Protein AF-0000000077360567 (afdb_homodimer)

Sequence (910 aa):
MQTQSWMMILAAVCAALVHFCSSAVESHSAQADQISSLPGQPRVSFQQFSGYITIDEKQDRSFFYYFVEAENDTTALKPLVVWFSGGPGCSSVGGGAFAQHGPFRPSGDILLTNKYSWNREANMLYPESPAGTGFSYSANTSFYTNLNDEITARDNLVFLKNWFIKFPQYKNSELFIAGESYAGHFVPQLAQLILESRVKFNLKGILMGDPLMDFDTNYNSVPHFYWSHGLISDSTYNLFSSKCNYSRMNREQTSGSLSPACLAVRSQYSQEVGDSVDRFDVTLNSCLPSVDPQPQVTENVDVCIGDEVNKYLNREDVQKSLHARLVGVANWSMCSGALRYNIKDKEITMIPVMGSLVKSGIRTFVYSGDQDSVIPLFGTRTLVDGLAKELRLNTTVPYRNWFEGEQVGGWTQVYGDILSFATVRGGSHTVPGTQPARALVLFTAFLKGQPPPAEMQTQSWMMILAAVCAALVHFCSSAVESHSAQADQISSLPGQPRVSFQQFSGYITIDEKQDRSFFYYFVEAENDTTALKPLVVWFSGGPGCSSVGGGAFAQHGPFRPSGDILLTNKYSWNREANMLYPESPAGTGFSYSANTSFYTNLNDEITARDNLVFLKNWFIKFPQYKNSELFIAGESYAGHFVPQLAQLILESRVKFNLKGILMGDPLMDFDTNYNSVPHFYWSHGLISDSTYNLFSSKCNYSRMNREQTSGSLSPACLAVRSQYSQEVGDSVDRFDVTLNSCLPSVDPQPQVTENVDVCIGDEVNKYLNREDVQKSLHARLVGVANWSMCSGALRYNIKDKEITMIPVMGSLVKSGIRTFVYSGDQDSVIPLFGTRTLVDGLAKELRLNTTVPYRNWFEGEQVGGWTQVYGDILSFATVRGGSHTVPGTQPARALVLFTAFLKGQPPPAE

Foldseek 3Di:
DVVVVVVVVVVVVVVVVVVVVLVVVLQVLFVVQWQPDFFQEDDADWTKGWDWFALDPVQRFIKIKIKTFARDPVRLAAAEEEEDEAQVQFFCVLQPQAQFANQWHFDPRHTDGDPLHLSNRHTYMTIRPDAQRFQTHTPPLVCQQEAELLVRLSSVLSRVVRVCSSVVSNQAGAYEYEYAAQCLSNRLSNVLCCVVDPRDGNYAAYEYELYLFALPLQQLCLLVLCDVVVQADPVLSVLLVPFNNRSRLVVQVVVPHDDPSSVVSVVRSCVRNDDQADQQFRVDHADDDDPDSDQPPPDPARNCSQVSSQVSSFDPSSCVSSVGDHDPDDGGHRGGPSHPYPPCNSNDGCLVSVLVCLVVNHAYEYEYECRESNGHVVSVVVSLVVSLVVSVWAWPDPWDFADLPPHTQFIKTDTNLRGIYTYGYQATSSRSRRPVSSVSQCSNCVSVSHDRHDD/DVVVVVVVVVVVVVVVVVVVVLVVVLQVLFVVQWQPDFFQEDDAQWTKGWDWFALDPVQRWIKIKIKTFARDPVRLAAAEEEEDEPQVQFFCVLQPQAQFANQWHFDPRHTDGDPLHLSNRHTYMTIRPDAQRFQTHTPPLVCQAEAELVVRLSSVLSRVVRVCSSVVSNQAGAYEYEYAAQCLSNRLSNVLVCVVDPRDGNYAAYEYELYLFALPLQQLCLLVLCDVVVQADPVLSVLLVPQNNRSRLVVQVVVPHDDPSSVVSVVRSCVRNDDQADQQFRVDHADDDDPDSDQPPPDPARNCSQVSSQVSSFDPSSCVSSVGDHDPDDGGHRGGPSHPYPPCNSNDGCLVSVLVCLVVNHAYEYEYECRESNGHVVSVVVSLVVSLVVSVWAWPAPWDFADLPPHTQFIKTDTNLRGIYTYGYQATSRRSRRPVSSVSQCSNCVSVSHDRHDD

Nearest PDB structures (foldseek):
  4cia-assembly1_A-2  TM=8.629E-01  e=2.598E-39  Homo sapiens
  4cib-assembly1_A-2  TM=8.598E-01  e=2.920E-39  Homo sapiens
  4ci9-assembly1_A-2  TM=8.607E-01  e=1.120E-38  Homo sapiens
  1ysc-assembly1_A  TM=8.033E-01  e=8.171E-28  Saccharomyces cerevisiae
  1cpy-assembly1_A  TM=8.130E-01  e=3.734E-27  Saccharomyces cerevisiae

Organism: Vitis vinifera (NCBI:txid29760)

Solvent-accessible surface area (backbone atoms only — not comparable to full-atom values): 45366 Å² total; per-residue (Å²): 122,70,70,64,52,52,54,52,49,49,51,49,50,51,48,47,49,47,51,53,48,52,54,47,56,29,49,51,56,44,58,72,23,48,37,89,60,56,74,46,51,70,93,72,85,45,57,38,32,22,32,74,41,68,60,34,76,92,48,51,23,27,33,26,36,41,36,36,45,21,55,56,95,52,43,83,73,32,34,38,34,39,39,33,37,18,69,79,26,17,11,7,44,46,56,36,29,39,49,32,34,25,61,38,31,55,55,79,78,31,31,41,80,36,94,43,22,50,28,72,69,19,25,38,35,19,44,14,49,42,65,52,4,43,59,8,26,45,71,48,63,72,58,35,67,70,34,38,67,67,59,41,27,52,46,51,50,41,38,53,55,48,46,33,60,39,42,55,88,54,48,80,27,48,30,33,38,28,23,25,30,45,13,28,48,51,39,50,47,34,52,50,48,47,70,72,38,92,59,80,68,44,69,49,31,39,39,31,34,27,41,49,42,35,37,56,56,29,37,50,28,28,56,55,52,34,32,61,52,47,43,38,48,74,67,54,46,47,36,34,73,75,63,32,37,53,38,56,40,51,53,29,49,75,71,71,52,62,54,75,55,32,44,54,45,51,52,54,48,50,59,20,48,54,85,62,58,29,60,44,24,64,64,45,69,53,63,63,87,65,89,62,86,65,78,75,73,73,45,86,45,71,61,48,38,68,58,31,41,40,57,44,63,56,32,67,69,40,24,58,43,41,60,48,58,72,67,97,49,93,66,57,44,56,54,37,84,76,58,43,59,48,68,69,56,58,63,57,60,33,60,69,56,46,51,52,39,46,75,71,64,30,29,37,38,39,34,22,14,46,39,12,53,65,40,24,35,57,29,49,48,52,51,53,54,49,49,35,58,75,68,68,45,51,73,70,37,69,66,26,53,21,36,46,84,91,34,65,30,28,24,33,37,29,30,62,85,38,39,35,41,33,40,29,55,55,6,21,50,51,30,38,48,55,30,30,66,50,39,40,49,50,50,51,19,55,77,68,73,44,76,59,46,60,133,122,69,69,62,52,53,54,51,49,51,51,50,51,51,49,50,49,48,51,53,46,49,52,47,57,30,48,52,55,42,57,72,22,46,36,90,61,56,73,46,52,70,93,72,86,45,56,37,33,21,33,75,42,68,59,34,78,91,49,52,22,28,32,26,35,42,34,36,42,20,53,55,94,54,42,83,74,33,35,37,34,38,39,34,38,19,70,78,26,17,12,8,45,46,56,35,30,39,48,33,33,24,60,38,30,54,55,79,80,32,32,42,78,36,94,44,22,50,28,73,69,19,25,37,35,19,44,15,48,42,64,51,5,44,58,8,27,44,71,49,62,71,57,35,66,70,34,40,68,68,57,41,28,52,48,50,51,41,38,53,55,49,46,33,59,40,43,55,89,54,49,81,26,48,29,32,37,29,25,25,30,46,12,30,48,50,39,50,49,35,52,51,48,46,71,71,40,92,60,81,67,43,69,48,32,38,38,32,33,26,41,48,42,35,36,56,54,29,38,49,29,29,57,56,52,35,31,62,54,49,43,37,48,72,66,54,44,47,37,34,73,74,62,33,37,52,37,56,40,50,54,28,48,75,70,72,52,62,54,74,54,32,43,53,46,50,53,54,49,49,60,18,50,54,87,61,58,30,61,44,24,64,64,46,68,52,63,64,88,64,90,62,86,65,80,75,73,71,46,86,47,71,64,47,37,68,59,32,41,41,57,44,64,55,32,66,69,40,24,57,44,42,59,49,57,73,67,97,48,94,66,57,44,56,54,37,82,75,58,42,58,48,69,70,56,56,62,56,60,34,59,67,57,47,50,51,39,46,75,70,64,29,31,37,39,38,34,21,14,47,37,12,52,65,41,23,36,58,28,50,50,52,51,53,54,49,50,35,57,75,67,67,45,51,73,70,36,70,66,24,53,22,38,48,86,90,36,66,30,29,23,33,35,27,29,62,85,38,39,35,41,34,40,30,54,56,5,20,50,50,29,38,45,57,30,30,66,49,39,40,48,50,52,52,18,55,78,70,73,43,76,59,46,60,134

Structure (mmCIF, N/CA/C/O backbone):
data_AF-0000000077360567-model_v1
#
loop_
_entity.id
_entity.type
_entity.pdbx_description
1 polymer 'Uncharacterized protein'
#
loop_
_atom_site.group_PDB
_atom_site.id
_atom_site.type_symbol
_atom_site.label_atom_id
_atom_site.label_alt_id
_atom_site.label_comp_id
_atom_site.label_asym_id
_atom_site.label_entity_id
_atom_site.label_seq_id
_atom_site.pdbx_PDB_ins_code
_atom_site.Cartn_x
_atom_site.Cartn_y
_atom_site.Cartn_z
_atom_site.occupancy
_atom_site.B_iso_or_equiv
_atom_site.auth_seq_id
_atom_site.auth_comp_id
_atom_site.auth_asym_id
_atom_site.auth_atom_id
_atom_site.pdbx_PDB_model_num
ATOM 1 N N . MET A 1 1 ? 23.141 -63.875 -49.406 1 43.59 1 MET A N 1
ATOM 2 C CA . MET A 1 1 ? 23.594 -62.75 -48.625 1 43.59 1 MET A CA 1
ATOM 3 C C . MET A 1 1 ? 22.844 -61.469 -49.031 1 43.59 1 MET A C 1
ATOM 5 O O . MET A 1 1 ? 22.75 -60.531 -48.281 1 43.59 1 MET A O 1
ATOM 9 N N . GLN A 1 2 ? 22.406 -61.438 -50.281 1 56.59 2 GLN A N 1
ATOM 10 C CA . GLN A 1 2 ? 21.844 -60.219 -50.875 1 56.59 2 GLN A CA 1
ATOM 11 C C . GLN A 1 2 ? 20.375 -60.031 -50.438 1 56.59 2 GLN A C 1
ATOM 13 O O . GLN A 1 2 ? 19.891 -58.906 -50.344 1 56.59 2 GLN A O 1
ATOM 18 N N . THR A 1 3 ? 19.703 -61.094 -50.188 1 60.62 3 THR A N 1
ATOM 19 C CA . THR A 1 3 ? 18.281 -61.031 -49.906 1 60.62 3 THR A CA 1
ATOM 20 C C . THR A 1 3 ? 18.031 -60.469 -48.5 1 60.62 3 THR A C 1
ATOM 22 O O . THR A 1 3 ? 17.016 -59.812 -48.25 1 60.62 3 THR A O 1
ATOM 25 N N . GLN A 1 4 ? 19.016 -60.625 -47.594 1 63.62 4 GLN A N 1
ATOM 26 C CA . GLN A 1 4 ? 18.844 -60.188 -46.219 1 63.62 4 GLN A CA 1
ATOM 27 C C . GLN A 1 4 ? 19.016 -58.656 -46.125 1 63.62 4 GLN A C 1
ATOM 29 O O . GLN A 1 4 ? 18.375 -58.031 -45.281 1 63.62 4 GLN A O 1
ATOM 34 N N . SER A 1 5 ? 19.719 -58.156 -47.156 1 66.38 5 SER A N 1
ATOM 35 C CA . SER A 1 5 ? 20 -56.719 -47.094 1 66.38 5 SER A CA 1
ATOM 36 C C . SER A 1 5 ? 18.766 -55.906 -47.5 1 66.38 5 SER A C 1
ATOM 38 O O . SER A 1 5 ? 18.484 -54.844 -46.906 1 66.38 5 SER A O 1
ATOM 40 N N . TRP A 1 6 ? 18.016 -56.5 -48.406 1 65.25 6 TRP A N 1
ATOM 41 C CA . TRP A 1 6 ? 16.875 -55.75 -48.875 1 65.25 6 TRP A CA 1
ATOM 42 C C . TRP A 1 6 ? 15.766 -55.688 -47.844 1 65.25 6 TRP A C 1
ATOM 44 O O . TRP A 1 6 ? 15.07 -54.688 -47.719 1 65.25 6 TRP A O 1
ATOM 54 N N . MET A 1 7 ? 15.695 -56.75 -47.031 1 66 7 MET A N 1
ATOM 55 C CA . MET A 1 7 ? 14.656 -56.781 -46 1 66 7 MET A CA 1
ATOM 56 C C . MET A 1 7 ? 14.977 -55.812 -44.875 1 66 7 MET A C 1
ATOM 58 O O . MET A 1 7 ? 14.078 -55.188 -44.312 1 66 7 MET A O 1
ATOM 62 N N . MET A 1 8 ? 16.281 -55.594 -44.75 1 67.5 8 MET A N 1
ATOM 63 C CA . MET A 1 8 ? 16.688 -54.656 -43.688 1 67.5 8 MET A CA 1
ATOM 64 C C . MET A 1 8 ? 16.453 -53.219 -44.125 1 67.5 8 MET A C 1
ATOM 66 O O . MET A 1 8 ? 16.031 -52.375 -43.344 1 67.5 8 MET A O 1
ATOM 70 N N . ILE A 1 9 ? 16.641 -53.062 -45.438 1 68 9 ILE A N 1
ATOM 71 C CA . ILE A 1 9 ? 16.422 -51.719 -45.969 1 68 9 ILE A CA 1
ATOM 72 C C . ILE A 1 9 ? 14.93 -51.406 -45.969 1 68 9 ILE A C 1
ATOM 74 O O . ILE A 1 9 ? 14.516 -50.312 -45.594 1 68 9 ILE A O 1
ATOM 78 N N . LEU A 1 10 ? 14.133 -52.438 -46.344 1 63.41 10 LEU A N 1
ATOM 79 C CA . LEU A 1 10 ? 12.688 -52.219 -46.375 1 63.41 10 LEU A CA 1
ATOM 80 C C . LEU A 1 10 ? 12.141 -52 -44.969 1 63.41 10 LEU A C 1
ATOM 82 O O . LEU A 1 10 ? 11.266 -51.156 -44.781 1 63.41 10 LEU A O 1
ATOM 86 N N . ALA A 1 11 ? 12.703 -52.656 -44.062 1 67.69 11 ALA A N 1
ATOM 87 C CA . ALA A 1 11 ? 12.289 -52.469 -42.656 1 67.69 11 ALA A CA 1
ATOM 88 C C . ALA A 1 11 ? 12.703 -51.125 -42.125 1 67.69 11 ALA A C 1
ATOM 90 O O . ALA A 1 11 ? 11.945 -50.469 -41.375 1 67.69 11 ALA A O 1
ATOM 91 N N . ALA A 1 12 ? 13.812 -50.625 -42.625 1 66.5 12 ALA A N 1
ATOM 92 C CA . ALA A 1 12 ? 14.289 -49.312 -42.219 1 66.5 12 ALA A CA 1
ATOM 93 C C . ALA A 1 12 ? 13.445 -48.188 -42.844 1 66.5 12 ALA A C 1
ATOM 95 O O . ALA A 1 12 ? 13.117 -47.219 -42.188 1 66.5 12 ALA A O 1
ATOM 96 N N . VAL A 1 13 ? 13.047 -48.438 -44.125 1 64.56 13 VAL A N 1
ATOM 97 C CA . VAL A 1 13 ? 12.203 -47.469 -44.812 1 64.56 13 VAL A CA 1
ATOM 98 C C . VAL A 1 13 ? 10.805 -47.438 -44.188 1 64.56 13 VAL A C 1
ATOM 100 O O . VAL A 1 13 ? 10.211 -46.375 -44 1 64.56 13 VAL A O 1
ATOM 103 N N . CYS A 1 14 ? 10.32 -48.625 -43.875 1 59.28 14 CYS A N 1
ATOM 104 C CA . CYS A 1 14 ? 9 -48.719 -43.281 1 59.28 14 CYS A CA 1
ATOM 105 C C . CYS A 1 14 ? 9.016 -48.094 -41.875 1 59.28 14 CYS A C 1
ATOM 107 O O . CYS A 1 14 ? 8.07 -47.375 -41.5 1 59.28 14 CYS A O 1
ATOM 109 N N . ALA A 1 15 ? 10.125 -48.281 -41.156 1 60.22 15 ALA A N 1
ATOM 110 C CA . ALA A 1 15 ? 10.25 -47.688 -39.844 1 60.22 15 ALA A CA 1
ATOM 111 C C . ALA A 1 15 ? 10.359 -46.156 -39.938 1 60.22 15 ALA A C 1
ATOM 113 O O . ALA A 1 15 ? 9.789 -45.438 -39.125 1 60.22 15 ALA A O 1
ATOM 114 N N . ALA A 1 16 ? 11.016 -45.719 -40.875 1 60.5 16 ALA A N 1
ATOM 115 C CA . ALA A 1 16 ? 11.125 -44.281 -41.125 1 60.5 16 ALA A CA 1
ATOM 116 C C . ALA A 1 16 ? 9.781 -43.719 -41.562 1 60.5 16 ALA A C 1
ATOM 118 O O . ALA A 1 16 ? 9.414 -42.594 -41.156 1 60.5 16 ALA A O 1
ATOM 119 N N . LEU A 1 17 ? 9.156 -44.5 -42.375 1 54.12 17 LEU A N 1
ATOM 120 C CA . LEU A 1 17 ? 7.844 -44.062 -42.844 1 54.12 17 LEU A CA 1
ATOM 121 C C . LEU A 1 17 ? 6.836 -44.031 -41.688 1 54.12 17 LEU A C 1
ATOM 123 O O . LEU A 1 17 ? 6.008 -43.125 -41.594 1 54.12 17 LEU A O 1
ATOM 127 N N . VAL A 1 18 ? 6.941 -44.906 -40.75 1 53.12 18 VAL A N 1
ATOM 128 C CA . VAL A 1 18 ? 6.062 -44.938 -39.594 1 53.12 18 VAL A CA 1
ATOM 129 C C . VAL A 1 18 ? 6.426 -43.812 -38.625 1 53.12 18 VAL A C 1
ATOM 131 O O . VAL A 1 18 ? 5.543 -43.188 -38.062 1 53.12 18 VAL A O 1
ATOM 134 N N . HIS A 1 19 ? 7.676 -43.625 -38.469 1 53.12 19 HIS A N 1
ATOM 135 C CA . HIS A 1 19 ? 8.094 -42.5 -37.625 1 53.12 19 HIS A CA 1
ATOM 136 C C . HIS A 1 19 ? 7.668 -41.188 -38.25 1 53.12 19 HIS A C 1
ATOM 138 O O . HIS A 1 19 ? 7.238 -40.281 -37.562 1 53.12 19 HIS A O 1
ATOM 144 N N . PHE A 1 20 ? 7.867 -41.094 -39.531 1 51 20 PHE A N 1
ATOM 145 C CA . PHE A 1 20 ? 7.449 -39.875 -40.25 1 51 20 PHE A CA 1
ATOM 146 C C . PHE A 1 20 ? 5.93 -39.75 -40.219 1 51 20 PHE A C 1
ATOM 148 O O . PHE A 1 20 ? 5.402 -38.625 -40.094 1 51 20 PHE A O 1
ATOM 155 N N . CYS A 1 21 ? 5.227 -40.812 -40.312 1 48.62 21 CYS A N 1
ATOM 156 C CA . CYS A 1 21 ? 3.768 -40.781 -40.312 1 48.62 21 CYS A CA 1
ATOM 157 C C . CYS A 1 21 ? 3.244 -40.469 -38.906 1 48.62 21 CYS A C 1
ATOM 159 O O . CYS A 1 21 ? 2.244 -39.781 -38.75 1 48.62 21 CYS A O 1
ATOM 161 N N . SER A 1 22 ? 3.836 -40.969 -37.875 1 46.94 22 SER A N 1
ATOM 162 C CA . SER A 1 22 ? 3.418 -40.688 -36.5 1 46.94 22 SER A CA 1
ATOM 163 C C . SER A 1 22 ? 3.703 -39.25 -36.156 1 46.94 22 SER A C 1
ATOM 165 O O . SER A 1 22 ? 2.889 -38.594 -35.469 1 46.94 22 SER A O 1
ATOM 167 N N . SER A 1 23 ? 4.801 -38.812 -36.531 1 49 23 SER A N 1
ATOM 168 C CA . SER A 1 23 ? 5.105 -37.406 -36.281 1 49 23 SER A CA 1
ATOM 169 C C . SER A 1 23 ? 4.164 -36.5 -37.062 1 49 23 SER A C 1
ATOM 171 O O . SER A 1 23 ? 3.807 -35.406 -36.594 1 49 23 SER A O 1
ATOM 173 N N . ALA A 1 24 ? 3.736 -36.906 -38.156 1 52.41 24 ALA A N 1
ATOM 174 C CA . ALA A 1 24 ? 2.842 -36.125 -39.031 1 52.41 24 ALA A CA 1
ATOM 175 C C . ALA A 1 24 ? 1.424 -36.094 -38.469 1 52.41 24 ALA A C 1
ATOM 177 O O . ALA A 1 24 ? 0.76 -35.062 -38.5 1 52.41 24 ALA A O 1
ATOM 178 N N . VAL A 1 25 ? 0.856 -37.281 -37.969 1 47.75 25 VAL A N 1
ATOM 179 C CA . VAL A 1 25 ? -0.48 -37.344 -37.406 1 47.75 25 VAL A CA 1
ATOM 180 C C . VAL A 1 25 ? -0.531 -36.531 -36.094 1 47.75 25 VAL A C 1
ATOM 182 O O . VAL A 1 25 ? -1.503 -35.812 -35.875 1 47.75 25 VAL A O 1
ATOM 185 N N . GLU A 1 26 ? 0.528 -36.5 -35.312 1 54.5 26 GLU A N 1
ATOM 186 C CA . GLU A 1 26 ? 0.593 -35.75 -34.062 1 54.5 26 GLU A CA 1
ATOM 187 C C . GLU A 1 26 ? 0.698 -34.25 -34.344 1 54.5 26 GLU A C 1
ATOM 189 O O . GLU A 1 26 ? 0.058 -33.438 -33.688 1 54.5 26 GLU A O 1
ATOM 194 N N . SER A 1 27 ? 1.512 -33.938 -35.344 1 56.12 27 SER A N 1
ATOM 195 C CA . SER A 1 27 ? 1.618 -32.531 -35.75 1 56.12 27 SER A CA 1
ATOM 196 C C . SER A 1 27 ? 0.287 -32 -36.281 1 56.12 27 SER A C 1
ATOM 198 O O . SER A 1 27 ? -0.061 -30.844 -36.062 1 56.12 27 SER A O 1
ATOM 200 N N . HIS A 1 28 ? -0.445 -32.875 -36.875 1 59.72 28 HIS A N 1
ATOM 201 C CA . HIS A 1 28 ? -1.746 -32.5 -37.406 1 59.72 28 HIS A CA 1
ATOM 202 C C . HIS A 1 28 ? -2.734 -32.188 -36.312 1 59.72 28 HIS A C 1
ATOM 204 O O . HIS A 1 28 ? -3.553 -31.266 -36.406 1 59.72 28 HIS A O 1
ATOM 210 N N . SER A 1 29 ? -2.529 -32.781 -35.188 1 73.5 29 SER A N 1
ATOM 211 C CA . SER A 1 29 ? -3.432 -32.594 -34.062 1 73.5 29 SER A CA 1
ATOM 212 C C . SER A 1 29 ? -3.168 -31.25 -33.375 1 73.5 29 SER A C 1
ATOM 214 O O . SER A 1 29 ? -4.105 -30.547 -32.969 1 73.5 29 SER A O 1
ATOM 216 N N . ALA A 1 30 ? -1.953 -30.797 -33.438 1 85.31 30 ALA A N 1
ATOM 217 C CA . ALA A 1 30 ? -1.637 -29.516 -32.844 1 85.31 30 ALA A CA 1
ATOM 218 C C . ALA A 1 30 ? -2.154 -28.359 -33.688 1 85.31 30 ALA A C 1
ATOM 220 O O . ALA A 1 30 ? -2.598 -27.344 -33.188 1 85.31 30 ALA A O 1
ATOM 221 N N . GLN A 1 31 ? -2.17 -28.562 -34.906 1 88.25 31 GLN A N 1
ATOM 222 C CA . GLN A 1 31 ? -2.607 -27.516 -35.812 1 88.25 31 GLN A CA 1
ATOM 223 C C . GLN A 1 31 ? -4.105 -27.266 -35.688 1 88.25 31 GLN A C 1
ATOM 225 O O . GLN A 1 31 ? -4.559 -26.125 -35.844 1 88.25 31 GLN A O 1
ATOM 230 N N . ALA A 1 32 ? -4.754 -28.25 -35.344 1 92.69 32 ALA A N 1
ATOM 231 C CA . ALA A 1 32 ? -6.195 -28.094 -35.156 1 92.69 32 ALA A CA 1
ATOM 232 C C . ALA A 1 32 ? -6.496 -27.203 -33.938 1 92.69 32 ALA A C 1
ATOM 234 O O . ALA A 1 32 ? -7.586 -26.625 -33.844 1 92.69 32 ALA A O 1
ATOM 235 N N . ASP A 1 33 ? -5.531 -27.047 -33.094 1 97.31 33 ASP A N 1
ATOM 236 C CA . ASP A 1 33 ? -5.719 -26.266 -31.875 1 97.31 33 ASP A CA 1
ATOM 237 C C . ASP A 1 33 ? -5.281 -24.812 -32.094 1 97.31 33 ASP A C 1
ATOM 239 O O . ASP A 1 33 ? -5.426 -23.969 -31.188 1 97.31 33 ASP A O 1
ATOM 243 N N . GLN A 1 34 ? -4.781 -24.516 -33.25 1 97.62 34 GLN A N 1
ATOM 244 C CA . GLN A 1 34 ? -4.285 -23.156 -33.5 1 97.62 34 GLN A CA 1
ATOM 245 C C . GLN A 1 34 ? -5.422 -22.141 -33.469 1 97.62 34 GLN A C 1
ATOM 247 O O . GLN A 1 34 ? -6.488 -22.375 -34.031 1 97.62 34 GLN A O 1
ATOM 252 N N . ILE A 1 35 ? -5.191 -21.109 -32.75 1 97.94 35 ILE A N 1
ATOM 253 C CA . ILE A 1 35 ? -6.129 -19.984 -32.719 1 97.94 35 ILE A CA 1
ATOM 254 C C . ILE A 1 35 ? -5.781 -18.984 -33.812 1 97.94 35 ILE A C 1
ATOM 256 O O . ILE A 1 35 ? -4.699 -18.406 -33.812 1 97.94 35 ILE A O 1
ATOM 260 N N . SER A 1 36 ? -6.684 -18.859 -34.719 1 95.5 36 SER A N 1
ATOM 261 C CA . SER A 1 36 ? -6.434 -17.891 -35.781 1 95.5 36 SER A CA 1
ATOM 262 C C . SER A 1 36 ? -6.406 -16.469 -35.25 1 95.5 36 SER A C 1
ATOM 264 O O . SER A 1 36 ? -5.48 -15.703 -35.531 1 95.5 36 SER A O 1
ATOM 266 N N . SER A 1 37 ? -7.473 -16.141 -34.531 1 96.31 37 SER A N 1
ATOM 267 C CA . SER A 1 37 ? -7.562 -14.852 -33.844 1 96.31 37 SER A CA 1
ATOM 268 C C . SER A 1 37 ? -8.648 -14.883 -32.75 1 96.31 37 SER A C 1
ATOM 270 O O . SER A 1 37 ? -9.719 -15.453 -32.969 1 96.31 37 SER A O 1
ATOM 272 N N . LEU A 1 38 ? -8.328 -14.281 -31.703 1 98.25 38 LEU A N 1
ATOM 273 C CA . LEU A 1 38 ? -9.359 -14.094 -30.688 1 98.25 38 LEU A CA 1
ATOM 274 C C . LEU A 1 38 ? -10.195 -12.852 -30.984 1 98.25 38 LEU A C 1
ATOM 276 O O . LEU A 1 38 ? -9.672 -11.844 -31.469 1 98.25 38 LEU A O 1
ATOM 280 N N . PRO A 1 39 ? -11.453 -12.93 -30.688 1 98.19 39 PRO A N 1
ATOM 281 C CA . PRO A 1 39 ? -12.273 -11.734 -30.906 1 98.19 39 PRO A CA 1
ATOM 282 C C . PRO A 1 39 ? -11.719 -10.5 -30.203 1 98.19 39 PRO A C 1
ATOM 284 O O . PRO A 1 39 ? -11.492 -10.531 -28.984 1 98.19 39 PRO A O 1
ATOM 287 N N . GLY A 1 40 ? -11.43 -9.453 -31.016 1 98.06 40 GLY A N 1
ATOM 288 C CA . GLY A 1 40 ? -10.984 -8.18 -30.469 1 98.06 40 GLY A CA 1
ATOM 289 C C . GLY A 1 40 ? -9.484 -8.109 -30.25 1 98.06 40 GLY A C 1
ATOM 290 O O . GLY A 1 40 ? -8.961 -7.105 -29.766 1 98.06 40 GLY A O 1
ATOM 291 N N . GLN A 1 41 ? -8.742 -9.109 -30.609 1 97.31 41 GLN A N 1
ATOM 292 C CA . GLN A 1 41 ? -7.305 -9.141 -30.344 1 97.31 41 GLN A CA 1
ATOM 293 C C . GLN A 1 41 ? -6.543 -8.227 -31.297 1 97.31 41 GLN A C 1
ATOM 295 O O . GLN A 1 41 ? -6.914 -8.102 -32.469 1 97.31 41 GLN A O 1
ATOM 300 N N . PRO A 1 42 ? -5.488 -7.59 -30.844 1 97 42 PRO A N 1
ATOM 301 C CA . PRO A 1 42 ? -4.586 -6.891 -31.766 1 97 42 PRO A CA 1
ATOM 302 C C . PRO A 1 42 ? -3.746 -7.848 -32.594 1 97 42 PRO A C 1
ATOM 304 O O . PRO A 1 42 ? -3.752 -9.055 -32.375 1 97 42 PRO A O 1
ATOM 307 N N . ARG A 1 43 ? -3.064 -7.297 -33.656 1 94.06 43 ARG A N 1
ATOM 308 C CA . ARG A 1 43 ? -2.156 -8.109 -34.438 1 94.06 43 ARG A CA 1
ATOM 309 C C . ARG A 1 43 ? -0.923 -8.508 -33.656 1 94.06 43 ARG A C 1
ATOM 311 O O . ARG A 1 43 ? -0.369 -7.699 -32.906 1 94.06 43 ARG A O 1
ATOM 318 N N . VAL A 1 44 ? -0.633 -9.797 -33.719 1 94.25 44 VAL A N 1
ATOM 319 C CA . VAL A 1 44 ? 0.563 -10.289 -33.062 1 94.25 44 VAL A CA 1
ATOM 320 C C . VAL A 1 44 ? 1.371 -11.172 -34 1 94.25 44 VAL A C 1
ATOM 322 O O . VAL A 1 44 ? 0.867 -11.602 -35.031 1 94.25 44 VAL A O 1
ATOM 325 N N . SER A 1 45 ? 2.672 -11.406 -33.656 1 90.69 45 SER A N 1
ATOM 326 C CA . SER A 1 45 ? 3.562 -12.18 -34.531 1 90.69 45 SER A CA 1
ATOM 327 C C . SER A 1 45 ? 3.781 -13.586 -33.969 1 90.69 45 SER A C 1
ATOM 329 O O . SER A 1 45 ? 4.523 -14.383 -34.562 1 90.69 45 SER A O 1
ATOM 331 N N . PHE A 1 46 ? 3.203 -13.859 -32.844 1 94 46 PHE A N 1
ATOM 332 C CA . PHE A 1 46 ? 3.363 -15.18 -32.219 1 94 46 PHE A CA 1
ATOM 333 C C . PHE A 1 46 ? 2.119 -16.031 -32.469 1 94 46 PHE A C 1
ATOM 335 O O . PHE A 1 46 ? 1.049 -15.508 -32.781 1 94 46 PHE A O 1
ATOM 342 N N . GLN A 1 47 ? 2.256 -17.328 -32.25 1 94.06 47 GLN A N 1
ATOM 343 C CA . GLN A 1 47 ? 1.135 -18.25 -32.406 1 94.06 47 GLN A CA 1
ATOM 344 C C . GLN A 1 47 ? 0.505 -18.594 -31.062 1 94.06 47 GLN A C 1
ATOM 346 O O . GLN A 1 47 ? 1.15 -18.469 -30.016 1 94.06 47 GLN A O 1
ATOM 351 N N . GLN A 1 48 ? -0.732 -18.953 -31.156 1 96.75 48 GLN A N 1
ATOM 352 C CA . GLN A 1 48 ? -1.508 -19.375 -30 1 96.75 48 GLN A CA 1
ATOM 353 C C . GLN A 1 48 ? -2.268 -20.672 -30.281 1 96.75 48 GLN A C 1
ATOM 355 O O . GLN A 1 48 ? -2.693 -20.906 -31.422 1 96.75 48 GLN A O 1
ATOM 360 N N . PHE A 1 49 ? -2.34 -21.422 -29.281 1 98.19 49 PHE A N 1
ATOM 361 C CA . PHE A 1 49 ? -3.059 -22.688 -29.406 1 98.19 49 PHE A CA 1
ATOM 362 C C . PHE A 1 49 ? -3.961 -22.922 -28.203 1 98.19 49 PHE A C 1
ATOM 364 O O . PHE A 1 49 ? -3.633 -22.5 -27.078 1 98.19 49 PHE A O 1
ATOM 371 N N . SER A 1 50 ? -5.09 -23.531 -28.391 1 98.75 50 SER A N 1
ATOM 372 C CA . SER A 1 50 ? -5.941 -23.984 -27.312 1 98.75 50 SER A CA 1
ATOM 373 C C . SER A 1 50 ? -6.738 -25.219 -27.703 1 98.75 50 SER A C 1
ATOM 375 O O . SER A 1 50 ? -7.031 -25.422 -28.891 1 98.75 50 SER A O 1
ATOM 377 N N . GLY A 1 51 ? -7.012 -25.969 -26.75 1 98.38 51 GLY A N 1
ATOM 378 C CA . GLY A 1 51 ? -7.73 -27.203 -26.969 1 98.38 51 GLY A CA 1
ATOM 379 C C . GLY A 1 51 ? -7.734 -28.109 -25.75 1 98.38 51 GLY A C 1
ATOM 380 O O . GLY A 1 51 ? -7.73 -27.625 -24.609 1 98.38 51 GLY A O 1
ATOM 381 N N . TYR A 1 52 ? -7.863 -29.391 -25.984 1 98.44 52 TYR A N 1
ATOM 382 C CA . TYR A 1 52 ? -8.016 -30.344 -24.875 1 98.44 52 TYR A CA 1
ATOM 383 C C . TYR A 1 52 ? -6.93 -31.406 -24.922 1 98.44 52 TYR A C 1
ATOM 385 O O . TYR A 1 52 ? -6.523 -31.844 -26 1 98.44 52 TYR A O 1
ATOM 393 N N . ILE A 1 53 ? -6.461 -31.75 -23.812 1 98.62 53 ILE A N 1
ATOM 394 C CA . ILE A 1 53 ? -5.59 -32.906 -23.609 1 98.62 53 ILE A CA 1
ATOM 395 C C . ILE A 1 53 ? -6.301 -33.938 -22.75 1 98.62 53 ILE A C 1
ATOM 397 O O . ILE A 1 53 ? -6.766 -33.625 -21.656 1 98.62 53 ILE A O 1
ATOM 401 N N . THR A 1 54 ? -6.344 -35.156 -23.234 1 98.12 54 THR A N 1
ATOM 402 C CA . THR A 1 54 ? -7.023 -36.219 -22.516 1 98.12 54 THR A CA 1
ATOM 403 C C . THR A 1 54 ? -6.199 -36.688 -21.328 1 98.12 54 THR A C 1
ATOM 405 O O . THR A 1 54 ? -5.004 -36.969 -21.453 1 98.12 54 THR A O 1
ATOM 408 N N . ILE A 1 55 ? -6.859 -36.781 -20.188 1 98.38 55 ILE A N 1
ATOM 409 C CA . ILE A 1 55 ? -6.227 -37.219 -18.953 1 98.38 55 ILE A CA 1
ATOM 410 C C . ILE A 1 55 ? -6.586 -38.688 -18.672 1 98.38 55 ILE A C 1
ATOM 412 O O . ILE A 1 55 ? -5.73 -39.469 -18.266 1 98.38 55 ILE A O 1
ATOM 416 N N . ASP A 1 56 ? -7.809 -38.969 -18.859 1 97.44 56 ASP A N 1
ATOM 417 C CA . ASP A 1 56 ? -8.367 -40.312 -18.688 1 97.44 56 ASP A CA 1
ATOM 418 C C . ASP A 1 56 ? -9.422 -40.625 -19.75 1 97.44 56 ASP A C 1
ATOM 420 O O . ASP A 1 56 ? -10.547 -40.094 -19.672 1 97.44 56 ASP A O 1
ATOM 424 N N . GLU A 1 57 ? -9.062 -41.469 -20.625 1 96.06 57 GLU A N 1
ATOM 425 C CA . GLU A 1 57 ? -9.938 -41.781 -21.75 1 96.06 57 GLU A CA 1
ATOM 426 C C . GLU A 1 57 ? -11.219 -42.469 -21.297 1 96.06 57 GLU A C 1
ATOM 428 O O . GLU A 1 57 ? -12.312 -42.156 -21.766 1 96.06 57 GLU A O 1
ATOM 433 N N . LYS A 1 58 ? -11.102 -43.406 -20.391 1 94.88 58 LYS A N 1
ATOM 434 C CA . LYS A 1 58 ? -12.25 -44.156 -19.906 1 94.88 58 LYS A CA 1
ATOM 435 C C . LYS A 1 58 ? -13.266 -43.281 -19.219 1 94.88 58 LYS A C 1
ATOM 437 O O . LYS A 1 58 ? -14.477 -43.469 -19.344 1 94.88 58 LYS A O 1
ATOM 442 N N . GLN A 1 59 ? -12.766 -42.344 -18.547 1 93.44 59 GLN A N 1
ATOM 443 C CA . GLN A 1 59 ? -13.641 -41.438 -17.781 1 93.44 59 GLN A CA 1
ATOM 444 C C . GLN A 1 59 ? -13.969 -40.188 -18.562 1 93.44 59 GLN A C 1
ATOM 446 O O . GLN A 1 59 ? -14.641 -39.281 -18.047 1 93.44 59 GLN A O 1
ATOM 451 N N . ASP A 1 60 ? -13.461 -40.094 -19.75 1 95.25 60 ASP A N 1
ATOM 452 C CA . ASP A 1 60 ? -13.625 -38.906 -20.578 1 95.25 60 ASP A CA 1
ATOM 453 C C . ASP A 1 60 ? -13.273 -37.656 -19.797 1 95.25 60 ASP A C 1
ATOM 455 O O . ASP A 1 60 ? -14.086 -36.719 -19.672 1 95.25 60 ASP A O 1
ATOM 459 N N . ARG A 1 61 ? -12.148 -37.625 -19.203 1 97.5 61 ARG A N 1
ATOM 460 C CA . ARG A 1 61 ? -11.594 -36.5 -18.453 1 97.5 61 ARG A CA 1
ATOM 461 C C . ARG A 1 61 ? -10.508 -35.781 -19.266 1 97.5 61 ARG A C 1
ATOM 463 O O . ARG A 1 61 ? -9.586 -36.438 -19.781 1 97.5 61 ARG A O 1
ATOM 470 N N . SER A 1 62 ? -10.648 -34.469 -19.438 1 98.06 62 SER A N 1
ATOM 471 C CA . SER A 1 62 ? -9.703 -33.688 -20.25 1 98.06 62 SER A CA 1
ATOM 472 C C . SER A 1 62 ? -9.414 -32.344 -19.625 1 98.06 62 SER A C 1
ATOM 474 O O . SER A 1 62 ? -10.281 -31.734 -18.984 1 98.06 62 SER A O 1
ATOM 476 N N . PHE A 1 63 ? -8.195 -31.938 -19.719 1 98.69 63 PHE A N 1
ATOM 477 C CA . PHE A 1 63 ? -7.836 -30.562 -19.391 1 98.69 63 PHE A CA 1
ATOM 478 C C . PHE A 1 63 ? -7.922 -29.656 -20.609 1 98.69 63 PHE A C 1
ATOM 480 O O . PHE A 1 63 ? -7.508 -30.062 -21.703 1 98.69 63 PHE A O 1
ATOM 487 N N . PHE A 1 64 ? -8.555 -28.531 -20.453 1 98.75 64 PHE A N 1
ATOM 488 C CA . PHE A 1 64 ? -8.398 -27.438 -21.406 1 98.75 64 PHE A CA 1
ATOM 489 C C . PHE A 1 64 ? -7.09 -26.703 -21.188 1 98.75 64 PHE A C 1
ATOM 491 O O . PHE A 1 64 ? -6.621 -26.578 -20.047 1 98.75 64 PHE A O 1
ATOM 498 N N . TYR A 1 65 ? -6.461 -26.266 -22.281 1 98.88 65 TYR A N 1
ATOM 499 C CA . TYR A 1 65 ? -5.234 -25.484 -22.141 1 98.88 65 TYR A CA 1
ATOM 500 C C . TYR A 1 65 ? -5.23 -24.297 -23.109 1 98.88 65 TYR A C 1
ATOM 502 O O . TYR A 1 65 ? -5.941 -24.312 -24.109 1 98.88 65 TYR A O 1
ATOM 510 N N . TYR A 1 66 ? -4.574 -23.266 -22.719 1 98.88 66 TYR A N 1
ATOM 511 C CA . TYR A 1 66 ? -4.176 -22.141 -23.562 1 98.88 66 TYR A CA 1
ATOM 512 C C . TYR A 1 66 ? -2.656 -22.031 -23.641 1 98.88 66 TYR A C 1
ATOM 514 O O . TYR A 1 66 ? -1.978 -22.031 -22.609 1 98.88 66 TYR A O 1
ATOM 522 N N . PHE A 1 67 ? -2.088 -22.094 -24.859 1 98.38 67 PHE A N 1
ATOM 523 C CA . PHE A 1 67 ? -0.649 -22.047 -25.094 1 98.38 67 PHE A CA 1
ATOM 524 C C . PHE A 1 67 ? -0.288 -20.859 -25.984 1 98.38 67 PHE A C 1
ATOM 526 O O . PHE A 1 67 ? -0.875 -20.672 -27.047 1 98.38 67 PHE A O 1
ATOM 533 N N . VAL A 1 68 ? 0.648 -20.078 -25.438 1 97.19 68 VAL A N 1
ATOM 534 C CA . VAL A 1 68 ? 1.121 -18.922 -26.172 1 97.19 68 VAL A CA 1
ATOM 535 C C . VAL A 1 68 ? 2.621 -19.047 -26.438 1 97.19 68 VAL A C 1
ATOM 537 O O . VAL A 1 68 ? 3.412 -19.156 -25.5 1 97.19 68 VAL A O 1
ATOM 540 N N . GLU A 1 69 ? 2.973 -19 -27.703 1 96.06 69 GLU A N 1
ATOM 541 C CA . GLU A 1 69 ? 4.391 -19.047 -28.047 1 96.06 69 GLU A CA 1
ATOM 542 C C . GLU A 1 69 ? 5.098 -17.75 -27.672 1 96.06 69 GLU A C 1
ATOM 544 O O . GLU A 1 69 ? 4.469 -16.688 -27.594 1 96.06 69 GLU A O 1
ATOM 549 N N . ALA A 1 70 ? 6.348 -17.844 -27.516 1 96.12 70 ALA A N 1
ATOM 550 C CA . ALA A 1 70 ? 7.16 -16.656 -27.234 1 96.12 70 ALA A CA 1
ATOM 551 C C . ALA A 1 70 ? 7.145 -15.695 -28.422 1 96.12 70 ALA A C 1
ATOM 553 O O . ALA A 1 70 ? 6.988 -16.109 -29.562 1 96.12 70 ALA A O 1
ATOM 554 N N . GLU A 1 71 ? 7.066 -14.297 -28.328 1 89.69 71 GLU A N 1
ATOM 555 C CA . GLU A 1 71 ? 6.992 -13.25 -29.344 1 89.69 71 GLU A CA 1
ATOM 556 C C . GLU A 1 71 ? 8.156 -13.352 -30.328 1 89.69 71 GLU A C 1
ATOM 558 O O . GLU A 1 71 ? 7.992 -13.117 -31.516 1 89.69 71 GLU A O 1
ATOM 563 N N . ASN A 1 72 ? 9.359 -13.531 -30.047 1 73.19 72 ASN A N 1
ATOM 564 C CA . ASN A 1 72 ? 10.461 -13.422 -31 1 73.19 72 ASN A CA 1
ATOM 565 C C . ASN A 1 72 ? 10.867 -14.797 -31.547 1 73.19 72 ASN A C 1
ATOM 567 O O . ASN A 1 72 ? 10.594 -15.82 -30.922 1 73.19 72 ASN A O 1
ATOM 571 N N . ASP A 1 73 ? 11.164 -14.844 -32.938 1 59.28 73 ASP A N 1
ATOM 572 C CA . ASP A 1 73 ? 11.406 -15.938 -33.875 1 59.28 73 ASP A CA 1
ATOM 573 C C . ASP A 1 73 ? 12.266 -17.031 -33.25 1 59.28 73 ASP A C 1
ATOM 575 O O . ASP A 1 73 ? 12.68 -17.969 -33.906 1 59.28 73 ASP A O 1
ATOM 579 N N . THR A 1 74 ? 12.656 -16.75 -32.094 1 61.66 74 THR A N 1
ATOM 580 C CA . THR A 1 74 ? 13.516 -17.812 -31.562 1 61.66 74 THR A CA 1
ATOM 581 C C . THR A 1 74 ? 12.758 -18.656 -30.547 1 61.66 74 THR A C 1
ATOM 583 O O . THR A 1 74 ? 13.305 -19.031 -29.5 1 61.66 74 THR A O 1
ATOM 586 N N . THR A 1 75 ? 11.5 -18.969 -30.953 1 59.47 75 THR A N 1
ATOM 587 C CA . THR A 1 75 ? 10.555 -19.656 -30.078 1 59.47 75 THR A CA 1
ATOM 588 C C . THR A 1 75 ? 11.133 -20.984 -29.594 1 59.47 75 THR A C 1
ATOM 590 O O . THR A 1 75 ? 11.039 -21.312 -28.406 1 59.47 75 THR A O 1
ATOM 593 N N . ALA A 1 76 ? 11.82 -21.562 -30.5 1 63.31 76 ALA A N 1
ATOM 594 C CA . ALA A 1 76 ? 12.305 -22.906 -30.156 1 63.31 76 ALA A CA 1
ATOM 595 C C . ALA A 1 76 ? 13.453 -22.828 -29.141 1 63.31 76 ALA A C 1
ATOM 597 O O . ALA A 1 76 ? 13.742 -23.812 -28.469 1 63.31 76 ALA A O 1
ATOM 598 N N . LEU A 1 77 ? 13.875 -21.656 -28.969 1 77 77 LEU A N 1
ATOM 599 C CA . LEU A 1 77 ? 15.023 -21.531 -28.078 1 77 77 LEU A CA 1
ATOM 600 C C . LEU A 1 77 ? 14.602 -21.016 -26.703 1 77 77 LEU A C 1
ATOM 602 O O . LEU A 1 77 ? 15.359 -21.125 -25.734 1 77 77 LEU A O 1
ATOM 606 N N . LYS A 1 78 ? 13.352 -20.672 -26.594 1 91.75 78 LYS A N 1
ATOM 607 C CA . LYS A 1 78 ? 12.898 -20.156 -25.297 1 91.75 78 LYS A CA 1
ATOM 608 C C . LYS A 1 78 ? 12.367 -21.266 -24.406 1 91.75 78 LYS A C 1
ATOM 610 O O . LYS A 1 78 ? 11.867 -22.281 -24.906 1 91.75 78 LYS A O 1
ATOM 615 N N . PRO A 1 79 ? 12.516 -21.031 -23.172 1 96.56 79 PRO A N 1
ATOM 616 C CA . PRO A 1 79 ? 12 -22.047 -22.25 1 96.56 79 PRO A CA 1
ATOM 617 C C . PRO A 1 79 ? 10.477 -22.188 -22.312 1 96.56 79 PRO A C 1
ATOM 619 O O . PRO A 1 79 ? 9.805 -21.312 -22.859 1 96.56 79 PRO A O 1
ATOM 622 N N . LEU A 1 80 ? 10.008 -23.344 -21.859 1 97.81 80 LEU A N 1
ATOM 623 C CA . LEU A 1 80 ? 8.578 -23.578 -21.641 1 97.81 80 LEU A CA 1
ATOM 624 C C . LEU A 1 80 ? 8.219 -23.422 -20.172 1 97.81 80 LEU A C 1
ATOM 626 O O . LEU A 1 80 ? 8.867 -24.016 -19.297 1 97.81 80 LEU A O 1
ATOM 630 N N . VAL A 1 81 ? 7.242 -22.609 -19.875 1 98.75 81 VAL A N 1
ATOM 631 C CA . VAL A 1 81 ? 6.781 -22.422 -18.5 1 98.75 81 VAL A CA 1
ATOM 632 C C . VAL A 1 81 ? 5.316 -22.844 -18.391 1 98.75 81 VAL A C 1
ATOM 634 O O . VAL A 1 81 ? 4.469 -22.359 -19.141 1 98.75 81 VAL A O 1
ATOM 637 N N . VAL A 1 82 ? 5.035 -23.688 -17.484 1 98.88 82 VAL A N 1
ATOM 638 C CA . VAL A 1 82 ? 3.666 -24.062 -17.141 1 98.88 82 VAL A CA 1
ATOM 639 C C . VAL A 1 82 ? 3.195 -23.281 -15.93 1 98.88 82 VAL A C 1
ATOM 641 O O . VAL A 1 82 ? 3.875 -23.25 -14.906 1 98.88 82 VAL A O 1
ATOM 644 N N . TRP A 1 83 ? 2.049 -22.672 -16.031 1 98.94 83 TRP A N 1
ATOM 645 C CA . TRP A 1 83 ? 1.529 -21.844 -14.961 1 98.94 83 TRP A CA 1
ATOM 646 C C . TRP A 1 83 ? 0.281 -22.469 -14.344 1 98.94 83 TRP A C 1
ATOM 648 O O . TRP A 1 83 ? -0.65 -22.844 -15.055 1 98.94 83 TRP A O 1
ATOM 658 N N . PHE A 1 84 ? 0.243 -22.469 -12.992 1 98.81 84 PHE A N 1
ATOM 659 C CA . PHE A 1 84 ? -0.926 -22.922 -12.25 1 98.81 84 PHE A CA 1
ATOM 660 C C . PHE A 1 84 ? -1.446 -21.828 -11.328 1 98.81 84 PHE A C 1
ATOM 662 O O . PHE A 1 84 ? -0.73 -21.375 -10.438 1 98.81 84 PHE A O 1
ATOM 669 N N . SER A 1 85 ? -2.682 -21.5 -11.57 1 98 85 SER A N 1
ATOM 670 C CA . SER A 1 85 ? -3.361 -20.656 -10.594 1 98 85 SER A CA 1
ATOM 671 C C . SER A 1 85 ? -3.754 -21.453 -9.352 1 98 85 SER A C 1
ATOM 673 O O . SER A 1 85 ? -3.871 -22.688 -9.406 1 98 85 SER A O 1
ATOM 675 N N . GLY A 1 86 ? -3.936 -20.734 -8.305 1 96.5 86 GLY A N 1
ATOM 676 C CA . GLY A 1 86 ? -4.289 -21.406 -7.062 1 96.5 86 GLY A CA 1
ATOM 677 C C . GLY A 1 86 ? -5.766 -21.75 -6.969 1 96.5 86 GLY A C 1
ATOM 678 O O . GLY A 1 86 ? -6.348 -22.297 -7.906 1 96.5 86 GLY A O 1
ATOM 679 N N . GLY A 1 87 ? -6.277 -21.594 -5.977 1 93.12 87 GLY A N 1
ATOM 680 C CA . GLY A 1 87 ? -7.648 -21.938 -5.641 1 93.12 87 GLY A CA 1
ATOM 681 C C . GLY A 1 87 ? -7.758 -22.812 -4.402 1 93.12 87 GLY A C 1
ATOM 682 O O . GLY A 1 87 ? -7.605 -22.312 -3.281 1 93.12 87 GLY A O 1
ATOM 683 N N . PRO A 1 88 ? -7.789 -23.938 -4.562 1 93.69 88 PRO A N 1
ATOM 684 C CA . PRO A 1 88 ? -7.766 -24.766 -5.773 1 93.69 88 PRO A CA 1
ATOM 685 C C . PRO A 1 88 ? -9.008 -24.578 -6.637 1 93.69 88 PRO A C 1
ATOM 687 O O . PRO A 1 88 ? -10.062 -24.188 -6.129 1 93.69 88 PRO A O 1
ATOM 690 N N . GLY A 1 89 ? -8.797 -24.828 -7.895 1 95.25 89 GLY A N 1
ATOM 691 C CA . GLY A 1 89 ? -9.906 -24.828 -8.836 1 95.25 89 GLY A CA 1
ATOM 692 C C . GLY A 1 89 ? -10.094 -23.5 -9.547 1 95.25 89 GLY A C 1
ATOM 693 O O . GLY A 1 89 ? -11.172 -23.219 -10.055 1 95.25 89 GLY A O 1
ATOM 694 N N . CYS A 1 90 ? -9.047 -22.688 -9.461 1 97.38 90 CYS A N 1
ATOM 695 C CA . CYS A 1 90 ? -9.133 -21.438 -10.211 1 97.38 90 CYS A CA 1
ATOM 696 C C . CYS A 1 90 ? -8.375 -21.547 -11.531 1 97.38 90 CYS A C 1
ATOM 698 O O . CYS A 1 90 ? -7.328 -22.188 -11.602 1 97.38 90 CYS A O 1
ATOM 700 N N . SER A 1 91 ? -8.836 -20.875 -12.508 1 98.38 91 SER A N 1
ATOM 701 C CA . SER A 1 91 ? -8.438 -21.031 -13.898 1 98.38 91 SER A CA 1
ATOM 702 C C . SER A 1 91 ? -7.102 -20.359 -14.172 1 98.38 91 SER A C 1
ATOM 704 O O . SER A 1 91 ? -6.938 -19.156 -13.922 1 98.38 91 SER A O 1
ATOM 706 N N . SER A 1 92 ? -6.188 -21.062 -14.734 1 98.69 92 SER A N 1
ATOM 707 C CA . SER A 1 92 ? -4.934 -20.484 -15.195 1 98.69 92 SER A CA 1
ATOM 708 C C . SER A 1 92 ? -5.152 -19.641 -16.453 1 98.69 92 SER A C 1
ATOM 710 O O . SER A 1 92 ? -4.418 -18.672 -16.688 1 98.69 92 SER A O 1
ATOM 712 N N . VAL A 1 93 ? -6.121 -20.016 -17.25 1 98.81 93 VAL A N 1
ATOM 713 C CA . VAL A 1 93 ? -6.441 -19.266 -18.469 1 98.81 93 VAL A CA 1
ATOM 714 C C . VAL A 1 93 ? -7.02 -17.906 -18.094 1 98.81 93 VAL A C 1
ATOM 716 O O . VAL A 1 93 ? -6.543 -16.875 -18.562 1 98.81 93 VAL A O 1
ATOM 719 N N . GLY A 1 94 ? -7.973 -17.953 -17.234 1 98.56 94 GLY A N 1
ATOM 720 C CA . GLY A 1 94 ? -8.586 -16.703 -16.797 1 98.56 94 GLY A CA 1
ATOM 721 C C . GLY A 1 94 ? -7.707 -15.906 -15.867 1 98.56 94 GLY A C 1
ATOM 722 O O . GLY A 1 94 ? -7.387 -14.75 -16.141 1 98.56 94 GLY A O 1
ATOM 723 N N . GLY A 1 95 ? -7.324 -16.531 -14.758 1 97.69 95 GLY A N 1
ATOM 724 C CA . GLY A 1 95 ? -6.602 -15.867 -13.688 1 97.69 95 GLY A CA 1
ATOM 725 C C . GLY A 1 95 ? -5.156 -15.57 -14.039 1 97.69 95 GLY A C 1
ATOM 726 O O . GLY A 1 95 ? -4.629 -14.516 -13.68 1 97.69 95 GLY A O 1
ATOM 727 N N . GLY A 1 96 ? -4.508 -16.422 -14.742 1 98.5 96 GLY A N 1
ATOM 728 C CA . GLY A 1 96 ? -3.119 -16.234 -15.133 1 98.5 96 GLY A CA 1
ATOM 729 C C . GLY A 1 96 ? -2.963 -15.477 -16.438 1 98.5 96 GLY A C 1
ATOM 730 O O . GLY A 1 96 ? -2.512 -14.328 -16.438 1 98.5 96 GLY A O 1
ATOM 731 N N . ALA A 1 97 ? -3.488 -15.977 -17.516 1 98.81 97 ALA A N 1
ATOM 732 C CA . ALA A 1 97 ? -3.246 -15.438 -18.844 1 98.81 97 ALA A CA 1
ATOM 733 C C . ALA A 1 97 ? -4.004 -14.133 -19.062 1 98.81 97 ALA A C 1
ATOM 735 O O . ALA A 1 97 ? -3.408 -13.109 -19.391 1 98.81 97 ALA A O 1
ATOM 736 N N . PHE A 1 98 ? -5.262 -14.156 -18.781 1 98.69 98 PHE A N 1
ATOM 737 C CA . PHE A 1 98 ? -6.07 -13.016 -19.219 1 98.69 98 PHE A CA 1
ATOM 738 C C . PHE A 1 98 ? -6.129 -11.953 -18.125 1 98.69 98 PHE A C 1
ATOM 740 O O . PHE A 1 98 ? -6.309 -10.773 -18.406 1 98.69 98 PHE A O 1
ATOM 747 N N . ALA A 1 99 ? -5.879 -12.312 -16.891 1 98 99 ALA A N 1
ATOM 748 C CA . ALA A 1 99 ? -5.996 -11.336 -15.805 1 98 99 ALA A CA 1
ATOM 749 C C . ALA A 1 99 ? -4.625 -10.805 -15.398 1 98 99 ALA A C 1
ATOM 751 O O . ALA A 1 99 ? -4.52 -9.719 -14.836 1 98 99 ALA A O 1
ATOM 752 N N . GLN A 1 100 ? -3.58 -11.578 -15.672 1 98.31 100 GLN A N 1
ATOM 753 C CA . GLN A 1 100 ? -2.326 -11.188 -15.031 1 98.31 100 GLN A CA 1
ATOM 754 C C . GLN A 1 100 ? -1.212 -11.023 -16.062 1 98.31 100 GLN A C 1
ATOM 756 O O . GLN A 1 100 ? -0.78 -9.906 -16.344 1 98.31 100 GLN A O 1
ATOM 761 N N . HIS A 1 101 ? -0.744 -12.07 -16.688 1 98.75 101 HIS A N 1
ATOM 762 C CA . HIS A 1 101 ? 0.56 -11.898 -17.328 1 98.75 101 HIS A CA 1
ATOM 763 C C . HIS A 1 101 ? 0.586 -12.523 -18.719 1 98.75 101 HIS A C 1
ATOM 765 O O . HIS A 1 101 ? 1.659 -12.719 -19.297 1 98.75 101 HIS A O 1
ATOM 771 N N . GLY A 1 102 ? -0.587 -12.891 -19.281 1 98.56 102 GLY A N 1
ATOM 772 C CA . GLY A 1 102 ? -0.661 -13.273 -20.688 1 98.56 102 GLY A CA 1
ATOM 773 C C . GLY A 1 102 ? -0.551 -12.094 -21.641 1 98.56 102 GLY A C 1
ATOM 774 O O . GLY A 1 102 ? -0.371 -10.953 -21.203 1 98.56 102 GLY A O 1
ATOM 775 N N . PRO A 1 103 ? -0.691 -12.359 -22.906 1 97.81 103 PRO A N 1
ATOM 776 C CA . PRO A 1 103 ? -0.423 -11.312 -23.891 1 97.81 103 PRO A CA 1
ATOM 777 C C . PRO A 1 103 ? -1.546 -10.281 -23.969 1 97.81 103 PRO A C 1
ATOM 779 O O . PRO A 1 103 ? -1.329 -9.164 -24.453 1 97.81 103 PRO A O 1
ATOM 782 N N . PHE A 1 104 ? -2.779 -10.711 -23.453 1 98.12 104 PHE A N 1
ATOM 783 C CA . PHE A 1 104 ? -3.926 -9.836 -23.641 1 98.12 104 PHE A CA 1
ATOM 784 C C . PHE A 1 104 ? -4.676 -9.633 -22.328 1 98.12 104 PHE A C 1
ATOM 786 O O . PHE A 1 104 ? -4.645 -10.5 -21.453 1 98.12 104 PHE A O 1
ATOM 793 N N . ARG A 1 105 ? -5.355 -8.492 -22.266 1 96.38 105 ARG A N 1
ATOM 794 C CA . ARG A 1 105 ? -6.281 -8.188 -21.172 1 96.38 105 ARG A CA 1
ATOM 795 C C . ARG A 1 105 ? -7.645 -7.77 -21.719 1 96.38 105 ARG A C 1
ATOM 797 O O . ARG A 1 105 ? -7.738 -6.844 -22.531 1 96.38 105 ARG A O 1
ATOM 804 N N . PRO A 1 106 ? -8.594 -8.414 -21.234 1 97.19 106 PRO A N 1
ATOM 805 C CA . PRO A 1 106 ? -9.922 -8.031 -21.703 1 97.19 106 PRO A CA 1
ATOM 806 C C . PRO A 1 106 ? -10.336 -6.637 -21.234 1 97.19 106 PRO A C 1
ATOM 808 O O . PRO A 1 106 ? -10.062 -6.266 -20.094 1 97.19 106 PRO A O 1
ATOM 811 N N . SER A 1 107 ? -10.914 -5.883 -22.062 1 94.06 107 SER A N 1
ATOM 812 C CA . SER A 1 107 ? -11.484 -4.562 -21.812 1 94.06 107 SER A CA 1
ATOM 813 C C . SER A 1 107 ? -12.75 -4.352 -22.641 1 94.06 107 SER A C 1
ATOM 815 O O . SER A 1 107 ? -12.695 -3.832 -23.75 1 94.06 107 SER A O 1
ATOM 817 N N . GLY A 1 108 ? -13.828 -4.648 -22.031 1 90.88 108 GLY A N 1
ATOM 818 C CA . GLY A 1 108 ? -15.055 -4.66 -22.812 1 90.88 108 GLY A CA 1
ATOM 819 C C . GLY A 1 108 ? -15.055 -5.711 -23.906 1 90.88 108 GLY A C 1
ATOM 820 O O . GLY A 1 108 ? -14.844 -6.895 -23.641 1 90.88 108 GLY A O 1
ATOM 821 N N . ASP A 1 109 ? -15.156 -5.219 -25.172 1 91.06 109 ASP A N 1
ATOM 822 C CA . ASP A 1 109 ? -15.281 -6.152 -26.297 1 91.06 109 ASP A CA 1
ATOM 823 C C . ASP A 1 109 ? -13.938 -6.367 -26.984 1 91.06 109 ASP A C 1
ATOM 825 O O . ASP A 1 109 ? -13.844 -7.129 -27.938 1 91.06 109 ASP A O 1
ATOM 829 N N . ILE A 1 110 ? -12.938 -5.762 -26.391 1 95.5 110 ILE A N 1
ATOM 830 C CA . ILE A 1 110 ? -11.648 -5.887 -27.062 1 95.5 110 ILE A CA 1
ATOM 831 C C . ILE A 1 110 ? -10.617 -6.449 -26.094 1 95.5 110 ILE A C 1
ATOM 833 O O . ILE A 1 110 ? -10.891 -6.602 -24.906 1 95.5 110 ILE A O 1
ATOM 837 N N . LEU A 1 111 ? -9.508 -6.832 -26.656 1 97.88 111 LEU A N 1
ATOM 838 C CA . LEU A 1 111 ? -8.328 -7.238 -25.891 1 97.88 111 LEU A CA 1
ATOM 839 C C . LEU A 1 111 ? -7.215 -6.203 -26.016 1 97.88 111 LEU A C 1
ATOM 841 O O . LEU A 1 111 ? -6.832 -5.832 -27.125 1 97.88 111 LEU A O 1
ATOM 845 N N . LEU A 1 112 ? -6.781 -5.734 -24.938 1 96.56 112 LEU A N 1
ATOM 846 C CA . LEU A 1 112 ? -5.633 -4.832 -24.922 1 96.56 112 LEU A CA 1
ATOM 847 C C . LEU A 1 112 ? -4.328 -5.617 -24.844 1 96.56 112 LEU A C 1
ATOM 849 O O . LEU A 1 112 ? -4.246 -6.621 -24.125 1 96.56 112 LEU A O 1
ATOM 853 N N . THR A 1 113 ? -3.328 -5.121 -25.547 1 97 113 THR A N 1
ATOM 854 C CA . THR A 1 113 ? -2.006 -5.73 -25.438 1 97 113 THR A CA 1
ATOM 855 C C . THR A 1 113 ? -1.42 -5.531 -24.047 1 97 113 THR A C 1
ATOM 857 O O . THR A 1 113 ? -1.492 -4.434 -23.484 1 97 113 THR A O 1
ATOM 860 N N . ASN A 1 114 ? -0.906 -6.566 -23.516 1 96.81 114 ASN A N 1
ATOM 861 C CA . ASN A 1 114 ? -0.126 -6.488 -22.281 1 96.81 114 ASN A CA 1
ATOM 862 C C . ASN A 1 114 ? 1.362 -6.32 -22.578 1 96.81 114 ASN A C 1
ATOM 864 O O . ASN A 1 114 ? 2.043 -7.285 -22.938 1 96.81 114 ASN A O 1
ATOM 868 N N . LYS A 1 115 ? 1.873 -5.184 -22.328 1 95.62 115 LYS A N 1
ATOM 869 C CA . LYS A 1 115 ? 3.256 -4.883 -22.688 1 95.62 115 LYS A CA 1
ATOM 870 C C . LYS A 1 115 ? 4.23 -5.605 -21.766 1 95.62 115 LYS A C 1
ATOM 872 O O . LYS A 1 115 ? 5.426 -5.688 -22.047 1 95.62 115 LYS A O 1
A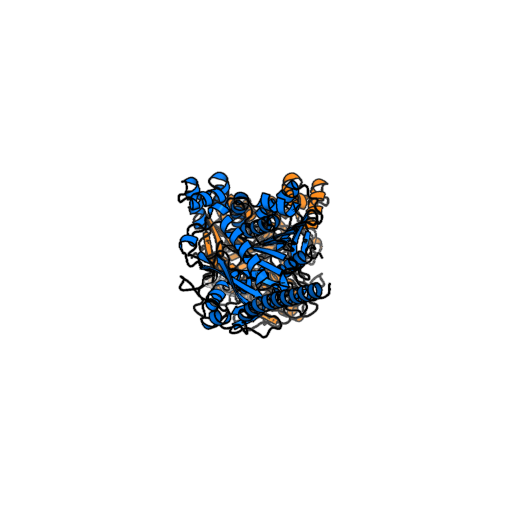TOM 877 N N . TYR A 1 116 ? 3.691 -6.16 -20.703 1 97.44 116 TYR A N 1
ATOM 878 C CA . TYR A 1 116 ? 4.543 -6.871 -19.75 1 97.44 116 TYR A CA 1
ATOM 879 C C . TYR A 1 116 ? 4.18 -8.352 -19.703 1 97.44 116 TYR A C 1
ATOM 881 O O . TYR A 1 116 ? 4.254 -8.969 -18.641 1 97.44 116 TYR A O 1
ATOM 889 N N . SER A 1 117 ? 3.773 -8.898 -20.766 1 97.75 117 SER A N 1
ATOM 890 C CA . SER A 1 117 ? 3.391 -10.305 -20.844 1 97.75 117 SER A CA 1
ATOM 891 C C . SER A 1 117 ? 4.602 -11.219 -20.688 1 97.75 117 SER A C 1
ATOM 893 O O . SER A 1 117 ? 5.707 -10.883 -21.109 1 97.75 117 SER A O 1
ATOM 895 N N . TRP A 1 118 ? 4.387 -12.344 -20.109 1 98.5 118 TRP A N 1
ATOM 896 C CA . TRP A 1 118 ? 5.48 -13.266 -19.812 1 98.5 118 TRP A CA 1
ATOM 897 C C . TRP A 1 118 ? 5.922 -14.016 -21.062 1 98.5 118 TRP A C 1
ATOM 899 O O . TRP A 1 118 ? 7.043 -14.531 -21.125 1 98.5 118 TRP A O 1
ATOM 909 N N . ASN A 1 119 ? 5.102 -14.039 -22.172 1 97.38 119 ASN A N 1
ATOM 910 C CA . ASN A 1 119 ? 5.523 -14.711 -23.406 1 97.38 119 ASN A CA 1
ATOM 911 C C . ASN A 1 119 ? 6.578 -13.906 -24.156 1 97.38 119 ASN A C 1
ATOM 913 O O . ASN A 1 119 ? 7.109 -14.359 -25.172 1 97.38 119 ASN A O 1
ATOM 917 N N . ARG A 1 120 ? 6.887 -12.797 -23.594 1 95.31 120 ARG A N 1
ATOM 918 C CA . ARG A 1 120 ? 8.055 -12.086 -24.094 1 95.31 120 ARG A CA 1
ATOM 919 C C . ARG A 1 120 ? 9.336 -12.852 -23.781 1 95.31 120 ARG A C 1
ATOM 921 O O . ARG A 1 120 ? 10.336 -12.711 -24.5 1 95.31 120 ARG A O 1
ATOM 928 N N . GLU A 1 121 ? 9.273 -13.703 -22.766 1 95.94 121 GLU A N 1
ATOM 929 C CA . GLU A 1 121 ? 10.5 -14.328 -22.281 1 95.94 121 GLU A CA 1
ATOM 930 C C . GLU A 1 121 ? 10.414 -15.852 -22.359 1 95.94 121 GLU A C 1
ATOM 932 O O . GLU A 1 121 ? 11.43 -16.531 -22.266 1 95.94 121 GLU A O 1
ATOM 937 N N . ALA A 1 122 ? 9.234 -16.359 -22.594 1 97.5 122 ALA A N 1
ATOM 938 C CA . ALA A 1 122 ? 9.07 -17.812 -22.562 1 97.5 122 ALA A CA 1
ATOM 939 C C . ALA A 1 122 ? 7.84 -18.25 -23.344 1 97.5 122 ALA A C 1
ATOM 941 O O . ALA A 1 122 ? 7.004 -17.422 -23.719 1 97.5 122 ALA A O 1
ATOM 942 N N . ASN A 1 123 ? 7.832 -19.516 -23.812 1 97.19 123 ASN A N 1
ATOM 943 C CA . ASN A 1 123 ? 6.586 -20.172 -24.172 1 97.19 123 ASN A CA 1
ATOM 944 C C . ASN A 1 123 ? 5.719 -20.469 -22.953 1 97.19 123 ASN A C 1
ATOM 946 O O . ASN A 1 123 ? 6.164 -21.141 -22.016 1 97.19 123 ASN A O 1
ATOM 950 N N . MET A 1 124 ? 4.5 -19.969 -22.984 1 98.38 124 MET A N 1
ATOM 951 C CA . MET A 1 124 ? 3.67 -20.047 -21.781 1 98.38 124 MET A CA 1
ATOM 952 C C . MET A 1 124 ? 2.521 -21.031 -21.969 1 98.38 124 MET A C 1
ATOM 954 O O . MET A 1 124 ? 1.759 -20.922 -22.938 1 98.38 124 MET A O 1
ATOM 958 N N . LEU A 1 125 ? 2.396 -21.953 -21.094 1 98.81 125 LEU A N 1
ATOM 959 C CA . LEU A 1 125 ? 1.349 -22.969 -21.109 1 98.81 125 LEU A CA 1
ATOM 960 C C . LEU A 1 125 ? 0.439 -22.828 -19.891 1 98.81 125 LEU A C 1
ATOM 962 O O . LEU A 1 125 ? 0.911 -22.844 -18.75 1 98.81 125 LEU A O 1
ATOM 966 N N . TYR A 1 126 ? -0.882 -22.703 -20.141 1 98.94 126 TYR A N 1
ATOM 967 C CA . TYR A 1 126 ? -1.874 -22.484 -19.094 1 98.94 126 TYR A CA 1
ATOM 968 C C . TYR A 1 126 ? -2.9 -23.609 -19.094 1 98.94 126 TYR A C 1
ATOM 970 O O . TYR A 1 126 ? -3.961 -23.5 -19.703 1 98.94 126 TYR A O 1
ATOM 978 N N . PRO A 1 127 ? -2.676 -24.641 -18.375 1 98.88 127 PRO A N 1
ATOM 979 C CA . PRO A 1 127 ? -3.711 -25.656 -18.219 1 98.88 127 PRO A CA 1
ATOM 980 C C . PRO A 1 127 ? -4.75 -25.297 -17.156 1 98.88 127 PRO A C 1
ATOM 982 O O . PRO A 1 127 ? -4.41 -24.688 -16.141 1 98.88 127 PRO A O 1
ATOM 985 N N . GLU A 1 128 ? -5.941 -25.609 -17.406 1 98.38 128 GLU A N 1
ATOM 986 C CA . GLU A 1 128 ? -6.961 -25.5 -16.375 1 98.38 128 GLU A CA 1
ATOM 987 C C . GLU A 1 128 ? -7.066 -26.781 -15.547 1 98.38 128 GLU A C 1
ATOM 989 O O . GLU A 1 128 ? -7.801 -27.703 -15.914 1 98.38 128 GLU A O 1
ATOM 994 N N . SER A 1 129 ? -6.387 -26.75 -14.508 1 97.44 129 SER A N 1
ATOM 995 C CA . SER A 1 129 ? -6.254 -27.875 -13.594 1 97.44 129 SER A CA 1
ATOM 996 C C . SER A 1 129 ? -6.848 -27.562 -12.227 1 97.44 129 SER A C 1
ATOM 998 O O . SER A 1 129 ? -6.684 -26.438 -11.727 1 97.44 129 SER A O 1
ATOM 1000 N N . PRO A 1 130 ? -7.523 -28.625 -11.586 1 96.88 130 PRO A N 1
ATOM 1001 C CA . PRO A 1 130 ? -7.898 -29.969 -12.031 1 96.88 130 PRO A CA 1
ATOM 1002 C C . PRO A 1 130 ? -9.125 -29.969 -12.938 1 96.88 130 PRO A C 1
ATOM 1004 O O . PRO A 1 130 ? -9.641 -28.906 -13.281 1 96.88 130 PRO A O 1
ATOM 1007 N N . ALA A 1 131 ? -9.477 -31.172 -13.422 1 96.69 131 ALA A N 1
ATOM 1008 C CA . ALA A 1 131 ? -10.727 -31.266 -14.164 1 96.69 131 ALA A CA 1
ATOM 1009 C C . ALA A 1 131 ? -11.883 -30.641 -13.383 1 96.69 131 ALA A C 1
ATOM 1011 O O . ALA A 1 131 ? -11.992 -30.844 -12.172 1 96.69 131 ALA A O 1
ATOM 1012 N N . GLY A 1 132 ? -12.703 -29.859 -14.086 1 95.38 132 GLY A N 1
ATOM 1013 C CA . GLY A 1 132 ? -13.758 -29.078 -13.453 1 95.38 132 GLY A CA 1
ATOM 1014 C C . GLY A 1 132 ? -13.43 -27.609 -13.344 1 95.38 132 GLY A C 1
ATOM 1015 O O . GLY A 1 132 ? -14.305 -26.797 -13.078 1 95.38 132 GLY A O 1
ATOM 1016 N N . THR A 1 133 ? -12.172 -27.266 -13.578 1 97.06 133 THR A N 1
ATOM 1017 C CA . THR A 1 133 ? -11.727 -25.875 -13.586 1 97.06 133 THR A CA 1
ATOM 1018 C C . THR A 1 133 ? -11.883 -25.266 -14.977 1 97.06 133 THR A C 1
ATOM 1020 O O . THR A 1 133 ? -11.398 -25.812 -15.961 1 97.06 133 THR A O 1
ATOM 1023 N N . GLY A 1 134 ? -12.562 -24.094 -15.008 1 97.38 134 GLY A N 1
ATOM 1024 C CA . GLY A 1 134 ? -12.773 -23.453 -16.297 1 97.38 134 GLY A CA 1
ATOM 1025 C C . GLY A 1 134 ? -13.477 -24.344 -17.297 1 97.38 134 GLY A C 1
ATOM 1026 O O . GLY A 1 134 ? -14.555 -24.859 -17.031 1 97.38 134 GLY A O 1
ATOM 1027 N N . PHE A 1 135 ? -12.758 -24.578 -18.438 1 98.06 135 PHE A N 1
ATOM 1028 C CA . PHE A 1 135 ? -13.344 -25.375 -19.516 1 98.06 135 PHE A CA 1
ATOM 1029 C C . PHE A 1 135 ? -12.977 -26.844 -19.375 1 98.06 135 PHE A C 1
ATOM 1031 O O . PHE A 1 135 ? -13.461 -27.688 -20.125 1 98.06 135 PHE A O 1
ATOM 1038 N N . SER A 1 136 ? -12.109 -27.188 -18.453 1 97.75 136 SER A N 1
ATOM 1039 C CA . SER A 1 136 ? -11.758 -28.594 -18.219 1 97.75 136 SER A CA 1
ATOM 1040 C C . SER A 1 136 ? -12.93 -29.359 -17.609 1 97.75 136 SER A C 1
ATOM 1042 O O . SER A 1 136 ? -13.766 -28.781 -16.922 1 97.75 136 SER A O 1
ATOM 1044 N N . TYR A 1 137 ? -12.906 -30.734 -17.875 1 96.44 137 TYR A N 1
ATOM 1045 C CA . TYR A 1 137 ? -14.086 -31.453 -17.406 1 96.44 137 TYR A CA 1
ATOM 1046 C C . TYR A 1 137 ? -13.773 -32.938 -17.219 1 96.44 137 TYR A C 1
ATOM 1048 O O . TYR A 1 137 ? -12.75 -33.438 -17.703 1 96.44 137 TYR A O 1
ATOM 1056 N N . SER A 1 138 ? -14.594 -33.531 -16.453 1 95.12 138 SER A N 1
ATOM 1057 C CA . SER A 1 138 ? -14.773 -34.969 -16.391 1 95.12 138 SER A CA 1
ATOM 1058 C C . SER A 1 138 ? -16.219 -35.375 -16.641 1 95.12 138 SER A C 1
ATOM 1060 O O . SER A 1 138 ? -17.125 -34.844 -16 1 95.12 138 SER A O 1
ATOM 1062 N N . ALA A 1 139 ? -16.375 -36.281 -17.578 1 91.94 139 ALA A N 1
ATOM 1063 C CA . ALA A 1 139 ? -17.734 -36.719 -17.844 1 91.94 139 ALA A CA 1
ATOM 1064 C C . ALA A 1 139 ? -18.344 -37.438 -16.641 1 91.94 139 ALA A C 1
ATOM 1066 O O . ALA A 1 139 ? -19.547 -37.312 -16.375 1 91.94 139 ALA A O 1
ATOM 1067 N N . ASN A 1 140 ? -17.484 -38.156 -15.961 1 91.44 140 ASN A N 1
ATOM 1068 C CA . ASN A 1 140 ? -17.891 -38.75 -14.695 1 91.44 140 ASN A CA 1
ATOM 1069 C C . ASN A 1 140 ? -17.859 -37.75 -13.555 1 91.44 140 ASN A C 1
ATOM 1071 O O . ASN A 1 140 ? -16.797 -37.5 -12.969 1 91.44 140 ASN A O 1
ATOM 1075 N N . THR A 1 141 ? -18.938 -37.375 -13.094 1 89.5 141 THR A N 1
ATOM 1076 C CA . THR A 1 141 ? -19.062 -36.25 -12.156 1 89.5 141 THR A CA 1
ATOM 1077 C C . THR A 1 141 ? -18.656 -36.688 -10.75 1 89.5 141 THR A C 1
ATOM 1079 O O . THR A 1 141 ? -18.406 -35.844 -9.883 1 89.5 141 THR A O 1
ATOM 1082 N N . SER A 1 142 ? -18.594 -37.969 -10.484 1 90.38 142 SER A N 1
ATOM 1083 C CA . SER A 1 142 ? -18.125 -38.438 -9.18 1 90.38 142 SER A CA 1
ATOM 1084 C C . SER A 1 142 ? -16.672 -38.062 -8.93 1 90.38 142 SER A C 1
ATOM 1086 O O . SER A 1 142 ? -16.219 -38 -7.785 1 90.38 142 SER A O 1
ATOM 1088 N N . PHE A 1 143 ? -16 -37.75 -10.047 1 91.56 143 PHE A N 1
ATOM 1089 C CA . PHE A 1 143 ? -14.617 -37.281 -9.961 1 91.56 143 PHE A CA 1
ATOM 1090 C C . PHE A 1 143 ? -14.508 -36.031 -9.109 1 91.56 143 PHE A C 1
ATOM 1092 O O . PHE A 1 143 ? -13.539 -35.875 -8.375 1 91.56 143 PHE A O 1
ATOM 1099 N N . TYR A 1 144 ? -15.539 -35.219 -9.102 1 91.75 144 TYR A N 1
ATOM 1100 C CA . TYR A 1 144 ? -15.484 -33.875 -8.484 1 91.75 144 TYR A CA 1
ATOM 1101 C C . TYR A 1 144 ? -15.633 -34 -6.973 1 91.75 144 TYR A C 1
ATOM 1103 O O . TYR A 1 144 ? -15.359 -33.031 -6.25 1 91.75 144 TYR A O 1
ATOM 1111 N N . THR A 1 145 ? -16.031 -35.125 -6.426 1 90.25 145 THR A N 1
ATOM 1112 C CA . THR A 1 145 ? -16.328 -35.25 -5.004 1 90.25 145 THR A CA 1
ATOM 1113 C C . THR A 1 145 ? -15.117 -35.781 -4.25 1 90.25 145 THR A C 1
ATOM 1115 O O . THR A 1 145 ? -15.07 -35.719 -3.02 1 90.25 145 THR A O 1
ATOM 1118 N N . ASN A 1 146 ? -14.141 -36.281 -4.973 1 85.56 146 ASN A N 1
ATOM 1119 C CA . ASN A 1 146 ? -12.992 -36.906 -4.305 1 85.56 146 ASN A CA 1
ATOM 1120 C C . ASN A 1 146 ? -11.68 -36.281 -4.781 1 85.56 146 ASN A C 1
ATOM 1122 O O . ASN A 1 146 ? -10.641 -36.938 -4.777 1 85.56 146 ASN A O 1
ATOM 1126 N N . LEU A 1 147 ? -11.727 -35.125 -5.113 1 94.12 147 LEU A N 1
ATOM 1127 C CA . LEU A 1 147 ? -10.531 -34.469 -5.645 1 94.12 147 LEU A CA 1
ATOM 1128 C C . LEU A 1 147 ? -9.609 -34.031 -4.516 1 94.12 147 LEU A C 1
ATOM 1130 O O . LEU A 1 147 ? -10.078 -33.531 -3.484 1 94.12 147 LEU A O 1
ATOM 1134 N N . ASN A 1 148 ? -8.32 -34.188 -4.648 1 96.25 148 ASN A N 1
ATOM 1135 C CA . ASN A 1 148 ? -7.301 -33.75 -3.695 1 96.25 148 ASN A CA 1
ATOM 1136 C C . ASN A 1 148 ? -5.977 -33.438 -4.387 1 96.25 148 ASN A C 1
ATOM 1138 O O . ASN A 1 148 ? -5.891 -33.469 -5.617 1 96.25 148 ASN A O 1
ATOM 1142 N N . ASP A 1 149 ? -4.988 -33.125 -3.646 1 97.62 149 ASP A N 1
ATOM 1143 C CA . ASP A 1 149 ? -3.703 -32.688 -4.195 1 97.62 149 ASP A CA 1
ATOM 1144 C C . ASP A 1 149 ? -3.006 -33.844 -4.918 1 97.62 149 ASP A C 1
ATOM 1146 O O . ASP A 1 149 ? -2.359 -33.625 -5.949 1 97.62 149 ASP A O 1
ATOM 1150 N N . GLU A 1 150 ? -3.096 -35 -4.395 1 97.19 150 GLU A N 1
ATOM 1151 C CA . GLU A 1 150 ? -2.438 -36.156 -4.992 1 97.19 150 GLU A CA 1
ATOM 1152 C C . GLU A 1 150 ? -2.979 -36.438 -6.391 1 97.19 150 GLU A C 1
ATOM 1154 O O . GLU A 1 150 ? -2.207 -36.625 -7.332 1 97.19 150 GLU A O 1
ATOM 1159 N N . ILE A 1 151 ? -4.293 -36.5 -6.484 1 97.06 151 ILE A N 1
ATOM 1160 C CA . ILE A 1 151 ? -4.945 -36.75 -7.766 1 97.06 151 ILE A CA 1
ATOM 1161 C C . ILE A 1 151 ? -4.586 -35.625 -8.742 1 97.06 151 ILE A C 1
ATOM 1163 O O . ILE A 1 151 ? -4.266 -35.906 -9.906 1 97.06 151 ILE A O 1
ATOM 1167 N N . THR A 1 152 ? -4.672 -34.406 -8.25 1 97.75 152 THR A N 1
ATOM 1168 C CA . THR A 1 152 ? -4.371 -33.25 -9.086 1 97.75 152 THR A CA 1
ATOM 1169 C C . THR A 1 152 ? -2.939 -33.312 -9.609 1 97.75 152 THR A C 1
ATOM 1171 O O . THR A 1 152 ? -2.691 -33.062 -10.797 1 97.75 152 THR A O 1
ATOM 1174 N N . ALA A 1 153 ? -1.978 -33.656 -8.781 1 98.19 153 ALA A N 1
ATOM 1175 C CA . ALA A 1 153 ? -0.581 -33.75 -9.195 1 98.19 153 ALA A CA 1
ATOM 1176 C C . ALA A 1 153 ? -0.405 -34.844 -10.258 1 98.19 153 ALA A C 1
ATOM 1178 O O . ALA A 1 153 ? 0.304 -34.656 -11.242 1 98.19 153 ALA A O 1
ATOM 1179 N N . ARG A 1 154 ? -1.021 -35.969 -10.078 1 97.75 154 ARG A N 1
ATOM 1180 C CA . ARG A 1 154 ? -0.942 -37.062 -11.031 1 97.75 154 ARG A CA 1
ATOM 1181 C C . ARG A 1 154 ? -1.545 -36.656 -12.375 1 97.75 154 ARG A C 1
ATOM 1183 O O . ARG A 1 154 ? -0.977 -36.969 -13.43 1 97.75 154 ARG A O 1
ATOM 1190 N N . ASP A 1 155 ? -2.697 -36.062 -12.242 1 98.38 155 ASP A N 1
ATOM 1191 C CA . ASP A 1 155 ? -3.352 -35.625 -13.477 1 98.38 155 ASP A CA 1
ATOM 1192 C C . ASP A 1 155 ? -2.51 -34.562 -14.203 1 98.38 155 ASP A C 1
ATOM 1194 O O . ASP A 1 155 ? -2.479 -34.562 -15.438 1 98.38 155 ASP A O 1
ATOM 1198 N N . ASN A 1 156 ? -1.872 -33.688 -13.484 1 98.69 156 ASN A N 1
ATOM 1199 C CA . ASN A 1 156 ? -0.99 -32.719 -14.094 1 98.69 156 ASN A CA 1
ATOM 1200 C C . ASN A 1 156 ? 0.183 -33.375 -14.812 1 98.69 156 ASN A C 1
ATOM 1202 O O . ASN A 1 156 ? 0.621 -32.906 -15.859 1 98.69 156 ASN A O 1
ATOM 1206 N N . LEU A 1 157 ? 0.714 -34.406 -14.234 1 98.44 157 LEU A N 1
ATOM 1207 C CA . LEU A 1 157 ? 1.791 -35.156 -14.891 1 98.44 157 LEU A CA 1
ATOM 1208 C C . LEU A 1 157 ? 1.305 -35.781 -16.188 1 98.44 157 LEU A C 1
ATOM 1210 O O . LEU A 1 157 ? 1.989 -35.719 -17.203 1 98.44 157 LEU A O 1
ATOM 1214 N N . VAL A 1 158 ? 0.131 -36.375 -16.156 1 98.19 158 VAL A N 1
ATOM 1215 C CA . VAL A 1 158 ? -0.452 -36.969 -17.359 1 98.19 158 VAL A CA 1
ATOM 1216 C C . VAL A 1 158 ? -0.668 -35.906 -18.422 1 98.19 158 VAL A C 1
ATOM 1218 O O . VAL A 1 158 ? -0.386 -36.125 -19.594 1 98.19 158 VAL A O 1
ATOM 1221 N N . PHE A 1 159 ? -1.15 -34.812 -18.016 1 98.62 159 PHE A N 1
ATOM 1222 C CA . PHE A 1 159 ? -1.364 -33.719 -18.922 1 98.62 159 PHE A CA 1
ATOM 1223 C C . PHE A 1 159 ? -0.075 -33.344 -19.656 1 98.62 159 PHE A C 1
ATOM 1225 O O . PHE A 1 159 ? -0.064 -33.219 -20.875 1 98.62 159 PHE A O 1
ATOM 1232 N N . LEU A 1 160 ? 1.03 -33.125 -18.859 1 98.38 160 LEU A N 1
ATOM 1233 C CA . LEU A 1 160 ? 2.293 -32.719 -19.453 1 98.38 160 LEU A CA 1
ATOM 1234 C C . LEU A 1 160 ? 2.809 -33.781 -20.422 1 98.38 160 LEU A C 1
ATOM 1236 O O . LEU A 1 160 ? 3.271 -33.438 -21.516 1 98.38 160 LEU A O 1
ATOM 1240 N N . LYS A 1 161 ? 2.688 -35.031 -20.078 1 97.06 161 LYS A N 1
ATOM 1241 C CA . LYS A 1 161 ? 3.115 -36.125 -20.969 1 97.06 161 LYS A CA 1
ATOM 1242 C C . LYS A 1 161 ? 2.365 -36.094 -22.297 1 97.06 161 LYS A C 1
ATOM 1244 O O . LYS A 1 161 ? 2.98 -36.125 -23.359 1 97.06 161 LYS A O 1
ATOM 1249 N N . ASN A 1 162 ? 1.092 -35.969 -22.125 1 97.81 162 ASN A N 1
ATOM 1250 C CA . ASN A 1 162 ? 0.259 -36 -23.328 1 97.81 162 ASN A CA 1
ATOM 1251 C C . ASN A 1 162 ? 0.387 -34.719 -24.141 1 97.81 162 ASN A C 1
ATOM 1253 O O . ASN A 1 162 ? 0.293 -34.75 -25.375 1 97.81 162 ASN A O 1
ATOM 1257 N N . TRP A 1 163 ? 0.588 -33.625 -23.453 1 98.06 163 TRP A N 1
ATOM 1258 C CA . TRP A 1 163 ? 0.79 -32.344 -24.188 1 98.06 163 TRP A CA 1
ATOM 1259 C C . TRP A 1 163 ? 2.061 -32.406 -25.016 1 98.06 163 TRP A C 1
ATOM 1261 O O . TRP A 1 163 ? 2.08 -31.953 -26.156 1 98.06 163 TRP A O 1
ATOM 1271 N N . PHE A 1 164 ? 3.131 -33.031 -24.531 1 96.06 164 PHE A N 1
ATOM 1272 C CA . PHE A 1 164 ? 4.391 -33.125 -25.25 1 96.06 164 PHE A CA 1
ATOM 1273 C C . PHE A 1 164 ? 4.254 -34.094 -26.438 1 96.06 164 PHE A C 1
ATOM 1275 O O . PHE A 1 164 ? 4.969 -33.938 -27.438 1 96.06 164 PHE A O 1
ATOM 1282 N N . ILE A 1 165 ? 3.371 -35.031 -26.312 1 95.69 165 ILE A N 1
ATOM 1283 C CA . ILE A 1 165 ? 3.092 -35.906 -27.469 1 95.69 165 ILE A CA 1
ATOM 1284 C C . ILE A 1 165 ? 2.436 -35.094 -28.578 1 95.69 165 ILE A C 1
ATOM 1286 O O . ILE A 1 165 ? 2.781 -35.219 -29.75 1 95.69 165 ILE A O 1
ATOM 1290 N N . LYS A 1 166 ? 1.591 -34.25 -28.172 1 96.5 166 LYS A N 1
ATOM 1291 C CA . LYS A 1 166 ? 0.875 -33.406 -29.125 1 96.5 166 LYS A CA 1
ATOM 1292 C C . LYS A 1 166 ? 1.782 -32.312 -29.703 1 96.5 166 LYS A C 1
ATOM 1294 O O . LYS A 1 166 ? 1.647 -31.938 -30.859 1 96.5 166 LYS A O 1
ATOM 1299 N N . PHE A 1 167 ? 2.674 -31.781 -28.844 1 95.19 167 PHE A N 1
ATOM 1300 C CA . PHE A 1 167 ? 3.617 -30.734 -29.234 1 95.19 167 PHE A CA 1
ATOM 1301 C C . PHE A 1 167 ? 5.055 -31.219 -29.062 1 95.19 167 PHE A C 1
ATOM 1303 O O . PHE A 1 167 ? 5.809 -30.672 -28.266 1 95.19 167 PHE A O 1
ATOM 1310 N N . PRO A 1 168 ? 5.52 -32.094 -29.891 1 93.31 168 PRO A N 1
ATOM 1311 C CA . PRO A 1 168 ? 6.816 -32.75 -29.688 1 93.31 168 PRO A CA 1
ATOM 1312 C C . PRO A 1 168 ? 7.992 -31.781 -29.859 1 93.31 168 PRO A C 1
ATOM 1314 O O . PRO A 1 168 ? 9.086 -32.031 -29.359 1 93.31 168 PRO A O 1
ATOM 1317 N N . GLN A 1 169 ? 7.836 -30.688 -30.578 1 90.88 169 GLN A N 1
ATOM 1318 C CA . GLN A 1 169 ? 8.914 -29.734 -30.828 1 90.88 169 GLN A CA 1
ATOM 1319 C C . GLN A 1 169 ? 9.367 -29.078 -29.531 1 90.88 169 GLN A C 1
ATOM 1321 O O . GLN A 1 169 ? 10.445 -28.484 -29.469 1 90.88 169 GLN A O 1
ATOM 1326 N N . TYR A 1 170 ? 8.562 -29.203 -28.453 1 93.56 170 TYR A N 1
ATOM 1327 C CA . TYR A 1 170 ? 8.914 -28.547 -27.203 1 93.56 170 TYR A CA 1
ATOM 1328 C C . TYR A 1 170 ? 9.445 -29.562 -26.188 1 93.56 170 TYR A C 1
ATOM 1330 O O . TYR A 1 170 ? 9.766 -29.219 -25.062 1 93.56 170 TYR A O 1
ATOM 1338 N N . LYS A 1 171 ? 9.602 -30.734 -26.5 1 90.25 171 LYS A N 1
ATOM 1339 C CA . LYS A 1 171 ? 9.938 -31.812 -25.594 1 90.25 171 LYS A CA 1
ATOM 1340 C C . LYS A 1 171 ? 11.305 -31.594 -24.938 1 90.25 171 LYS A C 1
ATOM 1342 O O . LYS A 1 171 ? 11.523 -31.969 -23.781 1 90.25 171 LYS A O 1
ATOM 1347 N N . ASN A 1 172 ? 12.273 -30.984 -25.672 1 90.06 172 ASN A N 1
ATOM 1348 C CA . ASN A 1 172 ? 13.633 -30.812 -25.172 1 90.06 172 ASN A CA 1
ATOM 1349 C C . ASN A 1 172 ? 13.844 -29.406 -24.625 1 90.06 172 ASN A C 1
ATOM 1351 O O . ASN A 1 172 ? 14.961 -29.047 -24.25 1 90.06 172 ASN A O 1
ATOM 1355 N N . SER A 1 173 ? 12.781 -28.656 -24.625 1 93.44 173 SER A N 1
ATOM 1356 C CA . SER A 1 173 ? 12.891 -27.312 -24.062 1 93.44 173 SER A CA 1
ATOM 1357 C C . SER A 1 173 ? 13.172 -27.359 -22.562 1 93.44 173 SER A C 1
ATOM 1359 O O . SER A 1 173 ? 12.781 -28.312 -21.875 1 93.44 173 SER A O 1
ATOM 1361 N N . GLU A 1 174 ? 13.969 -26.328 -22.094 1 96.75 174 GLU A N 1
ATOM 1362 C CA . GLU A 1 174 ? 13.992 -26.141 -20.641 1 96.75 174 GLU A CA 1
ATOM 1363 C C . GLU A 1 174 ? 12.586 -25.938 -20.094 1 96.75 174 GLU A C 1
ATOM 1365 O O . GLU A 1 174 ? 11.828 -25.109 -20.594 1 96.75 174 GLU A O 1
ATOM 1370 N N . LEU A 1 175 ? 12.25 -26.703 -19.109 1 98.25 175 LEU A N 1
ATOM 1371 C CA . LEU A 1 175 ? 10.906 -26.672 -18.531 1 98.25 175 LEU A CA 1
ATOM 1372 C C . LEU A 1 175 ? 10.922 -26.016 -17.156 1 98.25 175 LEU A C 1
ATOM 1374 O O . LEU A 1 175 ? 11.789 -26.312 -16.328 1 98.25 175 LEU A O 1
ATOM 1378 N N . PHE A 1 176 ? 10.07 -25.094 -16.922 1 98.81 176 PHE A N 1
ATOM 1379 C CA . PHE A 1 176 ? 9.82 -24.484 -15.617 1 98.81 176 PHE A CA 1
ATOM 1380 C C . PHE A 1 176 ? 8.352 -24.625 -15.227 1 98.81 176 PHE A C 1
ATOM 1382 O O . PHE A 1 176 ? 7.473 -24.609 -16.094 1 98.81 176 PHE A O 1
ATOM 1389 N N . ILE A 1 177 ? 8.094 -24.797 -13.969 1 98.94 177 ILE A N 1
ATOM 1390 C CA . ILE A 1 177 ? 6.738 -24.812 -13.438 1 98.94 177 ILE A CA 1
ATOM 1391 C C . ILE A 1 177 ? 6.535 -23.641 -12.492 1 98.94 177 ILE A C 1
ATOM 1393 O O . ILE A 1 177 ? 7.324 -23.438 -11.562 1 98.94 177 ILE A O 1
ATOM 1397 N N . ALA A 1 178 ? 5.52 -22.875 -12.75 1 98.94 178 ALA A N 1
ATOM 1398 C CA . ALA A 1 178 ? 5.246 -21.672 -11.977 1 98.94 178 ALA A CA 1
ATOM 1399 C C . ALA A 1 178 ? 3.799 -21.641 -11.5 1 98.94 178 ALA A C 1
ATOM 1401 O O . ALA A 1 178 ? 2.936 -22.312 -12.062 1 98.94 178 ALA A O 1
ATOM 1402 N N . GLY A 1 179 ? 3.562 -20.922 -10.477 1 98.88 179 GLY A N 1
ATOM 1403 C CA . GLY A 1 179 ? 2.205 -20.781 -9.977 1 98.88 179 GLY A CA 1
ATOM 1404 C C . GLY A 1 179 ? 2.078 -19.766 -8.859 1 98.88 179 GLY A C 1
ATOM 1405 O O . GLY A 1 179 ? 3.043 -19.062 -8.539 1 98.88 179 GLY A O 1
ATOM 1406 N N . GLU A 1 180 ? 0.869 -19.656 -8.352 1 98.44 180 GLU A N 1
ATOM 1407 C CA . GLU A 1 180 ? 0.53 -18.609 -7.383 1 98.44 180 GLU A CA 1
ATOM 1408 C C . GLU A 1 180 ? -0.47 -19.125 -6.352 1 98.44 180 GLU A C 1
ATOM 1410 O O . GLU A 1 180 ? -1.328 -19.953 -6.668 1 98.44 180 GLU A O 1
ATOM 1415 N N . SER A 1 181 ? -0.397 -18.609 -5.105 1 98.25 181 SER A N 1
ATOM 1416 C CA . SER A 1 181 ? -1.395 -18.922 -4.086 1 98.25 181 SER A CA 1
ATOM 1417 C C . SER A 1 181 ? -1.372 -20.391 -3.721 1 98.25 181 SER A C 1
ATOM 1419 O O . SER A 1 181 ? -0.316 -20.938 -3.395 1 98.25 181 SER A O 1
ATOM 1421 N N . TYR A 1 182 ? -2.414 -21.109 -3.879 1 98.19 182 TYR A N 1
ATOM 1422 C CA . TYR A 1 182 ? -2.471 -22.531 -3.531 1 98.19 182 TYR A CA 1
ATOM 1423 C C . TYR A 1 182 ? -1.532 -23.344 -4.414 1 98.19 182 TYR A C 1
ATOM 1425 O O . TYR A 1 182 ? -1.209 -24.5 -4.09 1 98.19 182 TYR A O 1
ATOM 1433 N N . ALA A 1 183 ? -1.046 -22.719 -5.461 1 97.75 183 ALA A N 1
ATOM 1434 C CA . ALA A 1 183 ? -0.084 -23.422 -6.316 1 97.75 183 ALA A CA 1
ATOM 1435 C C . ALA A 1 183 ? 1.235 -23.641 -5.582 1 97.75 183 ALA A C 1
ATOM 1437 O O . ALA A 1 183 ? 2.107 -24.359 -6.07 1 97.75 183 ALA A O 1
ATOM 1438 N N . GLY A 1 184 ? 1.319 -23.078 -4.414 1 98.56 184 GLY A N 1
ATOM 1439 C CA . GLY A 1 184 ? 2.379 -23.516 -3.514 1 98.56 184 GLY A CA 1
ATOM 1440 C C . GLY A 1 184 ? 2.316 -24.984 -3.174 1 98.56 184 GLY A C 1
ATOM 1441 O O . GLY A 1 184 ? 3.289 -25.547 -2.676 1 98.56 184 GLY A O 1
ATOM 1442 N N . HIS A 1 185 ? 1.22 -25.609 -3.443 1 98.56 185 HIS A N 1
ATOM 1443 C CA . HIS A 1 185 ? 1.058 -27.062 -3.336 1 98.56 185 HIS A CA 1
ATOM 1444 C C . HIS A 1 185 ? 1.219 -27.734 -4.695 1 98.56 185 HIS A C 1
ATOM 1446 O O . HIS A 1 185 ? 1.989 -28.688 -4.832 1 98.56 185 HIS A O 1
ATOM 1452 N N . PHE A 1 186 ? 0.607 -27.203 -5.707 1 98.56 186 PHE A N 1
ATOM 1453 C CA . PHE A 1 186 ? 0.569 -27.812 -7.031 1 98.56 186 PHE A CA 1
ATOM 1454 C C . PHE A 1 186 ? 1.971 -27.906 -7.625 1 98.56 186 PHE A C 1
ATOM 1456 O O . PHE A 1 186 ? 2.365 -28.969 -8.133 1 98.56 186 PHE A O 1
ATOM 1463 N N . VAL A 1 187 ? 2.691 -26.828 -7.516 1 98.88 187 VAL A N 1
ATOM 1464 C CA . VAL A 1 187 ? 3.947 -26.656 -8.242 1 98.88 187 VAL A CA 1
ATOM 1465 C C . VAL A 1 187 ? 4.996 -27.609 -7.676 1 98.88 187 VAL A C 1
ATOM 1467 O O . VAL A 1 187 ? 5.555 -28.438 -8.406 1 98.88 187 VAL A O 1
ATOM 1470 N N . PRO A 1 188 ? 5.246 -27.625 -6.391 1 98.88 188 PRO A N 1
ATOM 1471 C CA . PRO A 1 188 ? 6.262 -28.562 -5.895 1 98.88 188 PRO A CA 1
ATOM 1472 C C . PRO A 1 188 ? 5.832 -30.016 -6.027 1 98.88 188 PRO A C 1
ATOM 1474 O O . PRO A 1 188 ? 6.672 -30.891 -6.254 1 98.88 188 PRO A O 1
ATOM 1477 N N . GLN A 1 189 ? 4.582 -30.297 -5.914 1 98.69 189 GLN A N 1
ATOM 1478 C CA . GLN A 1 189 ? 4.117 -31.672 -6 1 98.69 189 GLN A CA 1
ATOM 1479 C C . GLN A 1 189 ? 4.293 -32.219 -7.414 1 98.69 189 GLN A C 1
ATOM 1481 O O . GLN A 1 189 ? 4.715 -33.375 -7.59 1 98.69 189 GLN A O 1
ATOM 1486 N N . LEU A 1 190 ? 3.924 -31.406 -8.383 1 98.75 190 LEU A N 1
ATOM 1487 C CA . LEU A 1 190 ? 4.148 -31.844 -9.758 1 98.75 190 LEU A CA 1
ATOM 1488 C C . LEU A 1 190 ? 5.637 -32 -10.039 1 98.75 190 LEU A C 1
ATOM 1490 O O . LEU A 1 190 ? 6.051 -32.969 -10.672 1 98.75 190 LEU A O 1
ATOM 1494 N N . ALA A 1 191 ? 6.445 -31.062 -9.586 1 98.62 191 ALA A N 1
ATOM 1495 C CA . ALA A 1 191 ? 7.887 -31.141 -9.797 1 98.62 191 ALA A CA 1
ATOM 1496 C C . ALA A 1 191 ? 8.461 -32.406 -9.172 1 98.62 191 ALA A C 1
ATOM 1498 O O . ALA A 1 191 ? 9.289 -33.094 -9.789 1 98.62 191 ALA A O 1
ATOM 1499 N N . GLN A 1 192 ? 8.016 -32.719 -7.992 1 98 192 GLN A N 1
ATOM 1500 C CA . GLN A 1 192 ? 8.492 -33.906 -7.309 1 98 192 GLN A CA 1
ATOM 1501 C C . GLN A 1 192 ? 8.117 -35.156 -8.086 1 98 192 GLN A C 1
ATOM 1503 O O . GLN A 1 192 ? 8.93 -36.094 -8.211 1 98 192 GLN A O 1
ATOM 1508 N N . LEU A 1 193 ? 6.918 -35.219 -8.578 1 97.94 193 LEU A N 1
ATOM 1509 C CA . LEU A 1 193 ? 6.457 -36.375 -9.336 1 97.94 193 LEU A CA 1
ATOM 1510 C C . LEU A 1 193 ? 7.273 -36.531 -10.617 1 97.94 193 LEU A C 1
ATOM 1512 O O . LEU A 1 193 ? 7.547 -37.656 -11.039 1 97.94 193 LEU A O 1
ATOM 1516 N N . ILE A 1 194 ? 7.559 -35.438 -11.242 1 97.88 194 ILE A N 1
ATOM 1517 C CA . ILE A 1 194 ? 8.367 -35.469 -12.461 1 97.88 194 ILE A CA 1
ATOM 1518 C C . ILE A 1 194 ? 9.727 -36.094 -12.148 1 97.88 194 ILE A C 1
ATOM 1520 O O . ILE A 1 194 ? 10.203 -36.969 -12.883 1 97.88 194 ILE A O 1
ATOM 1524 N N . LEU A 1 195 ? 10.352 -35.688 -11.078 1 96.25 195 LEU A N 1
ATOM 1525 C CA . LEU A 1 195 ? 11.664 -36.219 -10.703 1 96.25 195 LEU A CA 1
ATOM 1526 C C . LEU A 1 195 ? 11.586 -37.719 -10.383 1 96.25 195 LEU A C 1
ATOM 1528 O O . LEU A 1 195 ? 12.523 -38.469 -10.648 1 96.25 195 LEU A O 1
ATOM 1532 N N . GLU A 1 196 ? 10.516 -38.094 -9.852 1 95.25 196 GLU A N 1
ATOM 1533 C CA . GLU A 1 196 ? 10.352 -39.469 -9.422 1 95.25 196 GLU A CA 1
ATOM 1534 C C . GLU A 1 196 ? 9.922 -40.375 -10.578 1 95.25 196 GLU A C 1
ATOM 1536 O O . GLU A 1 196 ? 10.07 -41.594 -10.516 1 95.25 196 GLU A O 1
ATOM 1541 N N . SER A 1 197 ? 9.453 -39.688 -11.492 1 90.12 197 SER A N 1
ATOM 1542 C CA . SER A 1 197 ? 8.922 -40.438 -12.617 1 90.12 197 SER A CA 1
ATOM 1543 C C . SER A 1 197 ? 10.023 -40.812 -13.609 1 90.12 197 SER A C 1
ATOM 1545 O O . SER A 1 197 ? 11.164 -40.344 -13.477 1 90.12 197 SER A O 1
ATOM 1547 N N . ARG A 1 198 ? 9.789 -41.75 -14.562 1 80.69 198 ARG A N 1
ATOM 1548 C CA . ARG A 1 198 ? 10.703 -42.219 -15.602 1 80.69 198 ARG A CA 1
ATOM 1549 C C . ARG A 1 198 ? 10.734 -41.25 -16.781 1 80.69 198 ARG A C 1
ATOM 1551 O O . ARG A 1 198 ? 11.5 -41.438 -17.719 1 80.69 198 ARG A O 1
ATOM 1558 N N . VAL A 1 199 ? 9.891 -40.188 -16.625 1 84.12 199 VAL A N 1
ATOM 1559 C CA . VAL A 1 199 ? 9.859 -39.25 -17.734 1 84.12 199 VAL A CA 1
ATOM 1560 C C . VAL A 1 199 ? 11.07 -38.312 -17.672 1 84.12 199 VAL A C 1
ATOM 1562 O O . VAL A 1 199 ? 11.492 -37.906 -16.578 1 84.12 199 VAL A O 1
ATOM 1565 N N . LYS A 1 200 ? 11.656 -38.094 -18.812 1 86.56 200 LYS A N 1
ATOM 1566 C CA . LYS A 1 200 ? 12.852 -37.25 -18.844 1 86.56 200 LYS A CA 1
ATOM 1567 C C . LYS A 1 200 ? 12.523 -35.844 -19.344 1 86.56 200 LYS A C 1
ATOM 1569 O O . LYS A 1 200 ? 13.023 -35.406 -20.375 1 86.56 200 LYS A O 1
ATOM 1574 N N . PHE A 1 201 ? 11.711 -35.156 -18.578 1 93.88 201 PHE A N 1
ATOM 1575 C CA . PHE A 1 201 ? 11.531 -33.719 -18.859 1 93.88 201 PHE A CA 1
ATOM 1576 C C . PHE A 1 201 ? 12.758 -32.938 -18.422 1 93.88 201 PHE A C 1
ATOM 1578 O O . PHE A 1 201 ? 13.492 -33.344 -17.531 1 93.88 201 PHE A O 1
ATOM 1585 N N . ASN A 1 202 ? 13.109 -31.891 -19.141 1 95.94 202 ASN A N 1
ATOM 1586 C CA . ASN A 1 202 ? 14.227 -31.016 -18.812 1 95.94 202 ASN A CA 1
ATOM 1587 C C . ASN A 1 202 ? 13.836 -29.953 -17.781 1 95.94 202 ASN A C 1
ATOM 1589 O O . ASN A 1 202 ? 13.992 -28.766 -18.031 1 95.94 202 ASN A O 1
ATOM 1593 N N . LEU A 1 203 ? 13.344 -30.453 -16.609 1 97.88 203 LEU A N 1
ATOM 1594 C CA . LEU A 1 203 ? 12.883 -29.562 -15.547 1 97.88 203 LEU A CA 1
ATOM 1595 C C . LEU A 1 203 ? 14.047 -28.828 -14.914 1 97.88 203 LEU A C 1
ATOM 1597 O O . LEU A 1 203 ? 14.969 -29.438 -14.375 1 97.88 203 LEU A O 1
ATOM 1601 N N . LYS A 1 204 ? 13.961 -27.453 -14.953 1 98.06 204 LYS A N 1
ATOM 1602 C CA . LYS A 1 204 ? 15.094 -26.656 -14.5 1 98.06 204 LYS A CA 1
ATOM 1603 C C . LYS A 1 204 ? 14.758 -25.906 -13.211 1 98.06 204 LYS A C 1
ATOM 1605 O O . LYS A 1 204 ? 15.648 -25.594 -12.414 1 98.06 204 LYS A O 1
ATOM 1610 N N . GLY A 1 205 ? 13.492 -25.625 -12.992 1 98.69 205 GLY A N 1
ATOM 1611 C CA . GLY A 1 205 ? 13.188 -24.812 -11.82 1 98.69 205 GLY A CA 1
ATOM 1612 C C . GLY A 1 205 ? 11.695 -24.641 -11.594 1 98.69 205 GLY A C 1
ATOM 1613 O O . GLY A 1 205 ? 10.883 -24.969 -12.453 1 98.69 205 GLY A O 1
ATOM 1614 N N . ILE A 1 206 ? 11.359 -24.078 -10.375 1 98.94 206 ILE A N 1
ATOM 1615 C CA . ILE A 1 206 ? 9.977 -23.75 -10.023 1 98.94 206 ILE A CA 1
ATOM 1616 C C . ILE A 1 206 ? 9.914 -22.312 -9.516 1 98.94 206 ILE A C 1
ATOM 1618 O O . ILE A 1 206 ? 10.844 -21.828 -8.867 1 98.94 206 ILE A O 1
ATOM 1622 N N . LEU A 1 207 ? 8.844 -21.641 -9.836 1 98.94 207 LEU A N 1
ATOM 1623 C CA . LEU A 1 207 ? 8.562 -20.25 -9.445 1 98.94 207 LEU A CA 1
ATOM 1624 C C . LEU A 1 207 ? 7.203 -20.156 -8.758 1 98.94 207 LEU A C 1
ATOM 1626 O O . LEU A 1 207 ? 6.184 -20.531 -9.336 1 98.94 207 LEU A O 1
ATOM 1630 N N . MET A 1 208 ? 7.191 -19.609 -7.539 1 98.88 208 MET A N 1
ATOM 1631 C CA . MET A 1 208 ? 5.93 -19.547 -6.812 1 98.88 208 MET A CA 1
ATOM 1632 C C . MET A 1 208 ? 5.688 -18.141 -6.277 1 98.88 208 MET A C 1
ATOM 1634 O O . MET A 1 208 ? 6.492 -17.625 -5.5 1 98.88 208 MET A O 1
ATOM 1638 N N . GLY A 1 209 ? 4.578 -17.531 -6.668 1 98.88 209 GLY A N 1
ATOM 1639 C CA . GLY A 1 209 ? 4.176 -16.219 -6.191 1 98.88 209 GLY A CA 1
ATOM 1640 C C . GLY A 1 209 ? 3.143 -16.281 -5.082 1 98.88 209 GLY A C 1
ATOM 1641 O O . GLY A 1 209 ? 2.092 -16.906 -5.238 1 98.88 209 GLY A O 1
ATOM 1642 N N . ASP A 1 210 ? 3.467 -15.648 -3.988 1 98.75 210 ASP A N 1
ATOM 1643 C CA . ASP A 1 210 ? 2.539 -15.57 -2.863 1 98.75 210 ASP A CA 1
ATOM 1644 C C . ASP A 1 210 ? 1.97 -16.953 -2.523 1 98.75 210 ASP A C 1
ATOM 1646 O O . ASP A 1 210 ? 0.753 -17.109 -2.422 1 98.75 210 ASP A O 1
ATOM 1650 N N . PRO A 1 211 ? 2.82 -17.906 -2.338 1 98.81 211 PRO A N 1
ATOM 1651 C CA . PRO A 1 211 ? 2.359 -19.297 -2.24 1 98.81 211 PRO A CA 1
ATOM 1652 C C . PRO A 1 211 ? 1.899 -19.656 -0.833 1 98.81 211 PRO A C 1
ATOM 1654 O O . PRO A 1 211 ? 2.443 -19.156 0.152 1 98.81 211 PRO A O 1
ATOM 1657 N N . LEU A 1 212 ? 0.931 -20.531 -0.758 1 98.75 212 LEU A N 1
ATOM 1658 C CA . LEU A 1 212 ? 0.712 -21.297 0.467 1 98.75 212 LEU A CA 1
ATOM 1659 C C . LEU A 1 212 ? 1.704 -22.438 0.574 1 98.75 212 LEU A C 1
ATOM 1661 O O . LEU A 1 212 ? 1.702 -23.344 -0.263 1 98.75 212 LEU A O 1
ATOM 1665 N N . MET A 1 213 ? 2.578 -22.391 1.561 1 98.62 213 MET A N 1
ATOM 1666 C CA . MET A 1 213 ? 3.637 -23.391 1.694 1 98.62 213 MET A CA 1
ATOM 1667 C C . MET A 1 213 ? 3.49 -24.156 3 1 98.62 213 MET A C 1
ATOM 1669 O O . MET A 1 213 ? 3.85 -25.344 3.07 1 98.62 213 MET A O 1
ATOM 1673 N N . ASP A 1 214 ? 3.033 -23.469 3.984 1 98.75 214 ASP A N 1
ATOM 1674 C CA . ASP A 1 214 ? 2.818 -24 5.328 1 98.75 214 ASP A CA 1
ATOM 1675 C C . ASP A 1 214 ? 1.62 -23.328 5.996 1 98.75 214 ASP A C 1
ATOM 1677 O O . ASP A 1 214 ? 1.668 -22.141 6.32 1 98.75 214 ASP A O 1
ATOM 1681 N N . PHE A 1 215 ? 0.666 -24.125 6.27 1 98.19 215 PHE A N 1
ATOM 1682 C CA . PHE A 1 215 ? -0.648 -23.641 6.68 1 98.19 215 PHE A CA 1
ATOM 1683 C C . PHE A 1 215 ? -0.544 -22.781 7.93 1 98.19 215 PHE A C 1
ATOM 1685 O O . PHE A 1 215 ? -1.021 -21.656 7.949 1 98.19 215 PHE A O 1
ATOM 1692 N N . ASP A 1 216 ? 0.088 -23.234 8.93 1 98.19 216 ASP A N 1
ATOM 1693 C CA . ASP A 1 216 ? 0.124 -22.547 10.219 1 98.19 216 ASP A CA 1
ATOM 1694 C C . ASP A 1 216 ? 0.905 -21.234 10.109 1 98.19 216 ASP A C 1
ATOM 1696 O O . ASP A 1 216 ? 0.425 -20.188 10.539 1 98.19 216 ASP A O 1
ATOM 1700 N N . THR A 1 217 ? 2.09 -21.281 9.555 1 98.25 217 THR A N 1
ATOM 1701 C CA . THR A 1 217 ? 2.93 -20.094 9.461 1 98.25 217 THR A CA 1
ATOM 1702 C C . THR A 1 217 ? 2.289 -19.047 8.555 1 98.25 217 THR A C 1
ATOM 1704 O O . THR A 1 217 ? 2.234 -17.875 8.898 1 98.25 217 THR A O 1
ATOM 1707 N N . ASN A 1 218 ? 1.825 -19.469 7.398 1 98.44 218 ASN A N 1
ATOM 1708 C CA . ASN A 1 218 ? 1.223 -18.531 6.457 1 98.44 218 ASN A CA 1
ATOM 1709 C C . ASN A 1 218 ? -0.053 -17.906 7.02 1 98.44 218 ASN A C 1
ATOM 1711 O O . ASN A 1 218 ? -0.217 -16.688 7 1 98.44 218 ASN A O 1
ATOM 1715 N N . TYR A 1 219 ? -0.93 -18.734 7.574 1 97.88 219 TYR A N 1
ATOM 1716 C CA . TYR A 1 219 ? -2.217 -18.234 8.047 1 97.88 219 TYR A CA 1
ATOM 1717 C C . TYR A 1 219 ? -2.043 -17.359 9.289 1 97.88 219 TYR A C 1
ATOM 1719 O O . TYR A 1 219 ? -2.709 -16.344 9.438 1 97.88 219 TYR A O 1
ATOM 1727 N N . ASN A 1 220 ? -1.175 -17.766 10.148 1 97.94 220 ASN A N 1
ATOM 1728 C CA . ASN A 1 220 ? -1.016 -17.016 11.383 1 97.94 220 ASN A CA 1
ATOM 1729 C C . ASN A 1 220 ? -0.278 -15.695 11.141 1 97.94 220 ASN A C 1
ATOM 1731 O O . ASN A 1 220 ? -0.132 -14.883 12.055 1 97.94 220 ASN A O 1
ATOM 1735 N N . SER A 1 221 ? 0.174 -15.445 9.945 1 97.06 221 SER A N 1
ATOM 1736 C CA . SER A 1 221 ? 0.738 -14.148 9.57 1 97.06 221 SER A CA 1
ATOM 1737 C C . SER A 1 221 ? -0.359 -13.148 9.227 1 97.06 221 SER A C 1
ATOM 1739 O O . SER A 1 221 ? -0.113 -11.938 9.18 1 97.06 221 SER A O 1
ATOM 1741 N N . VAL A 1 222 ? -1.575 -13.578 9 1 97.44 222 VAL A N 1
ATOM 1742 C CA . VAL A 1 222 ? -2.664 -12.766 8.477 1 97.44 222 VAL A CA 1
ATOM 1743 C C . VAL A 1 222 ? -3.102 -11.742 9.523 1 97.44 222 VAL A C 1
ATOM 1745 O O . VAL A 1 222 ? -3.203 -10.547 9.234 1 97.44 222 VAL A O 1
ATOM 1748 N N . PRO A 1 223 ? -3.301 -12.133 10.828 1 97.06 223 PRO A N 1
ATOM 1749 C CA . PRO A 1 223 ? -3.709 -11.125 11.812 1 97.06 223 PRO A CA 1
ATOM 1750 C C . PRO A 1 223 ? -2.678 -10.016 11.984 1 97.06 223 PRO A C 1
ATOM 1752 O O . PRO A 1 223 ? -3.043 -8.859 12.227 1 97.06 223 PRO A O 1
ATOM 1755 N N . HIS A 1 224 ? -1.441 -10.43 11.867 1 95.25 224 HIS A N 1
ATOM 1756 C CA . HIS A 1 224 ? -0.398 -9.414 11.977 1 95.25 224 HIS A CA 1
ATOM 1757 C C . HIS A 1 224 ? -0.507 -8.391 10.852 1 95.25 224 HIS A C 1
ATOM 1759 O O . HIS A 1 224 ? -0.347 -7.191 11.078 1 95.25 224 HIS A O 1
ATOM 1765 N N . PHE A 1 225 ? -0.676 -8.844 9.641 1 96.38 225 PHE A N 1
ATOM 1766 C CA . PHE A 1 225 ? -0.861 -7.949 8.508 1 96.38 225 PHE A CA 1
ATOM 1767 C C . PHE A 1 225 ? -2.074 -7.051 8.719 1 96.38 225 PHE A C 1
ATOM 1769 O O . PHE A 1 225 ? -1.994 -5.836 8.531 1 96.38 225 PHE A O 1
ATOM 1776 N N . TYR A 1 226 ? -3.207 -7.629 9.094 1 96.44 226 TYR A N 1
ATOM 1777 C CA . TYR A 1 226 ? -4.438 -6.879 9.312 1 96.44 226 TYR A CA 1
ATOM 1778 C C . TYR A 1 226 ? -4.234 -5.801 10.375 1 96.44 226 TYR A C 1
ATOM 1780 O O . TYR A 1 226 ? -4.707 -4.676 10.227 1 96.44 226 TYR A O 1
ATOM 1788 N N . TRP A 1 227 ? -3.57 -6.18 11.414 1 96.38 227 TRP A N 1
ATOM 1789 C CA . TRP A 1 227 ? -3.33 -5.266 12.523 1 96.38 227 TRP A CA 1
ATOM 1790 C C . TRP A 1 227 ? -2.439 -4.105 12.094 1 96.38 227 TRP A C 1
ATOM 1792 O O . TRP A 1 227 ? -2.752 -2.943 12.359 1 96.38 227 TRP A O 1
ATOM 1802 N N . SER A 1 228 ? -1.376 -4.406 11.383 1 93.69 228 SER A N 1
ATOM 1803 C CA . SER A 1 228 ? -0.39 -3.396 11.016 1 93.69 228 SER A CA 1
ATOM 1804 C C . SER A 1 228 ? -0.919 -2.488 9.906 1 93.69 228 SER A C 1
ATOM 1806 O O . SER A 1 228 ? -0.394 -1.394 9.695 1 93.69 228 SER A O 1
ATOM 1808 N N . HIS A 1 229 ? -1.998 -2.924 9.203 1 94.06 229 HIS A N 1
ATOM 1809 C CA . HIS A 1 229 ? -2.609 -2.104 8.164 1 94.06 229 HIS A CA 1
ATOM 1810 C C . HIS A 1 229 ? -3.916 -1.484 8.641 1 94.06 229 HIS A C 1
ATOM 1812 O O . HIS A 1 229 ? -4.633 -0.851 7.863 1 94.06 229 HIS A O 1
ATOM 1818 N N . GLY A 1 230 ? -4.238 -1.713 9.867 1 95.56 230 GLY A N 1
ATOM 1819 C CA . GLY A 1 230 ? -5.32 -0.986 10.508 1 95.56 230 GLY A CA 1
ATOM 1820 C C . GLY A 1 230 ? -6.668 -1.662 10.352 1 95.56 230 GLY A C 1
ATOM 1821 O O . GLY A 1 230 ? -7.699 -1.091 10.703 1 95.56 230 GLY A O 1
ATOM 1822 N N . LEU A 1 231 ? -6.73 -2.895 9.844 1 97.31 231 LEU A N 1
ATOM 1823 C CA . LEU A 1 231 ? -8.008 -3.553 9.578 1 97.31 231 LEU A CA 1
ATOM 1824 C C . LEU A 1 231 ? -8.641 -4.047 10.875 1 97.31 231 LEU A C 1
ATOM 1826 O O . LEU A 1 231 ? -9.859 -4.238 10.945 1 97.31 231 LEU A O 1
ATOM 1830 N N . ILE A 1 232 ? -7.781 -4.301 11.867 1 97.25 232 ILE A N 1
ATOM 1831 C CA . ILE A 1 232 ? -8.305 -4.754 13.148 1 97.25 232 ILE A CA 1
ATOM 1832 C C . ILE A 1 232 ? -7.676 -3.947 14.281 1 97.25 232 ILE A C 1
ATOM 1834 O O . ILE A 1 232 ? -6.59 -3.387 14.125 1 97.25 232 ILE A O 1
ATOM 1838 N N . SER A 1 233 ? -8.328 -3.891 15.367 1 96.81 233 SER A N 1
ATOM 1839 C CA . SER A 1 233 ? -7.891 -3.154 16.547 1 96.81 233 SER A CA 1
ATOM 1840 C C . SER A 1 233 ? -6.797 -3.908 17.297 1 96.81 233 SER A C 1
ATOM 1842 O O . SER A 1 233 ? -6.539 -5.078 17.016 1 96.81 233 SER A O 1
ATOM 1844 N N . ASP A 1 234 ? -6.141 -3.188 18.219 1 95.19 234 ASP A N 1
ATOM 1845 C CA . ASP A 1 234 ? -5.176 -3.828 19.109 1 95.19 234 ASP A CA 1
ATOM 1846 C C . ASP A 1 234 ? -5.828 -4.961 19.891 1 95.19 234 ASP A C 1
ATOM 1848 O O . ASP A 1 234 ? -5.219 -6.016 20.094 1 95.19 234 ASP A O 1
ATOM 1852 N N . SER A 1 235 ? -7.031 -4.742 20.328 1 95.25 235 SER A N 1
ATOM 1853 C CA . SER A 1 235 ? -7.762 -5.742 21.109 1 95.25 235 SER A CA 1
ATOM 1854 C C . SER A 1 235 ? -7.965 -7.023 20.297 1 95.25 235 SER A C 1
ATOM 1856 O O . SER A 1 235 ? -7.699 -8.117 20.797 1 95.25 235 SER A O 1
ATOM 1858 N N . THR A 1 236 ? -8.43 -6.879 19.109 1 97.31 236 THR A N 1
ATOM 1859 C CA . THR A 1 236 ? -8.68 -8.039 18.25 1 97.31 236 THR A CA 1
ATOM 1860 C C . THR A 1 236 ? -7.375 -8.773 17.953 1 97.31 236 THR A C 1
ATOM 1862 O O . THR A 1 236 ? -7.336 -10.008 17.938 1 97.31 236 THR A O 1
ATOM 1865 N N . TYR A 1 237 ? -6.336 -8.016 17.656 1 97 237 TYR A N 1
ATOM 1866 C CA . TYR A 1 237 ? -5.031 -8.633 17.438 1 97 237 TYR A CA 1
ATOM 1867 C C . TYR A 1 237 ? -4.613 -9.477 18.641 1 97 237 TYR A C 1
ATOM 1869 O O . TYR A 1 237 ? -4.117 -10.594 18.469 1 97 237 TYR A O 1
ATOM 1877 N N . ASN A 1 238 ? -4.777 -8.969 19.812 1 96.56 238 ASN A N 1
ATOM 1878 C CA . ASN A 1 238 ? -4.434 -9.68 21.031 1 96.56 238 ASN A CA 1
ATOM 1879 C C . ASN A 1 238 ? -5.285 -10.938 21.219 1 96.56 238 ASN A C 1
ATOM 1881 O O . ASN A 1 238 ? -4.805 -11.945 21.734 1 96.56 238 ASN A O 1
ATOM 1885 N N . LEU A 1 239 ? -6.52 -10.914 20.844 1 97.56 239 LEU A N 1
ATOM 1886 C CA . LEU A 1 239 ? -7.398 -12.078 20.938 1 97.56 239 LEU A CA 1
ATOM 1887 C C . LEU A 1 239 ? -6.902 -13.203 20.047 1 97.56 239 LEU A C 1
ATOM 1889 O O . LEU A 1 239 ? -6.996 -14.383 20.406 1 97.56 239 LEU A O 1
ATOM 1893 N N . PHE A 1 240 ? -6.375 -12.852 18.859 1 98 240 PHE A N 1
ATOM 1894 C CA . PHE A 1 240 ? -5.812 -13.867 17.969 1 98 240 PHE A CA 1
ATOM 1895 C C . PHE A 1 240 ? -4.617 -14.547 18.625 1 98 240 PHE A C 1
ATOM 1897 O O . PHE A 1 240 ? -4.363 -15.734 18.375 1 98 240 PHE A O 1
ATOM 1904 N N . SER A 1 241 ? -3.932 -13.805 19.484 1 95.44 241 SER A N 1
ATOM 1905 C CA . SER A 1 241 ? -2.734 -14.344 20.125 1 95.44 241 SER A CA 1
ATOM 1906 C C . SER A 1 241 ? -3.084 -15.102 21.391 1 95.44 241 SER A C 1
ATOM 1908 O O . SER A 1 241 ? -2.426 -16.094 21.734 1 95.44 241 SER A O 1
ATOM 1910 N N . SER A 1 242 ? -4.125 -14.719 22.109 1 97.38 242 SER A N 1
ATOM 1911 C CA . SER A 1 242 ? -4.359 -15.234 23.453 1 97.38 242 SER A CA 1
ATOM 1912 C C . SER A 1 242 ? -5.504 -16.234 23.484 1 97.38 242 SER A C 1
ATOM 1914 O O . SER A 1 242 ? -5.578 -17.094 24.375 1 97.38 242 SER A O 1
ATOM 1916 N N . LYS A 1 243 ? -6.383 -16.141 22.531 1 97.88 243 LYS A N 1
ATOM 1917 C CA . LYS A 1 243 ? -7.594 -16.969 22.625 1 97.88 243 LYS A CA 1
ATOM 1918 C C . LYS A 1 243 ? -7.656 -17.984 21.5 1 97.88 243 LYS A C 1
ATOM 1920 O O . LYS A 1 243 ? -7.809 -19.172 21.734 1 97.88 243 LYS A O 1
ATOM 1925 N N . CYS A 1 244 ? -7.633 -17.547 20.266 1 98.56 244 CYS A N 1
ATOM 1926 C CA . CYS A 1 244 ? -7.754 -18.406 19.094 1 98.56 244 CYS A CA 1
ATOM 1927 C C . CYS A 1 244 ? -6.996 -17.812 17.906 1 98.56 244 CYS A C 1
ATOM 1929 O O . CYS A 1 244 ? -7.441 -16.828 17.297 1 98.56 244 CYS A O 1
ATOM 1931 N N . ASN A 1 245 ? -5.91 -18.469 17.562 1 98.25 245 ASN A N 1
ATOM 1932 C CA . ASN A 1 245 ? -5.152 -17.906 16.438 1 98.25 245 ASN A CA 1
ATOM 1933 C C . ASN A 1 245 ? -5.816 -18.219 15.102 1 98.25 245 ASN A C 1
ATOM 1935 O O . ASN A 1 245 ? -6.789 -18.969 15.039 1 98.25 245 ASN A O 1
ATOM 1939 N N . TYR A 1 246 ? -5.379 -17.609 14.07 1 98.19 246 TYR A N 1
ATOM 1940 C CA . TYR A 1 246 ? -6.055 -17.594 12.773 1 98.19 246 TYR A CA 1
ATOM 1941 C C . TYR A 1 246 ? -6.07 -18.984 12.148 1 98.19 246 TYR A C 1
ATOM 1943 O O . TYR A 1 246 ? -7.07 -19.391 11.562 1 98.19 246 TYR A O 1
ATOM 1951 N N . SER A 1 247 ? -4.961 -19.781 12.172 1 97.88 247 SER A N 1
ATOM 1952 C CA . SER A 1 247 ? -4.922 -21.125 11.609 1 97.88 247 SER A CA 1
ATOM 1953 C C . SER A 1 247 ? -5.902 -22.047 12.32 1 97.88 247 SER A C 1
ATOM 1955 O O . SER A 1 247 ? -6.613 -22.828 11.68 1 97.88 247 SER A O 1
ATOM 1957 N N . ARG A 1 248 ? -5.969 -21.922 13.648 1 98.06 248 ARG A N 1
ATOM 1958 C CA . ARG A 1 248 ? -6.93 -22.734 14.398 1 98.06 248 ARG A CA 1
ATOM 1959 C C . ARG A 1 248 ? -8.359 -22.375 14.008 1 98.06 248 ARG A C 1
ATOM 1961 O O . ARG A 1 248 ? -9.188 -23.266 13.805 1 98.06 248 ARG A O 1
ATOM 1968 N N . MET A 1 249 ? -8.609 -21.109 13.984 1 97.88 249 MET A N 1
ATOM 1969 C CA . MET A 1 249 ? -9.945 -20.672 13.594 1 97.88 249 MET A CA 1
ATOM 1970 C C . MET A 1 249 ? -10.344 -21.25 12.242 1 97.88 249 MET A C 1
ATOM 1972 O O . MET A 1 249 ? -11.461 -21.734 12.078 1 97.88 249 MET A O 1
ATOM 1976 N N . ASN A 1 250 ? -9.484 -21.219 11.258 1 96.06 250 ASN A N 1
ATOM 1977 C CA . ASN A 1 250 ? -9.75 -21.766 9.93 1 96.06 250 ASN A CA 1
ATOM 1978 C C . ASN A 1 250 ? -9.93 -23.281 9.961 1 96.06 250 ASN A C 1
ATOM 1980 O O . ASN A 1 250 ? -10.805 -23.812 9.281 1 96.06 250 ASN A O 1
ATOM 1984 N N . ARG A 1 251 ? -9.062 -23.938 10.695 1 95.88 251 ARG A N 1
ATOM 1985 C CA . ARG A 1 251 ? -9.172 -25.391 10.852 1 95.88 251 ARG A CA 1
ATOM 1986 C C . ARG A 1 251 ? -10.539 -25.781 11.422 1 95.88 251 ARG A C 1
ATOM 1988 O O . ARG A 1 251 ? -11.188 -26.688 10.914 1 95.88 251 ARG A O 1
ATOM 1995 N N . GLU A 1 252 ? -10.922 -25.047 12.477 1 96.56 252 GLU A N 1
ATOM 1996 C CA . GLU A 1 252 ? -12.211 -25.344 13.102 1 96.56 252 GLU A CA 1
ATOM 1997 C C . GLU A 1 252 ? -13.367 -25.047 12.148 1 96.56 252 GLU A C 1
ATOM 1999 O O . GLU A 1 252 ? -14.336 -25.797 12.094 1 96.56 252 GLU A O 1
ATOM 2004 N N . GLN A 1 253 ? -13.234 -24 11.445 1 92.81 253 GLN A N 1
ATOM 2005 C CA . GLN A 1 253 ? -14.266 -23.656 10.477 1 92.81 253 GLN A CA 1
ATOM 2006 C C . GLN A 1 253 ? -14.398 -24.734 9.406 1 92.81 253 GLN A C 1
ATOM 2008 O O . GLN A 1 253 ? -15.508 -25.109 9.023 1 92.81 253 GLN A O 1
ATOM 2013 N N . THR A 1 254 ? -13.305 -25.156 8.883 1 90.56 254 THR A N 1
ATOM 2014 C CA . THR A 1 254 ? -13.281 -26.203 7.859 1 90.56 254 THR A CA 1
ATOM 2015 C C . THR A 1 254 ? -13.883 -27.5 8.391 1 90.56 254 THR A C 1
ATOM 2017 O O . THR A 1 254 ? -14.5 -28.25 7.637 1 90.56 254 THR A O 1
ATOM 2020 N N . SER A 1 255 ? -13.727 -27.672 9.695 1 90.31 255 SER A N 1
ATOM 2021 C CA . SER A 1 255 ? -14.234 -28.906 10.312 1 90.31 255 SER A CA 1
ATOM 2022 C C . SER A 1 255 ? -15.727 -28.781 10.633 1 90.31 255 SER A C 1
ATOM 2024 O O . SER A 1 255 ? -16.344 -29.734 11.086 1 90.31 255 SER A O 1
ATOM 2026 N N . GLY A 1 256 ? -16.328 -27.609 10.445 1 89.38 256 GLY A N 1
ATOM 2027 C CA . GLY A 1 256 ? -17.781 -27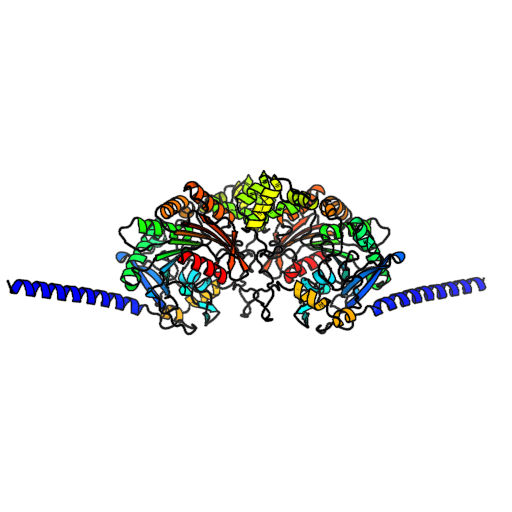.469 10.5 1 89.38 256 GLY A CA 1
ATOM 2028 C C . GLY A 1 256 ? -18.25 -26.75 11.742 1 89.38 256 GLY A C 1
ATOM 2029 O O . GLY A 1 256 ? -19.422 -26.344 11.828 1 89.38 256 GLY A O 1
ATOM 2030 N N . SER A 1 257 ? -17.406 -26.625 12.797 1 92.06 257 SER A N 1
ATOM 2031 C CA . SER A 1 257 ? -17.844 -25.922 13.984 1 92.06 257 SER A CA 1
ATOM 2032 C C . SER A 1 257 ? -16.703 -25.141 14.633 1 92.06 257 SER A C 1
ATOM 2034 O O . SER A 1 257 ? -15.57 -25.609 14.656 1 92.06 257 SER A O 1
ATOM 2036 N N . LEU A 1 258 ? -17.047 -23.969 15.172 1 96.44 258 LEU A N 1
ATOM 2037 C CA . LEU A 1 258 ? -16.078 -23.125 15.891 1 96.44 258 LEU A CA 1
ATOM 2038 C C . LEU A 1 258 ? -16.25 -23.266 17.391 1 96.44 258 LEU A C 1
ATOM 2040 O O . LEU A 1 258 ? -17.391 -23.25 17.906 1 96.44 258 LEU A O 1
ATOM 2044 N N . SER A 1 259 ? -15.172 -23.531 18.125 1 97.75 259 SER A N 1
ATOM 2045 C CA . SER A 1 259 ? -15.219 -23.438 19.578 1 97.75 259 SER A CA 1
ATOM 2046 C C . SER A 1 259 ? -15.664 -22.047 20.031 1 97.75 259 SER A C 1
ATOM 2048 O O . SER A 1 259 ? -15.594 -21.094 19.266 1 97.75 259 SER A O 1
ATOM 2050 N N . PRO A 1 260 ? -16.094 -21.938 21.297 1 97.31 260 PRO A N 1
ATOM 2051 C CA . PRO A 1 260 ? -16.516 -20.625 21.797 1 97.31 260 PRO A CA 1
ATOM 2052 C C . PRO A 1 260 ? -15.406 -19.562 21.703 1 97.31 260 PRO A C 1
ATOM 2054 O O . PRO A 1 260 ? -15.68 -18.406 21.359 1 97.31 260 PRO A O 1
ATOM 2057 N N . ALA A 1 261 ? -14.219 -19.938 21.984 1 97.75 261 ALA A N 1
ATOM 2058 C CA . ALA A 1 261 ? -13.086 -19.031 21.906 1 97.75 261 ALA A CA 1
ATOM 2059 C C . ALA A 1 261 ? -12.891 -18.516 20.484 1 97.75 261 ALA A C 1
ATOM 2061 O O . ALA A 1 261 ? -12.719 -17.328 20.25 1 97.75 261 ALA A O 1
ATOM 2062 N N . CYS A 1 262 ? -12.93 -19.391 19.531 1 98.31 262 CYS A N 1
ATOM 2063 C CA . CYS A 1 262 ? -12.703 -19.016 18.125 1 98.31 262 CYS A CA 1
ATOM 2064 C C . CYS A 1 262 ? -13.898 -18.25 17.578 1 98.31 262 CYS A C 1
ATOM 2066 O O . CYS A 1 262 ? -13.734 -17.359 16.75 1 98.31 262 CYS A O 1
ATOM 2068 N N . LEU A 1 263 ? -15.047 -18.594 18.016 1 97.88 263 LEU A N 1
ATOM 2069 C CA . LEU A 1 263 ? -16.25 -17.891 17.578 1 97.88 263 LEU A CA 1
ATOM 2070 C C . LEU A 1 263 ? -16.188 -16.422 18.031 1 97.88 263 LEU A C 1
ATOM 2072 O O . LEU A 1 263 ? -16.609 -15.531 17.281 1 97.88 263 LEU A O 1
ATOM 2076 N N . ALA A 1 264 ? -15.773 -16.203 19.25 1 97.19 264 ALA A N 1
ATOM 2077 C CA . ALA A 1 264 ? -15.656 -14.844 19.766 1 97.19 264 ALA A CA 1
ATOM 2078 C C . ALA A 1 264 ? -14.672 -14.023 18.938 1 97.19 264 ALA A C 1
ATOM 2080 O O . ALA A 1 264 ? -14.953 -12.867 18.594 1 97.19 264 ALA A O 1
ATOM 2081 N N . VAL A 1 265 ? -13.516 -14.602 18.625 1 97.94 265 VAL A N 1
ATOM 2082 C CA . VAL A 1 265 ? -12.5 -13.914 17.844 1 97.94 265 VAL A CA 1
ATOM 2083 C C . VAL A 1 265 ? -13.023 -13.656 16.438 1 97.94 265 VAL A C 1
ATOM 2085 O O . VAL A 1 265 ? -12.867 -12.562 15.891 1 97.94 265 VAL A O 1
ATOM 2088 N N . ARG A 1 266 ? -13.68 -14.664 15.812 1 97.06 266 ARG A N 1
ATOM 2089 C CA . ARG A 1 266 ? -14.234 -14.539 14.469 1 97.06 266 ARG A CA 1
ATOM 2090 C C . ARG A 1 266 ? -15.266 -13.414 14.398 1 97.06 266 ARG A C 1
ATOM 2092 O O . ARG A 1 266 ? -15.281 -12.641 13.445 1 97.06 266 ARG A O 1
ATOM 2099 N N . SER A 1 267 ? -16.109 -13.336 15.367 1 96.56 267 SER A N 1
ATOM 2100 C CA . SER A 1 267 ? -17.156 -12.328 15.391 1 96.56 267 SER A CA 1
ATOM 2101 C C . SER A 1 267 ? -16.578 -10.922 15.445 1 96.56 267 SER A C 1
ATOM 2103 O O . SER A 1 267 ? -16.969 -10.047 14.68 1 96.56 267 SER A O 1
ATOM 2105 N N . GLN A 1 268 ? -15.641 -10.727 16.281 1 96.25 268 GLN A N 1
ATOM 2106 C CA . GLN A 1 268 ? -15.039 -9.406 16.438 1 96.25 268 GLN A CA 1
ATOM 2107 C C . GLN A 1 268 ? -14.242 -9.008 15.195 1 96.25 268 GLN A C 1
ATOM 2109 O O . GLN A 1 268 ? -14.359 -7.875 14.719 1 96.25 268 GLN A O 1
ATOM 2114 N N . TYR A 1 269 ? -13.477 -9.938 14.75 1 95.56 269 TYR A N 1
ATOM 2115 C CA . TYR A 1 269 ? -12.648 -9.688 13.578 1 95.56 269 TYR A CA 1
ATOM 2116 C C . TYR A 1 269 ? -13.508 -9.375 12.359 1 95.56 269 TYR A C 1
ATOM 2118 O O . TYR A 1 269 ? -13.188 -8.477 11.578 1 95.56 269 TYR A O 1
ATOM 2126 N N . SER A 1 270 ? -14.562 -10.141 12.148 1 95.75 270 SER A N 1
ATOM 2127 C CA . SER A 1 270 ? -15.445 -9.938 11.008 1 95.75 270 SER A CA 1
ATOM 2128 C C . SER A 1 270 ? -16.141 -8.586 11.086 1 95.75 270 SER A C 1
ATOM 2130 O O . SER A 1 270 ? -16.359 -7.93 10.062 1 95.75 270 SER A O 1
ATOM 2132 N N . GLN A 1 271 ? -16.484 -8.211 12.258 1 95.88 271 GLN A N 1
ATOM 2133 C CA . GLN A 1 271 ? -17.141 -6.922 12.461 1 95.88 271 GLN A CA 1
ATOM 2134 C C . GLN A 1 271 ? -16.188 -5.77 12.133 1 95.88 271 GLN A C 1
ATOM 2136 O O . GLN A 1 271 ? -16.609 -4.766 11.547 1 95.88 271 GLN A O 1
ATOM 2141 N N . GLU A 1 272 ? -14.992 -5.891 12.469 1 97.44 272 GLU A N 1
ATOM 2142 C CA . GLU A 1 272 ? -14.016 -4.82 12.281 1 97.44 272 GLU A CA 1
ATOM 2143 C C . GLU A 1 272 ? -13.578 -4.73 10.82 1 97.44 272 GLU A C 1
ATOM 2145 O O . GLU A 1 272 ? -13.516 -3.637 10.25 1 97.44 272 GLU A O 1
ATOM 2150 N N . VAL A 1 273 ? -13.258 -5.824 10.211 1 96.25 273 VAL A N 1
ATOM 2151 C CA . VAL A 1 273 ? -12.75 -5.832 8.844 1 96.25 273 VAL A CA 1
ATOM 2152 C C . VAL A 1 273 ? -13.875 -5.488 7.875 1 96.25 273 VAL A C 1
ATOM 2154 O O . VAL A 1 273 ? -13.664 -4.746 6.914 1 96.25 273 VAL A O 1
ATOM 2157 N N . GLY A 1 274 ? -15.039 -6.027 8.094 1 92.06 274 GLY A N 1
ATOM 2158 C CA . GLY A 1 274 ? -16.172 -5.84 7.199 1 92.06 274 GLY A CA 1
ATOM 2159 C C . GLY A 1 274 ? -16.031 -6.609 5.898 1 92.06 274 GLY A C 1
ATOM 2160 O O . GLY A 1 274 ? -15.062 -7.34 5.703 1 92.06 274 GLY A O 1
ATOM 2161 N N . ASP A 1 275 ? -16.953 -6.441 4.938 1 90.5 275 ASP A N 1
ATOM 2162 C CA . ASP A 1 275 ? -17.016 -7.227 3.709 1 90.5 275 ASP A CA 1
ATOM 2163 C C . ASP A 1 275 ? -16.719 -6.363 2.486 1 90.5 275 ASP A C 1
ATOM 2165 O O . ASP A 1 275 ? -16.719 -6.855 1.354 1 90.5 275 ASP A O 1
ATOM 2169 N N . SER A 1 276 ? -16.344 -5.156 2.736 1 91.69 276 SER A N 1
ATOM 2170 C CA . SER A 1 276 ? -16.297 -4.223 1.618 1 91.69 276 SER A CA 1
ATOM 2171 C C . SER A 1 276 ? -14.859 -3.906 1.224 1 91.69 276 SER A C 1
ATOM 2173 O O . SER A 1 276 ? -14.617 -3 0.426 1 91.69 276 SER A O 1
ATOM 2175 N N . VAL A 1 277 ? -13.945 -4.598 1.778 1 93.31 277 VAL A N 1
ATOM 2176 C CA . VAL A 1 277 ? -12.539 -4.34 1.467 1 93.31 277 VAL A CA 1
ATOM 2177 C C . VAL A 1 277 ? -12 -5.445 0.56 1 93.31 277 VAL A C 1
ATOM 2179 O O . VAL A 1 277 ? -12.445 -6.594 0.637 1 93.31 277 VAL A O 1
ATOM 2182 N N . ASP A 1 278 ? -11.117 -5.059 -0.321 1 91.31 278 ASP A N 1
ATOM 2183 C CA . ASP A 1 278 ? -10.422 -6.031 -1.157 1 91.31 278 ASP A CA 1
ATOM 2184 C C . ASP A 1 278 ? -9.438 -6.859 -0.335 1 91.31 278 ASP A C 1
ATOM 2186 O O . ASP A 1 278 ? -8.469 -6.324 0.203 1 91.31 278 ASP A O 1
ATOM 2190 N N . ARG A 1 279 ? -9.562 -8.102 -0.302 1 88.62 279 ARG A N 1
ATOM 2191 C CA . ARG A 1 279 ? -8.742 -8.961 0.546 1 88.62 279 ARG A CA 1
ATOM 2192 C C . ARG A 1 279 ? -7.426 -9.312 -0.134 1 88.62 279 ARG A C 1
ATOM 2194 O O . ARG A 1 279 ? -6.496 -9.797 0.515 1 88.62 279 ARG A O 1
ATOM 2201 N N . PHE A 1 280 ? -7.336 -9.047 -1.391 1 93.44 280 PHE A N 1
ATOM 2202 C CA . PHE A 1 280 ? -6.109 -9.375 -2.107 1 93.44 280 PHE A CA 1
ATOM 2203 C C . PHE A 1 280 ? -5.082 -8.258 -1.965 1 93.44 280 PHE A C 1
ATOM 2205 O O . PHE A 1 280 ? -3.885 -8.477 -2.148 1 93.44 280 PHE A O 1
ATOM 2212 N N . ASP A 1 281 ? -5.512 -7.105 -1.759 1 94.06 281 ASP A N 1
ATOM 2213 C CA . ASP A 1 281 ? -4.727 -5.906 -1.489 1 94.06 281 ASP A CA 1
ATOM 2214 C C . ASP A 1 281 ? -5.586 -4.82 -0.849 1 94.06 281 ASP A C 1
ATOM 2216 O O . ASP A 1 281 ? -6.348 -4.137 -1.538 1 94.06 281 ASP A O 1
ATOM 2220 N N . VAL A 1 282 ? -5.371 -4.566 0.325 1 92.06 282 VAL A N 1
ATOM 2221 C CA . VAL A 1 282 ? -6.27 -3.721 1.102 1 92.06 282 VAL A CA 1
ATOM 2222 C C . VAL A 1 282 ? -6.125 -2.268 0.654 1 92.06 282 VAL A C 1
ATOM 2224 O O . VAL A 1 282 ? -6.977 -1.43 0.959 1 92.06 282 VAL A O 1
ATOM 2227 N N . THR A 1 283 ? -5.078 -1.956 -0.061 1 91.38 283 THR A N 1
ATOM 2228 C CA . THR A 1 283 ? -4.867 -0.574 -0.477 1 91.38 283 THR A CA 1
ATOM 2229 C C . THR A 1 283 ? -5.621 -0.277 -1.77 1 91.38 283 THR A C 1
ATOM 2231 O O . THR A 1 283 ? -5.719 0.879 -2.188 1 91.38 283 THR A O 1
ATOM 2234 N N . LEU A 1 284 ? -6.18 -1.293 -2.398 1 92.12 284 LEU A N 1
ATOM 2235 C CA . LEU A 1 284 ? -6.914 -1.109 -3.646 1 92.12 284 LEU A CA 1
ATOM 2236 C C . LEU A 1 284 ? -8.406 -0.93 -3.381 1 92.12 284 LEU A C 1
ATOM 2238 O O . LEU A 1 284 ? -8.93 -1.456 -2.396 1 92.12 284 LEU A O 1
ATOM 2242 N N . ASN A 1 285 ? -9.031 -0.18 -4.262 1 92.31 285 ASN A N 1
ATOM 2243 C CA . ASN A 1 285 ? -10.492 -0.099 -4.23 1 92.31 285 ASN A CA 1
ATOM 2244 C C . ASN A 1 285 ? -11.133 -1.429 -4.613 1 92.31 285 ASN A C 1
ATOM 2246 O O . ASN A 1 285 ? -10.531 -2.232 -5.328 1 92.31 285 ASN A O 1
ATOM 2250 N N . SER A 1 286 ? -12.32 -1.612 -4.086 1 92.31 286 SER A N 1
ATOM 2251 C CA . SER A 1 286 ? -13.117 -2.762 -4.512 1 92.31 286 SER A CA 1
ATOM 2252 C C . SER A 1 286 ? -13.828 -2.482 -5.828 1 92.31 286 SER A C 1
ATOM 2254 O O . SER A 1 286 ? -14.195 -1.341 -6.117 1 92.31 286 SER A O 1
ATOM 2256 N N . CYS A 1 287 ? -13.922 -3.5 -6.664 1 91.12 287 CYS A N 1
ATOM 2257 C CA . CYS A 1 287 ? -14.727 -3.363 -7.875 1 91.12 287 CYS A CA 1
ATOM 2258 C C . CYS A 1 287 ? -16.203 -3.227 -7.535 1 91.12 287 CYS A C 1
ATOM 2260 O O . CYS A 1 287 ? -16.781 -4.098 -6.883 1 91.12 287 CYS A O 1
ATOM 2262 N N . LEU A 1 288 ? -16.734 -2.1 -7.836 1 87.81 288 LEU A N 1
ATOM 2263 C CA . LEU A 1 288 ? -18.141 -1.864 -7.602 1 87.81 288 LEU A CA 1
ATOM 2264 C C . LEU A 1 288 ? -18.953 -2.088 -8.875 1 87.81 288 LEU A C 1
ATOM 2266 O O . LEU A 1 288 ? -18.469 -1.799 -9.977 1 87.81 288 LEU A O 1
ATOM 2270 N N . PRO A 1 289 ? -20.094 -2.664 -8.742 1 75.31 289 PRO A N 1
ATOM 2271 C CA . PRO A 1 289 ? -20.906 -2.871 -9.938 1 75.31 289 PRO A CA 1
ATOM 2272 C C . PRO A 1 289 ? -21.266 -1.565 -10.648 1 75.31 289 PRO A C 1
ATOM 2274 O O . PRO A 1 289 ? -21.453 -0.536 -10 1 75.31 289 PRO A O 1
ATOM 2277 N N . SER A 1 290 ? -20.531 -1.062 -11.727 1 58 290 SER A N 1
ATOM 2278 C CA . SER A 1 290 ? -20.719 0.192 -12.445 1 58 290 SER A CA 1
ATOM 2279 C C . SER A 1 290 ? -22.172 0.381 -12.859 1 58 290 SER A C 1
ATOM 2281 O O . SER A 1 290 ? -22.766 -0.499 -13.484 1 58 290 SER A O 1
ATOM 2283 N N . VAL A 1 291 ? -22.891 1.269 -12.266 1 47.5 291 VAL A N 1
ATOM 2284 C CA . VAL A 1 291 ? -24.078 1.707 -13 1 47.5 291 VAL A CA 1
ATOM 2285 C C . VAL A 1 291 ? -23.656 2.256 -14.367 1 47.5 291 VAL A C 1
ATOM 2287 O O . VAL A 1 291 ? -24.406 2.15 -15.336 1 47.5 291 VAL A O 1
ATOM 2290 N N . ASP A 1 292 ? -22.625 3.166 -14.516 1 44.06 292 ASP A N 1
ATOM 2291 C CA . ASP A 1 292 ? -22.203 3.736 -15.789 1 44.06 292 ASP A CA 1
ATOM 2292 C C . ASP A 1 292 ? -20.875 3.143 -16.25 1 44.06 292 ASP A C 1
ATOM 2294 O O . ASP A 1 292 ? -19.953 3.002 -15.453 1 44.06 292 ASP A O 1
ATOM 2298 N N . PRO A 1 293 ? -20.828 2.549 -17.453 1 41.16 293 PRO A N 1
ATOM 2299 C CA . PRO A 1 293 ? -19.719 1.84 -18.094 1 41.16 293 PRO A CA 1
ATOM 2300 C C . PRO A 1 293 ? -18.422 2.639 -18.062 1 41.16 293 PRO A C 1
ATOM 2302 O O . PRO A 1 293 ? -17.422 2.229 -18.672 1 41.16 293 PRO A O 1
ATOM 2305 N N . GLN A 1 294 ? -18.297 3.771 -17.672 1 40.03 294 GLN A N 1
ATOM 2306 C CA . GLN A 1 294 ? -17.047 4.473 -17.922 1 40.03 294 GLN A CA 1
ATOM 2307 C C . GLN A 1 294 ? -15.898 3.857 -17.109 1 40.03 294 GLN A C 1
AT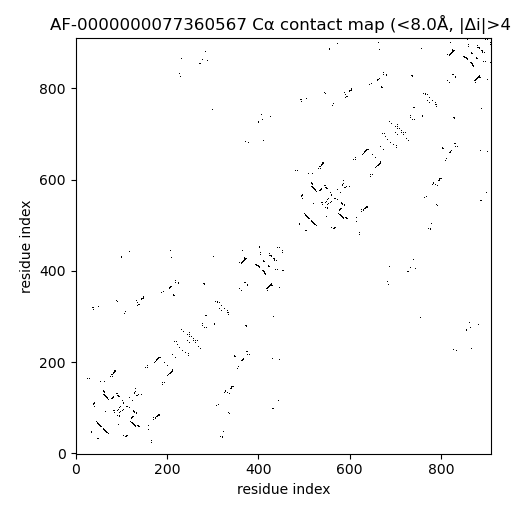OM 2309 O O . GLN A 1 294 ? -16.078 3.512 -15.938 1 40.03 294 GLN A O 1
ATOM 2314 N N . PRO A 1 295 ? -14.883 3.439 -17.906 1 42.88 295 PRO A N 1
ATOM 2315 C CA . PRO A 1 295 ? -13.695 2.854 -17.281 1 42.88 295 PRO A CA 1
ATOM 2316 C C . PRO A 1 295 ? -13.266 3.598 -16.016 1 42.88 295 PRO A C 1
ATOM 2318 O O . PRO A 1 295 ? -13.156 4.824 -16.031 1 42.88 295 PRO A O 1
ATOM 2321 N N . GLN A 1 296 ? -13.609 3.287 -14.93 1 42.72 296 GLN A N 1
ATOM 2322 C CA . GLN A 1 296 ? -13.172 3.883 -13.672 1 42.72 296 GLN A CA 1
ATOM 2323 C C . GLN A 1 296 ? -11.656 3.812 -13.523 1 42.72 296 GLN A C 1
ATOM 2325 O O . GLN A 1 296 ? -11.133 2.916 -12.859 1 42.72 296 GLN A O 1
ATOM 2330 N N . VAL A 1 297 ? -10.891 4.188 -14.547 1 40.78 297 VAL A N 1
ATOM 2331 C CA . VAL A 1 297 ? -9.438 4.035 -14.469 1 40.78 297 VAL A CA 1
ATOM 2332 C C . VAL A 1 297 ? -8.867 5.012 -13.445 1 40.78 297 VAL A C 1
ATOM 2334 O O . VAL A 1 297 ? -8.578 6.164 -13.773 1 40.78 297 VAL A O 1
ATOM 2337 N N . THR A 1 298 ? -9.391 4.996 -12.094 1 45.66 298 THR A N 1
ATOM 2338 C CA . THR A 1 298 ? -8.773 5.898 -11.133 1 45.66 298 THR A CA 1
ATOM 2339 C C . THR A 1 298 ? -7.422 5.355 -10.672 1 45.66 298 THR A C 1
ATOM 2341 O O . THR A 1 298 ? -6.637 6.07 -10.047 1 45.66 298 THR A O 1
ATOM 2344 N N . GLU A 1 299 ? -7.23 3.895 -11.023 1 56.62 299 GLU A N 1
ATOM 2345 C CA . GLU A 1 299 ? -5.969 3.33 -10.555 1 56.62 299 GLU A CA 1
ATOM 2346 C C . GLU A 1 299 ? -5.219 2.633 -11.688 1 56.62 299 GLU A C 1
ATOM 2348 O O . GLU A 1 299 ? -5.824 2.242 -12.688 1 56.62 299 GLU A O 1
ATOM 2353 N N . ASN A 1 300 ? -3.881 2.725 -11.688 1 70 300 ASN A N 1
ATOM 2354 C CA . ASN A 1 300 ? -3.055 2.006 -12.648 1 70 300 ASN A CA 1
ATOM 2355 C C . ASN A 1 300 ? -3.402 0.52 -12.688 1 70 300 ASN A C 1
ATOM 2357 O O . ASN A 1 300 ? -3.16 -0.153 -13.688 1 70 300 ASN A O 1
ATOM 2361 N N . VAL A 1 301 ? -4.207 0.09 -11.727 1 85.88 301 VAL A N 1
ATOM 2362 C CA . VAL A 1 301 ? -4.617 -1.306 -11.609 1 85.88 301 VAL A CA 1
ATOM 2363 C C . VAL A 1 301 ? -6.109 -1.434 -11.914 1 85.88 301 VAL A C 1
ATOM 2365 O O . VAL A 1 301 ? -6.926 -0.69 -11.367 1 85.88 301 VAL A O 1
ATOM 2368 N N . ASP A 1 302 ? -6.48 -2.268 -12.836 1 89.5 302 ASP A N 1
ATOM 2369 C CA . ASP A 1 302 ? -7.887 -2.564 -13.086 1 89.5 302 ASP A CA 1
ATOM 2370 C C . ASP A 1 302 ? -8.445 -3.492 -12.008 1 89.5 302 ASP A C 1
ATOM 2372 O O . ASP A 1 302 ? -8.297 -4.715 -12.094 1 89.5 302 ASP A O 1
ATOM 2376 N N . VAL A 1 303 ? -9.18 -2.93 -11.086 1 91.25 303 VAL A N 1
ATOM 2377 C CA . VAL A 1 303 ? -9.664 -3.707 -9.953 1 91.25 303 VAL A CA 1
ATOM 2378 C C . VAL A 1 303 ? -10.859 -4.555 -10.383 1 91.25 303 VAL A C 1
ATOM 2380 O O . VAL A 1 303 ? -11.297 -5.434 -9.641 1 91.25 303 VAL A O 1
ATOM 2383 N N . CYS A 1 304 ? -11.391 -4.395 -11.617 1 92.88 304 CYS A N 1
ATOM 2384 C CA . CYS A 1 304 ? -12.531 -5.16 -12.109 1 92.88 304 CYS A CA 1
ATOM 2385 C C . CYS A 1 304 ? -12.109 -6.164 -13.172 1 92.88 304 CYS A C 1
ATOM 2387 O O . CYS A 1 304 ? -12.938 -6.652 -13.938 1 92.88 304 CYS A O 1
ATOM 2389 N N . ILE A 1 305 ? -10.891 -6.449 -13.258 1 94.69 305 ILE A N 1
ATOM 2390 C CA . ILE A 1 305 ? -10.352 -7.309 -14.305 1 94.69 305 ILE A CA 1
ATOM 2391 C C . ILE A 1 305 ? -11.016 -8.68 -14.234 1 94.69 305 ILE A C 1
ATOM 2393 O O . ILE A 1 305 ? -11.242 -9.32 -15.266 1 94.69 305 ILE A O 1
ATOM 2397 N N . GLY A 1 306 ? -11.289 -9.188 -13.016 1 94.38 306 GLY A N 1
ATOM 2398 C CA . GLY A 1 306 ? -11.977 -10.461 -12.883 1 94.38 306 GLY A CA 1
ATOM 2399 C C . GLY A 1 306 ? -13.32 -10.492 -13.602 1 94.38 306 GLY A C 1
ATOM 2400 O O . GLY A 1 306 ? -13.641 -11.469 -14.273 1 94.38 306 GLY A O 1
ATOM 2401 N N . ASP A 1 307 ? -14.062 -9.406 -13.477 1 94.38 307 ASP A N 1
ATOM 2402 C CA . ASP A 1 307 ? -15.359 -9.297 -14.156 1 94.38 307 ASP A CA 1
ATOM 2403 C C . ASP A 1 307 ? -15.18 -9.242 -15.672 1 94.38 307 ASP A C 1
ATOM 2405 O O . ASP A 1 307 ? -15.961 -9.844 -16.406 1 94.38 307 ASP A O 1
ATOM 2409 N N . GLU A 1 308 ? -14.195 -8.523 -16.062 1 95.81 308 GLU A N 1
ATOM 2410 C CA . GLU A 1 308 ? -13.914 -8.406 -17.5 1 95.81 308 GLU A CA 1
ATOM 2411 C C . GLU A 1 308 ? -13.562 -9.766 -18.109 1 95.81 308 GLU A C 1
ATOM 2413 O O . GLU A 1 308 ? -14.023 -10.102 -19.203 1 95.81 308 GLU A O 1
ATOM 2418 N N . VAL A 1 309 ? -12.812 -10.492 -17.375 1 97.44 309 VAL A N 1
ATOM 2419 C CA . VAL A 1 309 ? -12.406 -11.812 -17.828 1 97.44 309 VAL A CA 1
ATOM 2420 C C . VAL A 1 309 ? -13.625 -12.727 -17.922 1 97.44 309 VAL A C 1
ATOM 2422 O O . VAL A 1 309 ? -13.812 -13.438 -18.906 1 97.44 309 VAL A O 1
ATOM 2425 N N . ASN A 1 310 ? -14.398 -12.695 -16.906 1 96.94 310 ASN A N 1
ATOM 2426 C CA . ASN A 1 310 ? -15.602 -13.523 -16.875 1 96.94 310 ASN A CA 1
ATOM 2427 C C . ASN A 1 310 ? -16.531 -13.211 -18.047 1 96.94 310 ASN A C 1
ATOM 2429 O O . ASN A 1 310 ? -17.047 -14.125 -18.688 1 96.94 310 ASN A O 1
ATOM 2433 N N . LYS A 1 311 ? -16.719 -11.945 -18.297 1 96.69 311 LYS A N 1
ATOM 2434 C CA . LYS A 1 311 ? -17.562 -11.531 -19.422 1 96.69 311 LYS A CA 1
ATOM 2435 C C . LYS A 1 311 ? -16.984 -11.992 -20.75 1 96.69 311 LYS A C 1
ATOM 2437 O O . LYS A 1 311 ? -17.703 -12.539 -21.594 1 96.69 311 LYS A O 1
ATOM 2442 N N . TYR A 1 312 ? -15.734 -11.836 -20.891 1 98.06 312 TYR A N 1
ATOM 2443 C CA . TYR A 1 312 ? -15.078 -12.148 -22.156 1 98.06 312 TYR A CA 1
ATOM 2444 C C . TYR A 1 312 ? -15.102 -13.648 -22.422 1 98.06 312 TYR A C 1
ATOM 2446 O O . TYR A 1 312 ? -15.438 -14.086 -23.531 1 98.06 312 TYR A O 1
ATOM 2454 N N . LEU A 1 313 ? -14.797 -14.492 -21.453 1 98.31 313 LEU A N 1
ATOM 2455 C CA . LEU A 1 313 ? -14.633 -15.922 -21.656 1 98.31 313 LEU A CA 1
ATOM 2456 C C . LEU A 1 313 ? -15.992 -16.625 -21.734 1 98.31 313 LEU A C 1
ATOM 2458 O O . LEU A 1 313 ? -16.078 -17.797 -22.094 1 98.31 313 LEU A O 1
ATOM 2462 N N . ASN A 1 314 ? -17.031 -15.898 -21.438 1 98.12 314 ASN A N 1
ATOM 2463 C CA . ASN A 1 314 ? -18.359 -16.484 -21.547 1 98.12 314 ASN A CA 1
ATOM 2464 C C . ASN A 1 314 ? -19.031 -16.141 -22.875 1 98.12 314 ASN A C 1
ATOM 2466 O O . ASN A 1 314 ? -20.156 -16.562 -23.141 1 98.12 314 ASN A O 1
ATOM 2470 N N . ARG A 1 315 ? -18.375 -15.391 -23.703 1 98 315 ARG A N 1
ATOM 2471 C CA . ARG A 1 315 ? -18.891 -15.102 -25.031 1 98 315 ARG A CA 1
ATOM 2472 C C . ARG A 1 315 ? -18.828 -16.344 -25.922 1 98 315 ARG A C 1
ATOM 2474 O O . ARG A 1 315 ? -17.812 -17.031 -25.953 1 98 315 ARG A O 1
ATOM 2481 N N . GLU A 1 316 ? -19.797 -16.469 -26.781 1 97.69 316 GLU A N 1
ATOM 2482 C CA . GLU A 1 316 ? -19.875 -17.625 -27.672 1 97.69 316 GLU A CA 1
ATOM 2483 C C . GLU A 1 316 ? -18.766 -17.578 -28.719 1 97.69 316 GLU A C 1
ATOM 2485 O O . GLU A 1 316 ? -18.156 -18.594 -29.047 1 97.69 316 GLU A O 1
ATOM 2490 N N . ASP A 1 317 ? -18.562 -16.453 -29.281 1 98.19 317 ASP A N 1
ATOM 2491 C CA . ASP A 1 317 ? -17.562 -16.312 -30.328 1 98.19 317 ASP A CA 1
ATOM 2492 C C . ASP A 1 317 ? -16.156 -16.547 -29.781 1 98.19 317 ASP A C 1
ATOM 2494 O O . ASP A 1 317 ? -15.281 -17.047 -30.484 1 98.19 317 ASP A O 1
ATOM 2498 N N . VAL A 1 318 ? -15.938 -16.141 -28.516 1 98.44 318 VAL A N 1
ATOM 2499 C CA . VAL A 1 318 ? -14.648 -16.359 -27.875 1 98.44 318 VAL A CA 1
ATOM 2500 C C . VAL A 1 318 ? -14.445 -17.859 -27.625 1 98.44 318 VAL A C 1
ATOM 2502 O O . VAL A 1 318 ? -13.383 -18.406 -27.938 1 98.44 318 VAL A O 1
ATOM 2505 N N . GLN A 1 319 ? -15.43 -18.562 -27.125 1 98.56 319 GLN A N 1
ATOM 2506 C CA . GLN A 1 319 ? -15.336 -20 -26.859 1 98.56 319 GLN A CA 1
ATOM 2507 C C . GLN A 1 319 ? -15.094 -20.766 -28.156 1 98.56 319 GLN A C 1
ATOM 2509 O O . GLN A 1 319 ? -14.305 -21.719 -28.188 1 98.56 319 GLN A O 1
ATOM 2514 N N . LYS A 1 320 ? -15.719 -20.328 -29.219 1 98.25 320 LYS A N 1
ATOM 2515 C CA . LYS A 1 320 ? -15.5 -20.969 -30.516 1 98.25 320 LYS A CA 1
ATOM 2516 C C . LYS A 1 320 ? -14.055 -20.781 -30.984 1 98.25 320 LYS A C 1
ATOM 2518 O O . LYS A 1 320 ? -13.414 -21.734 -31.438 1 98.25 320 LYS A O 1
ATOM 2523 N N . SER A 1 321 ? -13.555 -19.578 -30.844 1 98.25 321 SER A N 1
ATOM 2524 C CA . SER A 1 321 ? -12.195 -19.281 -31.281 1 98.25 321 SER A CA 1
ATOM 2525 C C . SER A 1 321 ? -11.172 -20.031 -30.438 1 98.25 321 SER A C 1
ATOM 2527 O O . SER A 1 321 ? -10.109 -20.406 -30.938 1 98.25 321 SER A O 1
ATOM 2529 N N . LEU A 1 322 ? -11.516 -20.344 -29.188 1 98.62 322 LEU A N 1
ATOM 2530 C CA . LEU A 1 322 ? -10.633 -21.031 -28.266 1 98.62 322 LEU A CA 1
ATOM 2531 C C . LEU A 1 322 ? -10.781 -22.547 -28.422 1 98.62 322 LEU A C 1
ATOM 2533 O O . LEU A 1 322 ? -10.055 -23.312 -27.781 1 98.62 322 LEU A O 1
ATOM 2537 N N . HIS A 1 323 ? -11.695 -22.953 -29.219 1 98.25 323 HIS A N 1
ATOM 2538 C CA . HIS A 1 323 ? -12.031 -24.375 -29.328 1 98.25 323 HIS A CA 1
ATOM 2539 C C . HIS A 1 323 ? -12.5 -24.922 -27.984 1 98.25 323 HIS A C 1
ATOM 2541 O O . HIS A 1 323 ? -12.156 -26.062 -27.625 1 98.25 323 HIS A O 1
ATOM 2547 N N . ALA A 1 324 ? -13.172 -24.078 -27.266 1 98.44 324 ALA A N 1
ATOM 2548 C CA . ALA A 1 324 ? -13.602 -24.438 -25.906 1 98.44 324 ALA A CA 1
ATOM 2549 C C . ALA A 1 324 ? -15.086 -24.781 -25.875 1 98.44 324 ALA A C 1
ATOM 2551 O O . ALA A 1 324 ? -15.859 -24.297 -26.719 1 98.44 324 ALA A O 1
ATOM 2552 N N . ARG A 1 325 ? -15.445 -25.578 -24.953 1 95.88 325 ARG A N 1
ATOM 2553 C CA . ARG A 1 325 ? -16.844 -25.906 -24.719 1 95.88 325 ARG A CA 1
ATOM 2554 C C . ARG A 1 325 ? -17.125 -26.078 -23.234 1 95.88 325 ARG A C 1
ATOM 2556 O O . ARG A 1 325 ? -16.234 -26.453 -22.453 1 95.88 325 ARG A O 1
ATOM 2563 N N . LEU A 1 326 ? -18.297 -25.766 -22.859 1 94.69 326 LEU A N 1
ATOM 2564 C CA . LEU A 1 326 ? -18.75 -25.969 -21.484 1 94.69 326 LEU A CA 1
ATOM 2565 C C . LEU A 1 326 ? -19.391 -27.344 -21.344 1 94.69 326 LEU A C 1
ATOM 2567 O O . LEU A 1 326 ? -20.312 -27.688 -22.078 1 94.69 326 LEU A O 1
ATOM 2571 N N . VAL A 1 327 ? -18.844 -28.078 -20.5 1 92.31 327 VAL A N 1
ATOM 2572 C CA . VAL A 1 327 ? -19.375 -29.406 -20.25 1 92.31 327 VAL A CA 1
ATOM 2573 C C . VAL A 1 327 ? -19.875 -29.5 -18.812 1 92.31 327 VAL A C 1
ATOM 2575 O O . VAL A 1 327 ? -19.094 -29.406 -17.859 1 92.31 327 VAL A O 1
ATOM 2578 N N . GLY A 1 328 ? -21.188 -29.688 -18.625 1 88.12 328 GLY A N 1
ATOM 2579 C CA . GLY A 1 328 ? -21.781 -29.859 -17.312 1 88.12 328 GLY A CA 1
ATOM 2580 C C . GLY A 1 328 ? -21.984 -28.562 -16.562 1 88.12 328 GLY A C 1
ATOM 2581 O O . GLY A 1 328 ? -22.375 -28.562 -15.391 1 88.12 328 GLY A O 1
ATOM 2582 N N . VAL A 1 329 ? -21.609 -27.453 -17.109 1 91.31 329 VAL A N 1
ATOM 2583 C CA . VAL A 1 329 ? -21.797 -26.141 -16.5 1 91.31 329 VAL A CA 1
ATOM 2584 C C . VAL A 1 329 ? -22.391 -25.172 -17.516 1 91.31 329 VAL A C 1
ATOM 2586 O O . VAL A 1 329 ? -22.172 -25.312 -18.719 1 91.31 329 VAL A O 1
ATOM 2589 N N . ALA A 1 330 ? -23.062 -24.203 -17 1 92.94 330 ALA A N 1
ATOM 2590 C CA . ALA A 1 330 ? -23.766 -23.266 -17.891 1 92.94 330 ALA A CA 1
ATOM 2591 C C . ALA A 1 330 ? -22.859 -22.094 -18.266 1 92.94 330 ALA A C 1
ATOM 2593 O O . ALA A 1 330 ? -23.016 -21.516 -19.344 1 92.94 330 ALA A O 1
ATOM 2594 N N . ASN A 1 331 ? -21.969 -21.781 -17.375 1 95.81 331 ASN A N 1
ATOM 2595 C CA . ASN A 1 331 ? -21.078 -20.641 -17.609 1 95.81 331 ASN A CA 1
ATOM 2596 C C . ASN A 1 331 ? -19.656 -20.922 -17.141 1 95.81 331 ASN A C 1
ATOM 2598 O O . ASN A 1 331 ? -19.453 -21.766 -16.25 1 95.81 331 ASN A O 1
ATOM 2602 N N . TRP A 1 332 ? -18.781 -20.281 -17.781 1 97.19 332 TRP A N 1
ATOM 2603 C CA . TRP A 1 332 ? -17.406 -20.266 -17.297 1 97.19 332 TRP A CA 1
ATOM 2604 C C . TRP A 1 332 ? -17.281 -19.391 -16.062 1 97.19 332 TRP A C 1
ATOM 2606 O O . TRP A 1 332 ? -17.922 -18.344 -15.969 1 97.19 332 TRP A O 1
ATOM 2616 N N . SER A 1 333 ? -16.438 -19.766 -15.102 1 96.62 333 SER A N 1
ATOM 2617 C CA . SER A 1 333 ? -16.141 -18.969 -13.914 1 96.62 333 SER A CA 1
ATOM 2618 C C . SER A 1 333 ? -14.664 -19.016 -13.562 1 96.62 333 SER A C 1
ATOM 2620 O O . SER A 1 333 ? -13.984 -20 -13.867 1 96.62 333 SER A O 1
ATOM 2622 N N . MET A 1 334 ? -14.234 -17.953 -12.992 1 96.5 334 MET A N 1
ATOM 2623 C CA . MET A 1 334 ? -12.828 -17.844 -12.602 1 96.5 334 MET A CA 1
ATOM 2624 C C . MET A 1 334 ? -12.414 -18.984 -11.688 1 96.5 334 MET A C 1
ATOM 2626 O O . MET A 1 334 ? -11.359 -19.594 -11.883 1 96.5 334 MET A O 1
ATOM 2630 N N . CYS A 1 335 ? -13.164 -19.203 -10.656 1 95.25 335 CYS A N 1
ATOM 2631 C CA . CYS A 1 335 ? -12.953 -20.312 -9.742 1 95.25 335 CYS A CA 1
ATOM 2632 C C . CYS A 1 335 ? -14.18 -21.219 -9.688 1 95.25 335 CYS A C 1
ATOM 2634 O O . CYS A 1 335 ? -15.305 -20.75 -9.555 1 95.25 335 CYS A O 1
ATOM 2636 N N . SER A 1 336 ? -13.883 -22.453 -9.742 1 92 336 SER A N 1
ATOM 2637 C CA . SER A 1 336 ? -14.969 -23.422 -9.875 1 92 336 SER A CA 1
ATOM 2638 C C . SER A 1 336 ? -15.766 -23.531 -8.578 1 92 336 SER A C 1
ATOM 2640 O O . SER A 1 336 ? -15.188 -23.719 -7.504 1 92 336 SER A O 1
ATOM 2642 N N . GLY A 1 337 ? -17.047 -23.422 -8.68 1 82.25 337 GLY A N 1
ATOM 2643 C CA . GLY A 1 337 ? -17.922 -23.719 -7.559 1 82.25 337 GLY A CA 1
ATOM 2644 C C . GLY A 1 337 ? -18.344 -25.172 -7.488 1 82.25 337 GLY A C 1
ATOM 2645 O O . GLY A 1 337 ? -18.891 -25.625 -6.473 1 82.25 337 GLY A O 1
ATOM 2646 N N . ALA A 1 338 ? -17.969 -25.953 -8.43 1 78.06 338 ALA A N 1
ATOM 2647 C CA . ALA A 1 338 ? -18.453 -27.328 -8.578 1 78.06 338 ALA A CA 1
ATOM 2648 C C . ALA A 1 338 ? -17.531 -28.312 -7.883 1 78.06 338 ALA A C 1
ATOM 2650 O O . ALA A 1 338 ? -17.922 -29.438 -7.586 1 78.06 338 ALA A O 1
ATOM 2651 N N . LEU A 1 339 ? -16.359 -27.906 -7.703 1 89.12 339 LEU A N 1
ATOM 2652 C CA . LEU A 1 339 ? -15.359 -28.828 -7.172 1 89.12 339 LEU A CA 1
ATOM 2653 C C . LEU A 1 339 ? -15.5 -28.969 -5.656 1 89.12 339 LEU A C 1
ATOM 2655 O O . LEU A 1 339 ? -15.633 -27.969 -4.949 1 89.12 339 LEU A O 1
ATOM 2659 N N . ARG A 1 340 ? -15.648 -30.172 -5.227 1 88.94 340 ARG A N 1
ATOM 2660 C CA . ARG A 1 340 ? -15.477 -30.469 -3.805 1 88.94 340 ARG A CA 1
ATOM 2661 C C . ARG A 1 340 ? -14.055 -30.922 -3.51 1 88.94 340 ARG A C 1
ATOM 2663 O O . ARG A 1 340 ? -13.812 -32.125 -3.338 1 88.94 340 ARG A O 1
ATOM 2670 N N . TYR A 1 341 ? -13.18 -30.047 -3.406 1 92.56 341 TYR A N 1
ATOM 2671 C CA . TYR A 1 341 ? -11.758 -30.297 -3.193 1 92.56 341 TYR A CA 1
ATOM 2672 C C . TYR A 1 341 ? -11.469 -30.578 -1.722 1 92.56 341 TYR A C 1
ATOM 2674 O O . TYR A 1 341 ? -12.031 -29.922 -0.84 1 92.56 341 TYR A O 1
ATOM 2682 N N . ASN A 1 342 ? -10.648 -31.547 -1.453 1 93.06 342 ASN A N 1
ATOM 2683 C CA . ASN A 1 342 ? -10.234 -31.797 -0.074 1 93.06 342 ASN A CA 1
ATOM 2684 C C . ASN A 1 342 ? -9.406 -30.641 0.479 1 93.06 342 ASN A C 1
ATOM 2686 O O . ASN A 1 342 ? -8.172 -30.703 0.471 1 93.06 342 ASN A O 1
ATOM 2690 N N . ILE A 1 343 ? -10.055 -29.75 1.088 1 88.81 343 ILE A N 1
ATOM 2691 C CA . ILE A 1 343 ? -9.43 -28.5 1.493 1 88.81 343 ILE A CA 1
ATOM 2692 C C . ILE A 1 343 ? -8.484 -28.75 2.662 1 88.81 343 ILE A C 1
ATOM 2694 O O . ILE A 1 343 ? -7.645 -27.891 2.982 1 88.81 343 ILE A O 1
ATOM 2698 N N . LYS A 1 344 ? -8.516 -29.938 3.27 1 93.25 344 LYS A N 1
ATOM 2699 C CA . LYS A 1 344 ? -7.613 -30.25 4.371 1 93.25 344 LYS A CA 1
ATOM 2700 C C . LYS A 1 344 ? -6.184 -30.438 3.875 1 93.25 344 LYS A C 1
ATOM 2702 O O . LYS A 1 344 ? -5.238 -30.391 4.664 1 93.25 344 LYS A O 1
ATOM 2707 N N . ASP A 1 345 ? -6.031 -30.641 2.596 1 96.06 345 ASP A N 1
ATOM 2708 C CA . ASP A 1 345 ? -4.695 -30.781 2.02 1 96.06 345 ASP A CA 1
ATOM 2709 C C . ASP A 1 345 ? -3.861 -29.531 2.246 1 96.06 345 ASP A C 1
ATOM 2711 O O . ASP A 1 345 ? -2.631 -29.578 2.246 1 96.06 345 ASP A O 1
ATOM 2715 N N . LYS A 1 346 ? -4.582 -28.391 2.48 1 96.31 346 LYS A N 1
ATOM 2716 C CA . LYS A 1 346 ? -3.854 -27.141 2.701 1 96.31 346 LYS A CA 1
ATOM 2717 C C . LYS A 1 346 ? -2.994 -27.219 3.959 1 96.31 346 LYS A C 1
ATOM 2719 O O . LYS A 1 346 ? -2.047 -26.453 4.121 1 96.31 346 LYS A O 1
ATOM 2724 N N . GLU A 1 347 ? -3.27 -28.156 4.824 1 96.69 347 GLU A N 1
ATOM 2725 C CA . GLU A 1 347 ? -2.562 -28.266 6.098 1 96.69 347 GLU A CA 1
ATOM 2726 C C . GLU A 1 347 ? -1.265 -29.047 5.941 1 96.69 347 GLU A C 1
ATOM 2728 O O . GLU A 1 347 ? -0.417 -29.047 6.836 1 96.69 347 GLU A O 1
ATOM 2733 N N . ILE A 1 348 ? -1.129 -29.734 4.816 1 97.44 348 ILE A N 1
ATOM 2734 C CA . ILE A 1 348 ? 0.102 -30.469 4.57 1 97.44 348 ILE A CA 1
ATOM 2735 C C . ILE A 1 348 ? 1.213 -29.5 4.164 1 97.44 348 ILE A C 1
ATOM 2737 O O . ILE A 1 348 ? 1.097 -28.812 3.154 1 97.44 348 ILE A O 1
ATOM 2741 N N . THR A 1 349 ? 2.268 -29.453 4.934 1 98.56 349 THR A N 1
ATOM 2742 C CA . THR A 1 349 ? 3.363 -28.531 4.652 1 98.56 349 THR A CA 1
ATOM 2743 C C . THR A 1 349 ? 4.121 -28.969 3.396 1 98.56 349 THR A C 1
ATOM 2745 O O . THR A 1 349 ? 4.328 -30.156 3.166 1 98.56 349 THR A O 1
ATOM 2748 N N . MET A 1 350 ? 4.539 -28.031 2.586 1 98.75 350 MET A N 1
ATOM 2749 C CA . MET A 1 350 ? 5.27 -28.297 1.35 1 98.75 350 MET A CA 1
ATOM 2750 C C . MET A 1 350 ? 6.766 -28.078 1.546 1 98.75 350 MET A C 1
ATOM 2752 O O . MET A 1 350 ? 7.559 -28.312 0.632 1 98.75 350 MET A O 1
ATOM 2756 N N . ILE A 1 351 ? 7.18 -27.734 2.775 1 98.75 351 ILE A N 1
ATOM 2757 C CA . ILE A 1 351 ? 8.562 -27.359 3.053 1 98.75 351 ILE A CA 1
ATOM 2758 C C . ILE A 1 351 ? 9.477 -28.562 2.803 1 98.75 351 ILE A C 1
ATOM 2760 O O . ILE A 1 351 ? 10.508 -28.438 2.145 1 98.75 351 ILE A O 1
ATOM 2764 N N . PRO A 1 352 ? 9.102 -29.812 3.23 1 98.56 352 PRO A N 1
ATOM 2765 C CA . PRO A 1 352 ? 9.969 -30.953 2.936 1 98.56 352 PRO A CA 1
ATOM 2766 C C . PRO A 1 352 ? 10.086 -31.234 1.44 1 98.56 352 PRO A C 1
ATOM 2768 O O . PRO A 1 352 ? 11.172 -31.578 0.955 1 98.56 352 PRO A O 1
ATOM 2771 N N . VAL A 1 353 ? 8.984 -31.125 0.716 1 98.75 353 VAL A N 1
ATOM 2772 C CA . VAL A 1 353 ? 8.992 -31.344 -0.726 1 98.75 353 VAL A CA 1
ATOM 2773 C C . VAL A 1 353 ? 9.914 -30.328 -1.396 1 98.75 353 VAL A C 1
ATOM 2775 O O . VAL A 1 353 ? 10.734 -30.688 -2.24 1 98.75 353 VAL A O 1
ATOM 2778 N N . MET A 1 354 ? 9.805 -29.094 -1.012 1 98.81 354 MET A N 1
ATOM 2779 C CA . MET A 1 354 ? 10.656 -28.031 -1.549 1 98.81 354 MET A CA 1
ATOM 2780 C C . MET A 1 354 ? 12.125 -28.312 -1.239 1 98.81 354 MET A C 1
ATOM 2782 O O . MET A 1 354 ? 12.992 -28.109 -2.09 1 98.81 354 MET A O 1
ATOM 2786 N N . GLY A 1 355 ? 12.367 -28.734 -0.008 1 98.75 355 GLY A N 1
ATOM 2787 C CA . GLY A 1 355 ? 13.727 -29.109 0.347 1 98.75 355 GLY A CA 1
ATOM 2788 C C . GLY A 1 355 ? 14.305 -30.188 -0.553 1 98.75 355 GLY A C 1
ATOM 2789 O O . GLY A 1 355 ? 15.453 -30.094 -0.982 1 98.75 355 GLY A O 1
ATOM 2790 N N . SER A 1 356 ? 13.516 -31.188 -0.877 1 98.5 356 SER A N 1
ATOM 2791 C CA . SER A 1 356 ? 13.945 -32.281 -1.755 1 98.5 356 SER A CA 1
ATOM 2792 C C . SER A 1 356 ? 14.234 -31.75 -3.164 1 98.5 356 SER A C 1
ATOM 2794 O O . SER A 1 356 ? 15.172 -32.219 -3.818 1 98.5 356 SER A O 1
ATOM 2796 N N . LEU A 1 357 ? 13.422 -30.859 -3.646 1 98.69 357 LEU A N 1
ATOM 2797 C CA . LEU A 1 357 ? 13.617 -30.297 -4.977 1 98.69 357 LEU A CA 1
ATOM 2798 C C . LEU A 1 357 ? 14.922 -29.516 -5.043 1 98.69 357 LEU A C 1
ATOM 2800 O O . LEU A 1 357 ? 15.695 -29.656 -5.992 1 98.69 357 LEU A O 1
ATOM 2804 N N . VAL A 1 358 ? 15.148 -28.703 -4.02 1 98.75 358 VAL A N 1
ATOM 2805 C CA . VAL A 1 358 ? 16.375 -27.922 -3.963 1 98.75 358 VAL A CA 1
ATOM 2806 C C . VAL A 1 358 ? 17.594 -28.844 -3.941 1 98.75 358 VAL A C 1
ATOM 2808 O O . VAL A 1 358 ? 18.547 -28.625 -4.676 1 98.75 358 VAL A O 1
ATOM 2811 N N . LYS A 1 359 ? 17.562 -29.875 -3.172 1 98.19 359 LYS A N 1
ATOM 2812 C CA . LYS A 1 359 ? 18.656 -30.828 -3.074 1 98.19 359 LYS A CA 1
ATOM 2813 C C . LYS A 1 359 ? 18.891 -31.547 -4.406 1 98.19 359 LYS A C 1
ATOM 2815 O O . LYS A 1 359 ? 20.016 -31.938 -4.715 1 98.19 359 LYS A O 1
ATOM 2820 N N . SER A 1 360 ? 17.859 -31.672 -5.195 1 97.44 360 SER A N 1
ATOM 2821 C CA . SER A 1 360 ? 17.938 -32.375 -6.477 1 97.44 360 SER A CA 1
ATOM 2822 C C . SER A 1 360 ? 18.406 -31.422 -7.582 1 97.44 360 SER A C 1
ATOM 2824 O O . SER A 1 360 ? 18.438 -31.797 -8.758 1 97.44 360 SER A O 1
ATOM 2826 N N . GLY A 1 361 ? 18.625 -30.219 -7.238 1 97.69 361 GLY A N 1
ATOM 2827 C CA . GLY A 1 361 ? 19.172 -29.266 -8.195 1 97.69 361 GLY A CA 1
ATOM 2828 C C . GLY A 1 361 ? 18.125 -28.469 -8.922 1 97.69 361 GLY A C 1
ATOM 2829 O O . GLY A 1 361 ? 18.406 -27.797 -9.922 1 97.69 361 GLY A O 1
ATOM 2830 N N . ILE A 1 362 ? 16.906 -28.516 -8.469 1 98.44 362 ILE A N 1
ATOM 2831 C CA . ILE A 1 362 ? 15.828 -27.734 -9.062 1 98.44 362 ILE A CA 1
ATOM 2832 C C . ILE A 1 362 ? 15.844 -26.328 -8.484 1 98.44 362 ILE A C 1
ATOM 2834 O O . ILE A 1 362 ? 15.617 -26.141 -7.285 1 98.44 362 ILE A O 1
ATOM 2838 N N . ARG A 1 363 ? 16.109 -25.328 -9.297 1 98.75 363 ARG A N 1
ATOM 2839 C CA . ARG A 1 363 ? 16.109 -23.953 -8.828 1 98.75 363 ARG A CA 1
ATOM 2840 C C . ARG A 1 363 ? 14.727 -23.547 -8.328 1 98.75 363 ARG A C 1
ATOM 2842 O O . ARG A 1 363 ? 13.727 -23.75 -9.016 1 98.75 363 ARG A O 1
ATOM 2849 N N . THR A 1 364 ? 14.68 -23.016 -7.16 1 98.88 364 THR A N 1
ATOM 2850 C CA . THR A 1 364 ? 13.414 -22.672 -6.512 1 98.88 364 THR A CA 1
ATOM 2851 C C . THR A 1 364 ? 13.367 -21.188 -6.184 1 98.88 364 THR A C 1
ATOM 2853 O O . THR A 1 364 ? 14.211 -20.672 -5.438 1 98.88 364 THR A O 1
ATOM 2856 N N . PHE A 1 365 ? 12.398 -20.453 -6.746 1 98.88 365 PHE A N 1
ATOM 2857 C CA . PHE A 1 365 ? 12.234 -19.031 -6.555 1 98.88 365 PHE A CA 1
ATOM 2858 C C . PHE A 1 365 ? 10.844 -18.703 -6.02 1 98.88 365 PHE A C 1
ATOM 2860 O O . PHE A 1 365 ? 9.836 -19.047 -6.645 1 98.88 365 PHE A O 1
ATOM 2867 N N . VAL A 1 366 ? 10.82 -18.062 -4.832 1 98.94 366 VAL A N 1
ATOM 2868 C CA . VAL A 1 366 ? 9.578 -17.656 -4.191 1 98.94 366 VAL A CA 1
ATOM 2869 C C . VAL A 1 366 ? 9.508 -16.141 -4.125 1 98.94 366 VAL A C 1
ATOM 2871 O O . VAL A 1 366 ? 10.492 -15.477 -3.77 1 98.94 366 VAL A O 1
ATOM 2874 N N . TYR A 1 367 ? 8.359 -15.562 -4.496 1 98.88 367 TYR A N 1
ATOM 2875 C CA . TYR A 1 367 ? 8.211 -14.125 -4.312 1 98.88 367 TYR A CA 1
ATOM 2876 C C . TYR A 1 367 ? 6.863 -13.797 -3.676 1 98.88 367 TYR A C 1
ATOM 2878 O O . TYR A 1 367 ? 5.93 -14.594 -3.732 1 98.88 367 TYR A O 1
ATOM 2886 N N . SER A 1 368 ? 6.789 -12.672 -2.992 1 98.81 368 SER A N 1
ATOM 2887 C CA . SER A 1 368 ? 5.586 -12.195 -2.318 1 98.81 368 SER A CA 1
ATOM 2888 C C . SER A 1 368 ? 5.395 -10.695 -2.521 1 98.81 368 SER A C 1
ATOM 2890 O O . SER A 1 368 ? 6.352 -9.922 -2.449 1 98.81 368 SER A O 1
ATOM 2892 N N . GLY A 1 369 ? 4.145 -10.352 -2.834 1 98.38 369 GLY A N 1
ATOM 2893 C CA . GLY A 1 369 ? 3.814 -8.938 -2.777 1 98.38 369 GLY A CA 1
ATOM 2894 C C . GLY A 1 369 ? 3.73 -8.406 -1.36 1 98.38 369 GLY A C 1
ATOM 2895 O O . GLY A 1 369 ? 3.234 -9.086 -0.46 1 98.38 369 GLY A O 1
ATOM 2896 N N . ASP A 1 370 ? 4.125 -7.145 -1.201 1 96.88 370 ASP A N 1
ATOM 2897 C CA . ASP A 1 370 ? 4.172 -6.605 0.154 1 96.88 370 ASP A CA 1
ATOM 2898 C C . ASP A 1 370 ? 2.799 -6.105 0.594 1 96.88 370 ASP A C 1
ATOM 2900 O O . ASP A 1 370 ? 2.594 -5.789 1.768 1 96.88 370 ASP A O 1
ATOM 2904 N N . GLN A 1 371 ? 1.837 -6.102 -0.332 1 96.38 371 GLN A N 1
ATOM 2905 C CA . GLN A 1 371 ? 0.476 -5.707 0.013 1 96.38 371 GLN A CA 1
ATOM 2906 C C . GLN A 1 371 ? -0.457 -6.914 0.048 1 96.38 371 GLN A C 1
ATOM 2908 O O . GLN A 1 371 ? -1.679 -6.758 0.107 1 96.38 371 GLN A O 1
ATOM 2913 N N . ASP A 1 372 ? 0.056 -8.062 -0.04 1 97.38 372 ASP A N 1
ATOM 2914 C CA . ASP A 1 372 ? -0.739 -9.289 -0.007 1 97.38 372 ASP A CA 1
ATOM 2915 C C . ASP A 1 372 ? -1.32 -9.531 1.385 1 97.38 372 ASP A C 1
ATOM 2917 O O . ASP A 1 372 ? -0.586 -9.844 2.324 1 97.38 372 ASP A O 1
ATOM 2921 N N . SER A 1 373 ? -2.604 -9.531 1.459 1 94.62 373 SER A N 1
ATOM 2922 C CA . SER A 1 373 ? -3.244 -9.742 2.754 1 94.62 373 SER A CA 1
ATOM 2923 C C . SER A 1 373 ? -3.795 -11.156 2.879 1 94.62 373 SER A C 1
ATOM 2925 O O . SER A 1 373 ? -4.375 -11.516 3.906 1 94.62 373 SER A O 1
ATOM 2927 N N . VAL A 1 374 ? -3.637 -11.961 1.873 1 97.44 374 VAL A N 1
ATOM 2928 C CA . VAL A 1 374 ? -4.082 -13.352 1.906 1 97.44 374 VAL A CA 1
ATOM 2929 C C . VAL A 1 374 ? -2.973 -14.234 2.473 1 97.44 374 VAL A C 1
ATOM 2931 O O . VAL A 1 374 ? -3.211 -15.031 3.381 1 97.44 374 VAL A O 1
ATOM 2934 N N . ILE A 1 375 ? -1.843 -14.07 1.933 1 98.25 375 ILE A N 1
ATOM 2935 C CA . ILE A 1 375 ? -0.634 -14.742 2.4 1 98.25 375 ILE A CA 1
ATOM 2936 C C . ILE A 1 375 ? 0.49 -13.719 2.566 1 98.25 375 ILE A C 1
ATOM 2938 O O . ILE A 1 375 ? 1.31 -13.539 1.663 1 98.25 375 ILE A O 1
ATOM 2942 N N . PRO A 1 376 ? 0.604 -13.156 3.705 1 97.81 376 PRO A N 1
ATOM 2943 C CA . PRO A 1 376 ? 1.562 -12.062 3.918 1 97.81 376 PRO A CA 1
ATOM 2944 C C . PRO A 1 376 ? 3.012 -12.516 3.77 1 97.81 376 PRO A C 1
ATOM 2946 O O . PRO A 1 376 ? 3.354 -13.641 4.145 1 97.81 376 PRO A O 1
ATOM 2949 N N . LEU A 1 377 ? 3.881 -11.602 3.332 1 97.81 377 LEU A N 1
ATOM 2950 C CA . LEU A 1 377 ? 5.254 -11.875 2.922 1 97.81 377 LEU A CA 1
ATOM 2951 C C . LEU A 1 377 ? 6.078 -12.383 4.102 1 97.81 377 LEU A C 1
ATOM 2953 O O . LEU A 1 377 ? 7 -13.188 3.92 1 97.81 377 LEU A O 1
ATOM 2957 N N . PHE A 1 378 ? 5.863 -11.859 5.312 1 93.38 378 PHE A N 1
ATOM 2958 C CA . PHE A 1 378 ? 6.793 -12.156 6.395 1 93.38 378 PHE A CA 1
ATOM 2959 C C . PHE A 1 378 ? 6.672 -13.617 6.828 1 93.38 378 PHE A C 1
ATOM 2961 O O . PHE A 1 378 ? 7.66 -14.227 7.234 1 93.38 378 PHE A O 1
ATOM 2968 N N . GLY A 1 379 ? 5.406 -14.258 6.68 1 96.25 379 GLY A N 1
ATOM 2969 C CA . GLY A 1 379 ? 5.332 -15.695 6.859 1 96.25 379 GLY A CA 1
ATOM 2970 C C . GLY A 1 379 ? 6.117 -16.469 5.816 1 96.25 379 GLY A C 1
ATOM 2971 O O . GLY A 1 379 ? 6.852 -17.406 6.152 1 96.25 379 GLY A O 1
ATOM 2972 N N . THR A 1 380 ? 5.969 -16.062 4.617 1 98.44 380 THR A N 1
ATOM 2973 C CA . THR A 1 380 ? 6.645 -16.703 3.5 1 98.44 380 THR A CA 1
ATOM 2974 C C . THR A 1 380 ? 8.156 -16.562 3.633 1 98.44 380 THR A C 1
ATOM 2976 O O . THR A 1 380 ? 8.898 -17.547 3.447 1 98.44 380 THR A O 1
ATOM 2979 N N . ARG A 1 381 ? 8.594 -15.391 3.941 1 97.88 381 ARG A N 1
ATOM 2980 C CA . ARG A 1 381 ? 10.023 -15.141 4.113 1 97.88 381 ARG A CA 1
ATOM 2981 C C . ARG A 1 381 ? 10.602 -16.031 5.215 1 97.88 381 ARG A C 1
ATOM 2983 O O . ARG A 1 381 ? 11.68 -16.609 5.051 1 97.88 381 ARG A O 1
ATOM 2990 N N . THR A 1 382 ? 9.898 -16.125 6.305 1 95.75 382 THR A N 1
ATOM 2991 C CA . THR A 1 382 ? 10.344 -16.938 7.426 1 95.75 382 THR A CA 1
ATOM 2992 C C . THR A 1 382 ? 10.5 -18.406 7 1 95.75 382 THR A C 1
ATOM 2994 O O . THR A 1 382 ? 11.461 -19.062 7.395 1 95.75 382 THR A O 1
ATOM 2997 N N . LEU A 1 383 ? 9.594 -18.875 6.219 1 98.38 383 LEU A N 1
ATOM 2998 C CA . LEU A 1 383 ? 9.617 -20.25 5.758 1 98.38 383 LEU A CA 1
ATOM 2999 C C . LEU A 1 383 ? 10.805 -20.5 4.824 1 98.38 383 LEU A C 1
ATOM 3001 O O . LEU A 1 383 ? 11.5 -21.5 4.941 1 98.38 383 LEU A O 1
ATOM 3005 N N . VAL A 1 384 ? 11.039 -19.594 3.893 1 98.62 384 VAL A N 1
ATOM 3006 C CA . VAL A 1 384 ? 12.133 -19.75 2.939 1 98.62 384 VAL A CA 1
ATOM 3007 C C . VAL A 1 384 ? 13.477 -19.672 3.672 1 98.62 384 VAL A C 1
ATOM 3009 O O . VAL A 1 384 ? 14.375 -20.469 3.412 1 98.62 384 VAL A O 1
ATOM 3012 N N . ASP A 1 385 ? 13.586 -18.703 4.57 1 97.12 385 ASP A N 1
ATOM 3013 C CA . ASP A 1 385 ? 14.789 -18.594 5.387 1 97.12 385 ASP A CA 1
ATOM 3014 C C . ASP A 1 385 ? 15.023 -19.859 6.207 1 97.12 385 ASP A C 1
ATOM 3016 O O . ASP A 1 385 ? 16.156 -20.328 6.32 1 97.12 385 ASP A O 1
ATOM 3020 N N . GLY A 1 386 ? 13.961 -20.344 6.809 1 97.62 386 GLY A N 1
ATOM 3021 C CA . GLY A 1 386 ? 14.055 -21.578 7.574 1 97.62 386 GLY A CA 1
ATOM 3022 C C . GLY A 1 386 ? 14.516 -22.75 6.742 1 97.62 386 GLY A C 1
ATOM 3023 O O . GLY A 1 386 ? 15.328 -23.562 7.195 1 97.62 386 GLY A O 1
ATOM 3024 N N . LEU A 1 387 ? 13.977 -22.859 5.539 1 98.75 387 LEU A N 1
ATOM 3025 C CA . LEU A 1 387 ? 14.367 -23.922 4.633 1 98.75 387 LEU A CA 1
ATOM 3026 C C . LEU A 1 387 ? 15.844 -23.828 4.281 1 98.75 387 LEU A C 1
ATOM 3028 O O . LEU A 1 387 ? 16.547 -24.844 4.254 1 98.75 387 LEU A O 1
ATOM 3032 N N . ALA A 1 388 ? 16.312 -22.672 3.994 1 98.56 388 ALA A N 1
ATOM 3033 C CA . ALA A 1 388 ? 17.719 -22.453 3.695 1 98.56 388 ALA A CA 1
ATOM 3034 C C . ALA A 1 388 ? 18.609 -22.922 4.848 1 98.56 388 ALA A C 1
ATOM 3036 O O . ALA A 1 388 ? 19.641 -23.562 4.629 1 98.56 388 ALA A O 1
ATOM 3037 N N . LYS A 1 389 ? 18.219 -22.609 6.062 1 97.88 389 LYS A N 1
ATOM 3038 C CA . LYS A 1 389 ? 18.969 -23.016 7.25 1 97.88 389 LYS A CA 1
ATOM 3039 C C . LYS A 1 389 ? 18.969 -24.547 7.395 1 97.88 389 LYS A C 1
ATOM 3041 O O . LYS A 1 389 ? 20 -25.141 7.699 1 97.88 389 LYS A O 1
ATOM 3046 N N . GLU A 1 390 ? 17.844 -25.094 7.203 1 98.06 390 GLU A N 1
ATOM 3047 C CA . GLU A 1 390 ? 17.734 -26.531 7.305 1 98.06 390 GLU A CA 1
ATOM 3048 C C . GLU A 1 390 ? 18.641 -27.234 6.309 1 98.06 390 GLU A C 1
ATOM 3050 O O . GLU A 1 390 ? 19.25 -28.266 6.625 1 98.06 390 GLU A O 1
ATOM 3055 N N . LEU A 1 391 ? 18.703 -26.656 5.137 1 98.56 391 LEU A N 1
ATOM 3056 C CA . LEU A 1 391 ? 19.516 -27.25 4.074 1 98.56 391 LEU A CA 1
ATOM 3057 C C . LEU A 1 391 ? 20.969 -26.797 4.18 1 98.56 391 LEU A C 1
ATOM 3059 O O . LEU A 1 391 ? 21.812 -27.203 3.375 1 98.56 391 LEU A O 1
ATOM 3063 N N . ARG A 1 392 ? 21.359 -25.938 5.121 1 97.69 392 ARG A N 1
ATOM 3064 C CA . ARG A 1 392 ? 22.703 -25.422 5.359 1 97.69 392 ARG A CA 1
ATOM 3065 C C . ARG A 1 392 ? 23.25 -24.719 4.121 1 97.69 392 ARG A C 1
ATOM 3067 O O . ARG A 1 392 ? 24.406 -24.922 3.732 1 97.69 392 ARG A O 1
ATOM 3074 N N . LEU A 1 393 ? 22.297 -24.016 3.533 1 98.5 393 LEU A N 1
ATOM 3075 C CA . LEU A 1 393 ? 22.734 -23.219 2.383 1 98.5 393 LEU A CA 1
ATOM 3076 C C . LEU A 1 393 ? 23.375 -21.906 2.828 1 98.5 393 LEU A C 1
ATOM 3078 O O . LEU A 1 393 ? 22.875 -21.266 3.754 1 98.5 393 LEU A O 1
ATOM 3082 N N . ASN A 1 394 ? 24.438 -21.531 2.178 1 97.19 394 ASN A N 1
ATOM 3083 C CA . ASN A 1 394 ? 25.031 -20.219 2.42 1 97.19 394 ASN A CA 1
ATOM 3084 C C . ASN A 1 394 ? 24.266 -19.109 1.696 1 97.19 394 ASN A C 1
ATOM 3086 O O . ASN A 1 394 ? 23.734 -19.328 0.603 1 97.19 394 ASN A O 1
ATOM 3090 N N . THR A 1 395 ? 24.188 -17.984 2.346 1 97.19 395 THR A N 1
ATOM 3091 C CA . THR A 1 395 ? 23.641 -16.812 1.658 1 97.19 395 THR A CA 1
ATOM 3092 C C . THR A 1 395 ? 24.594 -16.312 0.585 1 97.19 395 THR A C 1
ATOM 3094 O O . THR A 1 395 ? 25.719 -15.914 0.89 1 97.19 395 THR A O 1
ATOM 3097 N N . THR A 1 396 ? 24.219 -16.344 -0.622 1 97.94 396 THR A N 1
ATOM 3098 C CA . THR A 1 396 ? 25.078 -15.938 -1.722 1 97.94 396 THR A CA 1
ATOM 3099 C C . THR A 1 396 ? 24.766 -14.508 -2.154 1 97.94 396 THR A C 1
ATOM 3101 O O . THR A 1 396 ? 25.625 -13.805 -2.688 1 97.94 396 THR A O 1
ATOM 3104 N N . VAL A 1 397 ? 23.547 -14.062 -2.037 1 97.94 397 VAL A N 1
ATOM 3105 C CA . VAL A 1 397 ? 23.125 -12.672 -2.162 1 97.94 397 VAL A CA 1
ATOM 3106 C C . VAL A 1 397 ? 22.484 -12.211 -0.859 1 97.94 397 VAL A C 1
ATOM 3108 O O . VAL A 1 397 ? 21.375 -12.633 -0.522 1 97.94 397 VAL A O 1
ATOM 3111 N N . PRO A 1 398 ? 23.156 -11.344 -0.122 1 97.12 398 PRO A N 1
ATOM 3112 C CA . PRO A 1 398 ? 22.547 -10.836 1.104 1 97.12 398 PRO A CA 1
ATOM 3113 C C . PRO A 1 398 ? 21.266 -10.055 0.834 1 97.12 398 PRO A C 1
ATOM 3115 O O . PRO A 1 398 ? 21.031 -9.609 -0.292 1 97.12 398 PRO A O 1
ATOM 3118 N N . TYR A 1 399 ? 20.438 -9.969 1.897 1 97.81 399 TYR A N 1
ATOM 3119 C CA . TYR A 1 399 ? 19.188 -9.227 1.765 1 97.81 399 TYR A CA 1
ATOM 3120 C C . TYR A 1 399 ? 19.438 -7.809 1.276 1 97.81 399 TYR A C 1
ATOM 3122 O O . TYR A 1 399 ? 20.172 -7.047 1.913 1 97.81 399 TYR A O 1
ATOM 3130 N N . ARG A 1 400 ? 18.859 -7.438 0.104 1 97.44 400 ARG A N 1
ATOM 3131 C CA . ARG A 1 400 ? 19.078 -6.133 -0.518 1 97.44 400 ARG A CA 1
ATOM 3132 C C . ARG A 1 400 ? 17.922 -5.773 -1.442 1 97.44 400 ARG A C 1
ATOM 3134 O O . ARG A 1 400 ? 17.109 -6.629 -1.791 1 97.44 400 ARG A O 1
ATOM 3141 N N . ASN A 1 401 ? 17.906 -4.555 -1.832 1 96.94 401 ASN A N 1
ATOM 3142 C CA . ASN A 1 401 ? 16.906 -4.141 -2.812 1 96.94 401 ASN A CA 1
ATOM 3143 C C . ASN A 1 401 ? 17.219 -4.691 -4.199 1 96.94 401 ASN A C 1
ATOM 3145 O O . ASN A 1 401 ? 18.359 -5.074 -4.477 1 96.94 401 ASN A O 1
ATOM 3149 N N . TRP A 1 402 ? 16.219 -4.855 -5 1 98.25 402 TRP A N 1
ATOM 3150 C CA . TRP A 1 402 ? 16.375 -5.059 -6.438 1 98.25 402 TRP A CA 1
ATOM 3151 C C . TRP A 1 402 ? 15.578 -4.008 -7.219 1 98.25 402 TRP A C 1
ATOM 3153 O O . TRP A 1 402 ? 14.742 -3.303 -6.652 1 98.25 402 TRP A O 1
ATOM 3163 N N . PHE A 1 403 ? 15.883 -3.844 -8.555 1 97.69 403 PHE A N 1
ATOM 3164 C CA . PHE A 1 403 ? 15.406 -2.662 -9.258 1 97.69 403 PHE A CA 1
ATOM 3165 C C . PHE A 1 403 ? 14.617 -3.055 -10.5 1 97.69 403 PHE A C 1
ATOM 3167 O O . PHE A 1 403 ? 14.984 -4.004 -11.203 1 97.69 403 PHE A O 1
ATOM 3174 N N . GLU A 1 404 ? 13.578 -2.494 -10.75 1 96.94 404 GLU A N 1
ATOM 3175 C CA . GLU A 1 404 ? 12.914 -2.348 -12.047 1 96.94 404 GLU A CA 1
ATOM 3176 C C . GLU A 1 404 ? 13.211 -0.983 -12.664 1 96.94 404 GLU A C 1
ATOM 3178 O O . GLU A 1 404 ? 12.625 0.023 -12.258 1 96.94 404 GLU A O 1
ATOM 3183 N N . GLY A 1 405 ? 14.047 -0.942 -13.656 1 94.12 405 GLY A N 1
ATOM 3184 C CA . GLY A 1 405 ? 14.57 0.35 -14.07 1 94.12 405 GLY A CA 1
ATOM 3185 C C . GLY A 1 405 ? 15.289 1.089 -12.961 1 94.12 405 GLY A C 1
ATOM 3186 O O . GLY A 1 405 ? 16.203 0.544 -12.344 1 94.12 405 GLY A O 1
ATOM 3187 N N . GLU A 1 406 ? 14.812 2.299 -12.68 1 93.56 406 GLU A N 1
ATOM 3188 C CA . GLU A 1 406 ? 15.469 3.129 -11.672 1 93.56 406 GLU A CA 1
ATOM 3189 C C . GLU A 1 406 ? 14.68 3.129 -10.359 1 93.56 406 GLU A C 1
ATOM 3191 O O . GLU A 1 406 ? 15.031 3.85 -9.422 1 93.56 406 GLU A O 1
ATOM 3196 N N . GLN A 1 407 ? 13.688 2.406 -10.305 1 95.06 407 GLN A N 1
ATOM 3197 C CA . GLN A 1 407 ? 12.859 2.314 -9.109 1 95.06 407 GLN A CA 1
ATOM 3198 C C . GLN A 1 407 ? 13.148 1.028 -8.336 1 95.06 407 GLN A C 1
ATOM 3200 O O . GLN A 1 407 ? 13.359 -0.027 -8.938 1 95.06 407 GLN A O 1
ATOM 3205 N N . VAL A 1 408 ? 13.203 1.082 -7.062 1 96.75 408 VAL A N 1
ATOM 3206 C CA . VAL A 1 408 ? 13.281 -0.136 -6.262 1 96.75 408 VAL A CA 1
ATOM 3207 C C . VAL A 1 408 ? 12.062 -1.015 -6.535 1 96.75 408 VAL A C 1
ATOM 3209 O O . VAL A 1 408 ? 10.922 -0.559 -6.418 1 96.75 408 VAL A O 1
ATOM 3212 N N . GLY A 1 409 ? 12.305 -2.229 -6.945 1 97.62 409 GLY A N 1
ATOM 3213 C CA . GLY A 1 409 ? 11.227 -3.172 -7.199 1 97.62 409 GLY A CA 1
ATOM 3214 C C . GLY A 1 409 ? 10.789 -3.928 -5.957 1 97.62 409 GLY A C 1
ATOM 3215 O O . GLY A 1 409 ? 9.633 -4.344 -5.852 1 97.62 409 GLY A O 1
ATOM 3216 N N . GLY A 1 410 ? 11.641 -4.129 -5.066 1 98.06 410 GLY A N 1
ATOM 3217 C CA . GLY A 1 410 ? 11.492 -4.871 -3.826 1 98.06 410 GLY A CA 1
ATOM 3218 C C . GLY A 1 410 ? 12.82 -5.273 -3.211 1 98.06 410 GLY A C 1
ATOM 3219 O O . GLY A 1 410 ? 13.805 -4.531 -3.295 1 98.06 410 GLY A O 1
ATOM 3220 N N . TRP A 1 411 ? 12.836 -6.328 -2.49 1 98.19 411 TRP A N 1
ATOM 3221 C CA . TRP A 1 411 ? 14.039 -6.855 -1.852 1 98.19 411 TRP A CA 1
ATOM 3222 C C . TRP A 1 411 ? 14.211 -8.336 -2.15 1 98.19 411 TRP A C 1
ATOM 3224 O O . TRP A 1 411 ? 13.234 -9.031 -2.457 1 98.19 411 TRP A O 1
ATOM 3234 N N . THR A 1 412 ? 15.422 -8.789 -2.082 1 98.5 412 THR A N 1
ATOM 3235 C CA . THR A 1 412 ? 15.695 -10.18 -2.445 1 98.5 412 THR A CA 1
ATOM 3236 C C . THR A 1 412 ? 16.812 -10.75 -1.577 1 98.5 412 THR A C 1
ATOM 3238 O O . THR A 1 412 ? 17.547 -10.008 -0.934 1 98.5 412 THR A O 1
ATOM 3241 N N . GLN A 1 413 ? 16.812 -12.008 -1.494 1 98.31 413 GLN A N 1
ATOM 3242 C CA . GLN A 1 413 ? 17.859 -12.805 -0.862 1 98.31 413 GLN A CA 1
ATOM 3243 C C . GLN A 1 413 ? 18.016 -14.156 -1.553 1 98.31 413 GLN A C 1
ATOM 3245 O O . GLN A 1 413 ? 17.031 -14.781 -1.937 1 98.31 413 GLN A O 1
ATOM 3250 N N . VAL A 1 414 ? 19.281 -14.539 -1.83 1 98.62 414 VAL A N 1
ATOM 3251 C CA . VAL A 1 414 ? 19.547 -15.789 -2.533 1 98.62 414 VAL A CA 1
ATOM 3252 C C . VAL A 1 414 ? 20.406 -16.703 -1.663 1 98.62 414 VAL A C 1
ATOM 3254 O O . VAL A 1 414 ? 21.328 -16.234 -0.992 1 98.62 414 VAL A O 1
ATOM 3257 N N . TYR A 1 415 ? 20.078 -17.984 -1.657 1 98.25 415 TYR A N 1
ATOM 3258 C CA . TYR A 1 415 ? 20.781 -19 -0.877 1 98.25 415 TYR A CA 1
ATOM 3259 C C . TYR A 1 415 ? 21.375 -20.078 -1.784 1 98.25 415 TYR A C 1
ATOM 3261 O O . TYR A 1 415 ? 20.641 -20.766 -2.502 1 98.25 415 TYR A O 1
ATOM 3269 N N . GLY A 1 416 ? 22.719 -20.234 -1.795 1 96.25 416 GLY A N 1
ATOM 3270 C CA . GLY A 1 416 ? 23.406 -21.281 -2.525 1 96.25 416 GLY A CA 1
ATOM 3271 C C . GLY A 1 416 ? 23.188 -21.203 -4.027 1 96.25 416 GLY A C 1
ATOM 3272 O O . GLY A 1 416 ? 23.375 -22.203 -4.738 1 96.25 416 GLY A O 1
ATOM 3273 N N . ASP A 1 417 ? 22.641 -20.141 -4.559 1 94.81 417 ASP A N 1
ATOM 3274 C CA . ASP A 1 417 ? 22.328 -19.906 -5.969 1 94.81 417 ASP A CA 1
ATOM 3275 C C . ASP A 1 417 ? 21.281 -20.906 -6.469 1 94.81 417 ASP A C 1
ATOM 3277 O O . ASP A 1 417 ? 21.344 -21.344 -7.621 1 94.81 417 ASP A O 1
ATOM 3281 N N . ILE A 1 418 ? 20.453 -21.453 -5.574 1 98.19 418 ILE A N 1
ATOM 3282 C CA . ILE A 1 418 ? 19.469 -22.469 -5.938 1 98.19 418 ILE A CA 1
ATOM 3283 C C . ILE A 1 418 ? 18.109 -22.125 -5.328 1 98.19 418 ILE A C 1
ATOM 3285 O O . ILE A 1 418 ? 17.078 -22.531 -5.852 1 98.19 418 ILE A O 1
ATOM 3289 N N . LEU A 1 419 ? 18.094 -21.422 -4.184 1 98.81 419 LEU A N 1
ATOM 3290 C CA . LEU A 1 419 ? 16.891 -20.984 -3.488 1 98.81 419 LEU A CA 1
ATOM 3291 C C . LEU A 1 419 ? 16.859 -19.469 -3.365 1 98.81 419 LEU A C 1
ATOM 3293 O O . LEU A 1 419 ? 17.797 -18.859 -2.855 1 98.81 419 LEU A O 1
ATOM 3297 N N . SER A 1 420 ? 15.797 -18.859 -3.861 1 98.75 420 SER A N 1
ATOM 3298 C CA . SER A 1 420 ? 15.695 -17.406 -3.867 1 98.75 420 SER A CA 1
ATOM 3299 C C . SER A 1 420 ? 14.359 -16.938 -3.287 1 98.75 420 SER A C 1
ATOM 3301 O O . SER A 1 420 ? 13.344 -17.625 -3.424 1 98.75 420 SER A O 1
ATOM 3303 N N . PHE A 1 421 ? 14.406 -15.844 -2.625 1 98.69 421 PHE A N 1
ATOM 3304 C CA . PHE A 1 421 ? 13.227 -15.133 -2.156 1 98.69 421 PHE A CA 1
ATOM 3305 C C . PHE A 1 421 ? 13.258 -13.68 -2.609 1 98.69 421 PHE A C 1
ATOM 3307 O O . PHE A 1 421 ? 14.32 -13.055 -2.635 1 98.69 421 PHE A O 1
ATOM 3314 N N . ALA A 1 422 ? 12.102 -13.141 -3.01 1 98.88 422 ALA A N 1
ATOM 3315 C CA . ALA A 1 422 ? 12 -11.719 -3.33 1 98.88 422 ALA A CA 1
ATOM 3316 C C . ALA A 1 422 ? 10.648 -11.156 -2.912 1 98.88 422 ALA A C 1
ATOM 3318 O O . ALA A 1 422 ? 9.648 -11.875 -2.9 1 98.88 422 ALA A O 1
ATOM 3319 N N . THR A 1 423 ? 10.672 -9.953 -2.52 1 98.56 423 THR A N 1
ATOM 3320 C CA . THR A 1 423 ? 9.438 -9.203 -2.322 1 98.56 423 THR A CA 1
ATOM 3321 C C . THR A 1 423 ? 9.18 -8.266 -3.494 1 98.56 423 THR A C 1
ATOM 3323 O O . THR A 1 423 ? 10.102 -7.941 -4.25 1 98.56 423 THR A O 1
ATOM 3326 N N . VAL A 1 424 ? 7.953 -7.926 -3.701 1 98.38 424 VAL A N 1
ATOM 3327 C CA . VAL A 1 424 ? 7.59 -6.969 -4.742 1 98.38 424 VAL A CA 1
ATOM 3328 C C . VAL A 1 424 ? 6.844 -5.789 -4.121 1 98.38 424 VAL A C 1
ATOM 3330 O O . VAL A 1 424 ? 5.754 -5.953 -3.57 1 98.38 424 VAL A O 1
ATOM 3333 N N . ARG A 1 425 ? 7.387 -4.621 -4.254 1 96.31 425 ARG A N 1
ATOM 3334 C CA . ARG A 1 425 ? 6.805 -3.398 -3.711 1 96.31 425 ARG A CA 1
ATOM 3335 C C . ARG A 1 425 ? 5.484 -3.066 -4.406 1 96.31 425 ARG A C 1
ATOM 3337 O O . ARG A 1 425 ? 5.418 -3.031 -5.637 1 96.31 425 ARG A O 1
ATOM 3344 N N . GLY A 1 426 ? 4.441 -2.824 -3.598 1 94.19 426 GLY A N 1
ATOM 3345 C CA . GLY A 1 426 ? 3.131 -2.494 -4.141 1 94.19 426 GLY A CA 1
ATOM 3346 C C . GLY A 1 426 ? 2.402 -3.695 -4.711 1 94.19 426 GLY A C 1
ATOM 3347 O O . GLY A 1 426 ? 1.346 -3.549 -5.328 1 94.19 426 GLY A O 1
ATOM 3348 N N . GLY A 1 427 ? 2.939 -4.887 -4.508 1 96.56 427 GLY A N 1
ATOM 3349 C CA . GLY A 1 427 ? 2.354 -6.086 -5.086 1 96.56 427 GLY A CA 1
ATOM 3350 C C . GLY A 1 427 ? 1.238 -6.672 -4.242 1 96.56 427 GLY A C 1
ATOM 3351 O O . GLY A 1 427 ? 1.377 -6.797 -3.023 1 96.56 427 GLY A O 1
ATOM 3352 N N . SER A 1 428 ? 0.149 -7.086 -4.902 1 96.81 428 SER A N 1
ATOM 3353 C CA . SER A 1 428 ? -0.971 -7.758 -4.25 1 96.81 428 SER A CA 1
ATOM 3354 C C . SER A 1 428 ? -0.746 -9.266 -4.176 1 96.81 428 SER A C 1
ATOM 3356 O O . SER A 1 428 ? 0.383 -9.734 -4.332 1 96.81 428 SER A O 1
ATOM 3358 N N . HIS A 1 429 ? -1.832 -10.008 -3.785 1 98 429 HIS A N 1
ATOM 3359 C CA . HIS A 1 429 ? -1.82 -11.461 -3.828 1 98 429 HIS A CA 1
ATOM 3360 C C . HIS A 1 429 ? -1.589 -11.977 -5.246 1 98 429 HIS A C 1
ATOM 3362 O O . HIS A 1 429 ? -1.165 -13.117 -5.441 1 98 429 HIS A O 1
ATOM 3368 N N . THR A 1 430 ? -1.89 -11.141 -6.227 1 97.5 430 THR A N 1
ATOM 3369 C CA . THR A 1 430 ? -1.649 -11.414 -7.641 1 97.5 430 THR A CA 1
ATOM 3370 C C . THR A 1 430 ? -0.659 -10.406 -8.219 1 97.5 430 THR A C 1
ATOM 3372 O O . THR A 1 430 ? -1.025 -9.578 -9.055 1 97.5 430 THR A O 1
ATOM 3375 N N . VAL A 1 431 ? 0.574 -10.609 -7.875 1 98.25 431 VAL A N 1
ATOM 3376 C CA . VAL A 1 431 ? 1.648 -9.656 -8.133 1 98.25 431 VAL A CA 1
ATOM 3377 C C . VAL A 1 431 ? 1.709 -9.336 -9.625 1 98.25 431 VAL A C 1
ATOM 3379 O O . VAL A 1 431 ? 1.748 -8.164 -10.016 1 98.25 431 VAL A O 1
ATOM 3382 N N . PRO A 1 432 ? 1.652 -10.312 -10.547 1 98.38 432 PRO A N 1
ATOM 3383 C CA . PRO A 1 432 ? 1.778 -9.945 -11.961 1 98.38 432 PRO A CA 1
ATOM 3384 C C . PRO A 1 432 ? 0.614 -9.094 -12.453 1 98.38 432 PRO A C 1
ATOM 3386 O O . PRO A 1 432 ? 0.758 -8.352 -13.438 1 98.38 432 PRO A O 1
ATOM 3389 N N . GLY A 1 433 ? -0.517 -9.227 -11.781 1 96.62 433 GLY A N 1
ATOM 3390 C CA . GLY A 1 433 ? -1.664 -8.414 -12.164 1 96.62 433 GLY A CA 1
ATOM 3391 C C . GLY A 1 433 ? -1.559 -6.973 -11.703 1 96.62 433 GLY A C 1
ATOM 3392 O O . GLY A 1 433 ? -1.987 -6.059 -12.414 1 96.62 433 GLY A O 1
ATOM 3393 N N . THR A 1 434 ? -0.898 -6.734 -10.555 1 95.62 434 THR A N 1
ATOM 3394 C CA . THR A 1 434 ? -0.896 -5.398 -9.977 1 95.62 434 THR A CA 1
ATOM 3395 C C . THR A 1 434 ? 0.448 -4.711 -10.203 1 95.62 434 THR A C 1
ATOM 3397 O O . THR A 1 434 ? 0.536 -3.482 -10.164 1 95.62 434 THR A O 1
ATOM 3400 N N . GLN A 1 435 ? 1.449 -5.488 -10.375 1 96.56 435 GLN A N 1
ATOM 3401 C CA . GLN A 1 435 ? 2.783 -4.984 -10.68 1 96.56 435 GLN A CA 1
ATOM 3402 C C . GLN A 1 435 ? 3.404 -5.742 -11.852 1 96.56 435 GLN A C 1
ATOM 3404 O O . GLN A 1 435 ? 4.414 -6.43 -11.68 1 96.56 435 GLN A O 1
ATOM 3409 N N . PRO A 1 436 ? 2.836 -5.551 -13.016 1 97.44 436 PRO A N 1
ATOM 3410 C CA . PRO A 1 436 ? 3.234 -6.371 -14.164 1 97.44 436 PRO A CA 1
ATOM 3411 C C . PRO A 1 436 ? 4.695 -6.168 -14.555 1 97.44 436 PRO A C 1
ATOM 3413 O O . PRO A 1 436 ? 5.395 -7.133 -14.867 1 97.44 436 PRO A O 1
ATOM 3416 N N . ALA A 1 437 ? 5.195 -4.902 -14.555 1 97.06 437 ALA A N 1
ATOM 3417 C CA . ALA A 1 437 ? 6.578 -4.637 -14.938 1 97.06 437 ALA A CA 1
ATOM 3418 C C . ALA A 1 437 ? 7.555 -5.312 -13.977 1 97.06 437 ALA A C 1
ATOM 3420 O O . ALA A 1 437 ? 8.516 -5.945 -14.406 1 97.06 437 ALA A O 1
ATOM 3421 N N . ARG A 1 438 ? 7.324 -5.145 -12.727 1 98.12 438 ARG A N 1
ATOM 3422 C CA . ARG A 1 438 ? 8.195 -5.727 -11.711 1 98.12 438 ARG A CA 1
ATOM 3423 C C . ARG A 1 438 ? 8.133 -7.25 -11.75 1 98.12 438 ARG A C 1
ATOM 3425 O O . ARG A 1 438 ? 9.156 -7.918 -11.586 1 98.12 438 ARG A O 1
ATOM 3432 N N . ALA A 1 439 ? 6.953 -7.789 -11.961 1 98.75 439 ALA A N 1
ATOM 3433 C CA . ALA A 1 439 ? 6.797 -9.242 -12.055 1 98.75 439 ALA A CA 1
ATOM 3434 C C . ALA A 1 439 ? 7.605 -9.805 -13.219 1 98.75 439 ALA A C 1
ATOM 3436 O O . ALA A 1 439 ? 8.219 -10.867 -13.094 1 98.75 439 ALA A O 1
ATOM 3437 N N . LEU A 1 440 ? 7.59 -9.109 -14.336 1 98.69 440 LEU A N 1
ATOM 3438 C CA . LEU A 1 440 ? 8.328 -9.578 -15.5 1 98.69 440 LEU A CA 1
ATOM 3439 C C . LEU A 1 440 ? 9.828 -9.578 -15.234 1 98.69 440 LEU A C 1
ATOM 3441 O O . LEU A 1 440 ? 10.547 -10.469 -15.695 1 98.69 440 LEU A O 1
ATOM 3445 N N . VAL A 1 441 ? 10.32 -8.602 -14.469 1 98.69 441 VAL A N 1
ATOM 3446 C CA . VAL A 1 441 ? 11.734 -8.555 -14.117 1 98.69 441 VAL A CA 1
ATOM 3447 C C . VAL A 1 441 ? 12.109 -9.797 -13.305 1 98.69 441 VAL A C 1
ATOM 3449 O O . VAL A 1 441 ? 13.117 -10.445 -13.586 1 98.69 441 VAL A O 1
ATOM 3452 N N . LEU A 1 442 ? 11.305 -10.133 -12.289 1 98.88 442 LEU A N 1
ATOM 3453 C CA . LEU A 1 442 ? 11.578 -11.305 -11.461 1 98.88 442 LEU A CA 1
ATOM 3454 C C . LEU A 1 442 ? 11.516 -12.586 -12.289 1 98.88 442 LEU A C 1
ATOM 3456 O O . LEU A 1 442 ? 12.344 -13.477 -12.117 1 98.88 442 LEU A O 1
ATOM 3460 N N . PHE A 1 443 ? 10.508 -12.625 -13.172 1 98.81 443 PHE A N 1
ATOM 3461 C CA . PHE A 1 443 ? 10.328 -13.789 -14.039 1 98.81 443 PHE A CA 1
ATOM 3462 C C . PHE A 1 443 ? 11.539 -14 -14.93 1 98.81 443 PHE A C 1
ATOM 3464 O O . PHE A 1 443 ? 12.055 -15.117 -15.039 1 98.81 443 PHE A O 1
ATOM 3471 N N . THR A 1 444 ? 11.992 -12.953 -15.531 1 98.25 444 THR A N 1
ATOM 3472 C CA . THR A 1 444 ? 13.141 -13 -16.422 1 98.25 444 THR A CA 1
ATOM 3473 C C . THR A 1 444 ? 14.398 -13.43 -15.672 1 98.25 444 THR A C 1
ATOM 3475 O O . THR A 1 444 ? 15.164 -14.258 -16.156 1 98.25 444 THR A O 1
ATOM 3478 N N . ALA A 1 445 ? 14.609 -12.82 -14.484 1 98.38 445 ALA A N 1
ATOM 3479 C CA . ALA A 1 445 ? 15.758 -13.195 -13.664 1 98.38 445 ALA A CA 1
ATOM 3480 C C . ALA A 1 445 ? 15.727 -14.68 -13.312 1 98.38 445 ALA A C 1
ATOM 3482 O O . ALA A 1 445 ? 16.75 -15.359 -13.359 1 98.38 445 ALA A O 1
ATOM 3483 N N . PHE A 1 446 ? 14.609 -15.18 -13.008 1 98.69 446 PHE A N 1
ATOM 3484 C CA . PHE A 1 446 ? 14.422 -16.578 -12.664 1 98.69 446 PHE A CA 1
ATOM 3485 C C . PHE A 1 446 ? 14.805 -17.484 -13.828 1 98.69 446 PHE A C 1
ATOM 3487 O O . PHE A 1 446 ? 15.555 -18.453 -13.664 1 98.69 446 PHE A O 1
ATOM 3494 N N . LEU A 1 447 ? 14.258 -17.172 -15.008 1 97.94 447 LEU A N 1
ATOM 3495 C CA . LEU A 1 447 ? 14.523 -17.984 -16.188 1 97.94 447 LEU A CA 1
ATOM 3496 C C . LEU A 1 447 ? 16.016 -18 -16.516 1 97.94 447 LEU A C 1
ATOM 3498 O O . LEU A 1 447 ? 16.547 -19.031 -16.953 1 97.94 447 LEU A O 1
ATOM 3502 N N . LYS A 1 448 ? 16.688 -16.906 -16.234 1 96.5 448 LYS A N 1
ATOM 3503 C CA . LYS A 1 448 ? 18.109 -16.797 -16.547 1 96.5 448 LYS A CA 1
ATOM 3504 C C . LYS A 1 448 ? 18.969 -17.391 -15.438 1 96.5 448 LYS A C 1
ATOM 3506 O O . LYS A 1 448 ? 20.188 -17.5 -15.586 1 96.5 448 LYS A O 1
ATOM 3511 N N . GLY A 1 449 ? 18.391 -17.719 -14.352 1 97.06 449 GLY A N 1
ATOM 3512 C CA . GLY A 1 449 ? 19.141 -18.234 -13.227 1 97.06 449 GLY A CA 1
ATOM 3513 C C . GLY A 1 449 ? 20.016 -17.188 -12.555 1 97.06 449 GLY A C 1
ATOM 3514 O O . GLY A 1 449 ? 21.125 -17.469 -12.133 1 97.06 449 GLY A O 1
ATOM 3515 N N . GLN A 1 450 ? 19.5 -15.945 -12.539 1 97.19 450 GLN A N 1
ATOM 3516 C CA . GLN A 1 450 ? 20.234 -14.812 -11.969 1 97.19 450 GLN A CA 1
ATOM 3517 C C . GLN A 1 450 ? 19.406 -14.109 -10.898 1 97.19 450 GLN A C 1
ATOM 3519 O O . GLN A 1 450 ? 18.172 -14.203 -10.898 1 97.19 450 GLN A O 1
ATOM 3524 N N . PRO A 1 451 ? 20.109 -13.5 -9.93 1 97.44 451 PRO A N 1
ATOM 3525 C CA . PRO A 1 451 ? 19.344 -12.656 -9.016 1 97.44 451 PRO A CA 1
ATOM 3526 C C . PRO A 1 451 ? 18.688 -11.469 -9.727 1 97.44 451 PRO A C 1
ATOM 3528 O O . PRO A 1 451 ? 19.156 -11.039 -10.781 1 97.44 451 PRO A O 1
ATOM 3531 N N . PRO A 1 452 ? 17.594 -11 -9.172 1 97.81 452 PRO A N 1
ATOM 3532 C CA . PRO A 1 452 ? 17.047 -9.781 -9.773 1 97.81 452 PRO A CA 1
ATOM 3533 C C . PRO A 1 452 ? 18.047 -8.625 -9.781 1 97.81 452 PRO A C 1
ATOM 3535 O O . PRO A 1 452 ? 18.969 -8.602 -8.961 1 97.81 452 PRO A O 1
ATOM 3538 N N . PRO A 1 453 ? 17.875 -7.645 -10.664 1 97.5 453 PRO A N 1
ATOM 3539 C CA . PRO A 1 453 ? 18.859 -6.586 -10.875 1 97.5 453 PRO A CA 1
ATOM 3540 C C . PRO A 1 453 ? 19.094 -5.738 -9.625 1 97.5 453 PRO A C 1
ATOM 3542 O O . PRO A 1 453 ? 18.141 -5.418 -8.906 1 97.5 453 PRO A O 1
ATOM 3545 N N . ALA A 1 454 ? 20.344 -5.438 -9.391 1 95.31 454 ALA A N 1
ATOM 3546 C CA . ALA A 1 454 ? 20.734 -4.492 -8.352 1 95.31 454 ALA A CA 1
ATOM 3547 C C . ALA A 1 454 ? 20.875 -3.082 -8.914 1 95.31 454 ALA A C 1
ATOM 3549 O O . ALA A 1 454 ? 20.672 -2.859 -10.109 1 95.31 454 ALA A O 1
ATOM 3550 N N . GLU A 1 455 ? 21.203 -2.135 -8 1 86.44 455 GLU A N 1
ATOM 3551 C CA . GLU A 1 455 ? 21.344 -0.742 -8.414 1 86.44 455 GLU A CA 1
ATOM 3552 C C . GLU A 1 455 ? 22.422 -0.586 -9.477 1 86.44 455 GLU A C 1
ATOM 3554 O O . GLU A 1 455 ? 23.484 -1.206 -9.383 1 86.44 455 GLU A O 1
ATOM 3559 N N . MET B 1 1 ? -26.922 71.75 33.625 1 43.56 1 MET B N 1
ATOM 3560 C CA . MET B 1 1 ? -27.25 70.375 33.375 1 43.56 1 MET B CA 1
ATOM 3561 C C . MET B 1 1 ? -27.094 70 31.906 1 43.56 1 MET B C 1
ATOM 3563 O O . MET B 1 1 ? -26.891 68.875 31.547 1 43.56 1 MET B O 1
ATOM 3567 N N . GLN B 1 2 ? -27.281 71 31.047 1 56.91 2 GLN B N 1
ATOM 3568 C CA . GLN B 1 2 ? -27.328 70.812 29.609 1 56.91 2 GLN B CA 1
ATOM 3569 C C . GLN B 1 2 ? -25.922 70.688 29.031 1 56.91 2 GLN B C 1
ATOM 3571 O O . GLN B 1 2 ? -25.719 70 28.031 1 56.91 2 GLN B O 1
ATOM 3576 N N . THR B 1 3 ? -24.953 71.312 29.641 1 61.19 3 THR B N 1
ATOM 3577 C CA . THR B 1 3 ? -23.609 71.312 29.062 1 61.19 3 THR B CA 1
ATOM 3578 C C . THR B 1 3 ? -22.922 69.938 29.25 1 61.19 3 THR B C 1
ATOM 3580 O O . THR B 1 3 ? -22.109 69.562 28.422 1 61.19 3 THR B O 1
ATOM 3583 N N . GLN B 1 4 ? -23.328 69.188 30.281 1 63.91 4 GLN B N 1
ATOM 3584 C CA . GLN B 1 4 ? -22.688 67.938 30.547 1 63.91 4 GLN B CA 1
ATOM 3585 C C . GLN B 1 4 ? -23.156 66.875 29.562 1 63.91 4 GLN B C 1
ATOM 3587 O O . GLN B 1 4 ? -22.406 65.938 29.219 1 63.91 4 GLN B O 1
ATOM 3592 N N . SER B 1 5 ? -24.344 67.125 28.984 1 65.69 5 SER B N 1
ATOM 3593 C CA . SER B 1 5 ? -24.891 66.125 28.078 1 65.69 5 SER B CA 1
ATOM 3594 C C . SER B 1 5 ? -24.203 66.188 26.719 1 65.69 5 SER B C 1
ATOM 3596 O O . SER B 1 5 ? -23.938 65.188 26.109 1 65.69 5 SER B O 1
ATOM 3598 N N . TRP B 1 6 ? -23.812 67.438 26.375 1 64.69 6 TRP B N 1
ATOM 3599 C CA . TRP B 1 6 ? -23.203 67.562 25.047 1 64.69 6 TRP B CA 1
ATOM 3600 C C . TRP B 1 6 ? -21.797 67 25.031 1 64.69 6 TRP B C 1
ATOM 3602 O O . TRP B 1 6 ? -21.375 66.375 24.047 1 64.69 6 TRP B O 1
ATOM 3612 N N . MET B 1 7 ? -21.125 67.062 26.203 1 65.38 7 MET B N 1
ATOM 3613 C CA . MET B 1 7 ? -19.766 66.562 26.266 1 65.38 7 MET B CA 1
ATOM 3614 C C . MET B 1 7 ? -19.766 65 26.266 1 65.38 7 MET B C 1
ATOM 3616 O O . MET B 1 7 ? -18.891 64.375 25.672 1 65.38 7 MET B O 1
ATOM 3620 N N . MET B 1 8 ? -20.875 64.438 26.734 1 67.06 8 MET B N 1
ATOM 3621 C CA . MET B 1 8 ? -20.984 63 26.75 1 67.06 8 MET B CA 1
ATOM 3622 C C . MET B 1 8 ? -21.312 62.469 25.359 1 67.06 8 MET B C 1
ATOM 3624 O O . MET B 1 8 ? -20.797 61.438 24.938 1 67.06 8 MET B O 1
ATOM 3628 N N . ILE B 1 9 ? -22.094 63.344 24.688 1 66.81 9 ILE B N 1
ATOM 3629 C CA . ILE B 1 9 ? -22.453 62.938 23.328 1 66.81 9 ILE B CA 1
ATOM 3630 C C . ILE B 1 9 ? -21.234 63.062 22.406 1 66.81 9 ILE B C 1
ATOM 3632 O O . ILE B 1 9 ? -20.969 62.188 21.594 1 66.81 9 ILE B O 1
ATOM 3636 N N . LEU B 1 10 ? -20.453 64.188 22.641 1 63.03 10 LEU B N 1
ATOM 3637 C CA . LEU B 1 10 ? -19.266 64.375 21.812 1 63.03 10 LEU B CA 1
ATOM 3638 C C . LEU B 1 10 ? -18.219 63.281 22.094 1 63.03 10 LEU B C 1
ATOM 3640 O O . LEU B 1 10 ? -17.562 62.781 21.172 1 63.03 10 LEU B O 1
ATOM 3644 N N . ALA B 1 11 ? -18.125 62.875 23.312 1 66.5 11 ALA B N 1
ATOM 3645 C CA . ALA B 1 11 ? -17.203 61.812 23.688 1 66.5 11 ALA B CA 1
ATOM 3646 C C . ALA B 1 11 ? -17.641 60.469 23.125 1 66.5 11 ALA B C 1
ATOM 3648 O O . ALA B 1 11 ? -16.812 59.688 22.656 1 66.5 11 ALA B O 1
ATOM 3649 N N . ALA B 1 12 ? -18.953 60.281 23.047 1 65.75 12 ALA B N 1
ATOM 3650 C CA . ALA B 1 12 ? -19.5 59.062 22.484 1 65.75 12 ALA B CA 1
ATOM 3651 C C . ALA B 1 12 ? -19.312 59.031 20.969 1 65.75 12 ALA B C 1
ATOM 3653 O O . ALA B 1 12 ? -18.984 58 20.391 1 65.75 12 ALA B O 1
ATOM 3654 N N . VAL B 1 13 ? -19.484 60.188 20.312 1 64.31 13 VAL B N 1
ATOM 3655 C CA . VAL B 1 13 ? -19.297 60.312 18.859 1 64.31 13 VAL B CA 1
ATOM 3656 C C . VAL B 1 13 ? -17.812 60.156 18.516 1 64.31 13 VAL B C 1
ATOM 3658 O O . VAL B 1 13 ? -17.469 59.469 17.562 1 64.31 13 VAL B O 1
ATOM 3661 N N . CYS B 1 14 ? -16.969 60.75 19.344 1 58.12 14 CYS B N 1
ATOM 3662 C CA . CYS B 1 14 ? -15.531 60.625 19.109 1 58.12 14 CYS B CA 1
ATOM 3663 C C . CYS B 1 14 ? -15.078 59.188 19.328 1 58.12 14 CYS B C 1
ATOM 3665 O O . CYS B 1 14 ? -14.242 58.656 18.578 1 58.12 14 CYS B O 1
ATOM 3667 N N . ALA B 1 15 ? -15.648 58.531 20.312 1 60.47 15 ALA B N 1
ATOM 3668 C CA . ALA B 1 15 ? -15.32 57.156 20.562 1 60.47 15 ALA B CA 1
ATOM 3669 C C . ALA B 1 15 ? -15.828 56.25 19.422 1 60.47 15 ALA B C 1
ATOM 3671 O O . ALA B 1 15 ? -15.148 55.312 19.016 1 60.47 15 ALA B O 1
ATOM 3672 N N . ALA B 1 16 ? -16.984 56.531 18.922 1 61.38 16 ALA B N 1
ATOM 3673 C CA . ALA B 1 16 ? -17.547 55.812 17.781 1 61.38 16 ALA B CA 1
ATOM 3674 C C . ALA B 1 16 ? -16.719 56.062 16.516 1 61.38 16 ALA B C 1
ATOM 3676 O O . ALA B 1 16 ? -16.5 55.156 15.711 1 61.38 16 ALA B O 1
ATOM 3677 N N . LEU B 1 17 ? -16.266 57.25 16.406 1 54.56 17 LEU B N 1
ATOM 3678 C CA . LEU B 1 17 ? -15.445 57.594 15.25 1 54.56 17 LEU B CA 1
ATOM 3679 C C . LEU B 1 17 ? -14.07 56.938 15.336 1 54.56 17 LEU B C 1
ATOM 3681 O O . LEU B 1 17 ? -13.531 56.5 14.328 1 54.56 17 LEU B O 1
ATOM 3685 N N . VAL B 1 18 ? -13.539 56.781 16.531 1 53.38 18 VAL B N 1
ATOM 3686 C CA . VAL B 1 18 ? -12.25 56.125 16.734 1 53.38 18 VAL B CA 1
ATOM 3687 C C . VAL B 1 18 ? -12.398 54.625 16.531 1 53.38 18 VAL B C 1
ATOM 3689 O O . VAL B 1 18 ? -11.523 54 15.938 1 53.38 18 VAL B O 1
ATOM 3692 N N . HIS B 1 19 ? -13.477 54.125 17 1 53.66 19 HIS B N 1
ATOM 3693 C CA . HIS B 1 19 ? -13.727 52.719 16.734 1 53.66 19 HIS B CA 1
ATOM 3694 C C . HIS B 1 19 ? -13.922 52.469 15.25 1 53.66 19 HIS B C 1
ATOM 3696 O O . HIS B 1 19 ? -13.445 51.438 14.727 1 53.66 19 HIS B O 1
ATOM 3702 N N . PHE B 1 20 ? -14.672 53.312 14.648 1 51.78 20 PHE B N 1
ATOM 3703 C CA . PHE B 1 20 ? -14.891 53.156 13.219 1 51.78 20 PHE B CA 1
ATOM 3704 C C . PHE B 1 20 ? -13.602 53.406 12.445 1 51.78 20 PHE B C 1
ATOM 3706 O O . PHE B 1 20 ? -13.336 52.75 11.438 1 51.78 20 PHE B O 1
ATOM 3713 N N . CYS B 1 21 ? -12.797 54.344 12.922 1 48.53 21 CYS B N 1
ATOM 3714 C CA . CYS B 1 21 ? -11.539 54.625 12.25 1 48.53 21 CYS B CA 1
ATOM 3715 C C . CYS B 1 21 ? -10.523 53.5 12.477 1 48.53 21 CYS B C 1
ATOM 3717 O O . CYS B 1 21 ? -9.734 53.188 11.586 1 48.53 21 CYS B O 1
ATOM 3719 N N . SER B 1 22 ? -10.484 52.938 13.633 1 46.44 22 SER B N 1
ATOM 3720 C CA . SER B 1 22 ? -9.562 51.812 13.898 1 46.44 22 SER B CA 1
ATOM 3721 C C . SER B 1 22 ? -9.961 50.562 13.117 1 46.44 22 SER B C 1
ATOM 3723 O O . SER B 1 22 ? -9.102 49.844 12.602 1 46.44 22 SER B O 1
ATOM 3725 N N . SER B 1 23 ? -11.172 50.312 13.102 1 48.75 23 SER B N 1
ATOM 3726 C CA . SER B 1 23 ? -11.633 49.188 12.297 1 48.75 23 SER B CA 1
ATOM 3727 C C . SER B 1 23 ? -11.352 49.438 10.812 1 48.75 23 SER B C 1
ATOM 3729 O O . SER B 1 23 ? -11.07 48.5 10.07 1 48.75 23 SER B O 1
ATOM 3731 N N . ALA B 1 24 ? -11.406 50.594 10.391 1 51.81 24 ALA B N 1
ATOM 3732 C CA . ALA B 1 24 ? -11.172 50.969 9 1 51.81 24 ALA B CA 1
ATOM 3733 C C . ALA B 1 24 ? -9.695 50.875 8.641 1 51.81 24 ALA B C 1
ATOM 3735 O O . ALA B 1 24 ? -9.344 50.375 7.559 1 51.81 24 ALA B O 1
ATOM 3736 N N . VAL B 1 25 ? -8.703 51.375 9.516 1 47.47 25 VAL B N 1
ATOM 3737 C CA . VAL B 1 25 ? -7.262 51.281 9.273 1 47.47 25 VAL B CA 1
ATOM 3738 C C . VAL B 1 25 ? -6.82 49.812 9.273 1 47.47 25 VAL B C 1
ATOM 3740 O O . VAL B 1 25 ? -6.02 49.406 8.43 1 47.47 25 VAL B O 1
ATOM 3743 N N . GLU B 1 26 ? -7.402 48.969 10.117 1 54.12 26 GLU B N 1
ATOM 3744 C CA . GLU B 1 26 ? -7.078 47.531 10.18 1 54.12 26 GLU B CA 1
ATOM 3745 C C . GLU B 1 26 ? -7.617 46.781 8.969 1 54.12 26 GLU B C 1
ATOM 3747 O O . GLU B 1 26 ? -6.934 45.938 8.406 1 54.12 26 GLU B O 1
ATOM 3752 N N . SER B 1 27 ? -8.836 47.125 8.578 1 55.94 27 SER B N 1
ATOM 3753 C CA . SER B 1 27 ? -9.414 46.531 7.375 1 55.94 27 SER B CA 1
ATOM 3754 C C . SER B 1 27 ? -8.602 46.906 6.137 1 55.94 27 SER B C 1
ATOM 3756 O O . SER B 1 27 ? -8.461 46.125 5.215 1 55.94 27 SER B O 1
ATOM 3758 N N . HIS B 1 28 ? -8.031 48.094 6.172 1 60.25 28 HIS B N 1
ATOM 3759 C CA . HIS B 1 28 ? -7.223 48.531 5.043 1 60.25 28 HIS B CA 1
ATOM 3760 C C . HIS B 1 28 ? -5.938 47.719 4.938 1 60.25 28 HIS B C 1
ATOM 3762 O O . HIS B 1 28 ? -5.48 47.406 3.834 1 60.25 28 HIS B O 1
ATOM 3768 N N . SER B 1 29 ? -5.508 47.219 6.035 1 74.31 29 SER B N 1
ATOM 3769 C CA . SER B 1 29 ? -4.27 46.438 6.043 1 74.31 29 SER B CA 1
ATOM 3770 C C . SER B 1 29 ? -4.492 45.031 5.484 1 74.31 29 SER B C 1
ATOM 3772 O O . SER B 1 29 ? -3.654 44.531 4.746 1 74.31 29 SER B O 1
ATOM 3774 N N . ALA B 1 30 ? -5.656 44.531 5.648 1 86.5 30 ALA B N 1
ATOM 3775 C CA . ALA B 1 30 ? -5.953 43.188 5.109 1 86.5 30 ALA B CA 1
ATOM 3776 C C . ALA B 1 30 ? -6.137 43.25 3.596 1 86.5 30 ALA B C 1
ATOM 3778 O O . ALA B 1 30 ? -5.75 42.312 2.885 1 86.5 30 ALA B O 1
ATOM 3779 N N . GLN B 1 31 ? -6.629 44.281 3.156 1 88.44 31 GLN B N 1
ATOM 3780 C CA . GLN B 1 31 ? -6.883 44.438 1.726 1 88.44 31 GLN B CA 1
ATOM 3781 C C . GLN B 1 31 ? -5.574 44.5 0.939 1 88.44 31 GLN B C 1
ATOM 3783 O O . GLN B 1 31 ? -5.508 44.031 -0.2 1 88.44 31 GLN B O 1
ATOM 3788 N N . ALA B 1 32 ? -4.645 45 1.58 1 92.81 32 ALA B N 1
ATOM 3789 C CA . ALA B 1 32 ? -3.338 45.094 0.93 1 92.81 32 ALA B CA 1
ATOM 3790 C C . ALA B 1 32 ? -2.746 43.688 0.708 1 92.81 32 ALA B C 1
ATOM 3792 O O . ALA B 1 32 ? -1.883 43.531 -0.154 1 92.81 32 ALA B O 1
ATOM 3793 N N . ASP B 1 33 ? -3.258 42.75 1.429 1 97.44 33 ASP B N 1
ATOM 3794 C CA . ASP B 1 33 ? -2.734 41.375 1.352 1 97.44 33 ASP B CA 1
ATOM 3795 C C . ASP B 1 33 ? -3.527 40.531 0.352 1 97.44 33 ASP B C 1
ATOM 3797 O O . ASP B 1 33 ? -3.191 39.375 0.1 1 97.44 33 ASP B O 1
ATOM 3801 N N . GLN B 1 34 ? -4.539 41.125 -0.235 1 97.62 34 GLN B N 1
ATOM 3802 C CA . GLN B 1 34 ? -5.375 40.344 -1.154 1 97.62 34 GLN B CA 1
ATOM 3803 C C . GLN B 1 34 ? -4.598 39.938 -2.404 1 97.62 34 GLN B C 1
ATOM 3805 O O . GLN B 1 34 ? -3.869 40.781 -2.975 1 97.62 34 GLN B O 1
ATOM 3810 N N . ILE B 1 35 ? -4.711 38.719 -2.721 1 97.94 35 ILE B N 1
ATOM 3811 C CA . ILE B 1 35 ? -4.129 38.188 -3.953 1 97.94 35 ILE B CA 1
ATOM 3812 C C . ILE B 1 35 ? -5.133 38.344 -5.098 1 97.94 35 ILE B C 1
ATOM 3814 O O . ILE B 1 35 ? -6.199 37.719 -5.066 1 97.94 35 ILE B O 1
ATOM 3818 N N . SER B 1 36 ? -4.777 39.156 -6.035 1 95.56 36 SER B N 1
ATOM 3819 C CA . SER B 1 36 ? -5.672 39.281 -7.18 1 95.56 36 SER B CA 1
ATOM 3820 C C . SER B 1 36 ? -5.766 37.969 -7.965 1 95.56 36 SER B C 1
ATOM 3822 O O . SER B 1 36 ? -6.867 37.5 -8.273 1 95.56 36 SER B O 1
ATOM 3824 N N . SER B 1 37 ? -4.59 37.469 -8.352 1 96.25 37 SER B N 1
ATOM 3825 C CA . SER B 1 37 ? -4.488 36.188 -9 1 96.25 37 SER B CA 1
ATOM 3826 C C . SER B 1 37 ? -3.066 35.625 -8.922 1 96.25 37 SER B C 1
ATOM 3828 O O . SER B 1 37 ? -2.1 36.375 -9.07 1 96.25 37 SER B O 1
ATOM 3830 N N . LEU B 1 38 ? -3.01 34.375 -8.727 1 98.25 38 LEU B N 1
ATOM 3831 C CA . LEU B 1 38 ? -1.706 33.719 -8.828 1 98.25 38 LEU B CA 1
ATOM 3832 C C . LEU B 1 38 ? -1.388 33.344 -10.273 1 98.25 38 LEU B C 1
ATOM 3834 O O . LEU B 1 38 ? -2.281 32.969 -11.031 1 98.25 38 LEU B O 1
ATOM 3838 N N . PRO B 1 39 ? -0.13 33.469 -10.617 1 98.19 39 PRO B N 1
ATOM 3839 C CA . PRO B 1 39 ? 0.226 33.062 -11.984 1 98.19 39 PRO B CA 1
ATOM 3840 C C . PRO B 1 39 ? -0.216 31.656 -12.32 1 98.19 39 PRO B C 1
ATOM 3842 O O . PRO B 1 39 ? 0.128 30.703 -11.602 1 98.19 39 PRO B O 1
ATOM 3845 N N . GLY B 1 40 ? -1.058 31.547 -13.375 1 98.06 40 GLY B N 1
ATOM 3846 C CA . GLY B 1 40 ? -1.483 30.234 -13.867 1 98.06 40 GLY B CA 1
ATOM 3847 C C . GLY B 1 40 ? -2.717 29.719 -13.156 1 98.06 40 GLY B C 1
ATOM 3848 O O . GLY B 1 40 ? -3.184 28.609 -13.453 1 98.06 40 GLY B O 1
ATOM 3849 N N . GLN B 1 41 ? -3.318 30.438 -12.258 1 97.38 41 GLN B N 1
ATOM 3850 C CA . GLN B 1 41 ? -4.441 29.938 -11.469 1 97.38 41 GLN B CA 1
ATOM 3851 C C . GLN B 1 41 ? -5.727 29.922 -12.297 1 97.38 41 GLN B C 1
ATOM 3853 O O . GLN B 1 41 ? -5.941 30.812 -13.133 1 97.38 41 GLN B O 1
ATOM 3858 N N . PRO B 1 42 ? -6.598 28.969 -12.094 1 96.94 42 PRO B N 1
ATOM 3859 C CA . PRO B 1 42 ? -7.938 29.031 -12.68 1 96.94 42 PRO B CA 1
ATOM 3860 C C . PRO B 1 42 ? -8.828 30.078 -12.008 1 96.94 42 PRO B C 1
ATOM 3862 O O . PRO B 1 42 ? -8.445 30.656 -10.984 1 96.94 42 PRO B O 1
ATOM 3865 N N . ARG B 1 43 ? -10.008 30.312 -12.625 1 94.94 43 ARG B N 1
ATOM 3866 C CA . ARG B 1 43 ? -10.969 31.219 -12.016 1 94.94 43 ARG B CA 1
ATOM 3867 C C . ARG B 1 43 ? -11.609 30.594 -10.781 1 94.94 43 ARG B C 1
ATOM 3869 O O . ARG B 1 43 ? -11.945 29.406 -10.781 1 94.94 43 ARG B O 1
ATOM 3876 N N . VAL B 1 44 ? -11.625 31.438 -9.734 1 94.19 44 VAL B N 1
ATOM 3877 C CA . VAL B 1 44 ? -12.266 30.953 -8.508 1 94.19 44 VAL B CA 1
ATOM 3878 C C . VAL B 1 44 ? -13.188 32.031 -7.957 1 94.19 44 VAL B C 1
ATOM 3880 O O . VAL B 1 44 ? -13.117 33.188 -8.375 1 94.19 44 VAL B O 1
ATOM 3883 N N . SER B 1 45 ? -14.102 31.641 -7.027 1 90.5 45 SER B N 1
ATOM 3884 C CA . SER B 1 45 ? -15.086 32.562 -6.477 1 90.5 45 SER B CA 1
ATOM 3885 C C . SER B 1 45 ? -14.727 32.969 -5.051 1 90.5 45 SER B C 1
ATOM 3887 O O . SER B 1 45 ? -15.438 33.75 -4.422 1 90.5 45 SER B O 1
ATOM 3889 N N . PHE B 1 46 ? -13.656 32.438 -4.535 1 93.94 46 PHE B N 1
ATOM 3890 C CA . PHE B 1 46 ? -13.234 32.75 -3.18 1 93.94 46 PHE B CA 1
ATOM 3891 C C . PHE B 1 46 ? -12.062 33.75 -3.197 1 93.94 46 PHE B C 1
ATOM 3893 O O . PHE B 1 46 ? -11.383 33.875 -4.219 1 93.94 46 PHE B O 1
ATOM 3900 N N . GLN B 1 47 ? -11.805 34.344 -2.051 1 94.19 47 GLN B N 1
ATOM 3901 C CA . GLN B 1 47 ? -10.695 35.281 -1.932 1 94.19 47 GLN B CA 1
ATOM 3902 C C . GLN B 1 47 ? -9.477 34.625 -1.287 1 94.19 47 GLN B C 1
ATOM 3904 O O . GLN B 1 47 ? -9.609 33.625 -0.588 1 94.19 47 GLN B O 1
ATOM 3909 N N . GLN B 1 48 ? -8.375 35.188 -1.616 1 96.69 48 GLN B N 1
ATOM 3910 C CA . GLN B 1 48 ? -7.098 34.75 -1.059 1 96.69 48 GLN B CA 1
ATOM 3911 C C . GLN B 1 48 ? -6.277 35.938 -0.567 1 96.69 48 GLN B C 1
ATOM 3913 O O . GLN B 1 48 ? -6.355 37.031 -1.138 1 96.69 48 GLN B O 1
ATOM 3918 N N . PHE B 1 49 ? -5.586 35.688 0.469 1 98.25 49 PHE B N 1
ATOM 3919 C CA . PHE B 1 49 ? -4.734 36.719 1.045 1 98.25 49 PHE B CA 1
ATOM 3920 C C . PHE B 1 49 ? -3.367 36.156 1.41 1 98.25 49 PHE B C 1
ATOM 3922 O O . PHE B 1 49 ? -3.256 34.969 1.793 1 98.25 49 PHE B O 1
ATOM 3929 N N . SER B 1 50 ? -2.348 36.906 1.27 1 98.75 50 SER B N 1
ATOM 3930 C CA . SER B 1 50 ? -1.026 36.562 1.781 1 98.75 50 SER B CA 1
ATOM 3931 C C . SER B 1 50 ? -0.237 37.812 2.162 1 98.75 50 SER B C 1
ATOM 3933 O O . SER B 1 50 ? -0.455 38.906 1.599 1 98.75 50 SER B O 1
ATOM 3935 N N . GLY B 1 51 ? 0.589 37.625 3.076 1 98.38 51 GLY B N 1
ATOM 3936 C CA . GLY B 1 51 ? 1.4 38.719 3.592 1 98.38 51 GLY B CA 1
ATOM 3937 C C . GLY B 1 51 ? 2.137 38.375 4.871 1 98.38 51 GLY B C 1
ATOM 3938 O O . GLY B 1 51 ? 2.529 37.219 5.062 1 98.38 51 GLY B O 1
ATOM 3939 N N . TYR B 1 52 ? 2.422 39.375 5.672 1 98.44 52 TYR B N 1
ATOM 3940 C CA . TYR B 1 52 ? 3.246 39.156 6.855 1 98.44 52 TYR B CA 1
ATOM 3941 C C . TYR B 1 52 ? 2.52 39.625 8.117 1 98.44 52 TYR B C 1
ATOM 3943 O O . TYR B 1 52 ? 1.789 40.594 8.094 1 98.44 52 TYR B O 1
ATOM 3951 N N . ILE B 1 53 ? 2.68 38.875 9.125 1 98.62 53 ILE B N 1
ATOM 3952 C CA . ILE B 1 53 ? 2.266 39.25 10.477 1 98.62 53 ILE B CA 1
ATOM 3953 C C . ILE B 1 53 ? 3.496 39.406 11.367 1 98.62 53 ILE B C 1
ATOM 3955 O O . ILE B 1 53 ? 4.312 38.5 11.477 1 98.62 53 ILE B O 1
ATOM 3959 N N . THR B 1 54 ? 3.592 40.531 12.031 1 98.12 54 THR B N 1
ATOM 3960 C CA . THR B 1 54 ? 4.734 40.812 12.891 1 98.12 54 THR B CA 1
ATOM 3961 C C . THR B 1 54 ? 4.645 40.031 14.188 1 98.12 54 THR B C 1
ATOM 3963 O O . THR B 1 54 ? 3.609 40.031 14.859 1 98.12 54 THR B O 1
ATOM 3966 N N . ILE B 1 55 ? 5.73 39.344 14.531 1 98.38 55 ILE B N 1
ATOM 3967 C CA . ILE B 1 55 ? 5.816 38.562 15.742 1 98.38 55 ILE B CA 1
ATOM 3968 C C . ILE B 1 55 ? 6.57 39.344 16.812 1 98.38 55 ILE B C 1
ATOM 3970 O O . ILE B 1 55 ? 6.18 39.312 17.984 1 98.38 55 ILE B O 1
ATOM 3974 N N . ASP B 1 56 ? 7.629 39.938 16.406 1 97.38 56 ASP B N 1
ATOM 3975 C CA . ASP B 1 56 ? 8.492 40.75 17.266 1 97.38 56 ASP B CA 1
ATOM 3976 C C . ASP B 1 56 ? 9.016 41.969 16.5 1 97.38 56 ASP B C 1
ATOM 3978 O O . ASP B 1 56 ? 9.914 41.844 15.664 1 97.38 56 ASP B O 1
ATOM 3982 N N . GLU B 1 57 ? 8.508 43.094 16.875 1 96 57 GLU B N 1
ATOM 3983 C CA . GLU B 1 57 ? 8.844 44.312 16.156 1 96 57 GLU B CA 1
ATOM 3984 C C . GLU B 1 57 ? 10.32 44.656 16.344 1 96 57 GLU B C 1
ATOM 3986 O O . GLU B 1 57 ? 10.984 45.062 15.391 1 96 57 GLU B O 1
ATOM 3991 N N . LYS B 1 58 ? 10.812 44.531 17.531 1 94.62 58 LYS B N 1
ATOM 3992 C CA . LYS B 1 58 ? 12.195 44.906 17.844 1 94.62 58 LYS B CA 1
ATOM 3993 C C . LYS B 1 58 ? 13.188 44.062 17.062 1 94.62 58 LYS B C 1
ATOM 3995 O O . LYS B 1 58 ? 14.227 44.562 16.625 1 94.62 58 LYS B O 1
ATOM 4000 N N . GLN B 1 59 ? 12.836 42.875 16.922 1 93.25 59 GLN B N 1
ATOM 4001 C CA . GLN B 1 59 ? 13.734 41.938 16.25 1 93.25 59 GLN B CA 1
ATOM 4002 C C . GLN B 1 59 ? 13.398 41.812 14.758 1 93.25 59 GLN B C 1
ATOM 4004 O O . GLN B 1 59 ? 14.008 41.031 14.039 1 93.25 59 GLN B O 1
ATOM 4009 N N . ASP B 1 60 ? 12.414 42.562 14.328 1 95.12 60 ASP B N 1
ATOM 4010 C CA . ASP B 1 60 ? 11.93 42.469 12.953 1 95.12 60 ASP B CA 1
ATOM 4011 C C . ASP B 1 60 ? 11.68 41.031 12.547 1 95.12 60 ASP B C 1
ATOM 4013 O O . ASP B 1 60 ? 12.25 40.562 11.555 1 95.12 60 ASP B O 1
ATOM 4017 N N . ARG B 1 61 ? 10.969 40.312 13.312 1 97.44 61 ARG B N 1
ATOM 4018 C CA . ARG B 1 61 ? 10.555 38.938 13.078 1 97.44 61 ARG B CA 1
ATOM 4019 C C . ARG B 1 61 ? 9.102 38.875 12.625 1 97.44 61 ARG B C 1
ATOM 4021 O O . ARG B 1 61 ? 8.219 39.438 13.258 1 97.44 61 ARG B O 1
ATOM 4028 N N . SER B 1 62 ? 8.859 38.188 11.477 1 98.06 62 SER B N 1
ATOM 4029 C CA . SER B 1 62 ? 7.512 38.125 10.914 1 98.06 62 SER B CA 1
ATOM 4030 C C . SER B 1 62 ? 7.23 36.75 10.328 1 98.06 62 SER B C 1
ATOM 4032 O O . SER B 1 62 ? 8.141 36.094 9.812 1 98.06 62 SER B O 1
ATOM 4034 N N . PHE B 1 63 ? 6.027 36.312 10.508 1 98.69 63 PHE B N 1
ATOM 4035 C CA . PHE B 1 63 ? 5.555 35.125 9.805 1 98.69 63 PHE B CA 1
ATOM 4036 C C . PHE B 1 63 ? 4.891 35.5 8.492 1 98.69 63 PHE B C 1
ATOM 4038 O O . PHE B 1 63 ? 4.133 36.469 8.43 1 98.69 63 PHE B O 1
ATOM 4045 N N . PHE B 1 64 ? 5.262 34.812 7.441 1 98.75 64 PHE B N 1
ATOM 4046 C CA . PHE B 1 64 ? 4.469 34.844 6.215 1 98.75 64 PHE B CA 1
ATOM 4047 C C . PHE B 1 64 ? 3.26 33.906 6.348 1 98.75 64 PHE B C 1
ATOM 4049 O O . PHE B 1 64 ? 3.324 32.875 7.023 1 98.75 64 PHE B O 1
ATOM 4056 N N . TYR B 1 65 ? 2.133 34.344 5.746 1 98.88 65 TYR B N 1
ATOM 4057 C CA . TYR B 1 65 ? 0.954 33.469 5.762 1 98.88 65 TYR B CA 1
ATOM 4058 C C . TYR B 1 65 ? 0.263 33.469 4.406 1 98.88 65 TYR B C 1
ATOM 4060 O O . TYR B 1 65 ? 0.442 34.375 3.605 1 98.88 65 TYR B O 1
ATOM 4068 N N . TYR B 1 66 ? -0.368 32.406 4.094 1 98.88 66 TYR B N 1
ATOM 4069 C CA . TYR B 1 66 ? -1.336 32.25 3.016 1 98.88 66 TYR B CA 1
ATOM 4070 C C . TYR B 1 66 ? -2.715 31.891 3.562 1 98.88 66 TYR B C 1
ATOM 4072 O O . TYR B 1 66 ? -2.852 30.969 4.367 1 98.88 66 TYR B O 1
ATOM 4080 N N . PHE B 1 67 ? -3.729 32.719 3.266 1 98.38 67 PHE B N 1
ATOM 4081 C CA . PHE B 1 67 ? -5.098 32.531 3.742 1 98.38 67 PHE B CA 1
ATOM 4082 C C . PHE B 1 67 ? -6.062 32.406 2.574 1 98.38 67 PHE B C 1
ATOM 4084 O O . PHE B 1 67 ? -6.059 33.219 1.649 1 98.38 67 PHE B O 1
ATOM 4091 N N . VAL B 1 68 ? -6.812 31.297 2.66 1 97.19 68 VAL B N 1
ATOM 4092 C CA . VAL B 1 68 ? -7.805 31.016 1.627 1 97.19 68 VAL B CA 1
ATOM 4093 C C . VAL B 1 68 ? -9.195 30.953 2.25 1 97.19 68 VAL B C 1
ATOM 4095 O O . VAL B 1 68 ? -9.453 30.156 3.145 1 97.19 68 VAL B O 1
ATOM 4098 N N . GLU B 1 69 ? -10.07 31.797 1.751 1 96.06 69 GLU B N 1
ATOM 4099 C CA . GLU B 1 69 ? -11.445 31.781 2.238 1 96.06 69 GLU B CA 1
ATOM 4100 C C . GLU B 1 69 ? -12.188 30.547 1.761 1 96.06 69 GLU B C 1
ATOM 4102 O O . GLU B 1 69 ? -11.844 29.969 0.729 1 96.06 69 GLU B O 1
ATOM 4107 N N . ALA B 1 70 ? -13.195 30.219 2.461 1 96.06 70 ALA B N 1
ATOM 4108 C CA . ALA B 1 70 ? -14.039 29.094 2.074 1 96.06 70 ALA B CA 1
ATOM 4109 C C . ALA B 1 70 ? -14.766 29.375 0.761 1 96.06 70 ALA B C 1
ATOM 4111 O O . ALA B 1 70 ? -15.031 30.531 0.433 1 96.06 70 ALA B O 1
ATOM 4112 N N . GLU B 1 71 ? -14.969 28.453 -0.246 1 90.06 71 GLU B N 1
ATOM 4113 C CA . GLU B 1 71 ? -15.586 28.578 -1.561 1 90.06 71 GLU B CA 1
ATOM 4114 C C . GLU B 1 71 ? -17.016 29.109 -1.449 1 90.06 71 GLU B C 1
ATOM 4116 O O . GLU B 1 71 ? -17.453 29.906 -2.289 1 90.06 71 GLU B O 1
ATOM 4121 N N . ASN B 1 72 ? -17.859 28.734 -0.646 1 73.38 72 ASN B N 1
ATOM 4122 C CA . ASN B 1 72 ? -19.266 29.141 -0.704 1 73.38 72 ASN B CA 1
ATOM 4123 C C . ASN B 1 72 ? -19.531 30.328 0.231 1 73.38 72 ASN B C 1
ATOM 4125 O O . ASN B 1 72 ? -18.797 30.531 1.194 1 73.38 72 ASN B O 1
ATOM 4129 N N . ASP B 1 73 ? -20.359 31.344 -0.336 1 59.47 73 ASP B N 1
ATOM 4130 C CA . ASP B 1 73 ? -20.703 32.688 0.12 1 59.47 73 ASP B CA 1
ATOM 4131 C C . ASP B 1 73 ? -20.953 32.719 1.627 1 59.47 73 ASP B C 1
ATOM 4133 O O . ASP B 1 73 ? -21.312 33.75 2.189 1 59.47 73 ASP B O 1
ATOM 4137 N N . THR B 1 74 ? -20.938 31.594 2.148 1 61.69 74 THR B N 1
ATOM 4138 C CA . THR B 1 74 ? -21.219 31.719 3.574 1 61.69 74 THR B CA 1
ATOM 4139 C C . THR B 1 74 ? -19.938 31.625 4.391 1 61.69 74 THR B C 1
ATOM 4141 O O . THR B 1 74 ? -19.906 30.969 5.434 1 61.69 74 THR B O 1
ATOM 4144 N N . THR B 1 75 ? -18.938 32.406 3.865 1 59.78 75 THR B N 1
ATOM 4145 C CA . THR B 1 75 ? -17.578 32.344 4.391 1 59.78 75 THR B CA 1
ATOM 4146 C C . THR B 1 75 ? -17.562 32.688 5.879 1 59.78 75 THR B C 1
ATOM 4148 O O . THR B 1 75 ? -16.891 32 6.664 1 59.78 75 THR B O 1
ATOM 4151 N N . ALA B 1 76 ? -18.391 33.562 6.188 1 63.12 76 ALA B N 1
ATOM 4152 C CA . ALA B 1 76 ? -18.344 34.031 7.57 1 63.12 76 ALA B CA 1
ATOM 4153 C C . ALA B 1 76 ? -18.922 33 8.523 1 63.12 76 ALA B C 1
ATOM 4155 O O . ALA B 1 76 ? -18.641 33.031 9.719 1 63.12 76 ALA B O 1
ATOM 4156 N N . LEU B 1 77 ? -19.5 32.031 7.922 1 76.44 77 LEU B N 1
ATOM 4157 C CA . LEU B 1 77 ? -20.141 31.062 8.781 1 76.44 77 LEU B CA 1
ATOM 4158 C C . LEU B 1 77 ? -19.297 29.797 8.883 1 76.44 77 LEU B C 1
ATOM 4160 O O . LEU B 1 77 ? -19.516 28.969 9.773 1 76.44 77 LEU B O 1
ATOM 4164 N N . LYS B 1 78 ? -18.25 29.75 8.141 1 91.81 78 LYS B N 1
ATOM 4165 C CA . LYS B 1 78 ? -17.406 28.562 8.18 1 91.81 78 LYS B CA 1
ATOM 4166 C C . LYS B 1 78 ? -16.312 28.688 9.227 1 91.81 78 LYS B C 1
ATOM 4168 O O . LYS B 1 78 ? -15.859 29.797 9.523 1 91.81 78 LYS B O 1
ATOM 4173 N N . PRO B 1 79 ? -15.93 27.578 9.711 1 96.5 79 PRO B N 1
ATOM 4174 C CA . PRO B 1 79 ? -14.852 27.625 10.695 1 96.5 79 PRO B CA 1
ATOM 4175 C C . PRO B 1 79 ? -13.523 28.078 10.102 1 96.5 79 PRO B C 1
ATOM 4177 O O . PRO B 1 79 ? -13.367 28.109 8.875 1 96.5 79 PRO B O 1
ATOM 4180 N N . LEU B 1 80 ? -12.648 28.562 10.984 1 97.75 80 LEU B N 1
ATOM 4181 C CA . LEU B 1 80 ? -11.266 28.859 10.641 1 97.75 80 LEU B CA 1
ATOM 4182 C C . LEU B 1 80 ? -10.336 27.734 11.086 1 97.75 80 LEU B C 1
ATOM 4184 O O . LEU B 1 80 ? -10.391 27.312 12.242 1 97.75 80 LEU B O 1
ATOM 4188 N N . VAL B 1 81 ? -9.547 27.219 10.195 1 98.75 81 VAL B N 1
ATOM 4189 C CA . VAL B 1 81 ? -8.586 26.172 10.523 1 98.75 81 VAL B CA 1
ATOM 4190 C C . VAL B 1 81 ? -7.168 26.672 10.25 1 98.75 81 VAL B C 1
ATOM 4192 O O . VAL B 1 81 ? -6.867 27.141 9.148 1 98.75 81 VAL B O 1
ATOM 4195 N N . VAL B 1 82 ? -6.332 26.578 11.219 1 98.88 82 VAL B N 1
ATOM 4196 C CA . VAL B 1 82 ? -4.906 26.859 11.07 1 98.88 82 VAL B CA 1
ATOM 4197 C C . VAL B 1 82 ? -4.141 25.562 10.859 1 98.88 82 VAL B C 1
ATOM 4199 O O . VAL B 1 82 ? -4.293 24.609 11.641 1 98.88 82 VAL B O 1
ATOM 4202 N N . TRP B 1 83 ? -3.318 25.516 9.859 1 98.94 83 TRP B N 1
ATOM 4203 C CA . TRP B 1 83 ? -2.576 24.312 9.531 1 98.94 83 TRP B CA 1
ATOM 4204 C C . TRP B 1 83 ? -1.08 24.516 9.758 1 98.94 83 TRP B C 1
ATOM 4206 O O . TRP B 1 83 ? -0.5 25.484 9.281 1 98.94 83 TRP B O 1
ATOM 4216 N N . PHE B 1 84 ? -0.458 23.516 10.406 1 98.81 84 PHE B N 1
ATOM 4217 C CA . PHE B 1 84 ? 0.987 23.5 10.602 1 98.81 84 PHE B CA 1
ATOM 4218 C C . PHE B 1 84 ? 1.601 22.234 10 1 98.81 84 PHE B C 1
ATOM 4220 O O . PHE B 1 84 ? 1.264 21.125 10.406 1 98.81 84 PHE B O 1
ATOM 4227 N N . SER B 1 85 ? 2.494 22.484 9.094 1 98 85 SER B N 1
ATOM 4228 C CA . SER B 1 85 ? 3.328 21.375 8.641 1 98 85 SER B CA 1
ATOM 4229 C C . SER B 1 85 ? 4.391 21.031 9.68 1 98 85 SER B C 1
ATOM 4231 O O . SER B 1 85 ? 4.746 21.859 10.516 1 98 85 SER B O 1
ATOM 4233 N N . GLY B 1 86 ? 4.852 19.828 9.57 1 96.44 86 GLY B N 1
ATOM 4234 C CA . GLY B 1 86 ? 5.855 19.391 10.523 1 96.44 86 GLY B CA 1
ATOM 4235 C C . GLY B 1 86 ? 7.258 19.844 10.18 1 96.44 86 GLY B C 1
ATOM 4236 O O . GLY B 1 86 ? 7.469 21.031 9.875 1 96.44 86 GLY B O 1
ATOM 4237 N N . GLY B 1 87 ? 8.117 19.125 10.328 1 93.19 87 GLY B N 1
ATOM 4238 C CA . GLY B 1 87 ? 9.531 19.406 10.148 1 93.19 87 GLY B CA 1
ATOM 4239 C C . GLY B 1 87 ? 10.375 19.016 11.359 1 93.19 87 GLY B C 1
ATOM 4240 O O . GLY B 1 87 ? 10.617 17.844 11.602 1 93.19 87 GLY B O 1
ATOM 4241 N N . PRO B 1 88 ? 10.562 19.859 12.141 1 93.75 88 PRO B N 1
ATOM 4242 C CA . PRO B 1 88 ? 10.195 21.266 12.18 1 93.75 88 PRO B CA 1
ATOM 4243 C C . PRO B 1 88 ? 10.867 22.078 11.078 1 93.75 88 PRO B C 1
ATOM 4245 O O . PRO B 1 88 ? 11.93 21.703 10.578 1 93.75 88 PRO B O 1
ATOM 4248 N N . GLY B 1 89 ? 10.18 23.141 10.727 1 95.31 89 GLY B N 1
ATOM 4249 C CA . GLY B 1 89 ? 10.734 24.094 9.781 1 95.31 89 GLY B CA 1
ATOM 4250 C C . GLY B 1 89 ? 10.289 23.844 8.352 1 95.31 89 GLY B C 1
ATOM 4251 O O . GLY B 1 89 ? 10.945 24.297 7.406 1 95.31 89 GLY B O 1
ATOM 4252 N N . CYS B 1 90 ? 9.234 23.062 8.234 1 97.38 90 CYS B N 1
ATOM 4253 C CA . CYS B 1 90 ? 8.695 22.859 6.895 1 97.38 90 CYS B CA 1
ATOM 4254 C C . CYS B 1 90 ? 7.488 23.75 6.652 1 97.38 90 CYS B C 1
ATOM 4256 O O . CYS B 1 90 ? 6.688 23.984 7.562 1 97.38 90 CYS B O 1
ATOM 4258 N N . SER B 1 91 ? 7.309 24.172 5.461 1 98.38 91 SER B N 1
ATOM 4259 C CA . SER B 1 91 ? 6.383 25.219 5.066 1 98.38 91 SER B CA 1
ATOM 4260 C C . SER B 1 91 ? 4.945 24.719 5.02 1 98.38 91 SER B C 1
ATOM 4262 O O . SER B 1 91 ? 4.648 23.75 4.316 1 98.38 91 SER B O 1
ATOM 4264 N N . SER B 1 92 ? 4.059 25.375 5.68 1 98.69 92 SER B N 1
ATOM 4265 C CA . SER B 1 92 ? 2.633 25.078 5.562 1 98.69 92 SER B CA 1
ATOM 4266 C C . SER B 1 92 ? 2.086 25.547 4.211 1 98.69 92 SER B C 1
ATOM 4268 O O . SER B 1 92 ? 1.131 24.953 3.695 1 98.69 92 SER B O 1
ATOM 4270 N N . VAL B 1 93 ? 2.662 26.609 3.682 1 98.81 93 VAL B N 1
ATOM 4271 C CA . VAL B 1 93 ? 2.244 27.109 2.379 1 98.81 93 VAL B CA 1
ATOM 4272 C C . VAL B 1 93 ? 2.613 26.109 1.289 1 98.81 93 VAL B C 1
ATOM 4274 O O . VAL B 1 93 ? 1.765 25.719 0.486 1 98.81 93 VAL B O 1
ATOM 4277 N N . GLY B 1 94 ? 3.826 25.719 1.322 1 98.56 94 GLY B N 1
ATOM 4278 C CA . GLY B 1 94 ? 4.277 24.75 0.332 1 98.56 94 GLY B CA 1
ATOM 4279 C C . GLY B 1 94 ? 3.74 23.344 0.576 1 98.56 94 GLY B C 1
ATOM 4280 O O . GLY B 1 94 ? 3.082 22.766 -0.292 1 98.56 94 GLY B O 1
ATOM 4281 N N . GLY B 1 95 ? 4.031 22.828 1.768 1 97.69 95 GLY B N 1
ATOM 4282 C CA . GLY B 1 95 ? 3.721 21.453 2.109 1 97.69 95 GLY B CA 1
ATOM 4283 C C . GLY B 1 95 ? 2.24 21.203 2.344 1 97.69 95 GLY B C 1
ATOM 4284 O O . GLY B 1 95 ? 1.708 20.156 1.968 1 97.69 95 GLY B O 1
ATOM 4285 N N . GLY B 1 96 ? 1.555 22.125 2.93 1 98.5 96 GLY B N 1
ATOM 4286 C CA . GLY B 1 96 ? 0.132 22 3.207 1 98.5 96 GLY B CA 1
ATOM 4287 C C . GLY B 1 96 ? -0.742 22.469 2.061 1 98.5 96 GLY B C 1
ATOM 4288 O O . GLY B 1 96 ? -1.393 21.656 1.397 1 98.5 96 GLY B O 1
ATOM 4289 N N . ALA B 1 97 ? -0.643 23.719 1.671 1 98.88 97 ALA B N 1
ATOM 4290 C CA . ALA B 1 97 ? -1.555 24.328 0.711 1 98.88 97 ALA B CA 1
ATOM 4291 C C . ALA B 1 97 ? -1.271 23.844 -0.707 1 98.88 97 ALA B C 1
ATOM 4293 O O . ALA B 1 97 ? -2.162 23.312 -1.377 1 98.88 97 ALA B O 1
ATOM 4294 N N . PHE B 1 98 ? -0.05 23.922 -1.113 1 98.69 98 PHE B N 1
ATOM 4295 C CA . PHE B 1 98 ? 0.213 23.719 -2.533 1 98.69 98 PHE B CA 1
ATOM 4296 C C . PHE B 1 98 ? 0.511 22.25 -2.818 1 98.69 98 PHE B C 1
ATOM 4298 O O . PHE B 1 98 ? 0.28 21.766 -3.93 1 98.69 98 PHE B O 1
ATOM 4305 N N . ALA B 1 99 ? 0.917 21.484 -1.827 1 98 99 ALA B N 1
ATOM 4306 C CA . ALA B 1 99 ? 1.275 20.094 -2.08 1 98 99 ALA B CA 1
ATOM 4307 C C . ALA B 1 99 ? 0.142 19.156 -1.678 1 98 99 ALA B C 1
ATOM 4309 O O . ALA B 1 99 ? 0.052 18.031 -2.18 1 98 99 ALA B O 1
ATOM 4310 N N . GLN B 1 100 ? -0.719 19.609 -0.777 1 98.31 100 GLN B N 1
ATOM 4311 C CA . GLN B 1 100 ? -1.617 18.609 -0.204 1 98.31 100 GLN B CA 1
ATOM 4312 C C . GLN B 1 100 ? -3.076 19.031 -0.345 1 98.31 100 GLN B C 1
ATOM 4314 O O . GLN B 1 100 ? -3.824 18.469 -1.137 1 98.31 100 GLN B O 1
ATOM 4319 N N . HIS B 1 101 ? -3.535 20.062 0.332 1 98.75 101 HIS B N 1
ATOM 4320 C CA . HIS B 1 101 ? -4.984 20.141 0.463 1 98.75 101 HIS B CA 1
ATOM 4321 C C . HIS B 1 101 ? -5.48 21.562 0.255 1 98.75 101 HIS B C 1
ATOM 4323 O O . HIS B 1 101 ? -6.621 21.891 0.594 1 98.75 101 HIS B O 1
ATOM 4329 N N . GLY B 1 102 ? -4.621 22.484 -0.258 1 98.56 102 GLY B N 1
ATOM 4330 C CA . GLY B 1 102 ? -5.09 23.797 -0.694 1 98.56 102 GLY B CA 1
ATOM 4331 C C . GLY B 1 102 ? -5.863 23.75 -2 1 98.56 102 GLY B C 1
ATOM 4332 O O . GLY B 1 102 ? -6.078 22.672 -2.559 1 98.56 102 GLY B O 1
ATOM 4333 N N . PRO B 1 103 ? -6.234 24.906 -2.48 1 97.81 103 PRO B N 1
ATOM 4334 C CA . PRO B 1 103 ? -7.133 24.938 -3.637 1 97.81 103 PRO B CA 1
ATOM 4335 C C . PRO B 1 103 ? -6.418 24.594 -4.945 1 97.81 103 PRO B C 1
ATOM 4337 O O . PRO B 1 103 ? -7.066 24.219 -5.926 1 97.81 103 PRO B O 1
ATOM 4340 N N . PHE B 1 104 ? -5.023 24.75 -4.906 1 98.12 104 PHE B N 1
ATOM 4341 C CA . PHE B 1 104 ? -4.301 24.594 -6.164 1 98.12 104 PHE B CA 1
ATOM 4342 C C . PHE B 1 104 ? -3.119 23.656 -5.996 1 98.12 104 PHE B C 1
ATOM 4344 O O . PHE B 1 104 ? -2.568 23.531 -4.902 1 98.12 104 PHE B O 1
ATOM 4351 N N . ARG B 1 105 ? -2.74 23.047 -7.125 1 96.44 105 ARG B N 1
ATOM 4352 C CA . ARG B 1 105 ? -1.527 22.234 -7.227 1 96.44 105 ARG B CA 1
ATOM 4353 C C . ARG B 1 105 ? -0.67 22.688 -8.406 1 96.44 105 ARG B C 1
ATOM 4355 O O . ARG B 1 105 ? -1.146 22.734 -9.539 1 96.44 105 ARG B O 1
ATOM 4362 N N . PRO B 1 106 ? 0.516 22.938 -8.094 1 97.19 106 PRO B N 1
ATOM 4363 C CA . PRO B 1 106 ? 1.384 23.344 -9.203 1 97.19 106 PRO B CA 1
ATOM 4364 C C . PRO B 1 106 ? 1.642 22.203 -10.195 1 97.19 106 PRO B C 1
ATOM 4366 O O . PRO B 1 106 ? 1.825 21.062 -9.789 1 97.19 106 PRO B O 1
ATOM 4369 N N . SER B 1 107 ? 1.604 22.484 -11.422 1 94.06 107 SER B N 1
ATOM 4370 C CA . SER B 1 107 ? 1.92 21.609 -12.539 1 94.06 107 SER B CA 1
ATOM 4371 C C . SER B 1 107 ? 2.613 22.375 -13.664 1 94.06 107 SER B C 1
ATOM 4373 O O . SER B 1 107 ? 1.957 22.875 -14.578 1 94.06 107 SER B O 1
ATOM 4375 N N . GLY B 1 108 ? 3.879 22.344 -13.609 1 90.62 108 GLY B N 1
ATOM 4376 C CA . GLY B 1 108 ? 4.605 23.203 -14.531 1 90.62 108 GLY B CA 1
ATOM 4377 C C . GLY B 1 108 ? 4.359 24.688 -14.281 1 90.62 108 GLY B C 1
ATOM 4378 O O . GLY B 1 108 ? 4.559 25.172 -13.172 1 90.62 108 GLY B O 1
ATOM 4379 N N . ASP B 1 109 ? 3.779 25.359 -15.328 1 90.88 109 ASP B N 1
ATOM 4380 C CA . ASP B 1 109 ? 3.604 26.797 -15.227 1 90.88 109 ASP B CA 1
ATOM 4381 C C . ASP B 1 109 ? 2.178 27.156 -14.812 1 90.88 109 ASP B C 1
ATOM 4383 O O . ASP B 1 109 ? 1.838 28.328 -14.68 1 90.88 109 ASP B O 1
ATOM 4387 N N . ILE B 1 110 ? 1.436 26.125 -14.547 1 95.44 110 ILE B N 1
ATOM 4388 C CA . ILE B 1 110 ? 0.046 26.422 -14.219 1 95.44 110 ILE B CA 1
ATOM 4389 C C . ILE B 1 110 ? -0.306 25.812 -12.859 1 95.44 110 ILE B C 1
ATOM 4391 O O . ILE B 1 110 ? 0.49 25.078 -12.281 1 95.44 110 ILE B O 1
ATOM 4395 N N . LEU B 1 111 ? -1.438 26.219 -12.352 1 97.88 111 LEU B N 1
ATOM 4396 C CA . LEU B 1 111 ? -2.035 25.641 -11.156 1 97.88 111 LEU B CA 1
ATOM 4397 C C . LEU B 1 111 ? -3.291 24.844 -11.5 1 97.88 111 LEU B C 1
ATOM 4399 O O . LEU B 1 111 ? -4.199 25.359 -12.156 1 97.88 111 LEU B O 1
ATOM 4403 N N . LEU B 1 112 ? -3.289 23.641 -11.141 1 96.5 112 LEU B N 1
ATOM 4404 C CA . LEU B 1 112 ? -4.48 22.828 -11.305 1 96.5 112 LEU B CA 1
ATOM 4405 C C . LEU B 1 112 ? -5.406 22.953 -10.102 1 96.5 112 LEU B C 1
ATOM 4407 O O . LEU B 1 112 ? -4.941 23.031 -8.961 1 96.5 112 LEU B O 1
ATOM 4411 N N . THR B 1 113 ? -6.691 22.953 -10.383 1 97 113 THR B N 1
ATOM 4412 C CA . THR B 1 113 ? -7.668 22.969 -9.297 1 97 113 THR B CA 1
ATOM 4413 C C . THR B 1 113 ? -7.613 21.672 -8.508 1 97 113 THR B C 1
ATOM 4415 O O . THR B 1 113 ? -7.559 20.594 -9.086 1 97 113 THR B O 1
ATOM 4418 N N . ASN B 1 114 ? -7.602 21.797 -7.234 1 96.81 114 ASN B N 1
ATOM 4419 C CA . ASN B 1 114 ? -7.762 20.656 -6.348 1 96.81 114 ASN B CA 1
ATOM 4420 C C . ASN B 1 114 ? -9.227 20.438 -5.965 1 96.81 114 ASN B C 1
ATOM 4422 O O . ASN B 1 114 ? -9.758 21.156 -5.117 1 96.81 114 ASN B O 1
ATOM 4426 N N . LYS B 1 115 ? -9.805 19.453 -6.477 1 95.56 115 LYS B N 1
ATOM 4427 C CA . LYS B 1 115 ? -11.234 19.219 -6.27 1 95.56 115 LYS B CA 1
ATOM 4428 C C . LYS B 1 115 ? -11.516 18.766 -4.84 1 95.56 115 LYS B C 1
ATOM 4430 O O . LYS B 1 115 ? -12.664 18.766 -4.398 1 95.56 115 LYS B O 1
ATOM 4435 N N . TYR B 1 116 ? -10.469 18.422 -4.141 1 97.44 116 TYR B N 1
ATOM 4436 C CA . TYR B 1 116 ? -10.641 17.969 -2.77 1 97.44 116 TYR B CA 1
ATOM 4437 C C . TYR B 1 116 ? -9.977 18.922 -1.787 1 97.44 116 TYR B C 1
ATOM 4439 O O . TYR B 1 116 ? -9.438 18.5 -0.761 1 97.44 116 TYR B O 1
ATOM 4447 N N . SER B 1 117 ? -9.961 20.156 -2.088 1 97.69 117 SER B N 1
ATOM 4448 C CA . SER B 1 117 ? -9.352 21.172 -1.238 1 97.69 117 SER B CA 1
ATOM 4449 C C . SER B 1 117 ? -10.125 21.344 0.062 1 97.69 117 SER B C 1
ATOM 4451 O O . SER B 1 117 ? -11.352 21.219 0.081 1 97.69 117 SER B O 1
ATOM 4453 N N . TRP B 1 118 ? -9.453 21.672 1.1 1 98.44 118 TRP B N 1
ATOM 4454 C CA . TRP B 1 118 ? -10.07 21.766 2.42 1 98.44 118 TRP B CA 1
ATOM 4455 C C . TRP B 1 118 ? -10.836 23.078 2.564 1 98.44 118 TRP B C 1
ATOM 4457 O O . TRP B 1 118 ? -11.727 23.203 3.412 1 98.44 118 TRP B O 1
ATOM 4467 N N . ASN B 1 119 ? -10.602 24.125 1.673 1 97.38 119 ASN B N 1
ATOM 4468 C CA . ASN B 1 119 ? -11.352 25.359 1.764 1 97.38 119 ASN B CA 1
ATOM 4469 C C . ASN B 1 119 ? -12.781 25.188 1.248 1 97.38 119 ASN B C 1
ATOM 4471 O O . ASN B 1 119 ? -13.586 26.125 1.321 1 97.38 119 ASN B O 1
ATOM 4475 N N . ARG B 1 120 ? -13.062 24.016 0.827 1 95.25 120 ARG B N 1
ATOM 4476 C CA . ARG B 1 120 ? -14.461 23.688 0.56 1 95.25 120 ARG B CA 1
ATOM 4477 C C . ARG B 1 120 ? -15.273 23.656 1.851 1 95.25 120 ARG B C 1
ATOM 4479 O O . ARG B 1 120 ? -16.484 23.875 1.833 1 95.25 120 ARG B O 1
ATOM 4486 N N . GLU B 1 121 ? -14.562 23.422 2.965 1 95.94 121 GLU B N 1
ATOM 4487 C CA . GLU B 1 121 ? -15.281 23.188 4.211 1 95.94 121 GLU B CA 1
ATOM 4488 C C . GLU B 1 121 ? -14.906 24.203 5.281 1 95.94 121 GLU B C 1
ATOM 4490 O O . GLU B 1 121 ? -15.594 24.328 6.293 1 95.94 121 GLU B O 1
ATOM 4495 N N . ALA B 1 122 ? -13.859 24.953 5.039 1 97.44 122 ALA B N 1
ATOM 4496 C CA . ALA B 1 122 ? -13.375 25.875 6.074 1 97.44 122 ALA B CA 1
ATOM 4497 C C . ALA B 1 122 ? -12.562 27.016 5.469 1 97.44 122 ALA B C 1
ATOM 4499 O O . ALA B 1 122 ? -12.172 26.953 4.301 1 97.44 122 ALA B O 1
ATOM 4500 N N . ASN B 1 123 ? -12.469 28.125 6.199 1 97.19 123 ASN B N 1
ATOM 4501 C CA . ASN B 1 123 ? -11.398 29.094 5.965 1 97.19 123 ASN B CA 1
ATOM 4502 C C . ASN B 1 123 ? -10.047 28.547 6.402 1 97.19 123 ASN B C 1
ATOM 4504 O O . ASN B 1 123 ? -9.875 28.156 7.559 1 97.19 123 ASN B O 1
ATOM 4508 N N . MET B 1 124 ? -9.109 28.531 5.48 1 98.38 124 MET B N 1
ATOM 4509 C CA . MET B 1 124 ? -7.844 27.859 5.762 1 98.38 124 MET B CA 1
ATOM 4510 C C . MET B 1 124 ? -6.711 28.859 5.902 1 98.38 124 MET B C 1
ATOM 4512 O O . MET B 1 124 ? -6.492 29.688 5.008 1 98.38 124 MET B O 1
ATOM 4516 N N . LEU B 1 125 ? -6.004 28.797 6.984 1 98.81 125 LEU B N 1
ATOM 4517 C CA . LEU B 1 125 ? -4.871 29.672 7.277 1 98.81 125 LEU B CA 1
ATOM 4518 C C . LEU B 1 125 ? -3.578 28.875 7.371 1 98.81 125 LEU B C 1
ATOM 4520 O O . LEU B 1 125 ? -3.482 27.938 8.156 1 98.81 125 LEU B O 1
ATOM 4524 N N . TYR B 1 126 ? -2.572 29.281 6.562 1 98.94 126 TYR B N 1
ATOM 4525 C CA . TYR B 1 126 ? -1.295 28.578 6.488 1 98.94 126 TYR B CA 1
ATOM 4526 C C . TYR B 1 126 ? -0.146 29.5 6.887 1 98.94 126 TYR B C 1
ATOM 4528 O O . TYR B 1 126 ? 0.479 30.125 6.027 1 98.94 126 TYR B O 1
ATOM 4536 N N . PRO B 1 127 ? 0.204 29.547 8.109 1 98.88 127 PRO B N 1
ATOM 4537 C CA . PRO B 1 127 ? 1.403 30.297 8.5 1 98.88 127 PRO B CA 1
ATOM 4538 C C . PRO B 1 127 ? 2.688 29.5 8.281 1 98.88 127 PRO B C 1
ATOM 4540 O O . PRO B 1 127 ? 2.705 28.281 8.477 1 98.88 127 PRO B O 1
ATOM 4543 N N . GLU B 1 128 ? 3.684 30.141 7.883 1 98.38 128 GLU B N 1
ATOM 4544 C CA . GLU B 1 128 ? 5.004 29.516 7.859 1 98.38 128 GLU B CA 1
ATOM 4545 C C . GLU B 1 128 ? 5.734 29.719 9.18 1 98.38 128 GLU B C 1
ATOM 4547 O O . GLU B 1 128 ? 6.41 30.734 9.375 1 98.38 128 GLU B O 1
ATOM 4552 N N . SER B 1 129 ? 5.602 28.781 9.961 1 97.44 129 SER B N 1
ATOM 4553 C CA . SER B 1 129 ? 6.137 28.75 11.32 1 97.44 129 SER B CA 1
ATOM 4554 C C . SER B 1 129 ? 7.18 27.656 11.484 1 97.44 129 SER B C 1
ATOM 4556 O O . SER B 1 129 ? 7.012 26.547 10.969 1 97.44 129 SER B O 1
ATOM 4558 N N . PRO B 1 130 ? 8.289 27.984 12.32 1 96.88 130 PRO B N 1
ATOM 4559 C CA . PRO B 1 130 ? 8.711 29.234 12.945 1 96.88 130 PRO B CA 1
ATOM 4560 C C . PRO B 1 130 ? 9.391 30.188 11.961 1 96.88 130 PRO B C 1
ATOM 4562 O O . PRO B 1 130 ? 9.453 29.906 10.766 1 96.88 130 PRO B O 1
ATOM 4565 N N . ALA B 1 131 ? 9.75 31.391 12.477 1 96.69 131 ALA B N 1
ATOM 4566 C CA . ALA B 1 131 ? 10.539 32.281 11.633 1 96.69 131 ALA B CA 1
ATOM 4567 C C . ALA B 1 131 ? 11.75 31.562 11.047 1 96.69 131 ALA B C 1
ATOM 4569 O O . ALA B 1 131 ? 12.422 30.797 11.742 1 96.69 131 ALA B O 1
ATOM 4570 N N . GLY B 1 132 ? 11.977 31.781 9.742 1 95.38 132 GLY B N 1
ATOM 4571 C CA . GLY B 1 132 ? 13 31.062 9.008 1 95.38 132 GLY B CA 1
ATOM 4572 C C . GLY B 1 132 ? 12.43 29.984 8.094 1 95.38 132 GLY B C 1
ATOM 4573 O O . GLY B 1 132 ? 13.141 29.469 7.227 1 95.38 132 GLY B O 1
ATOM 4574 N N . THR B 1 133 ? 11.164 29.672 8.273 1 97.06 133 THR B N 1
ATOM 4575 C CA . THR B 1 133 ? 10.461 28.719 7.422 1 97.06 133 THR B CA 1
ATOM 4576 C C . THR B 1 133 ? 9.852 29.422 6.211 1 97.06 133 THR B C 1
ATOM 4578 O O . THR B 1 133 ? 9.117 30.391 6.355 1 97.06 133 THR B O 1
ATOM 4581 N N . GLY B 1 134 ? 10.172 28.875 5.012 1 97.31 134 GLY B N 1
ATOM 4582 C CA . GLY B 1 134 ? 9.648 29.484 3.803 1 97.31 134 GLY B CA 1
ATOM 4583 C C . GLY B 1 134 ? 10.016 30.953 3.664 1 97.31 134 GLY B C 1
ATOM 4584 O O . GLY B 1 134 ? 11.195 31.312 3.721 1 97.31 134 GLY B O 1
ATOM 4585 N N . PHE B 1 135 ? 8.945 31.797 3.609 1 98.06 135 PHE B N 1
ATOM 4586 C CA . PHE B 1 135 ? 9.148 33.219 3.416 1 98.06 135 PHE B CA 1
ATOM 4587 C C . PHE B 1 135 ? 9.219 33.938 4.758 1 98.06 135 PHE B C 1
ATOM 4589 O O . PHE B 1 135 ? 9.5 35.156 4.809 1 98.06 135 PHE B O 1
ATOM 4596 N N . SER B 1 136 ? 8.961 33.281 5.852 1 97.69 136 SER B N 1
ATOM 4597 C CA . SER B 1 136 ? 9.07 33.875 7.176 1 97.69 136 SER B CA 1
ATOM 4598 C C . SER B 1 136 ? 10.523 34.156 7.539 1 97.69 136 SER B C 1
ATOM 4600 O O . SER B 1 136 ? 11.43 33.469 7.082 1 97.69 136 SER B O 1
ATOM 4602 N N . TYR B 1 137 ? 10.68 35.219 8.445 1 96.44 137 TYR B N 1
ATOM 4603 C CA . TYR B 1 137 ? 12.07 35.594 8.703 1 96.44 137 TYR B CA 1
ATOM 4604 C C . TYR B 1 137 ? 12.211 36.281 10.039 1 96.44 137 TYR B C 1
ATOM 4606 O O . TYR B 1 137 ? 11.219 36.75 10.617 1 96.44 137 TYR B O 1
ATOM 4614 N N . SER B 1 138 ? 13.398 36.25 10.516 1 95.12 138 SER B N 1
ATOM 4615 C CA . SER B 1 138 ? 13.891 37.156 11.555 1 95.12 138 SER B CA 1
ATOM 4616 C C . SER B 1 138 ? 15.141 37.906 11.086 1 95.12 138 SER B C 1
ATOM 4618 O O . SER B 1 138 ? 16.094 37.281 10.602 1 95.12 138 SER B O 1
ATOM 4620 N N . ALA B 1 139 ? 15.062 39.188 11.258 1 91.88 139 ALA B N 1
ATOM 4621 C CA . ALA B 1 139 ? 16.234 39.969 10.852 1 91.88 139 ALA B CA 1
ATOM 4622 C C . ALA B 1 139 ? 17.453 39.625 11.719 1 91.88 139 ALA B C 1
ATOM 4624 O O . ALA B 1 139 ? 18.578 39.656 11.234 1 91.88 139 ALA B O 1
ATOM 4625 N N . ASN B 1 140 ? 17.156 39.375 12.969 1 91.38 140 ASN B N 1
ATOM 4626 C CA . ASN B 1 140 ? 18.219 38.906 13.859 1 91.38 140 ASN B CA 1
ATOM 4627 C C . ASN B 1 140 ? 18.453 37.406 13.68 1 91.38 140 ASN B C 1
ATOM 4629 O O . ASN B 1 140 ? 17.734 36.562 14.25 1 91.38 140 ASN B O 1
ATOM 4633 N N . THR B 1 141 ? 19.516 37.062 13.148 1 89.44 141 THR B N 1
AT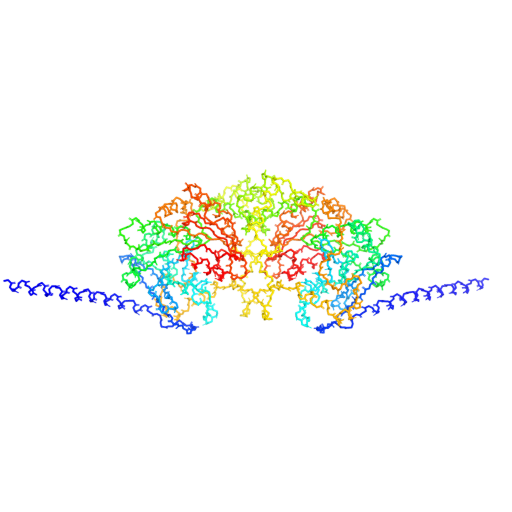OM 4634 C CA . THR B 1 141 ? 19.781 35.688 12.719 1 89.44 141 THR B CA 1
ATOM 4635 C C . THR B 1 141 ? 20.141 34.812 13.914 1 89.44 141 THR B C 1
ATOM 4637 O O . THR B 1 141 ? 20.125 33.562 13.812 1 89.44 141 THR B O 1
ATOM 4640 N N . SER B 1 142 ? 20.5 35.375 15.031 1 90.25 142 SER B N 1
ATOM 4641 C CA . SER B 1 142 ? 20.766 34.594 16.234 1 90.25 142 SER B CA 1
ATOM 4642 C C . SER B 1 142 ? 19.531 33.844 16.688 1 90.25 142 SER B C 1
ATOM 4644 O O . SER B 1 142 ? 19.625 32.844 17.422 1 90.25 142 SER B O 1
ATOM 4646 N N . PHE B 1 143 ? 18.375 34.344 16.203 1 91.5 143 PHE B N 1
ATOM 4647 C CA . PHE B 1 143 ? 17.109 33.719 16.516 1 91.5 143 PHE B CA 1
ATOM 4648 C C . PHE B 1 143 ? 17.109 32.25 16.031 1 91.5 143 PHE B C 1
ATOM 4650 O O . PHE B 1 143 ? 16.547 31.391 16.703 1 91.5 143 PHE B O 1
ATOM 4657 N N . TYR B 1 144 ? 17.812 31.969 14.969 1 91.75 144 TYR B N 1
ATOM 4658 C CA . TYR B 1 144 ? 17.75 30.672 14.305 1 91.75 144 TYR B CA 1
ATOM 4659 C C . TYR B 1 144 ? 18.562 29.625 15.055 1 91.75 144 TYR B C 1
ATOM 4661 O O . TYR B 1 144 ? 18.422 28.438 14.812 1 91.75 144 TYR B O 1
ATOM 4669 N N . THR B 1 145 ? 19.391 30 16 1 90.25 145 THR B N 1
ATOM 4670 C CA . THR B 1 145 ? 20.297 29.094 16.672 1 90.25 145 THR B CA 1
ATOM 4671 C C . THR B 1 145 ? 19.703 28.594 17.984 1 90.25 145 THR B C 1
ATOM 4673 O O . THR B 1 145 ? 20.188 27.609 18.562 1 90.25 145 THR B O 1
ATOM 4676 N N . ASN B 1 146 ? 18.641 29.219 18.422 1 85.75 146 ASN B N 1
ATOM 4677 C CA . ASN B 1 146 ? 18.078 28.828 19.719 1 85.75 146 ASN B CA 1
ATOM 4678 C C . ASN B 1 146 ? 16.578 28.531 19.594 1 85.75 146 ASN B C 1
ATOM 4680 O O . ASN B 1 146 ? 15.828 28.703 20.562 1 85.75 146 ASN B O 1
ATOM 4684 N N . LEU B 1 147 ? 16.219 28.062 18.547 1 94.25 147 LEU B N 1
ATOM 4685 C CA . LEU B 1 147 ? 14.805 27.797 18.312 1 94.25 147 LEU B CA 1
ATOM 4686 C C . LEU B 1 147 ? 14.398 26.453 18.922 1 94.25 147 LEU B C 1
ATOM 4688 O O . LEU B 1 147 ? 15.148 25.484 18.859 1 94.25 147 LEU B O 1
ATOM 4692 N N . ASN B 1 148 ? 13.25 26.391 19.547 1 96.31 148 ASN B N 1
ATOM 4693 C CA . ASN B 1 148 ? 12.688 25.172 20.141 1 96.31 148 ASN B CA 1
ATOM 4694 C C . ASN B 1 148 ? 11.164 25.219 20.156 1 96.31 148 ASN B C 1
ATOM 4696 O O . ASN B 1 148 ? 10.555 26.141 19.609 1 96.31 148 ASN B O 1
ATOM 4700 N N . ASP B 1 149 ? 10.555 24.234 20.719 1 97.62 149 ASP B N 1
ATOM 4701 C CA . ASP B 1 149 ? 9.102 24.094 20.703 1 97.62 149 ASP B CA 1
ATOM 4702 C C . ASP B 1 149 ? 8.43 25.203 21.516 1 97.62 149 ASP B C 1
ATOM 4704 O O . ASP B 1 149 ? 7.371 25.703 21.141 1 97.62 149 ASP B O 1
ATOM 4708 N N . GLU B 1 150 ? 9 25.547 22.609 1 97.25 150 GLU B N 1
ATOM 4709 C CA . GLU B 1 150 ? 8.422 26.562 23.469 1 97.25 150 GLU B CA 1
ATOM 4710 C C . GLU B 1 150 ? 8.336 27.922 22.75 1 97.25 150 GLU B C 1
ATOM 4712 O O . GLU B 1 150 ? 7.301 28.578 22.781 1 97.25 150 GLU B O 1
ATOM 4717 N N . ILE B 1 151 ? 9.453 28.312 22.172 1 97.06 151 ILE B N 1
ATOM 4718 C CA . ILE B 1 151 ? 9.516 29.578 21.438 1 97.06 151 ILE B CA 1
ATOM 4719 C C . ILE B 1 151 ? 8.523 29.531 20.281 1 97.06 151 ILE B C 1
ATOM 4721 O O . ILE B 1 151 ? 7.793 30.5 20.047 1 97.06 151 ILE B O 1
ATOM 4725 N N . THR B 1 152 ? 8.547 28.422 19.562 1 97.81 152 THR B N 1
ATOM 4726 C CA . THR B 1 152 ? 7.66 28.281 18.422 1 97.81 152 THR B CA 1
ATOM 4727 C C . THR B 1 152 ? 6.199 28.406 18.844 1 97.81 152 THR B C 1
ATOM 4729 O O . THR B 1 152 ? 5.41 29.078 18.188 1 97.81 152 THR B O 1
ATOM 4732 N N . ALA B 1 153 ? 5.793 27.766 19.922 1 98.19 153 ALA B N 1
ATOM 4733 C CA . ALA B 1 153 ? 4.418 27.844 20.406 1 98.19 153 ALA B CA 1
ATOM 4734 C C . ALA B 1 153 ? 4.043 29.266 20.781 1 98.19 153 ALA B C 1
ATOM 4736 O O . ALA B 1 153 ? 2.947 29.734 20.453 1 98.19 153 ALA B O 1
ATOM 4737 N N . ARG B 1 154 ? 4.906 29.969 21.438 1 97.75 154 ARG B N 1
ATOM 4738 C CA . ARG B 1 154 ? 4.66 31.344 21.828 1 97.75 154 ARG B CA 1
ATOM 4739 C C . ARG B 1 154 ? 4.508 32.25 20.609 1 97.75 154 ARG B C 1
ATOM 4741 O O . ARG B 1 154 ? 3.617 33.094 20.562 1 97.75 154 ARG B O 1
ATOM 4748 N N . ASP B 1 155 ? 5.43 32.031 19.703 1 98.31 155 ASP B N 1
ATOM 4749 C CA . ASP B 1 155 ? 5.367 32.812 18.484 1 98.31 155 ASP B CA 1
ATOM 4750 C C . ASP B 1 155 ? 4.082 32.531 17.703 1 98.31 155 ASP B C 1
ATOM 4752 O O . ASP B 1 155 ? 3.508 33.438 17.094 1 98.31 155 ASP B O 1
ATOM 4756 N N . ASN B 1 156 ? 3.654 31.312 17.688 1 98.69 156 ASN B N 1
ATOM 4757 C CA . ASN B 1 156 ? 2.4 30.953 17.031 1 98.69 156 ASN B CA 1
ATOM 4758 C C . ASN B 1 156 ? 1.21 31.641 17.688 1 98.69 156 ASN B C 1
ATOM 4760 O O . ASN B 1 156 ? 0.262 32.031 17.016 1 98.69 156 ASN B O 1
ATOM 4764 N N . LEU B 1 157 ? 1.222 31.75 18.984 1 98.44 157 LEU B N 1
ATOM 4765 C CA . LEU B 1 157 ? 0.159 32.469 19.688 1 98.44 157 LEU B CA 1
ATOM 4766 C C . LEU B 1 157 ? 0.156 33.938 19.312 1 98.44 157 LEU B C 1
ATOM 4768 O O . LEU B 1 157 ? -0.903 34.5 19.062 1 98.44 157 LEU B O 1
ATOM 4772 N N . VAL B 1 158 ? 1.324 34.531 19.266 1 98.12 158 VAL B N 1
ATOM 4773 C CA . VAL B 1 158 ? 1.442 35.938 18.875 1 98.12 158 VAL B CA 1
ATOM 4774 C C . VAL B 1 158 ? 0.925 36.125 17.453 1 98.12 158 VAL B C 1
ATOM 4776 O O . VAL B 1 158 ? 0.211 37.094 17.156 1 98.12 158 VAL B O 1
ATOM 4779 N N . PHE B 1 159 ? 1.288 35.25 16.625 1 98.62 159 PHE B N 1
ATOM 4780 C CA . PHE B 1 159 ? 0.827 35.312 15.242 1 98.62 159 PHE B CA 1
ATOM 4781 C C . PHE B 1 159 ? -0.695 35.344 15.18 1 98.62 159 PHE B C 1
ATOM 4783 O O . PHE B 1 159 ? -1.271 36.188 14.484 1 98.62 159 PHE B O 1
ATOM 4790 N N . LEU B 1 160 ? -1.355 34.344 15.891 1 98.31 160 LEU B N 1
ATOM 4791 C CA . LEU B 1 160 ? -2.811 34.281 15.836 1 98.31 160 LEU B CA 1
ATOM 4792 C C . LEU B 1 160 ? -3.449 35.531 16.391 1 98.31 160 LEU B C 1
ATOM 4794 O O . LEU B 1 160 ? -4.406 36.062 15.805 1 98.31 160 LEU B O 1
ATOM 4798 N N . LYS B 1 161 ? -2.922 36.094 17.453 1 97 161 LYS B N 1
ATOM 4799 C CA . LYS B 1 161 ? -3.438 37.344 18.031 1 97 161 LYS B CA 1
ATOM 4800 C C . LYS B 1 161 ? -3.375 38.469 17.016 1 97 161 LYS B C 1
ATOM 4802 O O . LYS B 1 161 ? -4.371 39.156 16.781 1 97 161 LYS B O 1
ATOM 4807 N N . ASN B 1 162 ? -2.225 38.562 16.438 1 97.75 162 ASN B N 1
ATOM 4808 C CA . ASN B 1 162 ? -2.016 39.688 15.516 1 97.75 162 ASN B CA 1
ATOM 4809 C C . ASN B 1 162 ? -2.768 39.469 14.211 1 97.75 162 ASN B C 1
ATOM 4811 O O . ASN B 1 162 ? -3.219 40.438 13.586 1 97.75 162 ASN B O 1
ATOM 4815 N N . TRP B 1 163 ? -2.898 38.219 13.797 1 98 163 TRP B N 1
ATOM 4816 C CA . TRP B 1 163 ? -3.668 37.938 12.586 1 98 163 TRP B CA 1
ATOM 4817 C C . TRP B 1 163 ? -5.133 38.312 12.773 1 98 163 TRP B C 1
ATOM 4819 O O . TRP B 1 163 ? -5.754 38.875 11.867 1 98 163 TRP B O 1
ATOM 4829 N N . PHE B 1 164 ? -5.719 38.094 13.945 1 96 164 PHE B N 1
ATOM 4830 C CA . PHE B 1 164 ? -7.109 38.438 14.219 1 96 164 PHE B CA 1
ATOM 4831 C C . PHE B 1 164 ? -7.305 39.938 14.297 1 96 164 PHE B C 1
ATOM 4833 O O . PHE B 1 164 ? -8.391 40.438 14.016 1 96 164 PHE B O 1
ATOM 4840 N N . ILE B 1 165 ? -6.266 40.625 14.688 1 95.56 165 ILE B N 1
ATOM 4841 C CA . ILE B 1 165 ? -6.336 42.094 14.641 1 95.56 165 ILE B CA 1
ATOM 4842 C C . ILE B 1 165 ? -6.43 42.562 13.195 1 95.56 165 ILE B C 1
ATOM 4844 O O . ILE B 1 165 ? -7.215 43.469 12.875 1 95.56 165 ILE B O 1
ATOM 4848 N N . LYS B 1 166 ? -5.699 41.938 12.391 1 96.44 166 LYS B N 1
ATOM 4849 C CA . LYS B 1 166 ? -5.684 42.312 10.977 1 96.44 166 LYS B CA 1
ATOM 4850 C C . LYS B 1 166 ? -6.961 41.844 10.281 1 96.44 166 LYS B C 1
ATOM 4852 O O . LYS B 1 166 ? -7.441 42.531 9.359 1 96.44 166 LYS B O 1
ATOM 4857 N N . PHE B 1 167 ? -7.48 40.688 10.688 1 95.12 167 PHE B N 1
ATOM 4858 C CA . PHE B 1 167 ? -8.703 40.094 10.125 1 95.12 167 PHE B CA 1
ATOM 4859 C C . PHE B 1 167 ? -9.773 39.969 11.195 1 95.12 167 PHE B C 1
ATOM 4861 O O . PHE B 1 167 ? -10.195 38.844 11.516 1 95.12 167 PHE B O 1
ATOM 4868 N N . PRO B 1 168 ? -10.359 41.031 11.648 1 93.31 168 PRO B N 1
ATOM 4869 C CA . PRO B 1 168 ? -11.25 40.969 12.805 1 93.31 168 PRO B CA 1
ATOM 4870 C C . PRO B 1 168 ? -12.57 40.25 12.516 1 93.31 168 PRO B C 1
ATOM 4872 O O . PRO B 1 168 ? -13.242 39.812 13.438 1 93.31 168 PRO B O 1
ATOM 4875 N N . GLN B 1 169 ? -12.992 40.156 11.258 1 90.94 169 GLN B N 1
ATOM 4876 C CA . GLN B 1 169 ? -14.25 39.5 10.898 1 90.94 169 GLN B CA 1
ATOM 4877 C C . GLN B 1 169 ? -14.219 38.031 11.234 1 90.94 169 GLN B C 1
ATOM 4879 O O . GLN B 1 169 ? -15.266 37.375 11.289 1 90.94 169 GLN B O 1
ATOM 4884 N N . TYR B 1 170 ? -13.016 37.469 11.508 1 93.56 170 TYR B N 1
ATOM 4885 C CA . TYR B 1 170 ? -12.906 36.062 11.797 1 93.56 170 TYR B CA 1
ATOM 4886 C C . TYR B 1 170 ? -12.711 35.812 13.289 1 93.56 170 TYR B C 1
ATOM 4888 O O . TYR B 1 170 ? -12.562 34.656 13.719 1 93.56 170 TYR B O 1
ATOM 4896 N N . LYS B 1 171 ? -12.719 36.719 14.086 1 90.31 171 LYS B N 1
ATOM 4897 C CA . LYS B 1 171 ? -12.367 36.625 15.5 1 90.31 171 LYS B CA 1
ATOM 4898 C C . LYS B 1 171 ? -13.328 35.719 16.25 1 90.31 171 LYS B C 1
ATOM 4900 O O . LYS B 1 171 ? -12.922 35.031 17.188 1 90.31 171 LYS B O 1
ATOM 4905 N N . ASN B 1 172 ? -14.617 35.656 15.859 1 90.12 172 ASN B N 1
ATOM 4906 C CA . ASN B 1 172 ? -15.617 34.875 16.578 1 90.12 172 ASN B CA 1
ATOM 4907 C C . ASN B 1 172 ? -15.883 33.531 15.867 1 90.12 172 ASN B C 1
ATOM 4909 O O . ASN B 1 172 ? -16.766 32.781 16.281 1 90.12 172 ASN B O 1
ATOM 4913 N N . SER B 1 173 ? -15.125 33.312 14.852 1 93.44 173 SER B N 1
ATOM 4914 C CA . SER B 1 173 ? -15.273 32.031 14.164 1 93.44 173 SER B CA 1
ATOM 4915 C C . SER B 1 173 ? -14.844 30.875 15.055 1 93.44 173 SER B C 1
ATOM 4917 O O . SER B 1 173 ? -13.992 31.047 15.93 1 93.44 173 SER B O 1
ATOM 4919 N N . GLU B 1 174 ? -15.555 29.703 14.859 1 96.75 174 GLU B N 1
ATOM 4920 C CA . GLU B 1 174 ? -14.977 28.5 15.438 1 96.75 174 GLU B CA 1
ATOM 4921 C C . GLU B 1 174 ? -13.562 28.266 14.938 1 96.75 174 GLU B C 1
ATOM 4923 O O . GLU B 1 174 ? -13.312 28.297 13.727 1 96.75 174 GLU B O 1
ATOM 4928 N N . LEU B 1 175 ? -12.664 28.078 15.852 1 98.19 175 LEU B N 1
ATOM 4929 C CA . LEU B 1 175 ? -11.25 27.922 15.516 1 98.19 175 LEU B CA 1
ATOM 4930 C C . LEU B 1 175 ? -10.812 26.469 15.703 1 98.19 175 LEU B C 1
ATOM 4932 O O . LEU B 1 175 ? -11.125 25.859 16.719 1 98.19 175 LEU B O 1
ATOM 4936 N N . PHE B 1 176 ? -10.156 25.906 14.758 1 98.81 176 PHE B N 1
ATOM 4937 C CA . PHE B 1 176 ? -9.508 24.609 14.828 1 98.81 176 PHE B CA 1
ATOM 4938 C C . PHE B 1 176 ? -8.023 24.734 14.477 1 98.81 176 PHE B C 1
ATOM 4940 O O . PHE B 1 176 ? -7.641 25.562 13.656 1 98.81 176 PHE B O 1
ATOM 4947 N N . ILE B 1 177 ? -7.211 23.953 15.117 1 98.94 177 ILE B N 1
ATOM 4948 C CA . ILE B 1 177 ? -5.789 23.875 14.805 1 98.94 177 ILE B CA 1
ATOM 4949 C C . ILE B 1 177 ? -5.457 22.469 14.297 1 98.94 177 ILE B C 1
ATOM 4951 O O . ILE B 1 177 ? -5.781 21.469 14.945 1 98.94 177 ILE B O 1
ATOM 4955 N N . ALA B 1 178 ? -4.863 22.406 13.141 1 98.94 178 ALA B N 1
ATOM 4956 C CA . ALA B 1 178 ? -4.555 21.141 12.492 1 98.94 178 ALA B CA 1
ATOM 4957 C C . ALA B 1 178 ? -3.088 21.078 12.07 1 98.94 178 ALA B C 1
ATOM 4959 O O . ALA B 1 178 ? -2.436 22.109 11.922 1 98.94 178 ALA B O 1
ATOM 4960 N N . GLY B 1 179 ? -2.594 19.922 11.938 1 98.88 179 GLY B N 1
ATOM 4961 C CA . GLY B 1 179 ? -1.218 19.766 11.492 1 98.88 179 GLY B CA 1
ATOM 4962 C C . GLY B 1 179 ? -0.844 18.312 11.211 1 98.88 179 GLY B C 1
ATOM 4963 O O . GLY B 1 179 ? -1.697 17.422 11.266 1 98.88 179 GLY B O 1
ATOM 4964 N N . GLU B 1 180 ? 0.406 18.125 10.844 1 98.44 180 GLU B N 1
ATOM 4965 C CA . GLU B 1 180 ? 0.896 16.828 10.391 1 98.44 180 GLU B CA 1
ATOM 4966 C C . GLU B 1 180 ? 2.334 16.594 10.852 1 98.44 180 GLU B C 1
ATOM 4968 O O . GLU B 1 180 ? 3.125 17.531 10.938 1 98.44 180 GLU B O 1
ATOM 4973 N N . SER B 1 181 ? 2.707 15.312 11.102 1 98.25 181 SER B N 1
ATOM 4974 C CA . SER B 1 181 ? 4.09 14.953 11.398 1 98.25 181 SER B CA 1
ATOM 4975 C C . SER B 1 181 ? 4.562 15.594 12.703 1 98.25 181 SER B C 1
ATOM 4977 O O . SER B 1 181 ? 3.908 15.453 13.734 1 98.25 181 SER B O 1
ATOM 4979 N N . TYR B 1 182 ? 5.551 16.391 12.703 1 98.19 182 TYR B N 1
ATOM 4980 C CA . TYR B 1 182 ? 6.066 17.016 13.914 1 98.19 182 TYR B CA 1
ATOM 4981 C C . TYR B 1 182 ? 5.047 17.984 14.5 1 98.19 182 TYR B C 1
ATOM 4983 O O . TYR B 1 182 ? 5.16 18.375 15.664 1 98.19 182 TYR B O 1
ATOM 4991 N N . ALA B 1 183 ? 4.02 18.281 13.727 1 97.81 183 ALA B N 1
ATOM 4992 C CA . ALA B 1 183 ? 2.961 19.141 14.25 1 97.81 183 ALA B CA 1
ATOM 4993 C C . ALA B 1 183 ? 2.182 18.438 15.359 1 97.81 183 ALA B C 1
ATOM 4995 O O . ALA B 1 183 ? 1.371 19.062 16.047 1 97.81 183 ALA B O 1
ATOM 4996 N N . GLY B 1 184 ? 2.496 17.203 15.555 1 98.56 184 GLY B N 1
ATOM 4997 C CA . GLY B 1 184 ? 2.066 16.547 16.781 1 98.56 184 GLY B CA 1
ATOM 4998 C C . GLY B 1 184 ? 2.592 17.234 18.031 1 98.56 184 GLY B C 1
ATOM 4999 O O . GLY B 1 184 ? 2.09 16.984 19.141 1 98.56 184 GLY B O 1
ATOM 5000 N N . HIS B 1 185 ? 3.566 18.062 17.891 1 98.56 185 HIS B N 1
ATOM 5001 C CA . HIS B 1 185 ? 4.074 18.922 18.953 1 98.56 185 HIS B CA 1
ATOM 5002 C C . HIS B 1 185 ? 3.484 20.312 18.859 1 98.56 185 HIS B C 1
ATOM 5004 O O . HIS B 1 185 ? 2.961 20.844 19.859 1 98.56 185 HIS B O 1
ATOM 5010 N N . PHE B 1 186 ? 3.457 20.891 17.703 1 98.62 186 PHE B N 1
ATOM 5011 C CA . PHE B 1 186 ? 3.041 22.266 17.5 1 98.62 186 PHE B CA 1
ATOM 5012 C C . PHE B 1 186 ? 1.582 22.469 17.891 1 98.62 186 PHE B C 1
ATOM 5014 O O . PHE B 1 186 ? 1.245 23.406 18.609 1 98.62 186 PHE B O 1
ATOM 5021 N N . VAL B 1 187 ? 0.767 21.547 17.438 1 98.88 187 VAL B N 1
ATOM 5022 C CA . VAL B 1 187 ? -0.681 21.703 17.516 1 98.88 187 VAL B CA 1
ATOM 5023 C C . VAL B 1 187 ? -1.134 21.641 18.969 1 98.88 187 VAL B C 1
ATOM 5025 O O . VAL B 1 187 ? -1.759 22.578 19.484 1 98.88 187 VAL B O 1
ATOM 5028 N N . PRO B 1 188 ? -0.781 20.625 19.719 1 98.88 188 PRO B N 1
ATOM 5029 C CA . PRO B 1 188 ? -1.235 20.609 21.125 1 98.88 188 PRO B CA 1
ATOM 5030 C C . PRO B 1 188 ? -0.596 21.703 21.969 1 98.88 188 PRO B C 1
ATOM 5032 O O . PRO B 1 188 ? -1.231 22.234 22.875 1 98.88 188 PRO B O 1
ATOM 5035 N N . GLN B 1 189 ? 0.602 22.078 21.672 1 98.69 189 GLN B N 1
ATOM 5036 C CA . GLN B 1 189 ? 1.274 23.094 22.469 1 98.69 189 GLN B CA 1
ATOM 5037 C C . GLN B 1 189 ? 0.625 24.469 22.266 1 98.69 189 GLN B C 1
ATOM 5039 O O . GLN B 1 189 ? 0.436 25.219 23.219 1 98.69 189 GLN B O 1
ATOM 5044 N N . LEU B 1 190 ? 0.335 24.766 21.016 1 98.75 190 LEU B N 1
ATOM 5045 C CA . LEU B 1 190 ? -0.368 26.016 20.766 1 98.75 190 LEU B CA 1
ATOM 5046 C C . LEU B 1 190 ? -1.752 26 21.406 1 98.75 190 LEU B C 1
ATOM 5048 O O . LEU B 1 190 ? -2.172 26.984 22 1 98.75 190 LEU B O 1
ATOM 5052 N N . ALA B 1 191 ? -2.467 24.906 21.266 1 98.62 191 ALA B N 1
ATOM 5053 C CA . ALA B 1 191 ? -3.799 24.781 21.859 1 98.62 191 ALA B CA 1
ATOM 5054 C C . ALA B 1 191 ? -3.746 24.984 23.359 1 98.62 191 ALA B C 1
ATOM 5056 O O . ALA B 1 191 ? -4.582 25.688 23.938 1 98.62 191 ALA B O 1
ATOM 5057 N N . GLN B 1 192 ? -2.777 24.375 23.969 1 98 192 GLN B N 1
ATOM 5058 C CA . GLN B 1 192 ? -2.621 24.5 25.422 1 98 192 GLN B CA 1
ATOM 5059 C C . GLN B 1 192 ? -2.357 25.938 25.828 1 98 192 GLN B C 1
ATOM 5061 O O . GLN B 1 192 ? -2.918 26.438 26.812 1 98 192 GLN B O 1
ATOM 5066 N N . LEU B 1 193 ? -1.519 26.609 25.094 1 97.88 193 LEU B N 1
ATOM 5067 C CA . LEU B 1 193 ? -1.197 28 25.391 1 97.88 193 LEU B CA 1
ATOM 5068 C C . LEU B 1 193 ? -2.43 28.891 25.234 1 97.88 193 LEU B C 1
ATOM 5070 O O . LEU B 1 193 ? -2.607 29.844 26 1 97.88 193 LEU B O 1
ATOM 5074 N N . ILE B 1 194 ? -3.197 28.609 24.234 1 97.81 194 ILE B N 1
ATOM 5075 C CA . ILE B 1 194 ? -4.422 29.359 24.031 1 97.81 194 ILE B CA 1
ATOM 5076 C C . ILE B 1 194 ? -5.336 29.219 25.234 1 97.81 194 ILE B C 1
ATOM 5078 O O . ILE B 1 194 ? -5.883 30.203 25.75 1 97.81 194 ILE B O 1
ATOM 5082 N N . LEU B 1 195 ? -5.5 28.031 25.734 1 96.19 195 LEU B N 1
ATOM 5083 C CA . LEU B 1 195 ? -6.359 27.781 26.891 1 96.19 195 LEU B CA 1
ATOM 5084 C C . LEU B 1 195 ? -5.82 28.469 28.141 1 96.19 195 LEU B C 1
ATOM 5086 O O . LEU B 1 195 ? -6.594 28.922 28.984 1 96.19 195 LEU B O 1
ATOM 5090 N N . GLU B 1 196 ? -4.559 28.547 28.203 1 95.12 196 GLU B N 1
ATOM 5091 C CA . GLU B 1 196 ? -3.92 29.125 29.391 1 95.12 196 GLU B CA 1
ATOM 5092 C C . GLU B 1 196 ? -3.859 30.641 29.312 1 95.12 196 GLU B C 1
ATOM 5094 O O . GLU B 1 196 ? -3.678 31.312 30.328 1 95.12 196 GLU B O 1
ATOM 5099 N N . SER B 1 197 ? -4.023 31.016 28.156 1 90.25 197 SER B N 1
ATOM 5100 C CA . SER B 1 197 ? -3.875 32.469 27.953 1 90.25 197 SER B CA 1
ATOM 5101 C C . SER B 1 197 ? -5.184 33.188 28.219 1 90.25 197 SER B C 1
ATOM 5103 O O . SER B 1 197 ? -6.211 32.562 28.484 1 90.25 197 SER B O 1
ATOM 5105 N N . ARG B 1 198 ? -5.176 34.531 28.312 1 82.88 198 ARG B N 1
ATOM 5106 C CA . ARG B 1 198 ? -6.316 35.406 28.562 1 82.88 198 ARG B CA 1
ATOM 5107 C C . ARG B 1 198 ? -7.082 35.688 27.281 1 82.88 198 ARG B C 1
ATOM 5109 O O . ARG B 1 198 ? -8.117 36.375 27.297 1 82.88 198 ARG B O 1
ATOM 5116 N N . VAL B 1 199 ? -6.531 35.094 26.203 1 84.25 199 VAL B N 1
ATOM 5117 C CA . VAL B 1 199 ? -7.207 35.344 24.938 1 84.25 199 VAL B CA 1
ATOM 5118 C C . VAL B 1 199 ? -8.43 34.438 24.797 1 84.25 199 VAL B C 1
ATOM 5120 O O . VAL B 1 199 ? -8.398 33.281 25.219 1 84.25 199 VAL B O 1
ATOM 5123 N N . LYS B 1 200 ? -9.484 35.031 24.328 1 86.44 200 LYS B N 1
ATOM 5124 C CA . LYS B 1 200 ? -10.719 34.281 24.203 1 86.44 200 LYS B CA 1
ATOM 5125 C C . LYS B 1 200 ? -10.961 33.875 22.75 1 86.44 200 LYS B C 1
ATOM 5127 O O . LYS B 1 200 ? -11.945 34.281 22.141 1 86.44 200 LYS B O 1
ATOM 5132 N N . PHE B 1 201 ? -10.086 33.031 22.234 1 93.88 201 PHE B N 1
ATOM 5133 C CA . PHE B 1 201 ? -10.375 32.406 20.953 1 93.88 201 PHE B CA 1
ATOM 5134 C C . PHE B 1 201 ? -11.438 31.312 21.094 1 93.88 201 PHE B C 1
ATOM 5136 O O . PHE B 1 201 ? -11.594 30.734 22.172 1 93.88 201 PHE B O 1
ATOM 5143 N N . ASN B 1 202 ? -12.273 31.141 20.125 1 95.88 202 ASN B N 1
ATOM 5144 C CA . ASN B 1 202 ? -13.305 30.094 20.109 1 95.88 202 ASN B CA 1
ATOM 5145 C C . ASN B 1 202 ? -12.75 28.766 19.641 1 95.88 202 ASN B C 1
ATOM 5147 O O . ASN B 1 202 ? -13.266 28.172 18.703 1 95.88 202 ASN B O 1
ATOM 5151 N N . LEU B 1 203 ? -11.695 28.281 20.391 1 97.88 203 LEU B N 1
ATOM 5152 C CA . LEU B 1 203 ? -11.023 27.031 20.047 1 97.88 203 LEU B CA 1
ATOM 5153 C C . LEU B 1 203 ? -11.938 25.844 20.297 1 97.88 203 LEU B C 1
ATOM 5155 O O . LEU B 1 203 ? -12.375 25.625 21.438 1 97.88 203 LEU B O 1
ATOM 5159 N N . LYS B 1 204 ? -12.156 25.047 19.219 1 98.06 204 LYS B N 1
ATOM 5160 C CA . LYS B 1 204 ? -13.125 23.953 19.328 1 98.06 204 LYS B CA 1
ATOM 5161 C C . LYS B 1 204 ? -12.422 22.594 19.25 1 98.06 204 LYS B C 1
ATOM 5163 O O . LYS B 1 204 ? -12.922 21.609 19.797 1 98.06 204 LYS B O 1
ATOM 5168 N N . GLY B 1 205 ? -11.297 22.531 18.578 1 98.69 205 GLY B N 1
ATOM 5169 C CA . GLY B 1 205 ? -10.695 21.219 18.422 1 98.69 205 GLY B CA 1
ATOM 5170 C C . GLY B 1 205 ? -9.344 21.266 17.75 1 98.69 205 GLY B C 1
ATOM 5171 O O . GLY B 1 205 ? -8.938 22.297 17.219 1 98.69 205 GLY B O 1
ATOM 5172 N N . ILE B 1 206 ? -8.633 20.094 17.781 1 98.94 206 ILE B N 1
ATOM 5173 C CA . ILE B 1 206 ? -7.352 19.922 17.109 1 98.94 206 ILE B CA 1
ATOM 5174 C C . ILE B 1 206 ? -7.391 18.656 16.234 1 98.94 206 ILE B C 1
ATOM 5176 O O . ILE B 1 206 ? -8.031 17.672 16.609 1 98.94 206 ILE B O 1
ATOM 5180 N N . LEU B 1 207 ? -6.758 18.703 15.102 1 98.94 207 LEU B N 1
ATOM 5181 C CA . LEU B 1 207 ? -6.645 17.625 14.133 1 98.94 207 LEU B CA 1
ATOM 5182 C C . LEU B 1 207 ? -5.184 17.344 13.797 1 98.94 207 LEU B C 1
ATOM 5184 O O . LEU B 1 207 ? -4.465 18.234 13.344 1 98.94 207 LEU B O 1
ATOM 5188 N N . MET B 1 208 ? -4.754 16.094 13.992 1 98.88 208 MET B N 1
ATOM 5189 C CA . MET B 1 208 ? -3.352 15.781 13.742 1 98.88 208 MET B CA 1
ATOM 5190 C C . MET B 1 208 ? -3.219 14.555 12.844 1 98.88 208 MET B C 1
ATOM 5192 O O . MET B 1 208 ? -3.693 13.477 13.188 1 98.88 208 MET B O 1
ATOM 5196 N N . GLY B 1 209 ? -2.557 14.734 11.711 1 98.88 209 GLY B N 1
ATOM 5197 C CA . GLY B 1 209 ? -2.285 13.648 10.781 1 98.88 209 GLY B CA 1
ATOM 5198 C C . GLY B 1 209 ? -0.887 13.078 10.922 1 98.88 209 GLY B C 1
ATOM 5199 O O . GLY B 1 209 ? 0.098 13.82 10.859 1 98.88 209 GLY B O 1
ATOM 5200 N N . ASP B 1 210 ? -0.827 11.789 11.117 1 98.75 210 ASP B N 1
ATOM 5201 C CA . ASP B 1 210 ? 0.456 11.102 11.203 1 98.75 210 ASP B CA 1
ATOM 5202 C C . ASP B 1 210 ? 1.406 11.82 12.156 1 98.75 210 ASP B C 1
ATOM 5204 O O . ASP B 1 210 ? 2.549 12.109 11.797 1 98.75 210 ASP B O 1
ATOM 5208 N N . PRO B 1 211 ? 0.958 12.094 13.336 1 98.81 211 PRO B N 1
ATOM 5209 C CA . PRO B 1 211 ? 1.708 12.984 14.219 1 98.81 211 PRO B CA 1
ATOM 5210 C C . PRO B 1 211 ? 2.809 12.258 14.992 1 98.81 211 PRO B C 1
ATOM 5212 O O . PRO B 1 211 ? 2.656 11.078 15.336 1 98.81 211 PRO B O 1
ATOM 5215 N N . LEU B 1 212 ? 3.879 12.938 15.258 1 98.75 212 LEU B N 1
ATOM 5216 C CA . LEU B 1 212 ? 4.773 12.539 16.344 1 98.75 212 LEU B CA 1
ATOM 5217 C C . LEU B 1 212 ? 4.211 12.953 17.703 1 98.75 212 LEU B C 1
ATOM 5219 O O . LEU B 1 212 ? 4.031 14.141 17.969 1 98.75 212 LEU B O 1
ATOM 5223 N N . MET B 1 213 ? 3.875 11.984 18.516 1 98.62 213 MET B N 1
ATOM 5224 C CA . MET B 1 213 ? 3.229 12.266 19.797 1 98.62 213 MET B CA 1
ATOM 5225 C C . MET B 1 213 ? 4.098 11.797 20.953 1 98.62 213 MET B C 1
ATOM 5227 O O . MET B 1 213 ? 4.07 12.391 22.031 1 98.62 213 MET B O 1
ATOM 5231 N N . ASP B 1 214 ? 4.777 10.727 20.719 1 98.75 214 ASP B N 1
ATOM 5232 C CA . ASP B 1 214 ? 5.672 10.094 21.688 1 98.75 214 ASP B CA 1
ATOM 5233 C C . ASP B 1 214 ? 6.859 9.445 20.984 1 98.75 214 ASP B C 1
ATOM 5235 O O . ASP B 1 214 ? 6.699 8.445 20.266 1 98.75 214 ASP B O 1
ATOM 5239 N N . PHE B 1 215 ? 7.988 9.953 21.297 1 98.19 215 PHE B N 1
ATOM 5240 C CA . PHE B 1 215 ? 9.203 9.633 20.562 1 98.19 215 PHE B CA 1
ATOM 5241 C C . PHE B 1 215 ? 9.477 8.133 20.578 1 98.19 215 PHE B C 1
ATOM 5243 O O . PHE B 1 215 ? 9.648 7.523 19.516 1 98.19 215 PHE B O 1
ATOM 5250 N N . ASP B 1 216 ? 9.461 7.523 21.688 1 98.25 216 ASP B N 1
ATOM 5251 C CA . ASP B 1 216 ? 9.836 6.121 21.812 1 98.25 216 ASP B CA 1
ATOM 5252 C C . ASP B 1 216 ? 8.82 5.215 21.125 1 98.25 216 ASP B C 1
ATOM 5254 O O . ASP B 1 216 ? 9.195 4.344 20.328 1 98.25 216 ASP B O 1
ATOM 5258 N N . THR B 1 217 ? 7.562 5.398 21.406 1 98.25 217 THR B N 1
ATOM 5259 C CA . THR B 1 217 ? 6.527 4.547 20.828 1 98.25 217 THR B CA 1
ATOM 5260 C C . THR B 1 217 ? 6.457 4.723 19.312 1 98.25 217 THR B C 1
ATOM 5262 O O . THR B 1 217 ? 6.395 3.742 18.578 1 98.25 217 THR B O 1
ATOM 5265 N N . ASN B 1 218 ? 6.445 5.957 18.859 1 98.44 218 ASN B N 1
ATOM 5266 C CA . ASN B 1 218 ? 6.352 6.219 17.438 1 98.44 218 ASN B CA 1
ATOM 5267 C C . ASN B 1 218 ? 7.574 5.695 16.688 1 98.44 218 ASN B C 1
ATOM 5269 O O . ASN B 1 218 ? 7.438 4.992 15.68 1 98.44 218 ASN B O 1
ATOM 5273 N N . TYR B 1 219 ? 8.758 5.977 17.172 1 97.88 219 TYR B N 1
ATOM 5274 C CA . TYR B 1 219 ? 9.977 5.598 16.469 1 97.88 219 TYR B CA 1
ATOM 5275 C C . TYR B 1 219 ? 10.18 4.086 16.5 1 97.88 219 TYR B C 1
ATOM 5277 O O . TYR B 1 219 ? 10.594 3.486 15.516 1 97.88 219 TYR B O 1
ATOM 5285 N N . ASN B 1 220 ? 9.891 3.502 17.609 1 97.94 220 ASN B N 1
ATOM 5286 C CA . ASN B 1 220 ? 10.125 2.066 17.719 1 97.94 220 ASN B CA 1
ATOM 5287 C C . ASN B 1 220 ? 9.086 1.271 16.922 1 97.94 220 ASN B C 1
ATOM 5289 O O . ASN B 1 220 ? 9.18 0.046 16.828 1 97.94 220 ASN B O 1
ATOM 5293 N N . SER B 1 221 ? 8.117 1.913 16.359 1 97.06 221 SER B N 1
ATOM 5294 C CA . SER B 1 221 ? 7.176 1.269 15.445 1 97.06 221 SER B CA 1
ATOM 5295 C C . SER B 1 221 ? 7.762 1.15 14.039 1 97.06 221 SER B C 1
ATOM 5297 O O . SER B 1 221 ? 7.262 0.38 13.219 1 97.06 221 SER B O 1
ATOM 5299 N N . VAL B 1 222 ? 8.805 1.853 13.727 1 97.38 222 VAL B N 1
ATOM 5300 C CA . VAL B 1 222 ? 9.344 1.982 12.375 1 97.38 222 VAL B CA 1
ATOM 5301 C C . VAL B 1 222 ? 9.961 0.656 11.93 1 97.38 222 VAL B C 1
ATOM 5303 O O . VAL B 1 222 ? 9.656 0.155 10.844 1 97.38 222 VAL B O 1
ATOM 5306 N N . PRO B 1 223 ? 10.797 -0.032 12.773 1 97.06 223 PRO B N 1
ATOM 5307 C CA . PRO B 1 223 ? 11.359 -1.307 12.32 1 97.06 223 PRO B CA 1
ATOM 5308 C C . PRO B 1 223 ? 10.289 -2.355 12.031 1 97.06 223 PRO B C 1
ATOM 5310 O O . PRO B 1 223 ? 10.453 -3.182 11.133 1 97.06 223 PRO B O 1
ATOM 5313 N N . HIS B 1 224 ? 9.25 -2.279 12.828 1 95.31 224 HIS B N 1
ATOM 5314 C CA . HIS B 1 224 ? 8.156 -3.217 12.586 1 95.31 224 HIS B CA 1
ATOM 5315 C C . HIS B 1 224 ? 7.531 -2.988 11.219 1 95.31 224 HIS B C 1
ATOM 5317 O O . HIS B 1 224 ? 7.223 -3.945 10.5 1 95.31 224 HIS B O 1
ATOM 5323 N N . PHE B 1 225 ? 7.258 -1.765 10.875 1 96.31 225 PHE B N 1
ATOM 5324 C CA . PHE B 1 225 ? 6.723 -1.433 9.562 1 96.31 225 PHE B CA 1
ATOM 5325 C C . PHE B 1 225 ? 7.676 -1.884 8.461 1 96.31 225 PHE B C 1
ATOM 5327 O O . PHE B 1 225 ? 7.254 -2.52 7.492 1 96.31 225 PHE B O 1
ATOM 5334 N N . TYR B 1 226 ? 8.961 -1.551 8.586 1 96.44 226 TYR B N 1
ATOM 5335 C CA . TYR B 1 226 ? 9.961 -1.917 7.594 1 96.44 226 TYR B CA 1
ATOM 5336 C C . TYR B 1 226 ? 10.008 -3.428 7.398 1 96.44 226 TYR B C 1
ATOM 5338 O O . TYR B 1 226 ? 10.102 -3.912 6.266 1 96.44 226 TYR B O 1
ATOM 5346 N N . TRP B 1 227 ? 9.969 -4.113 8.492 1 96.44 227 TRP B N 1
ATOM 5347 C CA . TRP B 1 227 ? 10.039 -5.57 8.453 1 96.44 227 TRP B CA 1
ATOM 5348 C C . TRP B 1 227 ? 8.82 -6.16 7.762 1 96.44 227 TRP B C 1
ATOM 5350 O O . TRP B 1 227 ? 8.945 -7.012 6.879 1 96.44 227 TRP B O 1
ATOM 5360 N N . SER B 1 228 ? 7.652 -5.684 8.102 1 93.69 228 SER B N 1
ATOM 5361 C CA . SER B 1 228 ? 6.406 -6.25 7.59 1 93.69 228 SER B CA 1
ATOM 5362 C C . SER B 1 228 ? 6.184 -5.867 6.133 1 93.69 228 SER B C 1
ATOM 5364 O O . SER B 1 228 ? 5.391 -6.504 5.434 1 93.69 228 SER B O 1
ATOM 5366 N N . HIS B 1 229 ? 6.898 -4.84 5.633 1 94.06 229 HIS B N 1
ATOM 5367 C CA . HIS B 1 229 ? 6.793 -4.43 4.234 1 94.06 229 HIS B CA 1
ATOM 5368 C C . HIS B 1 229 ? 8.008 -4.883 3.436 1 94.06 229 HIS B C 1
ATOM 5370 O O . HIS B 1 229 ? 8.148 -4.527 2.262 1 94.06 229 HIS B O 1
ATOM 5376 N N . GLY B 1 230 ? 8.875 -5.578 4.066 1 95.62 230 GLY B N 1
ATOM 5377 C CA . GLY B 1 230 ? 9.938 -6.273 3.359 1 95.62 230 GLY B CA 1
ATOM 5378 C C . GLY B 1 230 ? 11.195 -5.434 3.193 1 95.62 230 GLY B C 1
ATOM 5379 O O . GLY B 1 230 ? 12.117 -5.828 2.479 1 95.62 230 GLY B O 1
ATOM 5380 N N . LEU B 1 231 ? 11.305 -4.285 3.844 1 97.31 231 LEU B N 1
ATOM 5381 C CA . LEU B 1 231 ? 12.445 -3.396 3.646 1 97.31 231 LEU B CA 1
ATOM 5382 C C . LEU B 1 231 ? 13.672 -3.922 4.379 1 97.31 231 LEU B C 1
ATOM 5384 O O . LEU B 1 231 ? 14.805 -3.59 4.016 1 97.31 231 LEU B O 1
ATOM 5388 N N . ILE B 1 232 ? 13.414 -4.691 5.441 1 97.19 232 ILE B N 1
ATOM 5389 C CA . ILE B 1 232 ? 14.539 -5.258 6.18 1 97.19 232 ILE B CA 1
ATOM 5390 C C . ILE B 1 232 ? 14.297 -6.75 6.406 1 97.19 232 ILE B C 1
ATOM 5392 O O . ILE B 1 232 ? 13.156 -7.215 6.383 1 97.19 232 ILE B O 1
ATOM 5396 N N . SER B 1 233 ? 15.336 -7.457 6.609 1 96.75 233 SER B N 1
ATOM 5397 C CA . SER B 1 233 ? 15.305 -8.898 6.824 1 96.75 233 SER B CA 1
ATOM 5398 C C . SER B 1 233 ? 14.852 -9.242 8.242 1 96.75 233 SER B C 1
ATOM 5400 O O . SER B 1 233 ? 14.766 -8.359 9.102 1 96.75 233 SER B O 1
ATOM 5402 N N . ASP B 1 234 ? 14.523 -10.531 8.438 1 95.06 234 ASP B N 1
ATOM 5403 C CA . ASP B 1 234 ? 14.219 -11.023 9.781 1 95.06 234 ASP B CA 1
ATOM 5404 C C . ASP B 1 234 ? 15.375 -10.766 10.734 1 95.06 234 ASP B C 1
ATOM 5406 O O . ASP B 1 234 ? 15.164 -10.398 11.891 1 95.06 234 ASP B O 1
ATOM 5410 N N . SER B 1 235 ? 16.562 -10.953 10.25 1 95.12 235 SER B N 1
ATOM 5411 C CA . SER B 1 235 ? 17.766 -10.758 11.062 1 95.12 235 SER B CA 1
ATOM 5412 C C . SER B 1 235 ? 17.875 -9.312 11.547 1 95.12 235 SER B C 1
ATOM 5414 O O . SER B 1 235 ? 18.094 -9.07 12.727 1 95.12 235 SER B O 1
ATOM 5416 N N . THR B 1 236 ? 17.719 -8.391 10.648 1 97.31 236 THR B N 1
ATOM 5417 C CA . THR B 1 236 ? 17.812 -6.977 10.992 1 97.31 236 THR B CA 1
ATOM 5418 C C . THR B 1 236 ? 16.719 -6.578 11.969 1 97.31 236 THR B C 1
ATOM 5420 O O . THR B 1 236 ? 16.953 -5.816 12.906 1 97.31 236 THR B O 1
ATOM 5423 N N . TYR B 1 237 ? 15.516 -7.066 11.719 1 96.94 237 TYR B N 1
ATOM 5424 C CA . TYR B 1 237 ? 14.422 -6.805 12.641 1 96.94 237 TYR B CA 1
ATOM 5425 C C . TYR B 1 237 ? 14.766 -7.273 14.047 1 96.94 237 TYR B C 1
ATOM 5427 O O . TYR B 1 237 ? 14.508 -6.57 15.023 1 96.94 237 TYR B O 1
ATOM 5435 N N . ASN B 1 238 ? 15.312 -8.438 14.172 1 96.5 238 ASN B N 1
ATOM 5436 C CA . ASN B 1 238 ? 15.711 -8.992 15.461 1 96.5 238 ASN B CA 1
ATOM 5437 C C . ASN B 1 238 ? 16.797 -8.156 16.125 1 96.5 238 ASN B C 1
ATOM 5439 O O . ASN B 1 238 ? 16.828 -8.016 17.344 1 96.5 238 ASN B O 1
ATOM 5443 N N . LEU B 1 239 ? 17.719 -7.617 15.383 1 97.62 239 LEU B N 1
ATOM 5444 C CA . LEU B 1 239 ? 18.781 -6.773 15.922 1 97.62 239 LEU B CA 1
ATOM 5445 C C . LEU B 1 239 ? 18.203 -5.508 16.547 1 97.62 239 LEU B C 1
ATOM 5447 O O . LEU B 1 239 ? 18.703 -5.035 17.578 1 97.62 239 LEU B O 1
ATOM 5451 N N . PHE B 1 240 ? 17.141 -4.949 15.93 1 98 240 PHE B N 1
ATOM 5452 C CA . PHE B 1 240 ? 16.484 -3.777 16.5 1 98 240 PHE B CA 1
ATOM 5453 C C . PHE B 1 240 ? 15.875 -4.105 17.859 1 98 240 PHE B C 1
ATOM 5455 O O . PHE B 1 240 ? 15.805 -3.244 18.734 1 98 240 PHE B O 1
ATOM 5462 N N . SER B 1 241 ? 15.5 -5.355 18.031 1 95.44 241 SER B N 1
ATOM 5463 C CA . SER B 1 241 ? 14.859 -5.77 19.266 1 95.44 241 SER B CA 1
ATOM 5464 C C . SER B 1 241 ? 15.891 -6.18 20.312 1 95.44 241 SER B C 1
ATOM 5466 O O . SER B 1 241 ? 15.688 -5.969 21.516 1 95.44 241 SER B O 1
ATOM 5468 N N . SER B 1 242 ? 17.016 -6.734 19.922 1 97.38 242 SER B N 1
ATOM 5469 C CA . SER B 1 242 ? 17.938 -7.383 20.859 1 97.38 242 SER B CA 1
ATOM 5470 C C . SER B 1 242 ? 19.156 -6.516 21.125 1 97.38 242 SER B C 1
ATOM 5472 O O . SER B 1 242 ? 19.797 -6.648 22.172 1 97.38 242 SER B O 1
ATOM 5474 N N . LYS B 1 243 ? 19.5 -5.672 20.219 1 97.88 243 LYS B N 1
ATOM 5475 C CA . LYS B 1 243 ? 20.766 -4.969 20.344 1 97.88 243 LYS B CA 1
ATOM 5476 C C . LYS B 1 243 ? 20.547 -3.467 20.516 1 97.88 243 LYS B C 1
ATOM 5478 O O . LYS B 1 243 ? 21.062 -2.869 21.469 1 97.88 243 LYS B O 1
ATOM 5483 N N . CYS B 1 244 ? 19.891 -2.822 19.594 1 98.56 244 CYS B N 1
ATOM 5484 C CA . CYS B 1 244 ? 19.672 -1.38 19.594 1 98.56 244 CYS B CA 1
ATOM 5485 C C . CYS B 1 244 ? 18.359 -1.021 18.906 1 98.56 244 CYS B C 1
ATOM 5487 O O . CYS B 1 244 ? 18.281 -1.078 17.672 1 98.56 244 CYS B O 1
ATOM 5489 N N . ASN B 1 245 ? 17.422 -0.589 19.703 1 98.25 245 ASN B N 1
ATOM 5490 C CA . ASN B 1 245 ? 16.141 -0.268 19.078 1 98.25 245 ASN B CA 1
ATOM 5491 C C . ASN B 1 245 ? 16.203 1.074 18.344 1 98.25 245 ASN B C 1
ATOM 5493 O O . ASN B 1 245 ? 17.188 1.802 18.469 1 98.25 245 ASN B O 1
ATOM 5497 N N . TYR B 1 246 ? 15.234 1.378 17.578 1 98.25 246 TYR B N 1
ATOM 5498 C CA . TYR B 1 246 ? 15.258 2.49 16.625 1 98.25 246 TYR B CA 1
ATOM 5499 C C . TYR B 1 246 ? 15.305 3.826 17.359 1 98.25 246 TYR B C 1
ATOM 5501 O O . TYR B 1 246 ? 16 4.746 16.938 1 98.25 246 TYR B O 1
ATOM 5509 N N . SER B 1 247 ? 14.523 4.059 18.469 1 97.88 247 SER B N 1
ATOM 5510 C CA . SER B 1 247 ? 14.547 5.309 19.219 1 97.88 247 SER B CA 1
ATOM 5511 C C . SER B 1 247 ? 15.914 5.562 19.828 1 97.88 247 SER B C 1
ATOM 5513 O O . SER B 1 247 ? 16.422 6.684 19.781 1 97.88 247 SER B O 1
ATOM 5515 N N . ARG B 1 248 ? 16.531 4.504 20.359 1 98.06 248 ARG B N 1
ATOM 5516 C CA . ARG B 1 248 ? 17.875 4.645 20.922 1 98.06 248 ARG B CA 1
ATOM 5517 C C . ARG B 1 248 ? 18.875 5.047 19.828 1 98.06 248 ARG B C 1
ATOM 5519 O O . ARG B 1 248 ? 19.703 5.934 20.047 1 98.06 248 ARG B O 1
ATOM 5526 N N . MET B 1 249 ? 18.797 4.332 18.766 1 97.94 249 MET B N 1
ATOM 5527 C CA . MET B 1 249 ? 19.688 4.641 17.656 1 97.94 249 MET B CA 1
ATOM 5528 C C . MET B 1 249 ? 19.562 6.105 17.25 1 97.94 249 MET B C 1
ATOM 5530 O O . MET B 1 249 ? 20.578 6.785 17.047 1 97.94 249 MET B O 1
ATOM 5534 N N . ASN B 1 250 ? 18.375 6.637 17.125 1 96.06 250 ASN B N 1
ATOM 5535 C CA . ASN B 1 250 ? 18.156 8.031 16.766 1 96.06 250 ASN B CA 1
ATOM 5536 C C . ASN B 1 250 ? 18.656 8.984 17.844 1 96.06 250 ASN B C 1
ATOM 5538 O O . ASN B 1 250 ? 19.234 10.031 17.531 1 96.06 250 ASN B O 1
ATOM 5542 N N . ARG B 1 251 ? 18.375 8.656 19.078 1 95.88 251 ARG B N 1
ATOM 5543 C CA . ARG B 1 251 ? 18.859 9.469 20.203 1 95.88 251 ARG B CA 1
ATOM 5544 C C . ARG B 1 251 ? 20.391 9.578 20.172 1 95.88 251 ARG B C 1
ATOM 5546 O O . ARG B 1 251 ? 20.938 10.664 20.328 1 95.88 251 ARG B O 1
ATOM 5553 N N . GLU B 1 252 ? 21.016 8.414 19.969 1 96.5 252 GLU B N 1
ATOM 5554 C CA . GLU B 1 252 ? 22.484 8.406 19.938 1 96.5 252 GLU B CA 1
ATOM 5555 C C . GLU B 1 252 ? 23 9.203 18.734 1 96.5 252 GLU B C 1
ATOM 5557 O O . GLU B 1 252 ? 23.984 9.93 18.859 1 96.5 252 GLU B O 1
ATOM 5562 N N . GLN B 1 253 ? 22.359 9.047 17.672 1 92.75 253 GLN B N 1
ATOM 5563 C CA . GLN B 1 253 ? 22.75 9.789 16.469 1 92.75 253 GLN B CA 1
ATOM 5564 C C . GLN B 1 253 ? 22.641 11.297 16.703 1 92.75 253 GLN B C 1
ATOM 5566 O O . GLN B 1 253 ? 23.516 12.055 16.312 1 92.75 253 GLN B O 1
ATOM 5571 N N . THR B 1 254 ? 21.547 11.711 17.25 1 90.56 254 THR B N 1
ATOM 5572 C CA . THR B 1 254 ? 21.312 13.117 17.531 1 90.56 254 THR B CA 1
ATOM 5573 C C . THR B 1 254 ? 22.344 13.656 18.516 1 90.56 254 THR B C 1
ATOM 5575 O O . THR B 1 254 ? 22.719 14.828 18.438 1 90.56 254 THR B O 1
ATOM 5578 N N . SER B 1 255 ? 22.828 12.758 19.344 1 90.25 255 SER B N 1
ATOM 5579 C CA . SER B 1 255 ? 23.812 13.164 20.344 1 90.25 255 SER B CA 1
ATOM 5580 C C . SER B 1 255 ? 25.219 13.188 19.766 1 90.25 255 SER B C 1
ATOM 5582 O O . SER B 1 255 ? 26.172 13.57 20.438 1 90.25 255 SER B O 1
ATOM 5584 N N . GLY B 1 256 ? 25.406 12.734 18.531 1 89.31 256 GLY B N 1
ATOM 5585 C CA . GLY B 1 256 ? 26.656 12.922 17.812 1 89.31 256 GLY B CA 1
ATOM 5586 C C . GLY B 1 256 ? 27.469 11.641 17.672 1 89.31 256 GLY B C 1
ATOM 5587 O O . GLY B 1 256 ? 28.422 11.586 16.906 1 89.31 256 GLY B O 1
ATOM 5588 N N . SER B 1 257 ? 27.156 10.594 18.469 1 92 257 SER B N 1
ATOM 5589 C CA . SER B 1 257 ? 27.906 9.352 18.328 1 92 257 SER B CA 1
ATOM 5590 C C . SER B 1 257 ? 27.016 8.133 18.562 1 92 257 SER B C 1
ATOM 5592 O O . SER B 1 257 ? 26.125 8.164 19.422 1 92 257 SER B O 1
ATOM 5594 N N . LEU B 1 258 ? 27.297 7.066 17.797 1 96.44 258 LEU B N 1
ATOM 5595 C CA . LEU B 1 258 ? 26.594 5.797 17.938 1 96.44 258 LEU B CA 1
ATOM 5596 C C . LEU B 1 258 ? 27.422 4.785 18.703 1 96.44 258 LEU B C 1
ATOM 5598 O O . LEU B 1 258 ? 28.625 4.645 18.453 1 96.44 258 LEU B O 1
ATOM 5602 N N . SER B 1 259 ? 26.859 4.176 19.734 1 97.69 259 SER B N 1
ATOM 5603 C CA . SER B 1 259 ? 27.516 3.029 20.359 1 97.69 259 SER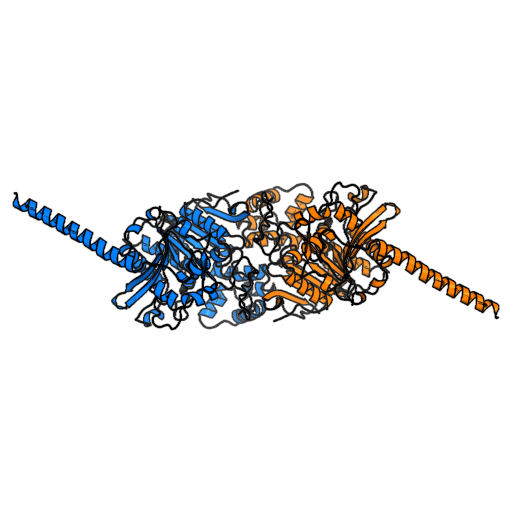 B CA 1
ATOM 5604 C C . SER B 1 259 ? 27.797 1.931 19.344 1 97.69 259 SER B C 1
ATOM 5606 O O . SER B 1 259 ? 27.172 1.901 18.266 1 97.69 259 SER B O 1
ATOM 5608 N N . PRO B 1 260 ? 28.703 0.979 19.688 1 97.31 260 PRO B N 1
ATOM 5609 C CA . PRO B 1 260 ? 29 -0.112 18.75 1 97.31 260 PRO B CA 1
ATOM 5610 C C . PRO B 1 260 ? 27.766 -0.937 18.406 1 97.31 260 PRO B C 1
ATOM 5612 O O . PRO B 1 260 ? 27.594 -1.338 17.25 1 97.31 260 PRO B O 1
ATOM 5615 N N . ALA B 1 261 ? 26.922 -1.173 19.359 1 97.75 261 ALA B N 1
ATOM 5616 C CA . ALA B 1 261 ? 25.688 -1.93 19.125 1 97.75 261 ALA B CA 1
ATOM 5617 C C . ALA B 1 261 ? 24.781 -1.212 18.125 1 97.75 261 ALA B C 1
ATOM 5619 O O . ALA B 1 261 ? 24.281 -1.826 17.188 1 97.75 261 ALA B O 1
ATOM 5620 N N . CYS B 1 262 ? 24.594 0.05 18.297 1 98.31 262 CYS B N 1
ATOM 5621 C CA . CYS B 1 262 ? 23.719 0.815 17.422 1 98.31 262 CYS B CA 1
ATOM 5622 C C . CYS B 1 262 ? 24.344 1.025 16.047 1 98.31 262 CYS B C 1
ATOM 5624 O O . CYS B 1 262 ? 23.641 1.056 15.039 1 98.31 262 CYS B O 1
ATOM 5626 N N . LEU B 1 263 ? 25.609 1.169 16.031 1 97.94 263 LEU B N 1
ATOM 5627 C CA . LEU B 1 263 ? 26.312 1.313 14.758 1 97.94 263 LEU B CA 1
ATOM 5628 C C . LEU B 1 263 ? 26.141 0.064 13.898 1 97.94 263 LEU B C 1
ATOM 5630 O O . LEU B 1 263 ? 25.969 0.159 12.68 1 97.94 263 LEU B O 1
ATOM 5634 N N . ALA B 1 264 ? 26.25 -1.08 14.516 1 97.25 264 ALA B N 1
ATOM 5635 C CA . ALA B 1 264 ? 26.078 -2.344 13.797 1 97.25 264 ALA B CA 1
ATOM 5636 C C . ALA B 1 264 ? 24.688 -2.457 13.211 1 97.25 264 ALA B C 1
ATOM 5638 O O . ALA B 1 264 ? 24.516 -2.852 12.055 1 97.25 264 ALA B O 1
ATOM 5639 N N . VAL B 1 265 ? 23.656 -2.119 14 1 97.94 265 VAL B N 1
ATOM 5640 C CA . VAL B 1 265 ? 22.281 -2.178 13.539 1 97.94 265 VAL B CA 1
ATOM 5641 C C . VAL B 1 265 ? 22.062 -1.161 12.422 1 97.94 265 VAL B C 1
ATOM 5643 O O . VAL B 1 265 ? 21.438 -1.475 11.398 1 97.94 265 VAL B O 1
ATOM 5646 N N . ARG B 1 266 ? 22.578 0.071 12.594 1 97.12 266 ARG B N 1
ATOM 5647 C CA . ARG B 1 266 ? 22.438 1.131 11.594 1 97.12 266 ARG B CA 1
ATOM 5648 C C . ARG B 1 266 ? 23.062 0.715 10.266 1 97.12 266 ARG B C 1
ATOM 5650 O O . ARG B 1 266 ? 22.469 0.949 9.203 1 97.12 266 ARG B O 1
ATOM 5657 N N . SER B 1 267 ? 24.203 0.128 10.312 1 96.56 267 SER B N 1
ATOM 5658 C CA . SER B 1 267 ? 24.906 -0.284 9.102 1 96.56 267 SER B CA 1
ATOM 5659 C C . SER B 1 267 ? 24.109 -1.332 8.328 1 96.56 267 SER B C 1
ATOM 5661 O O . SER B 1 267 ? 23.938 -1.214 7.117 1 96.56 267 SER B O 1
ATOM 5663 N N . GLN B 1 268 ? 23.609 -2.283 9 1 96.25 268 GLN B N 1
ATOM 5664 C CA . GLN B 1 268 ? 22.875 -3.359 8.352 1 96.25 268 GLN B CA 1
ATOM 5665 C C . GLN B 1 268 ? 21.547 -2.852 7.789 1 96.25 268 GLN B C 1
ATOM 5667 O O . GLN B 1 268 ? 21.188 -3.17 6.656 1 96.25 268 GLN B O 1
ATOM 5672 N N . TYR B 1 269 ? 20.875 -2.1 8.609 1 95.56 269 TYR B N 1
ATOM 5673 C CA . TYR B 1 269 ? 19.578 -1.565 8.203 1 95.56 269 TYR B CA 1
ATOM 5674 C C . TYR B 1 269 ? 19.719 -0.651 6.992 1 95.56 269 TYR B C 1
ATOM 5676 O O . TYR B 1 269 ? 18.906 -0.695 6.074 1 95.56 269 TYR B O 1
ATOM 5684 N N . SER B 1 270 ? 20.734 0.214 7.004 1 95.81 270 SER B N 1
ATOM 5685 C CA . SER B 1 270 ? 20.953 1.143 5.898 1 95.81 270 SER B CA 1
ATOM 5686 C C . SER B 1 270 ? 21.312 0.399 4.613 1 95.81 270 SER B C 1
ATOM 5688 O O . SER B 1 270 ? 20.891 0.803 3.525 1 95.81 270 SER B O 1
ATOM 5690 N N . GLN B 1 271 ? 22.047 -0.642 4.762 1 96 271 GLN B N 1
ATOM 5691 C CA . GLN B 1 271 ? 22.406 -1.449 3.604 1 96 271 GLN B CA 1
ATOM 5692 C C . GLN B 1 271 ? 21.188 -2.127 2.992 1 96 271 GLN B C 1
ATOM 5694 O O . GLN B 1 271 ? 21.062 -2.213 1.769 1 96 271 GLN B O 1
ATOM 5699 N N . GLU B 1 272 ? 20.312 -2.576 3.771 1 97.44 272 GLU B N 1
ATOM 5700 C CA . GLU B 1 272 ? 19.141 -3.311 3.299 1 97.44 272 GLU B CA 1
ATOM 5701 C C . GLU B 1 272 ? 18.109 -2.367 2.701 1 97.44 272 GLU B C 1
ATOM 5703 O O . GLU B 1 272 ? 17.562 -2.633 1.627 1 97.44 272 GLU B O 1
ATOM 5708 N N . VAL B 1 273 ? 17.797 -1.3 3.369 1 96.25 273 VAL B N 1
ATOM 5709 C CA . VAL B 1 273 ? 16.75 -0.377 2.924 1 96.25 273 VAL B CA 1
ATOM 5710 C C . VAL B 1 273 ? 17.234 0.388 1.693 1 96.25 273 VAL B C 1
ATOM 5712 O O . VAL B 1 273 ? 16.469 0.598 0.748 1 96.25 273 VAL B O 1
ATOM 5715 N N . GLY B 1 274 ? 18.469 0.8 1.697 1 92.12 274 GLY B N 1
ATOM 5716 C CA . GLY B 1 274 ? 19.016 1.603 0.619 1 92.12 274 GLY B CA 1
ATOM 5717 C C . GLY B 1 274 ? 18.5 3.029 0.612 1 92.12 274 GLY B C 1
ATOM 5718 O O . GLY B 1 274 ? 17.734 3.424 1.493 1 92.12 274 GLY B O 1
ATOM 5719 N N . ASP B 1 275 ? 18.844 3.855 -0.387 1 90.5 275 ASP B N 1
ATOM 5720 C CA . ASP B 1 275 ? 18.547 5.281 -0.428 1 90.5 275 ASP B CA 1
ATOM 5721 C C . ASP B 1 275 ? 17.547 5.602 -1.544 1 90.5 275 ASP B C 1
ATOM 5723 O O . ASP B 1 275 ? 17.172 6.758 -1.727 1 90.5 275 ASP B O 1
ATOM 5727 N N . SER B 1 276 ? 17.078 4.59 -2.174 1 91.75 276 SER B N 1
ATOM 5728 C CA . SER B 1 276 ? 16.328 4.844 -3.404 1 91.75 276 SER B CA 1
ATOM 5729 C C . SER B 1 276 ? 14.836 4.629 -3.199 1 91.75 276 SER B C 1
ATOM 5731 O O . SER B 1 276 ? 14.07 4.613 -4.164 1 91.75 276 SER B O 1
ATOM 5733 N N . VAL B 1 277 ? 14.43 4.438 -2.006 1 93.31 277 VAL B N 1
ATOM 5734 C CA . VAL B 1 277 ? 13.016 4.203 -1.732 1 93.31 277 VAL B CA 1
ATOM 5735 C C . VAL B 1 277 ? 12.398 5.457 -1.113 1 93.31 277 VAL B C 1
ATOM 5737 O O . VAL B 1 277 ? 13.07 6.207 -0.409 1 93.31 277 VAL B O 1
ATOM 5740 N N . ASP B 1 278 ? 11.148 5.688 -1.457 1 91.38 278 ASP B N 1
ATOM 5741 C CA . ASP B 1 278 ? 10.398 6.773 -0.837 1 91.38 278 ASP B CA 1
ATOM 5742 C C . ASP B 1 278 ? 10.102 6.465 0.628 1 91.38 278 ASP B C 1
ATOM 5744 O O . ASP B 1 278 ? 9.391 5.508 0.933 1 91.38 278 ASP B O 1
ATOM 5748 N N . ARG B 1 279 ? 10.492 7.27 1.503 1 88.31 279 ARG B N 1
ATOM 5749 C CA . ARG B 1 279 ? 10.359 7 2.932 1 88.31 279 ARG B CA 1
ATOM 5750 C C . ARG B 1 279 ? 8.984 7.422 3.443 1 88.31 279 ARG B C 1
ATOM 5752 O O . ARG B 1 279 ? 8.586 7.039 4.543 1 88.31 279 ARG B O 1
ATOM 5759 N N . PHE B 1 280 ? 8.281 8.164 2.67 1 93.38 280 PHE B N 1
ATOM 5760 C CA . PHE B 1 280 ? 6.977 8.625 3.115 1 93.38 280 PHE B CA 1
ATOM 5761 C C . PHE B 1 280 ? 5.902 7.594 2.801 1 93.38 280 PHE B C 1
ATOM 5763 O O . PHE B 1 280 ? 4.828 7.605 3.404 1 93.38 280 PHE B O 1
ATOM 5770 N N . ASP B 1 281 ? 6.105 6.828 1.856 1 94.12 281 ASP B N 1
ATOM 5771 C CA . ASP B 1 281 ? 5.273 5.703 1.438 1 94.12 281 ASP B CA 1
ATOM 5772 C C . ASP B 1 281 ? 6.062 4.73 0.563 1 94.12 281 ASP B C 1
ATOM 5774 O O . ASP B 1 281 ? 6.273 4.988 -0.624 1 94.12 281 ASP B O 1
ATOM 5778 N N . VAL B 1 282 ? 6.336 3.648 1.053 1 92.19 282 VAL B N 1
ATOM 5779 C CA . VAL B 1 282 ? 7.273 2.734 0.41 1 92.19 282 VAL B CA 1
ATOM 5780 C C . VAL B 1 282 ? 6.629 2.127 -0.835 1 92.19 282 VAL B C 1
ATOM 5782 O O . VAL B 1 282 ? 7.32 1.561 -1.685 1 92.19 282 VAL B O 1
ATOM 5785 N N . THR B 1 283 ? 5.332 2.24 -0.97 1 91.44 283 THR B N 1
ATOM 5786 C CA . THR B 1 283 ? 4.66 1.641 -2.117 1 91.44 283 THR B CA 1
ATOM 5787 C C . THR B 1 283 ? 4.684 2.588 -3.314 1 91.44 283 THR B C 1
ATOM 5789 O O . THR B 1 283 ? 4.324 2.201 -4.426 1 91.44 283 THR B O 1
ATOM 5792 N N . LEU B 1 284 ? 5.113 3.816 -3.115 1 92.19 284 LEU B N 1
ATOM 5793 C CA . LEU B 1 284 ? 5.16 4.797 -4.195 1 92.19 284 LEU B CA 1
ATOM 5794 C C . LEU B 1 284 ? 6.531 4.812 -4.855 1 92.19 284 LEU B C 1
ATOM 5796 O O . LEU B 1 284 ? 7.543 4.52 -4.211 1 92.19 284 LEU B O 1
ATOM 5800 N N . ASN B 1 285 ? 6.527 5.137 -6.141 1 92.38 285 ASN B N 1
ATOM 5801 C CA . ASN B 1 285 ? 7.789 5.387 -6.828 1 92.38 285 ASN B CA 1
ATOM 5802 C C . ASN B 1 285 ? 8.477 6.645 -6.301 1 92.38 285 ASN B C 1
ATOM 5804 O O . ASN B 1 285 ? 7.812 7.551 -5.793 1 92.38 285 ASN B O 1
ATOM 5808 N N . SER B 1 286 ? 9.773 6.629 -6.426 1 92.38 286 SER B N 1
ATOM 5809 C CA . SER B 1 286 ? 10.531 7.836 -6.117 1 92.38 286 SER B CA 1
ATOM 5810 C C . SER B 1 286 ? 10.508 8.812 -7.285 1 92.38 286 SER B C 1
ATOM 5812 O O . SER B 1 286 ? 10.445 8.406 -8.445 1 92.38 286 SER B O 1
ATOM 5814 N N . CYS B 1 287 ? 10.453 10.094 -6.969 1 91.19 287 CYS B N 1
ATOM 5815 C CA . CYS B 1 287 ? 10.586 11.102 -8.016 1 91.19 287 CYS B CA 1
ATOM 5816 C C . CYS B 1 287 ? 12 11.086 -8.602 1 91.19 287 CYS B C 1
ATOM 5818 O O . CYS B 1 287 ? 12.977 11.273 -7.871 1 91.19 287 CYS B O 1
ATOM 5820 N N . LEU B 1 288 ? 12.078 10.719 -9.828 1 87.81 288 LEU B N 1
ATOM 5821 C CA . LEU B 1 288 ? 13.367 10.711 -10.508 1 87.81 288 LEU B CA 1
ATOM 5822 C C . LEU B 1 288 ? 13.562 11.992 -11.312 1 87.81 288 LEU B C 1
ATOM 5824 O O . LEU 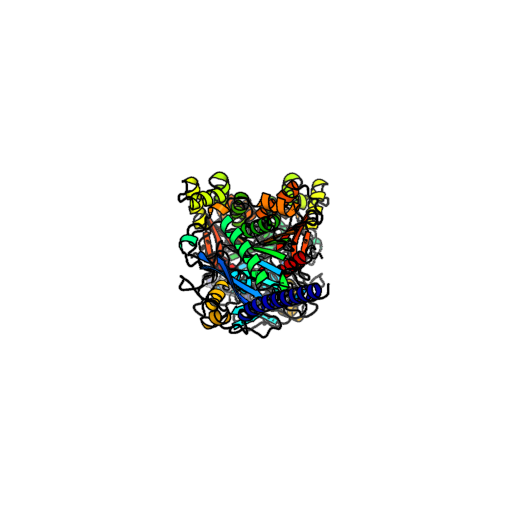B 1 288 ? 12.602 12.539 -11.859 1 87.81 288 LEU B O 1
ATOM 5828 N N . PRO B 1 289 ? 14.727 12.508 -11.312 1 75.06 289 PRO B N 1
ATOM 5829 C CA . PRO B 1 289 ? 14.961 13.719 -12.094 1 75.06 289 PRO B CA 1
ATOM 5830 C C . PRO B 1 289 ? 14.672 13.531 -13.578 1 75.06 289 PRO B C 1
ATOM 5832 O O . PRO B 1 289 ? 14.891 12.445 -14.125 1 75.06 289 PRO B O 1
ATOM 5835 N N . SER B 1 290 ? 13.43 13.852 -14.148 1 57.53 290 SER B N 1
ATOM 5836 C CA . SER B 1 290 ? 13 13.664 -15.531 1 57.53 290 SER B CA 1
ATOM 5837 C C . SER B 1 290 ? 14.055 14.164 -16.516 1 57.53 290 SER B C 1
ATOM 5839 O O . SER B 1 290 ? 14.492 15.312 -16.422 1 57.53 290 SER B O 1
ATOM 5841 N N . VAL B 1 291 ? 14.766 13.344 -17.188 1 47.41 291 VAL B N 1
ATOM 5842 C CA . VAL B 1 291 ? 15.367 13.891 -18.391 1 47.41 291 VAL B CA 1
ATOM 5843 C C . VAL B 1 291 ? 14.273 14.461 -19.297 1 47.41 291 VAL B C 1
ATOM 5845 O O . VAL B 1 291 ? 14.492 15.453 -20 1 47.41 291 VAL B O 1
ATOM 5848 N N . ASP B 1 292 ? 13.133 13.742 -19.641 1 43.84 292 ASP B N 1
ATOM 5849 C CA . ASP B 1 292 ? 12.078 14.227 -20.516 1 43.84 292 ASP B CA 1
ATOM 5850 C C . ASP B 1 292 ? 10.836 14.609 -19.734 1 43.84 292 ASP B C 1
ATOM 5852 O O . ASP B 1 292 ? 10.414 13.883 -18.828 1 43.84 292 ASP B O 1
ATOM 5856 N N . PRO B 1 293 ? 10.383 15.867 -19.859 1 41.25 293 PRO B N 1
ATOM 5857 C CA . PRO B 1 293 ? 9.266 16.516 -19.156 1 41.25 293 PRO B CA 1
ATOM 5858 C C . PRO B 1 293 ? 7.984 15.672 -19.203 1 41.25 293 PRO B C 1
ATOM 5860 O O . PRO B 1 293 ? 6.922 16.141 -18.797 1 41.25 293 PRO B O 1
ATOM 5863 N N . GLN B 1 294 ? 7.844 14.641 -19.797 1 39.88 294 GLN B N 1
ATOM 5864 C CA . GLN B 1 294 ? 6.504 14.078 -19.922 1 39.88 294 GLN B CA 1
ATOM 5865 C C . GLN B 1 294 ? 5.973 13.625 -18.562 1 39.88 294 GLN B C 1
ATOM 5867 O O . GLN B 1 294 ? 6.711 13.031 -17.766 1 39.88 294 GLN B O 1
ATOM 5872 N N . PRO B 1 295 ? 4.816 14.25 -18.234 1 42.72 295 PRO B N 1
ATOM 5873 C CA . PRO B 1 295 ? 4.156 13.906 -16.969 1 42.72 295 PRO B CA 1
ATOM 5874 C C . PRO B 1 295 ? 4.195 12.414 -16.672 1 42.72 295 PRO B C 1
ATOM 5876 O O . PRO B 1 295 ? 3.859 11.602 -17.547 1 42.72 295 PRO B O 1
ATOM 5879 N N . GLN B 1 296 ? 5.051 11.906 -16.031 1 42.78 296 GLN B N 1
ATOM 5880 C CA . GLN B 1 296 ? 5.102 10.508 -15.617 1 42.78 296 GLN B CA 1
ATOM 5881 C C . GLN B 1 296 ? 3.836 10.109 -14.867 1 42.78 296 GLN B C 1
ATOM 5883 O O . GLN B 1 296 ? 3.824 10.078 -13.633 1 42.78 296 GLN B O 1
ATOM 5888 N N . VAL B 1 297 ? 2.652 10.477 -15.352 1 40.75 297 VAL B N 1
ATOM 5889 C CA . VAL B 1 297 ? 1.431 10.219 -14.594 1 40.75 297 VAL B CA 1
ATOM 5890 C C . VAL B 1 297 ? 1.185 8.711 -14.508 1 40.75 297 VAL B C 1
ATOM 5892 O O . VAL B 1 297 ? 0.528 8.133 -15.383 1 40.75 297 VAL B O 1
ATOM 5895 N N . THR B 1 298 ? 2.262 7.848 -14.062 1 45.31 298 THR B N 1
ATOM 5896 C CA . THR B 1 298 ? 1.948 6.426 -13.961 1 45.31 298 THR B CA 1
ATOM 5897 C C . THR B 1 298 ? 1.095 6.152 -12.727 1 45.31 298 THR B C 1
ATOM 5899 O O . THR B 1 298 ? 0.517 5.07 -12.586 1 45.31 298 THR B O 1
ATOM 5902 N N . GLU B 1 299 ? 1.099 7.285 -11.727 1 56.5 299 GLU B N 1
ATOM 5903 C CA . GLU B 1 299 ? 0.333 7.02 -10.516 1 56.5 299 GLU B CA 1
ATOM 5904 C C . GLU B 1 299 ? -0.664 8.141 -10.234 1 56.5 299 GLU B C 1
ATOM 5906 O O . GLU B 1 299 ? -0.49 9.266 -10.711 1 56.5 299 GLU B O 1
ATOM 5911 N N . ASN B 1 300 ? -1.864 7.793 -9.719 1 69.56 300 ASN B N 1
ATOM 5912 C CA . ASN B 1 300 ? -2.842 8.789 -9.297 1 69.56 300 ASN B CA 1
ATOM 5913 C C . ASN B 1 300 ? -2.223 9.82 -8.359 1 69.56 300 ASN B C 1
ATOM 5915 O O . ASN B 1 300 ? -2.703 10.953 -8.266 1 69.56 300 ASN B O 1
ATOM 5919 N N . VAL B 1 301 ? -1.02 9.539 -7.895 1 85.81 301 VAL B N 1
ATOM 5920 C CA . VAL B 1 301 ? -0.304 10.406 -6.969 1 85.81 301 VAL B CA 1
ATOM 5921 C C . VAL B 1 301 ? 0.891 11.047 -7.676 1 85.81 301 VAL B C 1
ATOM 5923 O O . VAL B 1 301 ? 1.677 10.352 -8.328 1 85.81 301 VAL B O 1
ATOM 5926 N N . ASP B 1 302 ? 0.996 12.344 -7.664 1 89.56 302 ASP B N 1
ATOM 5927 C CA . ASP B 1 302 ? 2.182 13.023 -8.18 1 89.56 302 ASP B CA 1
ATOM 5928 C C . ASP B 1 302 ? 3.346 12.914 -7.195 1 89.56 302 ASP B C 1
ATOM 5930 O O . ASP B 1 302 ? 3.445 13.695 -6.25 1 89.56 302 ASP B O 1
ATOM 5934 N N . VAL B 1 303 ? 4.262 12.031 -7.488 1 91.38 303 VAL B N 1
ATOM 5935 C CA . VAL B 1 303 ? 5.352 11.766 -6.559 1 91.38 303 VAL B CA 1
ATOM 5936 C C . VAL B 1 303 ? 6.395 12.875 -6.652 1 91.38 303 VAL B C 1
ATOM 5938 O O . VAL B 1 303 ? 7.301 12.961 -5.82 1 91.38 303 VAL B O 1
ATOM 5941 N N . CYS B 1 304 ? 6.277 13.836 -7.617 1 92.94 304 CYS B N 1
ATOM 5942 C CA . CYS B 1 304 ? 7.23 14.93 -7.781 1 92.94 304 CYS B CA 1
ATOM 5943 C C . CYS B 1 304 ? 6.617 16.266 -7.355 1 92.94 304 CYS B C 1
ATOM 5945 O O . CYS B 1 304 ? 7.109 17.328 -7.73 1 92.94 304 CYS B O 1
ATOM 5947 N N . ILE B 1 305 ? 5.586 16.219 -6.648 1 94.69 305 ILE B N 1
ATOM 5948 C CA . ILE B 1 305 ? 4.848 17.422 -6.277 1 94.69 305 ILE B CA 1
ATOM 5949 C C . ILE B 1 305 ? 5.762 18.375 -5.5 1 94.69 305 ILE B C 1
ATOM 5951 O O . ILE B 1 305 ? 5.645 19.594 -5.625 1 94.69 305 ILE B O 1
ATOM 5955 N N . GLY B 1 306 ? 6.645 17.828 -4.637 1 94.38 306 GLY B N 1
ATOM 5956 C CA . GLY B 1 306 ? 7.586 18.672 -3.92 1 94.38 306 GLY B CA 1
ATOM 5957 C C . GLY B 1 306 ? 8.445 19.516 -4.836 1 94.38 306 GLY B C 1
ATOM 5958 O O . GLY B 1 306 ? 8.648 20.703 -4.578 1 94.38 306 GLY B O 1
ATOM 5959 N N . ASP B 1 307 ? 8.906 18.938 -5.926 1 94.38 307 ASP B N 1
ATOM 5960 C CA . ASP B 1 307 ? 9.711 19.672 -6.902 1 94.38 307 ASP B CA 1
ATOM 5961 C C . ASP B 1 307 ? 8.883 20.734 -7.613 1 94.38 307 ASP B C 1
ATOM 5963 O O . ASP B 1 307 ? 9.367 21.844 -7.871 1 94.38 307 ASP B O 1
ATOM 5967 N N . GLU B 1 308 ? 7.695 20.359 -7.922 1 95.81 308 GLU B N 1
ATOM 5968 C CA . GLU B 1 308 ? 6.797 21.312 -8.586 1 95.81 308 GLU B CA 1
ATOM 5969 C C . GLU B 1 308 ? 6.523 22.531 -7.707 1 95.81 308 GLU B C 1
ATOM 5971 O O . GLU B 1 308 ? 6.512 23.656 -8.195 1 95.81 308 GLU B O 1
ATOM 5976 N N . VAL B 1 309 ? 6.352 22.25 -6.48 1 97.44 309 VAL B N 1
ATOM 5977 C CA . VAL B 1 309 ? 6.086 23.328 -5.531 1 97.44 309 VAL B CA 1
ATOM 5978 C C . VAL B 1 309 ? 7.312 24.234 -5.414 1 97.44 309 VAL B C 1
ATOM 5980 O O . VAL B 1 309 ? 7.195 25.453 -5.449 1 97.44 309 VAL B O 1
ATOM 5983 N N . ASN B 1 310 ? 8.414 23.625 -5.281 1 96.88 310 ASN B N 1
ATOM 5984 C CA . ASN B 1 310 ? 9.656 24.391 -5.172 1 96.88 310 ASN B CA 1
ATOM 5985 C C . ASN B 1 310 ? 9.883 25.281 -6.387 1 96.88 310 ASN B C 1
ATOM 5987 O O . ASN B 1 310 ? 10.258 26.438 -6.246 1 96.88 310 ASN B O 1
ATOM 5991 N N . LYS B 1 311 ? 9.656 24.734 -7.543 1 96.69 311 LYS B N 1
ATOM 5992 C CA . LYS B 1 311 ? 9.812 25.5 -8.773 1 96.69 311 LYS B CA 1
ATOM 5993 C C . LYS B 1 311 ? 8.828 26.656 -8.828 1 96.69 311 LYS B C 1
ATOM 5995 O O . LYS B 1 311 ? 9.203 27.797 -9.148 1 96.69 311 LYS B O 1
ATOM 6000 N N . TYR B 1 312 ? 7.633 26.391 -8.484 1 98 312 TYR B N 1
ATOM 6001 C CA . TYR B 1 312 ? 6.578 27.391 -8.586 1 98 312 TYR B CA 1
ATOM 6002 C C . TYR B 1 312 ? 6.809 28.531 -7.594 1 98 312 TYR B C 1
ATOM 6004 O O . TYR B 1 312 ? 6.723 29.703 -7.957 1 98 312 TYR B O 1
ATOM 6012 N N . LEU B 1 313 ? 7.156 28.25 -6.355 1 98.25 313 LEU B N 1
ATOM 6013 C CA . LEU B 1 313 ? 7.242 29.25 -5.301 1 98.25 313 LEU B CA 1
ATOM 6014 C C . LEU B 1 313 ? 8.547 30.047 -5.406 1 98.25 313 LEU B C 1
ATOM 6016 O O . LEU B 1 313 ? 8.719 31.062 -4.738 1 98.25 313 LEU B O 1
ATOM 6020 N N . ASN B 1 314 ? 9.422 29.609 -6.266 1 98.12 314 ASN B N 1
ATOM 6021 C CA . ASN B 1 314 ? 10.664 30.344 -6.453 1 98.12 314 ASN B CA 1
ATOM 6022 C C . ASN B 1 314 ? 10.586 31.266 -7.668 1 98.12 314 ASN B C 1
ATOM 6024 O O . ASN B 1 314 ? 11.531 32 -7.965 1 98.12 314 ASN B O 1
ATOM 6028 N N . ARG B 1 315 ? 9.484 31.281 -8.344 1 98 315 ARG B N 1
ATOM 6029 C CA . ARG B 1 315 ? 9.289 32.219 -9.445 1 98 315 ARG B CA 1
ATOM 6030 C C . ARG B 1 315 ? 9.109 33.625 -8.93 1 98 315 ARG B C 1
ATOM 6032 O O . ARG B 1 315 ? 8.367 33.875 -7.973 1 98 315 ARG B O 1
ATOM 6039 N N . GLU B 1 316 ? 9.617 34.562 -9.68 1 97.62 316 GLU B N 1
ATOM 6040 C CA . GLU B 1 316 ? 9.547 35.969 -9.273 1 97.62 316 GLU B CA 1
ATOM 6041 C C . GLU B 1 316 ? 8.109 36.5 -9.359 1 97.62 316 GLU B C 1
ATOM 6043 O O . GLU B 1 316 ? 7.664 37.219 -8.469 1 97.62 316 GLU B O 1
ATOM 6048 N N . ASP B 1 317 ? 7.434 36.188 -10.391 1 98.19 317 ASP B N 1
ATOM 6049 C CA . ASP B 1 317 ? 6.066 36.656 -10.562 1 98.19 317 ASP B CA 1
ATOM 6050 C C . ASP B 1 317 ? 5.137 36.094 -9.5 1 98.19 317 ASP B C 1
ATOM 6052 O O . ASP B 1 317 ? 4.176 36.75 -9.086 1 98.19 317 ASP B O 1
ATOM 6056 N N . VAL B 1 318 ? 5.414 34.812 -9.094 1 98.44 318 VAL B N 1
ATOM 6057 C CA . VAL B 1 318 ? 4.621 34.188 -8.039 1 98.44 318 VAL B CA 1
ATOM 6058 C C . VAL B 1 318 ? 4.875 34.906 -6.711 1 98.44 318 VAL B C 1
ATOM 6060 O O . VAL B 1 318 ? 3.934 35.25 -5.988 1 98.44 318 VAL B O 1
ATOM 6063 N N . GLN B 1 319 ? 6.117 35.156 -6.367 1 98.5 319 GLN B N 1
ATOM 6064 C CA . GLN B 1 319 ? 6.465 35.844 -5.121 1 98.5 319 GLN B CA 1
ATOM 6065 C C . GLN B 1 319 ? 5.855 37.25 -5.066 1 98.5 319 GLN B C 1
ATOM 6067 O O . GLN B 1 319 ? 5.367 37.688 -4.02 1 98.5 319 GLN B O 1
ATOM 6072 N N . LYS B 1 320 ? 5.832 37.906 -6.195 1 98.25 320 LYS B N 1
ATOM 6073 C CA . LYS B 1 320 ? 5.211 39.219 -6.262 1 98.25 320 LYS B CA 1
ATOM 6074 C C . LYS B 1 320 ? 3.711 39.156 -6 1 98.25 320 LYS B C 1
ATOM 6076 O O . LYS B 1 320 ? 3.164 39.938 -5.223 1 98.25 320 LYS B O 1
ATOM 6081 N N . SER B 1 321 ? 3.074 38.188 -6.613 1 98.25 321 SER B N 1
ATOM 6082 C CA . SER B 1 321 ? 1.635 38.031 -6.449 1 98.25 321 SER B CA 1
ATOM 6083 C C . SER B 1 321 ? 1.28 37.625 -5.016 1 98.25 321 SER B C 1
ATOM 6085 O O . SER B 1 321 ? 0.215 38 -4.516 1 98.25 321 SER B O 1
ATOM 6087 N N . LEU B 1 322 ? 2.195 36.969 -4.332 1 98.62 322 LEU B N 1
ATOM 6088 C CA . LEU B 1 322 ? 1.985 36.5 -2.961 1 98.62 322 LEU B CA 1
ATOM 6089 C C . LEU B 1 322 ? 2.381 37.594 -1.963 1 98.62 322 LEU B C 1
ATOM 6091 O O . LEU B 1 322 ? 2.193 37.406 -0.755 1 98.62 322 LEU B O 1
ATOM 6095 N N . HIS B 1 323 ? 2.922 38.625 -2.449 1 98.25 323 HIS B N 1
ATOM 6096 C CA . HIS B 1 323 ? 3.482 39.688 -1.588 1 98.25 323 HIS B CA 1
ATOM 6097 C C . HIS B 1 323 ? 4.602 39.125 -0.713 1 98.25 323 HIS B C 1
ATOM 6099 O O . HIS B 1 323 ? 4.711 39.469 0.463 1 98.25 323 HIS B O 1
ATOM 6105 N N . ALA B 1 324 ? 5.312 38.188 -1.297 1 98.38 324 ALA B N 1
ATOM 6106 C CA . ALA B 1 324 ? 6.355 37.5 -0.552 1 98.38 324 ALA B CA 1
ATOM 6107 C C . ALA B 1 324 ? 7.738 38 -0.928 1 98.38 324 ALA B C 1
ATOM 6109 O O . ALA B 1 324 ? 7.938 38.531 -2.035 1 98.38 324 ALA B O 1
ATOM 6110 N N . ARG B 1 325 ? 8.641 37.875 -0.026 1 95.81 325 ARG B N 1
ATOM 6111 C CA . ARG B 1 325 ? 10.039 38.219 -0.273 1 95.81 325 ARG B CA 1
ATOM 6112 C C . ARG B 1 325 ? 10.977 37.281 0.457 1 95.81 325 ARG B C 1
ATOM 6114 O O . ARG B 1 325 ? 10.625 36.719 1.51 1 95.81 325 ARG B O 1
ATOM 6121 N N . LEU B 1 326 ? 12.078 37.062 -0.106 1 94.69 326 LEU B N 1
ATOM 6122 C CA . LEU B 1 326 ? 13.125 36.25 0.524 1 94.69 326 LEU B CA 1
ATOM 6123 C C . LEU B 1 326 ? 14.055 37.156 1.354 1 94.69 326 LEU B C 1
ATOM 6125 O O . LEU B 1 326 ? 14.609 38.125 0.846 1 94.69 326 LEU B O 1
ATOM 6129 N N . VAL B 1 327 ? 14.109 36.844 2.553 1 92.25 327 VAL B N 1
ATOM 6130 C CA . VAL B 1 327 ? 14.984 37.594 3.443 1 92.25 327 VAL B CA 1
ATOM 6131 C C . VAL B 1 327 ? 16.078 36.688 4 1 92.25 327 VAL B C 1
ATOM 6133 O O . VAL B 1 327 ? 15.797 35.75 4.746 1 92.25 327 VAL B O 1
ATOM 6136 N N . GLY B 1 328 ? 17.344 36.938 3.65 1 88 328 GLY B N 1
ATOM 6137 C CA . GLY B 1 328 ? 18.469 36.219 4.18 1 88 328 GLY B CA 1
ATOM 6138 C C . GLY B 1 328 ? 18.688 34.875 3.484 1 88 328 GLY B C 1
ATOM 6139 O O . GLY B 1 328 ? 19.547 34.094 3.887 1 88 328 GLY B O 1
ATOM 6140 N N . VAL B 1 329 ? 17.875 34.531 2.541 1 91.25 329 VAL B N 1
ATOM 6141 C CA . VAL B 1 329 ? 18.016 33.281 1.781 1 91.25 329 VAL B CA 1
ATOM 6142 C C . VAL B 1 329 ? 17.875 33.562 0.289 1 91.25 329 VAL B C 1
ATOM 6144 O O . VAL B 1 329 ? 17.188 34.531 -0.103 1 91.25 329 VAL B O 1
ATOM 6147 N N . ALA B 1 330 ? 18.469 32.75 -0.499 1 92.88 330 ALA B N 1
ATOM 6148 C CA . ALA B 1 330 ? 18.484 32.969 -1.941 1 92.88 330 ALA B CA 1
ATOM 6149 C C . ALA B 1 330 ? 17.266 32.344 -2.609 1 92.88 330 ALA B C 1
ATOM 6151 O O . ALA B 1 330 ? 16.797 32.812 -3.643 1 92.88 330 ALA B O 1
ATOM 6152 N N . ASN B 1 331 ? 16.812 31.281 -1.995 1 95.81 331 ASN B N 1
ATOM 6153 C CA . ASN B 1 331 ? 15.695 30.547 -2.58 1 95.81 331 ASN B CA 1
ATOM 6154 C C . ASN B 1 331 ? 14.719 30.062 -1.51 1 95.81 331 ASN B C 1
ATOM 6156 O O . ASN B 1 331 ? 15.102 29.875 -0.355 1 95.81 331 ASN B O 1
ATOM 6160 N N . TRP B 1 332 ? 13.531 29.969 -1.936 1 97.19 332 TRP B N 1
ATOM 6161 C CA . TRP B 1 332 ? 12.539 29.281 -1.107 1 97.19 332 TRP B CA 1
ATOM 6162 C C . TRP B 1 332 ? 12.773 27.781 -1.105 1 97.19 332 TRP B C 1
ATOM 6164 O O . TRP B 1 332 ? 13.133 27.203 -2.131 1 97.19 332 TRP B O 1
ATOM 6174 N N . SER B 1 333 ? 12.555 27.094 0.019 1 96.62 333 SER B N 1
ATOM 6175 C CA . SER B 1 333 ? 12.633 25.641 0.121 1 96.62 333 SER B CA 1
ATOM 6176 C C . SER B 1 333 ? 11.508 25.094 0.991 1 96.62 333 SER B C 1
ATOM 6178 O O . SER B 1 333 ? 11.008 25.781 1.879 1 96.62 333 SER B O 1
ATOM 6180 N N . MET B 1 334 ? 11.141 23.906 0.667 1 96.5 334 MET B N 1
ATOM 6181 C CA . MET B 1 334 ? 10.062 23.219 1.384 1 96.5 334 MET B CA 1
ATOM 6182 C C . MET B 1 334 ? 10.367 23.156 2.877 1 96.5 334 MET B C 1
ATOM 6184 O O . MET B 1 334 ? 9.492 23.438 3.701 1 96.5 334 MET B O 1
ATOM 6188 N N . CYS B 1 335 ? 11.516 22.688 3.215 1 95.25 335 CYS B N 1
ATOM 6189 C CA . CYS B 1 335 ? 11.984 22.641 4.594 1 95.25 335 CYS B CA 1
ATOM 6190 C C . CYS B 1 335 ? 13.273 23.438 4.762 1 95.25 335 CYS B C 1
ATOM 6192 O O . CYS B 1 335 ? 14.203 23.281 3.969 1 95.25 335 CYS B O 1
ATOM 6194 N N . SER B 1 336 ? 13.273 24.172 5.793 1 92 336 SER B N 1
ATOM 6195 C CA . SER B 1 336 ? 14.375 25.109 5.984 1 92 336 SER B CA 1
ATOM 6196 C C . SER B 1 336 ? 15.664 24.391 6.359 1 92 336 SER B C 1
ATOM 6198 O O . SER B 1 336 ? 15.672 23.578 7.281 1 92 336 SER B O 1
ATOM 6200 N N . GLY B 1 337 ? 16.719 24.672 5.66 1 82.5 337 GLY B N 1
ATOM 6201 C CA . GLY B 1 337 ? 18.031 24.203 6.039 1 82.5 337 GLY B CA 1
ATOM 6202 C C . GLY B 1 337 ? 18.75 25.141 6.988 1 82.5 337 GLY B C 1
ATOM 6203 O O . GLY B 1 337 ? 19.766 24.781 7.582 1 82.5 337 GLY B O 1
ATOM 6204 N N . ALA B 1 338 ? 18.188 26.266 7.266 1 78.12 338 ALA B N 1
ATOM 6205 C CA . ALA B 1 338 ? 18.844 27.328 8.008 1 78.12 338 ALA B CA 1
ATOM 6206 C C . ALA B 1 338 ? 18.562 27.219 9.508 1 78.12 338 ALA B C 1
ATOM 6208 O O . ALA B 1 338 ? 19.281 27.781 10.328 1 78.12 338 ALA B O 1
ATOM 6209 N N . LEU B 1 339 ? 17.516 26.562 9.805 1 89.12 339 LEU B N 1
ATOM 6210 C CA . LEU B 1 339 ? 17.094 26.516 11.195 1 89.12 339 LEU B CA 1
ATOM 6211 C C . LEU B 1 339 ? 17.906 25.484 11.984 1 89.12 339 LEU B C 1
ATOM 6213 O O . LEU B 1 339 ? 18.094 24.359 11.531 1 89.12 339 LEU B O 1
ATOM 6217 N N . ARG B 1 340 ? 18.5 25.938 13.031 1 89.25 340 ARG B N 1
ATOM 6218 C CA . ARG B 1 340 ? 19.031 25.016 14.023 1 89.25 340 ARG B CA 1
ATOM 6219 C C . ARG B 1 340 ? 18.031 24.766 15.148 1 89.25 340 ARG B C 1
ATOM 6221 O O . ARG B 1 340 ? 18.156 25.328 16.234 1 89.25 340 ARG B O 1
ATOM 6228 N N . TYR B 1 341 ? 17.125 23.953 14.914 1 92.69 341 TYR B N 1
ATOM 6229 C CA . TYR B 1 341 ? 16.031 23.641 15.836 1 92.69 341 TYR B CA 1
ATOM 6230 C C . TYR B 1 341 ? 16.484 22.641 16.891 1 92.69 341 TYR B C 1
ATOM 6232 O O . TYR B 1 341 ? 17.219 21.688 16.578 1 92.69 341 TYR B O 1
ATOM 6240 N N . ASN B 1 342 ? 16.109 22.859 18.125 1 93.19 342 ASN B N 1
ATOM 6241 C CA . ASN B 1 342 ? 16.406 21.891 19.172 1 93.19 342 ASN B CA 1
ATOM 6242 C C . ASN B 1 342 ? 15.68 20.562 18.938 1 93.19 342 ASN B C 1
ATOM 6244 O O . ASN B 1 342 ? 14.609 20.344 19.516 1 93.19 342 ASN B O 1
ATOM 6248 N N . ILE B 1 343 ? 16.312 19.688 18.281 1 88.69 343 ILE B N 1
ATOM 6249 C CA . ILE B 1 343 ? 15.672 18.469 17.812 1 88.69 343 ILE B CA 1
ATOM 6250 C C . ILE B 1 343 ? 15.406 17.547 19 1 88.69 343 ILE B C 1
ATOM 6252 O O . ILE B 1 343 ? 14.633 16.594 18.875 1 88.69 343 ILE B O 1
ATOM 6256 N N . LYS B 1 344 ? 15.961 17.828 20.172 1 93.19 344 LYS B N 1
ATOM 6257 C CA . LYS B 1 344 ? 15.727 17 21.359 1 9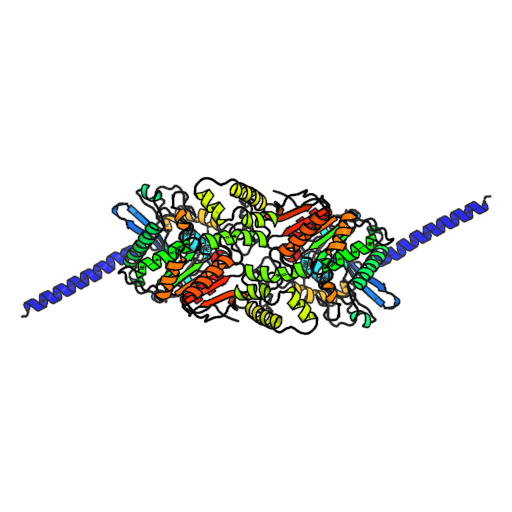3.19 344 LYS B CA 1
ATOM 6258 C C . LYS B 1 344 ? 14.305 17.172 21.875 1 93.19 344 LYS B C 1
ATOM 6260 O O . LYS B 1 344 ? 13.812 16.344 22.641 1 93.19 344 LYS B O 1
ATOM 6265 N N . ASP B 1 345 ? 13.656 18.234 21.453 1 96.06 345 ASP B N 1
ATOM 6266 C CA . ASP B 1 345 ? 12.273 18.469 21.859 1 96.06 345 ASP B CA 1
ATOM 6267 C C . ASP B 1 345 ? 11.367 17.328 21.391 1 96.06 345 ASP B C 1
ATOM 6269 O O . ASP B 1 345 ? 10.305 17.094 21.984 1 96.06 345 ASP B O 1
ATOM 6273 N N . LYS B 1 346 ? 11.844 16.594 20.344 1 96.38 346 LYS B N 1
ATOM 6274 C CA . LYS B 1 346 ? 11.023 15.5 19.828 1 96.38 346 LYS B CA 1
ATOM 6275 C C . LYS B 1 346 ? 10.844 14.414 20.891 1 96.38 346 LYS B C 1
ATOM 6277 O O . LYS B 1 346 ? 9.914 13.609 20.797 1 96.38 346 LYS B O 1
ATOM 6282 N N . GLU B 1 347 ? 11.672 14.406 21.891 1 96.69 347 GLU B N 1
ATOM 6283 C CA . GLU B 1 347 ? 11.641 13.359 22.906 1 96.69 347 GLU B CA 1
ATOM 6284 C C . GLU B 1 347 ? 10.609 13.68 23.984 1 96.69 347 GLU B C 1
ATOM 6286 O O . GLU B 1 347 ? 10.266 12.812 24.797 1 96.69 347 GLU B O 1
ATOM 6291 N N . ILE B 1 348 ? 10.156 14.914 24.016 1 97.38 348 ILE B N 1
ATOM 6292 C CA . ILE B 1 348 ? 9.141 15.289 24.984 1 97.38 348 ILE B CA 1
ATOM 6293 C C . ILE B 1 348 ? 7.781 14.75 24.547 1 97.38 348 ILE B C 1
ATOM 6295 O O . ILE B 1 348 ? 7.285 15.102 23.484 1 97.38 348 ILE B O 1
ATOM 6299 N N . THR B 1 349 ? 7.184 13.898 25.359 1 98.56 349 THR B N 1
ATOM 6300 C CA . THR B 1 349 ? 5.898 13.297 25.016 1 98.56 349 THR B CA 1
ATOM 6301 C C . THR B 1 349 ? 4.785 14.344 25.047 1 98.56 349 THR B C 1
ATOM 6303 O O . THR B 1 349 ? 4.77 15.211 25.922 1 98.56 349 THR B O 1
ATOM 6306 N N . MET B 1 350 ? 3.867 14.289 24.141 1 98.75 350 MET B N 1
ATOM 6307 C CA . MET B 1 350 ? 2.746 15.219 24.047 1 98.75 350 MET B CA 1
ATOM 6308 C C . MET B 1 350 ? 1.48 14.602 24.641 1 98.75 350 MET B C 1
ATOM 6310 O O . MET B 1 350 ? 0.442 15.266 24.703 1 98.75 350 MET B O 1
ATOM 6314 N N . ILE B 1 351 ? 1.577 13.367 25.156 1 98.81 351 ILE B N 1
ATOM 6315 C CA . ILE B 1 351 ? 0.412 12.625 25.625 1 98.81 351 ILE B CA 1
ATOM 6316 C C . ILE B 1 351 ? -0.223 13.359 26.797 1 98.81 351 ILE B C 1
ATOM 6318 O O . ILE B 1 351 ? -1.44 13.547 26.844 1 98.81 351 ILE B O 1
ATOM 6322 N N . PRO B 1 352 ? 0.571 13.891 27.781 1 98.56 352 PRO B N 1
ATOM 6323 C CA . PRO B 1 352 ? -0.063 14.633 28.875 1 98.56 352 PRO B CA 1
ATOM 6324 C C . PRO B 1 352 ? -0.757 15.906 28.406 1 98.56 352 PRO B C 1
ATOM 6326 O O . PRO B 1 352 ? -1.835 16.25 28.906 1 98.56 352 PRO B O 1
ATOM 6329 N N . VAL B 1 353 ? -0.139 16.625 27.484 1 98.75 353 VAL B N 1
ATOM 6330 C CA . VAL B 1 353 ? -0.735 17.844 26.953 1 98.75 353 VAL B CA 1
ATOM 6331 C C . VAL B 1 353 ? -2.055 17.516 26.25 1 98.75 353 VAL B C 1
ATOM 6333 O O . VAL B 1 353 ? -3.064 18.188 26.469 1 98.75 353 VAL B O 1
ATOM 6336 N N . MET B 1 354 ? -2.062 16.484 25.469 1 98.81 354 MET B N 1
ATOM 6337 C CA . MET B 1 354 ? -3.275 16.047 24.781 1 98.81 354 MET B CA 1
ATOM 6338 C C . MET B 1 354 ? -4.355 15.656 25.781 1 98.81 354 MET B C 1
ATOM 6340 O O . MET B 1 354 ? -5.531 15.969 25.594 1 98.81 354 MET B O 1
ATOM 6344 N N . GLY B 1 355 ? -3.932 14.93 26.812 1 98.75 355 GLY B N 1
ATOM 6345 C CA . GLY B 1 355 ? -4.879 14.594 27.859 1 98.75 355 GLY B CA 1
ATOM 6346 C C . GLY B 1 355 ? -5.535 15.812 28.484 1 98.75 355 GLY B C 1
ATOM 6347 O O . GLY B 1 355 ? -6.75 15.82 28.703 1 98.75 355 GLY B O 1
ATOM 6348 N N . SER B 1 356 ? -4.777 16.859 28.734 1 98.44 356 SER B N 1
ATOM 6349 C CA . SER B 1 356 ? -5.297 18.094 29.312 1 98.44 356 SER B CA 1
ATOM 6350 C C . SER B 1 356 ? -6.277 18.781 28.359 1 98.44 356 SER B C 1
ATOM 6352 O O . SER B 1 356 ? -7.273 19.359 28.797 1 98.44 356 SER B O 1
ATOM 6354 N N . LEU B 1 357 ? -5.98 18.781 27.094 1 98.62 357 LEU B N 1
ATOM 6355 C CA . LEU B 1 357 ? -6.859 19.375 26.094 1 98.62 357 LEU B CA 1
ATOM 6356 C C . LEU B 1 357 ? -8.203 18.656 26.047 1 98.62 357 LEU B C 1
ATOM 6358 O O . LEU B 1 357 ? -9.258 19.297 26.047 1 98.62 357 LEU B O 1
ATOM 6362 N N . VAL B 1 358 ? -8.125 17.328 26.047 1 98.75 358 VAL B N 1
ATOM 6363 C CA . VAL B 1 358 ? -9.344 16.531 26.016 1 98.75 358 VAL B CA 1
ATOM 6364 C C . VAL B 1 358 ? -10.188 16.828 27.25 1 98.75 358 VAL B C 1
ATOM 6366 O O . VAL B 1 358 ? -11.398 17.016 27.156 1 98.75 358 VAL B O 1
ATOM 6369 N N . LYS B 1 359 ? -9.594 16.891 28.406 1 98.12 359 LYS B N 1
ATOM 6370 C CA . LYS B 1 359 ? -10.289 17.172 29.656 1 98.12 359 LYS B CA 1
ATOM 6371 C C . LYS B 1 359 ? -10.922 18.562 29.625 1 98.12 359 LYS B C 1
ATOM 6373 O O . LYS B 1 359 ? -11.945 18.797 30.266 1 98.12 359 LYS B O 1
ATOM 6378 N N . SER B 1 360 ? -10.336 19.453 28.891 1 97.38 360 SER B N 1
ATOM 6379 C CA . SER B 1 360 ? -10.82 20.828 28.812 1 97.38 360 SER B CA 1
ATOM 6380 C C . SER B 1 360 ? -11.914 20.984 27.766 1 97.38 360 SER B C 1
ATOM 6382 O O . SER B 1 360 ? -12.375 22.094 27.484 1 97.38 360 SER B O 1
ATOM 6384 N N . GLY B 1 361 ? -12.234 19.922 27.125 1 97.69 361 GLY B N 1
ATOM 6385 C CA . GLY B 1 361 ? -13.344 19.938 26.188 1 97.69 361 GLY B CA 1
ATOM 6386 C C . GLY B 1 361 ? -12.922 20.203 24.75 1 97.69 361 GLY B C 1
ATOM 6387 O O . GLY B 1 361 ? -13.758 20.484 23.891 1 97.69 361 GLY B O 1
ATOM 6388 N N . ILE B 1 362 ? -11.648 20.172 24.484 1 98.44 362 ILE B N 1
ATOM 6389 C CA . ILE B 1 362 ? -11.148 20.375 23.125 1 98.44 362 ILE B CA 1
ATOM 6390 C C . ILE B 1 362 ? -11.219 19.062 22.359 1 98.44 362 ILE B C 1
ATOM 6392 O O . ILE B 1 362 ? -10.539 18.094 22.703 1 98.44 362 ILE B O 1
ATOM 6396 N N . ARG B 1 363 ? -12.031 19 21.328 1 98.75 363 ARG B N 1
ATOM 6397 C CA . ARG B 1 363 ? -12.125 17.781 20.516 1 98.75 363 ARG B CA 1
ATOM 6398 C C . ARG B 1 363 ? -10.789 17.469 19.859 1 98.75 363 ARG B C 1
ATOM 6400 O O . ARG B 1 363 ? -10.18 18.328 19.234 1 98.75 363 ARG B O 1
ATOM 6407 N N . THR B 1 364 ? -10.359 16.266 20 1 98.88 364 THR B N 1
ATOM 6408 C CA . THR B 1 364 ? -9.055 15.844 19.516 1 98.88 364 THR B CA 1
ATOM 6409 C C . THR B 1 364 ? -9.195 14.68 18.531 1 98.88 364 THR B C 1
ATOM 6411 O O . THR B 1 364 ? -9.711 13.625 18.891 1 98.88 364 THR B O 1
ATOM 6414 N N . PHE B 1 365 ? -8.75 14.875 17.281 1 98.88 365 PHE B N 1
ATOM 6415 C CA . PHE B 1 365 ? -8.844 13.875 16.234 1 98.88 365 PHE B CA 1
ATOM 6416 C C . PHE B 1 365 ? -7.465 13.578 15.641 1 98.88 365 PHE B C 1
ATOM 6418 O O . PHE B 1 365 ? -6.785 14.484 15.156 1 98.88 365 PHE B O 1
ATOM 6425 N N . VAL B 1 366 ? -7.078 12.297 15.742 1 98.94 366 VAL B N 1
ATOM 6426 C CA . VAL B 1 366 ? -5.801 11.836 15.203 1 98.94 366 VAL B CA 1
ATOM 6427 C C . VAL B 1 366 ? -6.051 10.859 14.055 1 98.94 366 VAL B C 1
ATOM 6429 O O . VAL B 1 366 ? -6.898 9.969 14.164 1 98.94 366 VAL B O 1
ATOM 6432 N N . TYR B 1 367 ? -5.336 11.039 12.938 1 98.88 367 TYR B N 1
ATOM 6433 C CA . TYR B 1 367 ? -5.441 10.039 11.875 1 98.88 367 TYR B CA 1
ATOM 6434 C C . TYR B 1 367 ? -4.062 9.656 11.352 1 98.88 367 TYR B C 1
ATOM 6436 O O . TYR B 1 367 ? -3.096 10.406 11.516 1 98.88 367 TYR B O 1
ATOM 6444 N N . SER B 1 368 ? -3.947 8.461 10.812 1 98.81 368 SER B N 1
ATOM 6445 C CA . SER B 1 368 ? -2.707 7.93 10.258 1 98.81 368 SER B CA 1
ATOM 6446 C C . SER B 1 368 ? -2.961 7.195 8.945 1 98.81 368 SER B C 1
ATOM 6448 O O . SER B 1 368 ? -3.936 6.449 8.82 1 98.81 368 SER B O 1
ATOM 6450 N N . GLY B 1 369 ? -2.09 7.5 7.984 1 98.38 369 GLY B N 1
ATOM 6451 C CA . GLY B 1 369 ? -2.09 6.652 6.805 1 98.38 369 GLY B CA 1
ATOM 6452 C C . GLY B 1 369 ? -1.511 5.273 7.059 1 98.38 369 GLY B C 1
ATOM 6453 O O . GLY B 1 369 ? -0.532 5.133 7.797 1 98.38 369 GLY B O 1
ATOM 6454 N N . ASP B 1 370 ? -2.057 4.281 6.363 1 96.88 370 ASP B N 1
ATOM 6455 C CA . ASP B 1 370 ? -1.622 2.916 6.645 1 96.88 370 ASP B CA 1
ATOM 6456 C C . ASP B 1 370 ? -0.341 2.58 5.883 1 96.88 370 ASP B C 1
ATOM 6458 O O . ASP B 1 370 ? 0.282 1.546 6.133 1 96.88 370 ASP B O 1
ATOM 6462 N N . GLN B 1 371 ? 0.096 3.488 5.004 1 96.31 371 GLN B N 1
ATOM 6463 C CA . GLN B 1 371 ? 1.346 3.281 4.281 1 96.31 371 GLN B CA 1
ATOM 6464 C C . GLN B 1 371 ? 2.439 4.215 4.789 1 96.31 371 GLN B C 1
ATOM 6466 O O . GLN B 1 371 ? 3.486 4.359 4.156 1 96.31 371 GLN B O 1
ATOM 6471 N N . ASP B 1 372 ? 2.209 4.883 5.848 1 97.38 372 ASP B N 1
ATOM 6472 C CA . ASP B 1 372 ? 3.186 5.793 6.438 1 97.38 372 ASP B CA 1
ATOM 6473 C C . ASP B 1 372 ? 4.355 5.023 7.043 1 97.38 372 ASP B C 1
ATOM 6475 O O . ASP B 1 372 ? 4.203 4.355 8.07 1 97.38 372 ASP B O 1
ATOM 6479 N N . SER B 1 373 ? 5.508 5.254 6.504 1 94.62 373 SER B N 1
ATOM 6480 C CA . SER B 1 373 ? 6.68 4.551 7.012 1 94.62 373 SER B CA 1
ATOM 6481 C C . SER B 1 373 ? 7.527 5.453 7.902 1 94.62 373 SER B C 1
ATOM 6483 O O . SER B 1 373 ? 8.555 5.023 8.43 1 94.62 373 SER B O 1
ATOM 6485 N N . VAL B 1 374 ? 7.129 6.668 8.094 1 97.44 374 VAL B N 1
ATOM 6486 C CA . VAL B 1 374 ? 7.836 7.602 8.969 1 97.44 374 VAL B CA 1
ATOM 6487 C C . VAL B 1 374 ? 7.312 7.473 10.391 1 97.44 374 VAL B C 1
ATOM 6489 O O . VAL B 1 374 ? 8.094 7.336 11.336 1 97.44 374 VAL B O 1
ATOM 6492 N N . ILE B 1 375 ? 6.051 7.523 10.5 1 98.25 375 ILE B N 1
ATOM 6493 C CA . ILE B 1 375 ? 5.352 7.32 11.766 1 98.25 375 ILE B CA 1
ATOM 6494 C C . ILE B 1 375 ? 4.219 6.316 11.57 1 98.25 375 ILE B C 1
ATOM 6496 O O . ILE B 1 375 ? 3.068 6.703 11.344 1 98.25 375 ILE B O 1
ATOM 6500 N N . PRO B 1 376 ? 4.488 5.082 11.758 1 97.81 376 PRO B N 1
ATOM 6501 C CA . PRO B 1 376 ? 3.504 4.039 11.461 1 97.81 376 PRO B CA 1
ATOM 6502 C C . PRO B 1 376 ? 2.275 4.113 12.367 1 97.81 376 PRO B C 1
ATOM 6504 O O . PRO B 1 376 ? 2.393 4.453 13.547 1 97.81 376 PRO B O 1
ATOM 6507 N N . LEU B 1 377 ? 1.126 3.68 11.844 1 97.81 377 LEU B N 1
ATOM 6508 C CA . LEU B 1 377 ? -0.186 3.861 12.453 1 97.81 377 LEU B CA 1
ATOM 6509 C C . LEU B 1 377 ? -0.277 3.107 13.773 1 97.81 377 LEU B C 1
ATOM 6511 O O . LEU B 1 377 ? -0.982 3.537 14.695 1 97.81 377 LEU B O 1
ATOM 6515 N N . PHE B 1 378 ? 0.325 1.912 13.883 1 93.5 378 PHE B N 1
ATOM 6516 C CA . PHE B 1 378 ? 0.055 1.074 15.047 1 93.5 378 PHE B CA 1
ATOM 6517 C C . PHE B 1 378 ? 0.671 1.676 16.297 1 93.5 378 PHE B C 1
ATOM 6519 O O . PHE B 1 378 ? 0.124 1.533 17.391 1 93.5 378 PHE B O 1
ATOM 6526 N N . GLY B 1 379 ? 1.846 2.471 16.156 1 96.44 379 GLY B N 1
ATOM 6527 C CA . GLY B 1 379 ? 2.311 3.244 17.297 1 96.44 379 GLY B CA 1
ATOM 6528 C C . GLY B 1 379 ? 1.339 4.332 17.719 1 96.44 379 GLY B C 1
ATOM 6529 O O . GLY B 1 379 ? 1.053 4.492 18.906 1 96.44 379 GLY B O 1
ATOM 6530 N N . THR B 1 380 ? 0.852 5.012 16.75 1 98.44 380 THR B N 1
ATOM 6531 C CA . THR B 1 380 ? -0.086 6.105 16.984 1 98.44 380 THR B CA 1
ATOM 6532 C C . THR B 1 380 ? -1.378 5.582 17.609 1 98.44 380 THR B C 1
ATOM 6534 O O . THR B 1 380 ? -1.886 6.16 18.578 1 98.44 380 THR B O 1
ATOM 6537 N N . ARG B 1 381 ? -1.88 4.523 17.062 1 97.94 381 ARG B N 1
ATOM 6538 C CA . ARG B 1 381 ? -3.104 3.926 17.578 1 97.94 381 ARG B CA 1
ATOM 6539 C C . ARG B 1 381 ? -2.93 3.514 19.047 1 97.94 381 ARG B C 1
ATOM 6541 O O . ARG B 1 381 ? -3.811 3.758 19.875 1 97.94 381 ARG B O 1
ATOM 6548 N N . THR B 1 382 ? -1.819 2.908 19.344 1 95.88 382 THR B N 1
ATOM 6549 C CA . THR B 1 382 ? -1.533 2.477 20.703 1 95.88 382 THR B CA 1
ATOM 6550 C C . THR B 1 382 ? -1.531 3.668 21.672 1 95.88 382 THR B C 1
ATOM 6552 O O . THR B 1 382 ? -2.049 3.576 22.781 1 95.88 382 THR B O 1
ATOM 6555 N N . LEU B 1 383 ? -0.974 4.75 21.25 1 98.38 383 LEU B N 1
ATOM 6556 C CA . LEU B 1 383 ? -0.893 5.949 22.078 1 98.38 383 LEU B CA 1
ATOM 6557 C C . LEU B 1 383 ? -2.279 6.539 22.312 1 98.38 383 LEU B C 1
ATOM 6559 O O . LEU B 1 383 ? -2.609 6.922 23.438 1 98.38 383 LEU B O 1
ATOM 6563 N N . VAL B 1 384 ? -3.098 6.629 21.281 1 98.69 384 VAL B N 1
ATOM 6564 C CA . VAL B 1 384 ? -4.434 7.199 21.406 1 98.69 384 VAL B CA 1
ATOM 6565 C C . VAL B 1 384 ? -5.297 6.309 22.297 1 98.69 384 VAL B C 1
ATOM 6567 O O . VAL B 1 384 ? -6.02 6.797 23.156 1 98.69 384 VAL B O 1
ATOM 6570 N N . ASP B 1 385 ? -5.211 5.012 22.062 1 97.19 385 ASP B N 1
ATOM 6571 C CA . ASP B 1 385 ? -5.93 4.059 22.906 1 97.19 385 ASP B CA 1
ATOM 6572 C C . ASP B 1 385 ? -5.496 4.176 24.359 1 97.19 385 ASP B C 1
ATOM 6574 O O . ASP B 1 385 ? -6.332 4.129 25.266 1 97.19 385 ASP B O 1
ATOM 6578 N N . GLY B 1 386 ? -4.199 4.25 24.562 1 97.69 386 GLY B N 1
ATOM 6579 C CA . GLY B 1 386 ? -3.676 4.418 25.906 1 97.69 386 GLY B CA 1
ATOM 6580 C C . GLY B 1 386 ? -4.176 5.68 26.578 1 97.69 386 GLY B C 1
ATOM 6581 O O . GLY B 1 386 ? -4.508 5.66 27.766 1 97.69 386 GLY B O 1
ATOM 6582 N N . LEU B 1 387 ? -4.211 6.762 25.828 1 98.75 387 LEU B N 1
ATOM 6583 C CA . LEU B 1 387 ? -4.711 8.023 26.359 1 98.75 387 LEU B CA 1
ATOM 6584 C C . LEU B 1 387 ? -6.18 7.898 26.766 1 98.75 387 LEU B C 1
ATOM 6586 O O . LEU B 1 387 ? -6.582 8.391 27.812 1 98.75 387 LEU B O 1
ATOM 6590 N N . ALA B 1 388 ? -6.957 7.293 25.953 1 98.56 388 ALA B N 1
ATOM 6591 C CA . ALA B 1 388 ? -8.367 7.078 26.266 1 98.56 388 ALA B CA 1
ATOM 6592 C C . ALA B 1 388 ? -8.531 6.301 27.562 1 98.56 388 ALA B C 1
ATOM 6594 O O . ALA B 1 388 ? -9.383 6.629 28.391 1 98.56 388 ALA B O 1
ATOM 6595 N N . LYS B 1 389 ? -7.727 5.289 27.75 1 97.88 389 LYS B N 1
ATOM 6596 C CA . LYS B 1 389 ? -7.77 4.484 28.969 1 97.88 389 LYS B CA 1
ATOM 6597 C C . LYS B 1 389 ? -7.371 5.312 30.188 1 97.88 389 LYS B C 1
ATOM 6599 O O . LYS B 1 389 ? -8.008 5.227 31.25 1 97.88 389 LYS B O 1
ATOM 6604 N N . GLU B 1 390 ? -6.348 6.043 30.016 1 98.06 390 GLU B N 1
ATOM 6605 C CA . GLU B 1 390 ? -5.879 6.898 31.109 1 98.06 390 GLU B CA 1
ATOM 6606 C C . GLU B 1 390 ? -6.969 7.875 31.547 1 98.06 390 GLU B C 1
ATOM 6608 O O . GLU B 1 390 ? -7.125 8.133 32.75 1 98.06 390 GLU B O 1
ATOM 6613 N N . LEU B 1 391 ? -7.648 8.375 30.547 1 98.56 391 LEU B N 1
ATOM 6614 C CA . LEU B 1 391 ? -8.688 9.359 30.828 1 98.56 391 LEU B CA 1
ATOM 6615 C C . LEU B 1 391 ? -10.008 8.672 31.172 1 98.56 391 LEU B C 1
ATOM 6617 O O . LEU B 1 391 ? -11.008 9.344 31.453 1 98.56 391 LEU B O 1
ATOM 6621 N N . ARG B 1 392 ? -10.156 7.367 31.188 1 97.5 392 ARG B N 1
ATOM 6622 C CA . ARG B 1 392 ? -11.328 6.562 31.5 1 97.5 392 ARG B CA 1
ATOM 6623 C C . ARG B 1 392 ? -12.508 6.941 30.609 1 97.5 392 ARG B C 1
ATOM 6625 O O . ARG B 1 392 ? -13.633 7.098 31.078 1 97.5 392 ARG B O 1
ATOM 6632 N N . LEU B 1 393 ? -12.094 7.145 29.344 1 98.5 393 LEU B N 1
ATOM 6633 C CA . LEU B 1 393 ? -13.141 7.426 28.375 1 98.5 393 LEU B CA 1
ATOM 6634 C C . LEU B 1 393 ? -13.797 6.133 27.891 1 98.5 393 LEU B C 1
ATOM 6636 O O . LEU B 1 393 ? -13.109 5.141 27.656 1 98.5 393 LEU B O 1
ATOM 6640 N N . ASN B 1 394 ? -15.094 6.164 27.75 1 97.19 394 ASN B N 1
ATOM 6641 C CA . ASN B 1 394 ? -15.797 5.035 27.141 1 97.19 394 ASN B CA 1
ATOM 6642 C C . ASN B 1 394 ? -15.688 5.062 25.625 1 97.19 394 ASN B C 1
ATOM 6644 O O . ASN B 1 394 ? -15.664 6.137 25.016 1 97.19 394 ASN B O 1
ATOM 6648 N N . THR B 1 395 ? -15.594 3.893 25.062 1 97.19 395 THR B N 1
ATOM 6649 C CA . THR B 1 395 ? -15.664 3.812 23.609 1 97.19 395 THR B CA 1
ATOM 6650 C C . THR B 1 395 ? -17.078 4.094 23.109 1 97.19 395 THR B C 1
ATOM 6652 O O . THR B 1 395 ? -18.016 3.369 23.453 1 97.19 395 THR B O 1
ATOM 6655 N N . THR B 1 396 ? -17.281 5.109 22.375 1 97.94 396 THR B N 1
ATOM 6656 C CA . THR B 1 396 ? -18.609 5.488 21.906 1 97.94 396 THR B CA 1
ATOM 6657 C C . THR B 1 396 ? -18.828 4.996 20.469 1 97.94 396 THR B C 1
ATOM 6659 O O . THR B 1 396 ? -19.969 4.77 20.062 1 97.94 396 THR B O 1
ATOM 6662 N N . VAL B 1 397 ? -17.812 4.906 19.672 1 97.94 397 VAL B N 1
ATOM 6663 C CA . VAL B 1 397 ? -17.812 4.23 18.375 1 97.94 397 VAL B CA 1
ATOM 6664 C C . VAL B 1 397 ? -16.781 3.104 18.391 1 97.94 397 VAL B C 1
ATOM 6666 O O . VAL B 1 397 ? -15.57 3.357 18.391 1 97.94 397 VAL B O 1
ATOM 6669 N N . PRO B 1 398 ? -17.234 1.869 18.406 1 97.12 398 PRO B N 1
ATOM 6670 C CA . PRO B 1 398 ? -16.266 0.768 18.359 1 97.12 398 PRO B CA 1
ATOM 6671 C C . PRO B 1 398 ? -15.438 0.766 17.078 1 97.12 398 PRO B C 1
ATOM 6673 O O . PRO B 1 398 ? -15.828 1.384 16.078 1 97.12 398 PRO B O 1
ATOM 6676 N N . TYR B 1 399 ? -14.281 0.092 17.172 1 97.88 399 TYR B N 1
ATOM 6677 C CA . TYR B 1 399 ? -13.414 0.008 16 1 97.88 399 TYR B CA 1
ATOM 6678 C C . TYR B 1 399 ? -14.156 -0.566 14.805 1 97.88 399 TYR B C 1
ATOM 6680 O O . TYR B 1 399 ? -14.68 -1.681 14.867 1 97.88 399 TYR B O 1
ATOM 6688 N N . ARG B 1 400 ? -14.25 0.204 13.695 1 97.44 400 ARG B N 1
ATOM 6689 C CA . ARG B 1 400 ? -15 -0.186 12.5 1 97.44 400 ARG B CA 1
ATOM 6690 C C . ARG B 1 400 ? -14.477 0.542 11.266 1 97.44 400 ARG B C 1
ATOM 6692 O O . ARG B 1 400 ? -13.734 1.519 11.383 1 97.44 400 ARG B O 1
ATOM 6699 N N . ASN B 1 401 ? -14.906 0.078 10.148 1 96.94 401 ASN B N 1
ATOM 6700 C CA . ASN B 1 401 ? -14.562 0.78 8.914 1 96.94 401 ASN B CA 1
ATOM 6701 C C . ASN B 1 401 ? -15.32 2.098 8.789 1 96.94 401 ASN B C 1
ATOM 6703 O O . ASN B 1 401 ? -16.344 2.291 9.438 1 96.94 401 ASN B O 1
ATOM 6707 N N . TRP B 1 402 ? -14.766 3.031 8.086 1 98.31 402 TRP B N 1
ATOM 6708 C CA . TRP B 1 402 ? -15.484 4.207 7.598 1 98.31 402 TRP B CA 1
ATOM 6709 C C . TRP B 1 402 ? -15.375 4.316 6.082 1 98.31 402 TRP B C 1
ATOM 6711 O O . TRP B 1 402 ? -14.555 3.641 5.457 1 98.31 402 TRP B O 1
ATOM 6721 N N . PHE B 1 403 ? -16.266 5.148 5.434 1 97.62 403 PHE B N 1
ATOM 6722 C CA . PHE B 1 403 ? -16.422 5.055 3.986 1 97.62 403 PHE B CA 1
ATOM 6723 C C . PHE B 1 403 ? -16.188 6.41 3.326 1 97.62 403 PHE B C 1
ATOM 6725 O O . PHE B 1 403 ? -16.609 7.441 3.859 1 97.62 403 PHE B O 1
ATOM 6732 N N . GLU B 1 404 ? -15.516 6.48 2.324 1 96.94 404 GLU B N 1
ATOM 6733 C CA . GLU B 1 404 ? -15.547 7.508 1.29 1 96.94 404 GLU B CA 1
ATOM 6734 C C . GLU B 1 404 ? -16.375 7.062 0.089 1 96.94 404 GLU B C 1
ATOM 6736 O O . GLU B 1 404 ? -15.914 6.266 -0.729 1 96.94 404 GLU B O 1
ATOM 6741 N N . GLY B 1 405 ? -17.547 7.605 -0.067 1 94.19 405 GLY B N 1
ATOM 6742 C CA . GLY B 1 405 ? -18.469 7.004 -1.016 1 94.19 405 GLY B CA 1
ATOM 6743 C C . GLY B 1 405 ? -18.781 5.551 -0.711 1 94.19 405 GLY B C 1
ATOM 6744 O O . GLY B 1 405 ? -19.172 5.215 0.406 1 94.19 405 GLY B O 1
ATOM 6745 N N . GLU B 1 406 ? -18.516 4.691 -1.692 1 93.62 406 GLU B N 1
ATOM 6746 C CA . GLU B 1 406 ? -18.828 3.275 -1.538 1 93.62 406 GLU B CA 1
ATOM 6747 C C . GLU B 1 406 ? -17.562 2.461 -1.24 1 93.62 406 GLU B C 1
ATOM 6749 O O . GLU B 1 406 ? -17.625 1.231 -1.173 1 93.62 406 GLU B O 1
ATOM 6754 N N . GLN B 1 407 ? -16.516 3.088 -1.102 1 95.12 407 GLN B N 1
ATOM 6755 C CA . GLN B 1 407 ? -15.25 2.424 -0.805 1 95.12 407 GLN B CA 1
ATOM 6756 C C . GLN B 1 407 ? -14.875 2.58 0.667 1 95.12 407 GLN B C 1
ATOM 6758 O O . GLN B 1 407 ? -15.086 3.641 1.257 1 95.12 407 GLN B O 1
ATOM 6763 N N . VAL B 1 408 ? -14.375 1.571 1.281 1 96.75 408 VAL B N 1
ATOM 6764 C CA . VAL B 1 408 ? -13.82 1.707 2.625 1 96.75 408 VAL B CA 1
ATOM 6765 C C . VAL B 1 408 ? -12.688 2.727 2.617 1 96.75 408 VAL B C 1
ATOM 6767 O O . VAL B 1 408 ? -11.75 2.611 1.828 1 96.75 408 VAL B O 1
ATOM 6770 N N . GLY B 1 409 ? -12.789 3.732 3.434 1 97.62 409 GLY B N 1
ATOM 6771 C CA . GLY B 1 409 ? -11.758 4.746 3.545 1 97.62 409 GLY B CA 1
ATOM 6772 C C . GLY B 1 409 ? -10.664 4.379 4.531 1 97.62 409 GLY B C 1
ATOM 6773 O O . GLY B 1 409 ? -9.516 4.812 4.387 1 97.62 409 GLY B O 1
ATOM 6774 N N . GLY B 1 410 ? -10.969 3.641 5.492 1 98.06 410 GLY B N 1
ATOM 6775 C CA . GLY B 1 410 ? -10.133 3.197 6.594 1 98.06 410 GLY B CA 1
ATOM 6776 C C . GLY B 1 410 ? -10.93 2.686 7.781 1 98.06 410 GLY B C 1
ATOM 6777 O O . GLY B 1 410 ? -11.977 2.068 7.609 1 98.06 410 GLY B O 1
ATOM 6778 N N . TRP B 1 411 ? -10.391 2.799 8.938 1 98.25 411 TRP B N 1
ATOM 6779 C CA . TRP B 1 411 ? -11.039 2.377 10.172 1 98.25 411 TRP B CA 1
ATOM 6780 C C . TRP B 1 411 ? -10.992 3.488 11.219 1 98.25 411 TRP B C 1
ATOM 6782 O O . TRP B 1 411 ? -10.125 4.367 11.164 1 98.25 411 TRP B O 1
ATOM 6792 N N . THR B 1 412 ? -11.914 3.445 12.125 1 98.5 412 THR B N 1
ATOM 6793 C CA . THR B 1 412 ? -12.008 4.52 13.109 1 98.5 412 THR B CA 1
ATOM 6794 C C . THR B 1 412 ? -12.469 3.977 14.461 1 98.5 412 THR B C 1
ATOM 6796 O O . THR B 1 412 ? -13 2.867 14.539 1 98.5 412 THR B O 1
ATOM 6799 N N . GLN B 1 413 ? -12.156 4.691 15.453 1 98.31 413 GLN B N 1
ATOM 6800 C CA . GLN B 1 413 ? -12.617 4.48 16.812 1 98.31 413 GLN B CA 1
ATOM 6801 C C . GLN B 1 413 ? -12.758 5.809 17.562 1 98.31 413 GLN B C 1
ATOM 6803 O O . GLN B 1 413 ? -11.922 6.703 17.406 1 98.31 413 GLN B O 1
ATOM 6808 N N . VAL B 1 414 ? -13.898 5.984 18.266 1 98.62 414 VAL B N 1
ATOM 6809 C CA . VAL B 1 414 ? -14.164 7.23 18.969 1 98.62 414 VAL B CA 1
ATOM 6810 C C . VAL B 1 414 ? -14.336 6.949 20.469 1 98.62 414 VAL B C 1
ATOM 6812 O O . VAL B 1 414 ? -14.953 5.953 20.844 1 98.62 414 VAL B O 1
ATOM 6815 N N . TYR B 1 415 ? -13.758 7.809 21.297 1 98.25 415 TYR B N 1
ATOM 6816 C CA . TYR B 1 415 ? -13.805 7.699 22.75 1 98.25 415 TYR B CA 1
ATOM 6817 C C . TYR B 1 415 ? -14.484 8.914 23.375 1 98.25 415 TYR B C 1
ATOM 6819 O O . TYR B 1 415 ? -14.016 10.047 23.219 1 98.25 415 TYR B O 1
ATOM 6827 N N . GLY B 1 416 ? -15.617 8.727 24.078 1 96.12 416 GLY B N 1
ATOM 6828 C CA . GLY B 1 416 ? -16.297 9.789 24.812 1 96.12 416 GLY B CA 1
ATOM 6829 C C . GLY B 1 416 ? -16.797 10.914 23.922 1 96.12 416 GLY B C 1
ATOM 6830 O O . GLY B 1 416 ? -17.047 12.023 24.391 1 96.12 416 GLY B O 1
ATOM 6831 N N . ASP B 1 417 ? -16.781 10.758 22.609 1 94.62 417 ASP B N 1
ATOM 6832 C CA . ASP B 1 417 ? -17.172 11.742 21.609 1 94.62 417 ASP B CA 1
ATOM 6833 C C . ASP B 1 417 ? -16.266 12.969 21.656 1 94.62 417 ASP B C 1
ATOM 6835 O O . ASP B 1 417 ? -16.719 14.094 21.422 1 94.62 417 ASP B O 1
ATOM 6839 N N . ILE B 1 418 ? -15.031 12.828 22.141 1 98.19 418 ILE B N 1
ATOM 6840 C CA . ILE B 1 418 ? -14.109 13.953 22.297 1 98.19 418 ILE B CA 1
ATOM 6841 C C . ILE B 1 418 ? -12.742 13.578 21.734 1 98.19 418 ILE B C 1
ATOM 6843 O O . ILE B 1 418 ? -11.977 14.453 21.328 1 98.19 418 ILE B O 1
ATOM 6847 N N . LEU B 1 419 ? -12.375 12.289 21.766 1 98.81 419 LEU B N 1
ATOM 6848 C CA . LEU B 1 419 ? -11.117 11.758 21.25 1 98.81 419 LEU B CA 1
ATOM 6849 C C . LEU B 1 419 ? -11.367 10.727 20.156 1 98.81 419 LEU B C 1
ATOM 6851 O O . LEU B 1 419 ? -12.102 9.758 20.359 1 98.81 419 LEU B O 1
ATOM 6855 N N . SER B 1 420 ? -10.805 10.961 18.984 1 98.75 420 SER B N 1
ATOM 6856 C CA . SER B 1 420 ? -11.039 10.086 17.844 1 98.75 420 SER B CA 1
ATOM 6857 C C . SER B 1 420 ? -9.727 9.656 17.203 1 98.75 420 SER B C 1
ATOM 6859 O O . SER B 1 420 ? -8.75 10.414 17.203 1 98.75 420 SER B O 1
ATOM 6861 N N . PHE B 1 421 ? -9.711 8.469 16.734 1 98.69 421 PHE B N 1
ATOM 6862 C CA . PHE B 1 421 ? -8.633 7.934 15.906 1 98.69 421 PHE B CA 1
ATOM 6863 C C . PHE B 1 421 ? -9.18 7.363 14.602 1 98.69 421 PHE B C 1
ATOM 6865 O O . PHE B 1 421 ? -10.25 6.754 14.586 1 98.69 421 PHE B O 1
ATOM 6872 N N . ALA B 1 422 ? -8.477 7.594 13.492 1 98.88 422 ALA B N 1
ATOM 6873 C CA . ALA B 1 422 ? -8.844 6.977 12.219 1 98.88 422 ALA B CA 1
ATOM 6874 C C . ALA B 1 422 ? -7.609 6.609 11.406 1 98.88 422 ALA B C 1
ATOM 6876 O O . ALA B 1 422 ? -6.574 7.27 11.508 1 98.88 422 ALA B O 1
ATOM 6877 N N . THR B 1 423 ? -7.723 5.559 10.695 1 98.56 423 THR B N 1
ATOM 6878 C CA . THR B 1 423 ? -6.727 5.219 9.688 1 98.56 423 THR B CA 1
ATOM 6879 C C . THR B 1 423 ? -7.23 5.566 8.289 1 98.56 423 THR B C 1
ATOM 6881 O O . THR B 1 423 ? -8.438 5.73 8.078 1 98.56 423 THR B O 1
ATOM 6884 N N . VAL B 1 424 ? -6.328 5.793 7.395 1 98.38 424 VAL B N 1
ATOM 6885 C CA . VAL B 1 424 ? -6.676 6.062 6.004 1 98.38 424 VAL B CA 1
ATOM 6886 C C . VAL B 1 424 ? -6.016 5.027 5.098 1 98.38 424 VAL B C 1
ATOM 6888 O O . VAL B 1 424 ? -4.785 4.961 5.016 1 98.38 424 VAL B O 1
ATOM 6891 N N . ARG B 1 425 ? -6.801 4.277 4.395 1 96.25 425 ARG B N 1
ATOM 6892 C CA . ARG B 1 425 ? -6.32 3.24 3.486 1 96.25 425 ARG B CA 1
ATOM 6893 C C . ARG B 1 425 ? -5.547 3.85 2.32 1 96.25 425 ARG B C 1
ATOM 6895 O O . ARG B 1 425 ? -6.031 4.77 1.659 1 96.25 425 ARG B O 1
ATOM 6902 N N . GLY B 1 426 ? -4.332 3.322 2.08 1 94.19 426 GLY B N 1
ATOM 6903 C CA . GLY B 1 426 ? -3.502 3.814 0.991 1 94.19 426 GLY B CA 1
ATOM 6904 C C . GLY B 1 426 ? -2.854 5.152 1.292 1 94.19 426 GLY B C 1
ATOM 6905 O O . GLY B 1 426 ? -2.246 5.766 0.412 1 94.19 426 GLY B O 1
ATOM 6906 N N . GLY B 1 427 ? -2.963 5.613 2.521 1 96.56 427 GLY B N 1
ATOM 6907 C CA . GLY B 1 427 ? -2.445 6.926 2.883 1 96.56 427 GLY B CA 1
ATOM 6908 C C . GLY B 1 427 ? -0.973 6.906 3.25 1 96.56 427 GLY B C 1
ATOM 6909 O O . GLY B 1 427 ? -0.526 6.035 4 1 96.56 427 GLY B O 1
ATOM 6910 N N . SER B 1 428 ? -0.222 7.902 2.762 1 96.81 428 SER B N 1
ATOM 6911 C CA . SER B 1 428 ? 1.188 8.078 3.094 1 96.81 428 SER B CA 1
ATOM 6912 C C . SER B 1 428 ? 1.355 8.914 4.363 1 96.81 428 SER B C 1
ATOM 6914 O O . SER B 1 428 ? 0.409 9.07 5.137 1 96.81 428 SER B O 1
ATOM 6916 N N . HIS B 1 429 ? 2.631 9.32 4.645 1 98 429 HIS B N 1
ATOM 6917 C CA . HIS B 1 429 ? 2.928 10.25 5.727 1 98 429 HIS B CA 1
ATOM 6918 C C . HIS B 1 429 ? 2.217 11.586 5.516 1 98 429 HIS B C 1
ATOM 6920 O O . HIS B 1 429 ? 2.023 12.344 6.465 1 98 429 HIS B O 1
ATOM 6926 N N . THR B 1 430 ? 1.86 11.875 4.273 1 97.5 430 THR B N 1
ATOM 6927 C CA . THR B 1 430 ? 1.087 13.047 3.891 1 97.5 430 THR B CA 1
ATOM 6928 C C . THR B 1 430 ? -0.251 12.641 3.283 1 97.5 430 THR B C 1
ATOM 6930 O O . THR B 1 430 ? -0.478 12.828 2.086 1 97.5 430 THR B O 1
ATOM 6933 N N . VAL B 1 431 ? -1.133 12.234 4.141 1 98.31 431 VAL B N 1
ATOM 6934 C CA . VAL B 1 431 ? -2.391 11.594 3.768 1 98.31 431 VAL B CA 1
ATOM 6935 C C . VAL B 1 431 ? -3.17 12.5 2.818 1 98.31 431 VAL B C 1
ATOM 6937 O O . VAL B 1 431 ? -3.633 12.062 1.766 1 98.31 431 VAL B O 1
ATOM 6940 N N . PRO B 1 432 ? -3.314 13.82 3.072 1 98.38 432 PRO B N 1
ATOM 6941 C CA . PRO B 1 432 ? -4.125 14.625 2.156 1 98.38 432 PRO B CA 1
ATOM 6942 C C . PRO B 1 432 ? -3.516 14.727 0.76 1 98.38 432 PRO B C 1
ATOM 6944 O O . PRO B 1 432 ? -4.23 14.977 -0.214 1 98.38 432 PRO B O 1
ATOM 6947 N N . GLY B 1 433 ? -2.205 14.555 0.701 1 96.69 433 GLY B N 1
ATOM 6948 C CA . GLY B 1 433 ? -1.55 14.594 -0.597 1 96.69 433 GLY B CA 1
ATOM 6949 C C . GLY B 1 433 ? -1.761 13.336 -1.412 1 96.69 433 GLY B C 1
ATOM 6950 O O . GLY B 1 433 ? -1.901 13.391 -2.635 1 96.69 433 GLY B O 1
ATOM 6951 N N . THR B 1 434 ? -1.88 12.172 -0.739 1 95.69 434 THR B N 1
ATOM 6952 C CA . THR B 1 434 ? -1.924 10.906 -1.456 1 95.69 434 THR B CA 1
ATOM 6953 C C . THR B 1 434 ? -3.348 10.352 -1.497 1 95.69 434 THR B C 1
ATOM 6955 O O . THR B 1 434 ? -3.682 9.547 -2.367 1 95.69 434 THR B O 1
ATOM 6958 N N . GLN B 1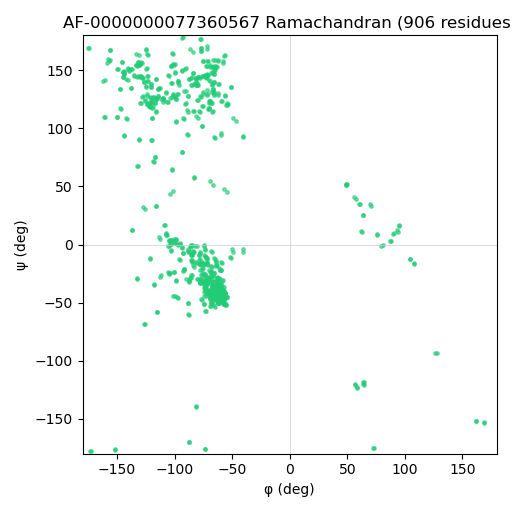 435 ? -4.125 10.742 -0.562 1 96.56 435 GLN B N 1
ATOM 6959 C CA . GLN B 1 435 ? -5.531 10.359 -0.509 1 96.56 435 GLN B CA 1
ATOM 6960 C C . GLN B 1 435 ? -6.418 11.578 -0.24 1 96.56 435 GLN B C 1
ATOM 6962 O O . GLN B 1 435 ? -7.074 11.656 0.801 1 96.56 435 GLN B O 1
ATOM 6967 N N . PRO B 1 436 ? -6.477 12.469 -1.208 1 97.44 436 PRO B N 1
ATOM 6968 C CA . PRO B 1 436 ? -7.148 13.75 -0.975 1 97.44 436 PRO B CA 1
ATOM 6969 C C . PRO B 1 436 ? -8.641 13.594 -0.683 1 97.44 436 PRO B C 1
ATOM 6971 O O . PRO B 1 436 ? -9.172 14.266 0.201 1 97.44 436 PRO B O 1
ATOM 6974 N N . ALA B 1 437 ? -9.344 12.695 -1.412 1 97.12 437 ALA B N 1
ATOM 6975 C CA . ALA B 1 437 ? -10.781 12.508 -1.197 1 97.12 437 ALA B CA 1
ATOM 6976 C C . ALA B 1 437 ? -11.055 11.984 0.21 1 97.12 437 ALA B C 1
ATOM 6978 O O . ALA B 1 437 ? -11.945 12.484 0.899 1 97.12 437 ALA B O 1
ATOM 6979 N N . ARG B 1 438 ? -10.352 10.992 0.597 1 98.12 438 ARG B N 1
ATOM 6980 C CA . ARG B 1 438 ? -10.531 10.391 1.915 1 98.12 438 ARG B CA 1
ATOM 6981 C C . ARG B 1 438 ? -10.164 11.375 3.02 1 98.12 438 ARG B C 1
ATOM 6983 O O . ARG B 1 438 ? -10.836 11.445 4.051 1 98.12 438 ARG B O 1
ATOM 6990 N N . ALA B 1 439 ? -9.102 12.141 2.809 1 98.75 439 ALA B N 1
ATOM 6991 C CA . ALA B 1 439 ? -8.688 13.141 3.785 1 98.75 439 ALA B CA 1
ATOM 6992 C C . ALA B 1 439 ? -9.773 14.188 3.994 1 98.75 439 ALA B C 1
ATOM 6994 O O . ALA B 1 439 ? -10.023 14.617 5.125 1 98.75 439 ALA B O 1
ATOM 6995 N N . LEU B 1 440 ? -10.414 14.602 2.914 1 98.69 440 LEU B N 1
ATOM 6996 C CA . LEU B 1 440 ? -11.469 15.602 3.012 1 98.69 440 LEU B CA 1
ATOM 6997 C C . LEU B 1 440 ? -12.656 15.07 3.807 1 98.69 440 LEU B C 1
ATOM 6999 O O . LEU B 1 440 ? -13.289 15.812 4.562 1 98.69 440 LEU B O 1
ATOM 7003 N N . VAL B 1 441 ? -12.961 13.789 3.664 1 98.69 441 VAL B N 1
ATOM 7004 C CA . VAL B 1 441 ? -14.047 13.18 4.422 1 98.69 441 VAL B CA 1
ATOM 7005 C C . VAL B 1 441 ? -13.742 13.258 5.918 1 98.69 441 VAL B C 1
ATOM 7007 O O . VAL B 1 441 ? -14.594 13.648 6.711 1 98.69 441 VAL B O 1
ATOM 7010 N N . LEU B 1 442 ? -12.523 12.867 6.32 1 98.88 442 LEU B N 1
ATOM 7011 C CA . LEU B 1 442 ? -12.141 12.914 7.727 1 98.88 442 LEU B CA 1
ATOM 7012 C C . LEU B 1 442 ? -12.164 14.344 8.25 1 98.88 442 LEU B C 1
ATOM 7014 O O . LEU B 1 442 ? -12.617 14.586 9.375 1 98.88 442 LEU B O 1
ATOM 7018 N N . PHE B 1 443 ? -11.672 15.266 7.41 1 98.81 443 PHE B N 1
ATOM 7019 C CA . PHE B 1 443 ? -11.625 16.672 7.781 1 98.81 443 PHE B CA 1
ATOM 7020 C C . PHE B 1 443 ? -13.031 17.203 8.031 1 98.81 443 PHE B C 1
ATOM 7022 O O . PHE B 1 443 ? -13.273 17.875 9.047 1 98.81 443 PHE B O 1
ATOM 7029 N N . THR B 1 444 ? -13.914 16.906 7.148 1 98.25 444 THR B N 1
ATOM 7030 C CA . THR B 1 444 ? -15.297 17.359 7.25 1 98.25 444 THR B CA 1
ATOM 7031 C C . THR B 1 444 ? -15.969 16.781 8.492 1 98.25 444 THR B C 1
ATOM 7033 O O . THR B 1 444 ? -16.656 17.484 9.219 1 98.25 444 THR B O 1
ATOM 7036 N N . ALA B 1 445 ? -15.766 15.469 8.711 1 98.38 445 ALA B N 1
ATOM 7037 C CA . ALA B 1 445 ? -16.328 14.82 9.898 1 98.38 445 ALA B CA 1
ATOM 7038 C C . ALA B 1 445 ? -15.812 15.484 11.172 1 98.38 445 ALA B C 1
ATOM 7040 O O . ALA B 1 445 ? -16.578 15.719 12.109 1 98.38 445 ALA B O 1
ATOM 7041 N N . PHE B 1 446 ? -14.594 15.82 11.219 1 98.69 446 PHE B N 1
ATOM 7042 C CA . PHE B 1 446 ? -13.977 16.469 12.367 1 98.69 446 PHE B CA 1
ATOM 7043 C C . PHE B 1 446 ? -14.617 17.828 12.633 1 98.69 446 PHE B C 1
ATOM 7045 O O . PHE B 1 446 ? -14.992 18.125 13.773 1 98.69 446 PHE B O 1
ATOM 7052 N N . LEU B 1 447 ? -14.719 18.641 11.578 1 97.94 447 LEU B N 1
ATOM 7053 C CA . LEU B 1 447 ? -15.289 19.969 11.719 1 97.94 447 LEU B CA 1
ATOM 7054 C C . LEU B 1 447 ? -16.719 19.891 12.234 1 97.94 447 LEU B C 1
ATOM 7056 O O . LEU B 1 447 ? -17.141 20.75 13.016 1 97.94 447 LEU B O 1
ATOM 7060 N N . LYS B 1 448 ? -17.438 18.859 11.844 1 96.44 448 LYS B N 1
ATOM 7061 C CA . LYS B 1 448 ? -18.844 18.719 12.219 1 96.44 448 LYS B CA 1
ATOM 7062 C C . LYS B 1 448 ? -18.969 18.062 13.586 1 96.44 448 LYS B C 1
ATOM 7064 O O . LYS B 1 448 ? -20.078 17.969 14.133 1 96.44 448 LYS B O 1
ATOM 7069 N N . GLY B 1 449 ? -17.906 17.578 14.117 1 97 449 GLY B N 1
ATOM 7070 C CA . GLY B 1 449 ? -17.969 16.891 15.398 1 97 449 GLY B CA 1
ATOM 7071 C C . GLY B 1 449 ? -18.656 15.539 15.312 1 97 449 GLY B C 1
ATOM 7072 O O . GLY B 1 449 ? -19.391 15.156 16.234 1 97 449 GLY B O 1
ATOM 7073 N N . GLN B 1 450 ? -18.484 14.867 14.156 1 97.12 450 GLN B N 1
ATOM 7074 C CA . GLN B 1 450 ? -19.109 13.578 13.906 1 97.12 450 GLN B CA 1
ATOM 7075 C C . GLN B 1 450 ? -18.078 12.516 13.555 1 97.12 450 GLN B C 1
ATOM 7077 O O . GLN B 1 450 ? -16.984 12.844 13.078 1 97.12 450 GLN B O 1
ATOM 7082 N N . PRO B 1 451 ? -18.422 11.258 13.875 1 97.44 451 PRO B N 1
ATOM 7083 C CA . PRO B 1 451 ? -17.531 10.211 13.352 1 97.44 451 PRO B CA 1
ATOM 7084 C C . PRO B 1 451 ? -17.531 10.141 11.828 1 97.44 451 PRO B C 1
ATOM 7086 O O . PRO B 1 451 ? -18.484 10.578 11.188 1 97.44 451 PRO B O 1
ATOM 7089 N N . PRO B 1 452 ? -16.438 9.672 11.289 1 97.81 452 PRO B N 1
ATOM 7090 C CA . PRO B 1 452 ? -16.484 9.484 9.836 1 97.81 452 PRO B CA 1
ATOM 7091 C C . PRO B 1 452 ? -17.609 8.555 9.398 1 97.81 452 PRO B C 1
ATOM 7093 O O . PRO B 1 452 ? -18.078 7.719 10.188 1 97.81 452 PRO B O 1
ATOM 7096 N N . PRO B 1 453 ? -18.078 8.664 8.141 1 97.56 453 PRO B N 1
ATOM 7097 C CA . PRO B 1 453 ? -19.266 7.941 7.676 1 97.56 453 PRO B CA 1
ATOM 7098 C C . PRO B 1 453 ? -19.109 6.426 7.75 1 97.56 453 PRO B C 1
ATOM 7100 O O . PRO B 1 453 ? -18.031 5.898 7.445 1 97.56 453 PRO B O 1
ATOM 7103 N N . ALA B 1 454 ? -20.156 5.785 8.18 1 95.44 454 ALA B N 1
ATOM 7104 C CA . ALA B 1 454 ? -20.25 4.328 8.148 1 95.44 454 ALA B CA 1
ATOM 7105 C C . ALA B 1 454 ? -20.938 3.846 6.871 1 95.44 454 ALA B C 1
ATOM 7107 O O . ALA B 1 454 ? -21.312 4.652 6.023 1 95.44 454 ALA B O 1
ATOM 7108 N N . GLU B 1 455 ? -21.016 2.504 6.742 1 86.81 455 GLU B N 1
ATOM 7109 C CA . GLU B 1 455 ? -21.625 1.92 5.547 1 86.81 455 GLU B CA 1
ATOM 7110 C C . GLU B 1 455 ? -23.062 2.383 5.379 1 86.81 455 GLU B C 1
ATOM 7112 O O . GLU B 1 455 ? -23.812 2.455 6.352 1 86.81 455 GLU B O 1
#

pLDDT: mean 92.26, std 12.61, range [39.88, 98.94]

InterPro domains:
  IPR001563 Peptidase S10, serine carboxypeptidase [PF00450] (39-449)
  IPR001563 Peptidase S10, serine carboxypeptidase [PR00724] (114-126)
  IPR001563 Peptidase S10, serine carboxypeptidase [PR00724] (127-137)
  IPR001563 Peptidase S10, serine carboxypeptidase [PR00724] (163-188)
  IPR001563 Peptidase S10, serine carboxypeptidase [PR00724] (419-432)
  IPR001563 Peptidase S10, serine carboxypeptidase [PTHR11802] (36-436)
  IPR018202 Serine carboxypeptidase, serine active site [PS00131] (177-184)
  IPR029058 Alpha/Beta hydrolase fold [G3DSA:3.40.50.1820] (27-452)
  IPR029058 Alpha/Beta hydrolase fold [SSF53474] (36-451)
  IPR033124 Serine carboxypeptidases, histidine active site [PS00560] (419-436)

Radius of gyration: 32.77 Å; Cα contacts (8 Å, |Δi|>4): 1931; chains: 2; bounding box: 56×134×84 Å

Secondary structure (DSSP, 8-state):
-HHHHHHHHHHHHHHHHHHHHHHHHHHHHHHTTB----TTPPP-SS-EEEEEEEEETTTTEEEEEEEE--SSS-GGGSPEEEEE--TTTB-IIIIIIIIIISSEEEETTEEEE-TT-GGGTSEEEEE--STTSTT-EESSGGGGGSB-HHHHHHHHHHHHHHHHHH-GGGTTS-EEEEEETTHHHHHHHHHHHHHHSS----EEEEEEES----HHHHHTTHHHHHHHTTSS-HHHHHHHHHT--HHHHHHHHHTT---HHHHHHHHHHHHHH-SSS-SS-TTSPP----SS-S--TTSSS-TTHHHHHHHHHT-HHHHHHTT---SS-SS--SB-SS--B-GGGGGS--HHHHHHHHHTT-EEEEEEETT-SSS-HHHHHHHHHHHHHHTTPPEEEEEEEEEETTEEEEEEEEETTTEEEEEETT--TTHHHH-HHHHHHHHHHHHHT-PPP--/-HHHHHHHHHHHHHHHHHHHHHHHHHHHHHHTTB-S--TTPPP-SS-EEEEEEEEETTTTEEEEEEEE--SSS-GGGSPEEEEE--TTTB-IIIIIIIIIISSEEEETTEEEE-TT-GGGTSEEEEE--STTSTT-EESSGGGGGSB-HHHHHHHHHHHHHHHHHH-GGGTTS-EEEEEETTHHHHHHHHHHHHHHSS----EEEEEEES----HHHHHTTHHHHHHHTTSS-HHHHHHHHHT--HHHHHHHHHTT---HHHHHHHHHHHHHH-SSS-SS-TTSPP----SS-S--TTSSS-TTHHHHHHHHHT-HHHHHHTT---SS-SS--SB-SS--B-GGGGGS--HHHHHHHHHTT-EEEEEEETT-SSS-HHHHHHHHHHHHHHTTPPEEEEEEEEEETTEEEEEEEEETTTEEEEEETT--TTHHHH-HHHHHHHHHHHHHT-PPP--